Protein AF-A0A6P6R250-F1 (afdb_monomer_lite)

Organism: Carassius auratus (NCBI:txid7957)

Radius of gyration: 36.87 Å; chains: 1; bounding box: 88×115×99 Å

pLDDT: mean 74.89, std 23.71, range [21.34, 98.62]

InterPro domains:
  IPR004868 DNA-directed DNA polymerase, family B, mitochondria/virus [PF03175] (558-758)
  IPR012337 Ribonuclease H-like superfamily [SSF53098] (508-711)
  IPR036397 Ribonuclease H superfamily [G3DSA:3.30.420.10] (503-664)

Foldseek 3Di:
DDDDDDDDPPPPDQDPVLVVLVVLADVLLVVLLVPPPDDPDDDDDDDDDDDDDDDDDDDDDDDDDDDDDDDDDDDDDDDDDDDDDDDDDDDDDDDDDDDDDDDDDDDLPDADQDDPVRLVCCQVPWQDGPQWGWAHDVVAQKIKTKHKDALVVLDDPDDVSSVVVVQSVLVSVLVNLCSNEVPWWWKKKWKDWPQQPDIQIDIATVVNVSDCVVSVVSVVVSCVVPTDDDRGTMMMIMIMTRHCPPPDQQAACLLFFQVCQCVVLVVQWDFQDDPDFQLLVLLLVLCLSPVPDDNVVSVVSSQSLQVSLPHHRRDQDDLVSVVSSCSSRVAWEKEWEQDPLLATDIRTPDLDDGPHYWYWYAGPSGIITGNDLCSSRRAPDADNRPRDGDNDLQPDDDLQADSQLRDRCLNVAQFDFDQDPQARDTARHPVSNVRQQPPPHPPDDHRVSQFWHADPVLRDIDGDDPPDPPDDDQSADLADPQQRDGADSVNDDFAFDAFDAQDADDQQEKEKDFQWAQDPNDTATAKMWIAGSVGDIDIDGGSCRLVVVCVVQVDLVSQQHEYEYAQCQQPVVVVNVVVCSNSSHDWDFDDDVSGTLWTASPSRRYIYGHCCLAPVDDLQCLCVVLVNPADGLDFDQRQCPDPVCQADKAFDDDPVSRVLVPDDPVVNVVVVVVCVVRRVDIDGNNVVVVVNRNSSRVSVSRSLVSVQVVCCVVQVHRPSVDRHVVRVVVNSCSHPPDDPPDGGPDPDCSPDPQPDDDDPVLVVVQVVCCVPVVWDKDASPPVTFDDDPNDTARIWTDDPNATEGEHEPLVVLAPDPPPDDPPDDPPDDDPDDDDDPPDSDPVRNVVVVRVVVVGPDYDYPDDPDPDDPPDPPPPPPDDD

Sequence (880 aa):
MDGSDDLRQSSTELTPDEIEMLSLLPDSLEQYLFNQESPPILDLFELAVNPNMNLFDPLLSLDTDPVVQHGGVLNTLPAACTEADPDNTDHPDGNETPQASTSGNVDPTTQTRLSRTDVDRLIREGGDVNGYHVLPRPRFNSVTLRRTTNLREINSTDLASYHARLHGMLTGIVDFAREFDQNSPVINITLTAPSLQTPVSGILTRGNNYDADGFMDQIEKVLQSNDRLLSDQTVEFEASVAMNRQGGGRRKLTDLAVDEVIKRKKTSLFCPINISNNLCFSICLARFLNPQRPESELEKLASVIQNSVGFSIQDRIGLGDIASFERALDIKIVVFHRSNAMILETYKNSDEPHPKTVFLYLHDDHYYMITSLKAFLGSPYVCPFCYKSYSNLRYHRCKHVCNICFDAECYRFQARNLHCPDCLRYCKSAYCFEMHKKNPPPGQEYPACDMIKYCKLCNRRYDVKPGNQKTKHICAPDKCVHCRESLTDDGAHQCFIQPLELKEPCEKYIFYDFESRYENGRHEANFVCAMTFKGQKFTAYGTDCIAKLIKRFRQPRYKGYCFIAHYASRFDAFLILEYFCKAGIALEVIMQGCKLLLMYDDAFAQRYIDSYSFFPFALAKMPAALDLTTTEKGYFPHLFNRVENENYVGPYPDKKFYNYENMSDKAQEKFDAWYSTVKGELFNFKKELYDYGVNDVVLLREGCMKYRTSFLQCTQLDPFAFTTIASCAMGVFKTHYLSRNTLALTHNKAYIHQNKSYSSGSIQWLEYIKKTRNVDVHHAVNHGEVSIGKFFLDGYYEQDGVRHGLEYGGCVFHGHCCRFEPNHRPLDLIKEKKGGDIHFPRVEILKTRRLNRRLSTYDNGWKCNDSLDRAFIHLYLMIK

Structure (mmCIF, N/CA/C/O backbone):
data_AF-A0A6P6R250-F1
#
_entry.id   AF-A0A6P6R250-F1
#
loop_
_atom_site.group_PDB
_atom_site.id
_atom_site.type_symbol
_atom_site.label_atom_id
_atom_site.label_alt_id
_atom_site.label_comp_id
_atom_site.label_asym_id
_atom_site.label_entity_id
_atom_site.label_seq_id
_atom_site.pdbx_PDB_ins_code
_atom_site.Cartn_x
_atom_site.Cartn_y
_atom_site.Cartn_z
_atom_site.occupancy
_atom_site.B_iso_or_equiv
_atom_site.auth_seq_id
_atom_site.auth_comp_id
_atom_site.auth_asym_id
_atom_site.auth_atom_id
_atom_site.pdbx_PDB_model_num
ATOM 1 N N . MET A 1 1 ? -18.467 -35.003 -61.759 1.00 40.62 1 MET A N 1
ATOM 2 C CA . MET A 1 1 ? -17.468 -34.563 -62.744 1.00 40.62 1 MET A CA 1
ATOM 3 C C . MET A 1 1 ? -17.788 -33.125 -63.078 1.00 40.62 1 MET A C 1
ATOM 5 O O . MET A 1 1 ? -18.947 -32.833 -63.336 1.00 40.62 1 MET A O 1
ATOM 9 N N . ASP A 1 2 ? -16.742 -32.315 -62.968 1.00 38.12 2 ASP A N 1
ATOM 10 C CA . ASP A 1 2 ? -16.538 -30.922 -63.371 1.00 38.12 2 ASP A CA 1
ATOM 11 C C . ASP A 1 2 ? -17.269 -29.799 -62.624 1.00 38.12 2 ASP A C 1
ATOM 13 O O . ASP A 1 2 ? -18.486 -29.647 -62.676 1.00 38.12 2 ASP A O 1
ATOM 17 N N . GLY A 1 3 ? -16.450 -28.993 -61.937 1.00 27.38 3 GLY A N 1
ATOM 18 C CA . GLY A 1 3 ? -16.824 -27.766 -61.239 1.00 27.38 3 GLY A CA 1
ATOM 19 C C . GLY A 1 3 ? -15.795 -27.343 -60.183 1.00 27.38 3 GLY A C 1
ATOM 20 O O . GLY A 1 3 ? -16.170 -27.121 -59.037 1.00 27.38 3 GLY A O 1
ATOM 21 N N . SER A 1 4 ? -14.506 -27.303 -60.535 1.00 34.00 4 SER A N 1
ATOM 22 C CA . SER A 1 4 ? -13.432 -26.714 -59.724 1.00 34.00 4 SER A CA 1
ATOM 23 C C . SER A 1 4 ? -13.041 -25.358 -60.305 1.00 34.00 4 SER A C 1
ATOM 25 O O . SER A 1 4 ? -12.687 -25.307 -61.479 1.00 34.00 4 SER A O 1
ATOM 27 N N . ASP A 1 5 ? -13.150 -24.311 -59.487 1.00 35.28 5 ASP A N 1
ATOM 28 C CA . ASP A 1 5 ? -12.253 -23.145 -59.379 1.00 35.28 5 ASP A CA 1
ATOM 29 C C . ASP A 1 5 ? -13.049 -21.911 -58.946 1.00 35.28 5 ASP A C 1
ATOM 31 O O . ASP A 1 5 ? -13.633 -21.207 -59.759 1.00 35.28 5 ASP A O 1
ATOM 35 N N . ASP A 1 6 ? -13.073 -21.671 -57.632 1.00 30.27 6 ASP A N 1
ATOM 36 C CA . ASP A 1 6 ? -13.272 -20.337 -57.053 1.00 30.27 6 ASP A CA 1
ATOM 37 C C . ASP A 1 6 ? -12.773 -20.341 -55.594 1.00 30.27 6 ASP A C 1
ATOM 39 O O . ASP A 1 6 ? -13.514 -20.189 -54.621 1.00 30.27 6 ASP A O 1
ATOM 43 N N . LEU A 1 7 ? -11.466 -20.562 -55.423 1.00 29.06 7 LEU A N 1
ATOM 44 C CA . LEU A 1 7 ? -10.753 -20.172 -54.207 1.00 29.06 7 LEU A CA 1
ATOM 45 C C . LEU A 1 7 ? -10.203 -18.764 -54.433 1.00 29.06 7 LEU A C 1
ATOM 47 O O . LEU A 1 7 ? -9.152 -18.577 -55.041 1.00 29.06 7 LEU A O 1
ATOM 51 N N . ARG A 1 8 ? -10.935 -17.763 -53.934 1.00 30.69 8 ARG A N 1
ATOM 52 C CA . ARG A 1 8 ? -10.447 -16.385 -53.818 1.00 30.69 8 ARG A CA 1
ATOM 53 C C . ARG A 1 8 ? -9.195 -16.360 -52.940 1.00 30.69 8 ARG A C 1
ATOM 55 O O . ARG A 1 8 ? -9.288 -16.364 -51.714 1.00 30.69 8 ARG A O 1
ATOM 62 N N . GLN A 1 9 ? -8.034 -16.274 -53.580 1.00 32.28 9 GLN A N 1
ATOM 63 C CA . GLN A 1 9 ? -6.856 -15.635 -53.011 1.00 32.28 9 GLN A CA 1
ATOM 64 C C . GLN A 1 9 ? -7.202 -14.160 -52.778 1.00 32.28 9 GLN A C 1
ATOM 66 O O . GLN A 1 9 ? -7.305 -13.372 -53.711 1.00 32.28 9 GLN A O 1
ATOM 71 N N . SER A 1 10 ? -7.433 -13.790 -51.522 1.00 30.34 10 SER A N 1
ATOM 72 C CA . SER A 1 10 ? -7.429 -12.393 -51.093 1.00 30.34 10 SER A CA 1
ATOM 73 C C . SER A 1 10 ? -5.981 -11.993 -50.813 1.00 30.34 10 SER A C 1
ATOM 75 O O . SER A 1 10 ? -5.577 -11.869 -49.659 1.00 30.34 10 SER A O 1
ATOM 77 N N . SER A 1 11 ? -5.182 -11.823 -51.863 1.00 34.75 11 SER A N 1
ATOM 78 C CA . SER A 1 11 ? -3.984 -10.993 -51.778 1.00 34.75 11 SER A CA 1
ATOM 79 C C . SER A 1 11 ? -4.458 -9.544 -51.679 1.00 34.75 11 SER A C 1
ATOM 81 O O . SER A 1 11 ? -4.901 -8.963 -52.668 1.00 34.75 11 SER A O 1
ATOM 83 N N . THR A 1 12 ? -4.446 -8.971 -50.478 1.00 38.28 12 THR A N 1
ATOM 84 C CA . THR A 1 12 ? -4.592 -7.523 -50.300 1.00 38.28 12 THR A CA 1
ATOM 85 C C . THR A 1 12 ? -3.401 -6.848 -50.973 1.00 38.28 12 THR A C 1
ATOM 87 O O . THR A 1 12 ? -2.301 -6.848 -50.424 1.00 38.28 12 THR A O 1
ATOM 90 N N . GLU A 1 13 ? -3.603 -6.332 -52.186 1.00 43.03 13 GLU A N 1
ATOM 91 C CA . GLU A 1 13 ? -2.647 -5.435 -52.833 1.00 43.03 13 GLU A CA 1
ATOM 92 C C . GLU A 1 13 ? -2.488 -4.189 -51.953 1.00 43.03 13 GLU A C 1
ATOM 94 O O . GLU A 1 13 ? -3.458 -3.482 -51.677 1.00 43.03 13 GLU A O 1
ATOM 99 N N . LEU A 1 14 ? -1.266 -3.966 -51.467 1.00 46.81 14 LEU A N 1
ATOM 100 C CA . LEU A 1 14 ? -0.904 -2.799 -50.669 1.00 46.81 14 LEU A CA 1
ATOM 101 C C . LEU A 1 14 ? -1.040 -1.537 -51.528 1.00 46.81 14 LEU A C 1
ATOM 103 O O . LEU A 1 14 ? -0.556 -1.482 -52.660 1.00 46.81 14 LEU A O 1
ATOM 107 N N . THR A 1 15 ? -1.685 -0.508 -50.989 1.00 55.75 15 THR A N 1
ATOM 108 C CA . THR A 1 15 ? -1.790 0.800 -51.643 1.00 55.75 15 THR A CA 1
ATOM 109 C C . THR A 1 15 ? -0.406 1.467 -51.764 1.00 55.75 15 THR A C 1
ATOM 111 O O . THR A 1 15 ? 0.482 1.189 -50.958 1.00 55.75 15 THR A O 1
ATOM 114 N N . PRO A 1 16 ? -0.180 2.377 -52.733 1.00 50.50 16 PRO A N 1
ATOM 115 C CA . PRO A 1 16 ? 1.098 3.090 -52.871 1.00 50.50 16 PRO A CA 1
ATOM 116 C C . PRO A 1 16 ? 1.556 3.803 -51.586 1.00 50.50 16 PRO A C 1
ATOM 118 O O . PRO A 1 16 ? 2.743 3.781 -51.265 1.00 50.50 16 PRO A O 1
ATOM 121 N N . ASP A 1 17 ? 0.609 4.349 -50.817 1.00 51.47 17 ASP A N 1
ATOM 122 C CA . ASP A 1 17 ? 0.866 4.967 -49.512 1.00 51.47 17 ASP A CA 1
ATOM 123 C C . ASP A 1 17 ? 1.307 3.927 -48.460 1.00 51.47 17 ASP A C 1
ATOM 125 O O . ASP A 1 17 ? 2.177 4.202 -47.636 1.00 51.47 17 ASP A O 1
ATOM 129 N N . GLU A 1 18 ? 0.753 2.708 -48.487 1.00 54.12 18 GLU A N 1
ATOM 130 C CA . GLU A 1 18 ? 1.179 1.604 -47.612 1.00 54.12 18 GLU A CA 1
ATOM 131 C C . GLU A 1 18 ? 2.572 1.079 -47.984 1.00 54.12 18 GLU A C 1
ATOM 133 O O . GLU A 1 18 ? 3.345 0.732 -47.092 1.00 54.12 18 GLU A O 1
ATOM 138 N N . ILE A 1 19 ? 2.928 1.078 -49.272 1.00 57.94 19 ILE A N 1
ATOM 139 C CA . ILE A 1 19 ? 4.264 0.699 -49.763 1.00 57.94 19 ILE A CA 1
ATOM 140 C C . ILE A 1 19 ? 5.320 1.724 -49.326 1.00 57.94 19 ILE A C 1
ATOM 142 O O . ILE A 1 19 ? 6.378 1.342 -48.824 1.00 57.94 19 ILE A O 1
ATOM 146 N N . GLU A 1 20 ? 5.033 3.025 -49.438 1.00 62.41 20 GLU A N 1
ATOM 147 C CA . GLU A 1 20 ? 5.918 4.072 -48.909 1.00 62.41 20 GLU A CA 1
ATOM 148 C C . GLU A 1 20 ? 6.079 3.936 -47.385 1.00 62.41 20 GLU A C 1
ATOM 150 O O . GLU A 1 20 ? 7.171 4.110 -46.843 1.00 62.41 20 GLU A O 1
ATOM 155 N N . MET A 1 21 ? 5.015 3.538 -46.684 1.00 61.81 21 MET A N 1
ATOM 156 C CA . MET A 1 21 ? 5.049 3.328 -45.241 1.00 61.81 21 MET A CA 1
ATOM 157 C C . MET A 1 21 ? 5.767 2.052 -44.783 1.00 61.81 21 MET A C 1
ATOM 159 O O . MET A 1 21 ? 6.336 2.054 -43.689 1.00 61.81 21 MET A O 1
ATOM 163 N N . LEU A 1 22 ? 5.794 0.994 -45.595 1.00 59.06 22 LEU A N 1
ATOM 164 C CA . LEU A 1 22 ? 6.561 -0.227 -45.320 1.00 59.06 22 LEU A CA 1
ATOM 165 C C . LEU A 1 22 ? 8.071 0.034 -45.294 1.00 59.06 22 LEU A C 1
ATOM 167 O O . LEU A 1 22 ? 8.748 -0.504 -44.422 1.00 59.06 22 LEU A O 1
ATOM 171 N N . SER A 1 23 ? 8.565 0.968 -46.116 1.00 59.62 23 SER A N 1
ATOM 172 C CA . SER A 1 23 ? 9.978 1.394 -46.114 1.00 59.62 23 SER A CA 1
ATOM 173 C C . SER A 1 23 ? 10.451 2.034 -44.794 1.00 59.62 23 SER A C 1
ATOM 175 O O . SER A 1 23 ? 11.643 2.258 -44.578 1.00 59.62 23 SER A O 1
ATOM 177 N N . LEU A 1 24 ? 9.510 2.359 -43.898 1.00 61.28 24 LEU A N 1
ATOM 178 C CA . LEU A 1 24 ? 9.742 2.962 -42.581 1.00 61.28 24 LEU A CA 1
ATOM 179 C C . LEU A 1 24 ? 9.707 1.936 -41.440 1.00 61.28 24 LEU A C 1
ATOM 181 O O . LEU A 1 24 ? 9.917 2.286 -40.270 1.00 61.28 24 LEU A O 1
ATOM 185 N N . LEU A 1 25 ? 9.376 0.689 -41.764 1.00 65.31 25 LEU A N 1
ATOM 186 C CA . LEU A 1 25 ? 9.378 -0.445 -40.857 1.00 65.31 25 LEU A CA 1
ATOM 187 C C . LEU A 1 25 ? 10.670 -1.252 -41.080 1.00 65.31 25 LEU A C 1
ATOM 189 O O . LEU A 1 25 ? 11.325 -1.100 -42.105 1.00 65.31 25 LEU A O 1
ATOM 193 N N . PRO A 1 26 ? 11.123 -2.043 -40.093 1.00 65.94 26 PRO A N 1
ATOM 194 C CA . PRO A 1 26 ? 12.379 -2.775 -40.226 1.00 65.94 26 PRO A CA 1
ATOM 195 C C . PRO A 1 26 ? 12.331 -3.768 -41.399 1.00 65.94 26 PRO A C 1
ATOM 197 O O . PRO A 1 26 ? 11.305 -4.420 -41.572 1.00 65.94 26 PRO A O 1
ATOM 200 N N . ASP A 1 27 ? 13.451 -3.975 -42.105 1.00 68.56 27 ASP A N 1
ATOM 201 C CA . ASP A 1 27 ? 13.588 -4.951 -43.211 1.00 68.56 27 ASP A CA 1
ATOM 202 C C . ASP A 1 27 ? 13.088 -6.367 -42.852 1.00 68.56 27 ASP A C 1
ATOM 204 O O . ASP A 1 27 ? 12.691 -7.148 -43.717 1.00 68.56 27 ASP A O 1
ATOM 208 N N . SER A 1 28 ? 13.089 -6.717 -41.561 1.00 66.94 28 SER A N 1
ATOM 209 C CA . SER A 1 28 ? 12.537 -7.977 -41.055 1.00 66.94 28 SER A CA 1
ATOM 210 C C . SER A 1 28 ? 11.037 -8.130 -41.315 1.00 66.94 28 SER A C 1
ATOM 212 O O . SER A 1 28 ? 10.585 -9.255 -41.521 1.00 66.94 28 SER A O 1
ATOM 214 N N . LEU A 1 29 ? 10.275 -7.034 -41.358 1.00 64.94 29 LEU A N 1
ATOM 215 C CA . LEU A 1 29 ? 8.847 -7.058 -41.664 1.00 64.94 29 LEU A CA 1
ATOM 216 C C . LEU A 1 29 ? 8.595 -7.331 -43.144 1.00 64.94 29 LEU A C 1
ATOM 218 O O . LEU A 1 29 ? 7.722 -8.132 -43.471 1.00 64.94 29 LEU A O 1
ATOM 222 N N . GLU A 1 30 ? 9.389 -6.729 -44.030 1.00 61.19 30 GLU A N 1
ATOM 223 C CA . GLU A 1 30 ? 9.345 -7.050 -45.458 1.00 61.19 30 GLU A CA 1
ATOM 224 C C . GLU A 1 30 ? 9.688 -8.529 -45.673 1.00 61.19 30 GLU A C 1
ATOM 226 O O . GLU A 1 30 ? 8.916 -9.254 -46.295 1.00 61.19 30 GLU A O 1
ATOM 231 N N . GLN A 1 31 ? 10.775 -9.027 -45.070 1.00 60.84 31 GLN A N 1
ATOM 232 C CA . GLN A 1 31 ? 11.144 -10.449 -45.133 1.00 60.84 31 GLN A CA 1
ATOM 233 C C . GLN A 1 31 ? 10.060 -11.373 -44.563 1.00 60.84 31 GLN A C 1
ATOM 235 O O . GLN A 1 31 ? 9.833 -12.456 -45.099 1.00 60.84 31 GLN A O 1
ATOM 240 N N . TYR A 1 32 ? 9.385 -10.972 -43.484 1.00 69.06 32 TYR A N 1
ATOM 241 C CA . TYR A 1 32 ? 8.276 -11.731 -42.908 1.00 69.06 32 TYR A CA 1
ATOM 242 C C . TYR A 1 32 ? 7.086 -11.818 -43.870 1.00 69.06 32 TYR A C 1
ATOM 244 O O . TYR A 1 32 ? 6.527 -12.900 -44.031 1.00 69.06 32 TYR A O 1
ATOM 252 N N . LEU A 1 33 ? 6.733 -10.711 -44.532 1.00 62.53 33 LEU A N 1
ATOM 253 C CA . LEU A 1 33 ? 5.667 -10.663 -45.534 1.00 62.53 33 LEU A CA 1
ATOM 254 C C . LEU A 1 33 ? 6.019 -11.487 -46.785 1.00 62.53 33 LEU A C 1
ATOM 256 O O . LEU A 1 33 ? 5.171 -12.228 -47.274 1.00 62.53 33 LEU A O 1
ATOM 260 N N . PHE A 1 34 ? 7.273 -11.436 -47.251 1.00 55.06 34 PHE A N 1
ATOM 261 C CA . PHE A 1 34 ? 7.755 -12.237 -48.388 1.00 55.06 34 PHE A CA 1
ATOM 262 C C . PHE A 1 34 ? 7.832 -13.744 -48.087 1.00 55.06 34 PHE A C 1
ATOM 264 O O . PHE A 1 34 ? 7.637 -14.559 -48.983 1.00 55.06 34 PHE A O 1
ATOM 271 N N . ASN A 1 35 ? 8.081 -14.133 -46.834 1.00 54.47 35 ASN A N 1
ATOM 272 C CA . ASN A 1 35 ? 8.207 -15.539 -46.433 1.00 54.47 35 ASN A CA 1
ATOM 273 C C . ASN A 1 35 ? 6.864 -16.224 -46.101 1.00 54.47 35 ASN A C 1
ATOM 275 O O . ASN A 1 35 ? 6.874 -17.374 -45.660 1.00 54.47 35 ASN A O 1
ATOM 279 N N . GLN A 1 36 ? 5.711 -15.565 -46.293 1.00 47.72 36 GLN A N 1
ATOM 280 C CA . GLN A 1 36 ? 4.393 -16.188 -46.083 1.00 47.72 36 GLN A CA 1
ATOM 281 C C . GLN A 1 36 ? 3.943 -17.130 -47.218 1.00 47.72 36 GLN A C 1
ATOM 283 O O . GLN A 1 36 ? 2.822 -17.643 -47.179 1.00 47.72 36 GLN A O 1
ATOM 288 N N . GLU A 1 37 ? 4.795 -17.434 -48.203 1.00 35.59 37 GLU A N 1
ATOM 289 C CA . GLU A 1 37 ? 4.497 -18.484 -49.181 1.00 35.59 37 GLU A CA 1
ATOM 290 C C . GLU A 1 37 ? 4.538 -19.883 -48.534 1.00 35.59 37 GLU A C 1
ATOM 292 O O . GLU A 1 37 ? 5.589 -20.489 -48.361 1.00 35.59 37 GLU A O 1
ATOM 297 N N . SER A 1 38 ? 3.335 -20.373 -48.213 1.00 30.14 38 SER A N 1
ATOM 298 C CA . SER A 1 38 ? 2.900 -21.765 -47.991 1.00 30.14 38 SER A CA 1
ATOM 299 C C . SER A 1 38 ? 3.730 -22.646 -47.029 1.00 30.14 38 SER A C 1
ATOM 301 O O . SER A 1 38 ? 4.838 -23.068 -47.361 1.00 30.14 38 SER A O 1
ATOM 303 N N . PRO A 1 39 ? 3.175 -23.078 -45.876 1.00 28.58 39 PRO A N 1
ATOM 304 C CA . PRO A 1 39 ? 3.826 -24.093 -45.049 1.00 28.58 39 PRO A CA 1
ATOM 305 C C . PRO A 1 39 ? 3.816 -25.468 -45.749 1.00 28.58 39 PRO A C 1
ATOM 307 O O . PRO A 1 39 ? 2.849 -25.796 -46.443 1.00 28.58 39 PRO A O 1
ATOM 310 N N . PRO A 1 40 ? 4.835 -26.325 -45.542 1.00 27.70 40 PRO A N 1
ATOM 311 C CA . PRO A 1 40 ? 4.756 -27.716 -45.961 1.00 27.70 40 PRO A CA 1
ATOM 312 C C . PRO A 1 40 ? 3.697 -28.440 -45.123 1.00 27.70 40 PRO A C 1
ATOM 314 O O . PRO A 1 40 ? 3.687 -28.359 -43.893 1.00 27.70 40 PRO A O 1
ATOM 317 N N . ILE A 1 41 ? 2.808 -29.154 -45.812 1.00 26.38 41 ILE A N 1
ATOM 318 C CA . ILE A 1 41 ? 1.814 -30.055 -45.228 1.00 26.38 41 ILE A CA 1
ATOM 319 C C . ILE A 1 41 ? 2.557 -31.112 -44.401 1.00 26.38 41 ILE A C 1
ATOM 321 O O . ILE A 1 41 ? 3.296 -31.933 -44.942 1.00 26.38 41 ILE A O 1
ATOM 325 N N . LEU A 1 42 ? 2.369 -31.073 -43.083 1.00 27.48 42 LEU A N 1
ATOM 326 C CA . LEU A 1 42 ? 2.730 -32.142 -42.158 1.00 27.48 42 LEU A CA 1
ATOM 327 C C . LEU A 1 42 ? 1.429 -32.812 -41.712 1.00 27.48 42 LEU A C 1
ATOM 329 O O . LEU A 1 42 ? 0.569 -32.163 -41.118 1.00 27.48 42 LEU A O 1
ATOM 333 N N . ASP A 1 43 ? 1.302 -34.097 -42.045 1.00 25.72 43 ASP A N 1
ATOM 334 C CA . ASP A 1 43 ? 0.186 -34.971 -41.686 1.00 25.72 43 ASP A CA 1
ATOM 335 C C . ASP A 1 43 ? -0.109 -34.921 -40.180 1.00 25.72 43 ASP A C 1
ATOM 337 O O . ASP A 1 43 ? 0.706 -35.318 -39.342 1.00 25.72 43 ASP A O 1
ATOM 341 N N . LEU A 1 44 ? -1.317 -34.469 -39.845 1.00 27.39 44 LEU A N 1
ATOM 342 C CA . LEU A 1 44 ? -1.932 -34.646 -38.536 1.00 27.39 44 LEU A CA 1
ATOM 343 C C . LEU A 1 44 ? -2.631 -36.010 -38.511 1.00 27.39 44 LEU A C 1
ATOM 345 O O . LEU A 1 44 ? -3.743 -36.153 -39.015 1.00 27.39 44 LEU A O 1
ATOM 349 N N . PHE A 1 45 ? -2.001 -36.994 -37.871 1.00 26.81 45 PHE A N 1
ATOM 350 C CA . PHE A 1 45 ? -2.715 -38.134 -37.302 1.00 26.81 45 PHE A CA 1
ATOM 351 C C . PHE A 1 45 ? -3.034 -37.857 -35.827 1.00 26.81 45 PHE A C 1
ATOM 353 O O . PHE A 1 45 ? -2.141 -37.575 -35.033 1.00 26.81 45 PHE A O 1
ATOM 360 N N . GLU A 1 46 ? -4.336 -37.918 -35.539 1.00 28.91 46 GLU A N 1
ATOM 361 C CA . GLU A 1 46 ? -5.031 -38.226 -34.282 1.00 28.91 46 GLU A CA 1
ATOM 362 C C . GLU A 1 46 ? -4.396 -37.818 -32.944 1.00 28.91 46 GLU A C 1
ATOM 364 O O . GLU A 1 46 ? -3.400 -38.387 -32.519 1.00 28.91 46 GLU A O 1
ATOM 369 N N . LEU A 1 47 ? -5.118 -37.001 -32.167 1.00 26.88 47 LEU A N 1
ATOM 370 C CA . LEU A 1 47 ? -5.344 -37.290 -30.746 1.00 26.88 47 LEU A CA 1
ATOM 371 C C . LEU A 1 47 ? -6.679 -36.681 -30.296 1.00 26.88 47 LEU A C 1
ATOM 373 O O . LEU A 1 47 ? -6.960 -35.498 -30.475 1.00 26.88 47 LEU A O 1
ATOM 377 N N . ALA A 1 48 ? -7.516 -37.564 -29.761 1.00 25.28 48 ALA A N 1
ATOM 378 C CA . ALA A 1 48 ? -8.916 -37.368 -29.445 1.00 25.28 48 ALA A CA 1
ATOM 379 C C . ALA A 1 48 ? -9.176 -36.333 -28.340 1.00 25.28 48 ALA A C 1
ATOM 381 O O . ALA A 1 48 ? -8.491 -36.269 -27.319 1.00 25.28 48 ALA A O 1
ATOM 382 N N . VAL A 1 49 ? -10.272 -35.601 -28.526 1.00 25.98 49 VAL A N 1
ATOM 383 C CA . VAL A 1 49 ? -11.009 -34.909 -27.470 1.00 25.98 49 VAL A CA 1
ATOM 384 C C . VAL A 1 49 ? -11.647 -35.959 -26.559 1.00 25.98 49 VAL A C 1
ATOM 386 O O . VAL A 1 49 ? -12.332 -36.857 -27.044 1.00 25.98 49 VAL A O 1
ATOM 389 N N . ASN A 1 50 ? -11.503 -35.809 -25.241 1.00 25.75 50 ASN A N 1
ATOM 390 C CA . ASN A 1 50 ? -12.495 -36.336 -24.308 1.00 25.75 50 ASN A CA 1
ATOM 391 C C . ASN A 1 50 ? -12.821 -35.265 -23.245 1.00 25.75 50 ASN A C 1
ATOM 393 O O . ASN A 1 50 ? -11.908 -34.808 -22.553 1.00 25.75 50 ASN A O 1
ATOM 397 N N . PRO A 1 51 ? -14.087 -34.818 -23.144 1.00 28.27 51 PRO A N 1
ATOM 398 C CA . PRO A 1 51 ? -14.520 -33.746 -22.261 1.00 28.27 51 PRO A CA 1
ATOM 399 C C . PRO A 1 51 ? -15.020 -34.327 -20.937 1.00 28.27 51 PRO A C 1
ATOM 401 O O . PRO A 1 51 ? -15.872 -35.206 -20.944 1.00 28.27 51 PRO A O 1
ATOM 404 N N . ASN A 1 52 ? -14.526 -33.832 -19.802 1.00 24.86 52 ASN A N 1
ATOM 405 C CA . ASN A 1 52 ? -15.228 -33.885 -18.515 1.00 24.86 52 ASN A CA 1
ATOM 406 C C . ASN A 1 52 ? -14.455 -33.075 -17.470 1.00 24.86 52 ASN A C 1
ATOM 408 O O . ASN A 1 52 ? -13.309 -33.399 -17.173 1.00 24.86 52 ASN A O 1
ATOM 412 N N . MET A 1 53 ? -15.091 -32.043 -16.909 1.00 23.42 53 MET A N 1
ATOM 413 C CA . MET A 1 53 ? -15.381 -31.928 -15.468 1.00 23.42 53 MET A CA 1
ATOM 414 C C . MET A 1 53 ? -15.814 -30.493 -15.123 1.00 23.42 53 MET A C 1
ATOM 416 O O . MET A 1 53 ? -15.042 -29.542 -15.215 1.00 23.42 53 MET A O 1
ATOM 420 N N . ASN A 1 54 ? -17.073 -30.376 -14.702 1.00 23.80 54 ASN A N 1
ATOM 421 C CA . ASN A 1 54 ? -17.688 -29.198 -14.100 1.00 23.80 54 ASN A CA 1
ATOM 422 C C . ASN A 1 54 ? -17.529 -29.235 -12.563 1.00 23.80 54 ASN A C 1
ATOM 424 O O . ASN A 1 54 ? -17.709 -30.285 -11.959 1.00 23.80 54 ASN A O 1
ATOM 428 N N . LEU A 1 55 ? -17.234 -28.062 -11.989 1.00 23.06 55 LEU A N 1
ATOM 429 C CA . LEU A 1 55 ? -17.877 -27.384 -10.841 1.00 23.06 55 LEU A CA 1
ATOM 430 C C . LEU A 1 55 ? -18.193 -28.112 -9.495 1.00 23.06 55 LEU A C 1
ATOM 432 O O . LEU A 1 55 ? -19.013 -29.019 -9.445 1.00 23.06 55 LEU A O 1
ATOM 436 N N . PHE A 1 56 ? -17.683 -27.479 -8.416 1.00 21.81 56 PHE A N 1
ATOM 437 C CA . PHE A 1 56 ? -18.180 -27.313 -7.020 1.00 21.81 56 PHE A CA 1
ATOM 438 C C . PHE A 1 56 ? -18.086 -28.441 -5.941 1.00 21.81 56 PHE A C 1
ATOM 440 O O . PHE A 1 56 ? -18.731 -29.474 -6.049 1.00 21.81 56 PHE A O 1
ATOM 447 N N . ASP A 1 57 ? -17.285 -28.135 -4.889 1.00 23.81 57 ASP A N 1
ATOM 448 C CA . ASP A 1 57 ? -17.377 -28.266 -3.391 1.00 23.81 57 ASP A CA 1
ATOM 449 C C . ASP A 1 57 ? -18.573 -28.998 -2.699 1.00 23.81 57 ASP A C 1
ATOM 451 O O . ASP A 1 57 ? -19.599 -29.149 -3.357 1.00 23.81 57 ASP A O 1
ATOM 455 N N . PRO A 1 58 ? -18.594 -29.301 -1.354 1.00 35.97 58 PRO A N 1
ATOM 456 C CA . PRO A 1 58 ? -17.603 -29.106 -0.253 1.00 35.97 58 PRO A CA 1
ATOM 457 C C . PRO A 1 58 ? -17.519 -30.242 0.839 1.00 35.97 58 PRO A C 1
ATOM 459 O O . PRO A 1 58 ? -18.310 -31.180 0.842 1.00 35.97 58 PRO A O 1
ATOM 462 N N . LEU A 1 59 ? -16.619 -30.067 1.839 1.00 22.16 59 LEU A N 1
ATOM 463 C CA . LEU A 1 59 ? -16.768 -30.283 3.318 1.00 22.16 59 LEU A CA 1
ATOM 464 C C . LEU A 1 59 ? -15.674 -31.104 4.057 1.00 22.16 59 LEU A C 1
ATOM 466 O O . LEU A 1 59 ? -15.545 -32.302 3.847 1.00 22.16 59 LEU A O 1
ATOM 470 N N . LEU A 1 60 ? -15.035 -30.407 5.028 1.00 22.83 60 LEU A N 1
ATOM 471 C CA . LEU A 1 60 ? -14.716 -30.764 6.442 1.00 22.83 60 LEU A CA 1
ATOM 472 C C . LEU A 1 60 ? -13.902 -32.058 6.719 1.00 22.83 60 LEU A C 1
ATOM 474 O O . LEU A 1 60 ? -14.242 -33.123 6.242 1.00 22.83 60 LEU A O 1
ATOM 478 N N . SER A 1 61 ? -12.861 -32.106 7.562 1.00 22.80 61 SER A N 1
ATOM 479 C CA . SER A 1 61 ? -12.562 -31.346 8.783 1.00 22.80 61 SER A CA 1
ATOM 480 C C . SER A 1 61 ? -11.178 -31.709 9.369 1.00 22.80 61 SER A C 1
ATOM 482 O O . SER A 1 61 ? -10.785 -32.869 9.303 1.00 22.80 61 SER A O 1
ATOM 484 N N . LEU A 1 62 ? -10.612 -30.731 10.093 1.00 21.94 62 LEU A N 1
ATOM 485 C CA . LEU A 1 62 ? -9.847 -30.808 11.357 1.00 21.94 62 LEU A CA 1
ATOM 486 C C . LEU A 1 62 ? -8.328 -31.106 11.385 1.00 21.94 62 LEU A C 1
ATOM 488 O O . LEU A 1 62 ? -7.845 -32.134 10.926 1.00 21.94 62 LEU A O 1
ATOM 492 N N . ASP A 1 63 ? -7.679 -30.174 12.104 1.00 21.58 63 ASP A N 1
ATOM 493 C CA . ASP A 1 63 ? -6.479 -30.263 12.953 1.00 21.58 63 ASP A CA 1
ATOM 494 C C . ASP A 1 63 ? -5.094 -30.312 12.280 1.00 21.58 63 ASP A C 1
ATOM 496 O O . ASP A 1 63 ? -4.861 -31.067 11.349 1.00 21.58 63 ASP A O 1
ATOM 500 N N . THR A 1 64 ? -4.054 -29.567 12.678 1.00 22.11 64 THR A N 1
ATOM 501 C CA . THR A 1 64 ? -3.794 -28.515 13.690 1.00 22.11 64 THR A CA 1
ATOM 502 C C . THR A 1 64 ? -2.353 -28.024 13.435 1.00 22.11 64 THR A C 1
ATOM 504 O O . THR A 1 64 ? -1.491 -28.856 13.167 1.00 22.11 64 THR A O 1
ATOM 507 N N . ASP A 1 65 ? -2.093 -26.720 13.626 1.00 23.83 65 ASP A N 1
ATOM 508 C CA . ASP A 1 65 ? -0.809 -26.114 14.063 1.00 23.83 65 ASP A CA 1
ATOM 509 C C . ASP A 1 65 ? 0.484 -26.217 13.191 1.00 23.83 65 ASP A C 1
ATOM 511 O O . ASP A 1 65 ? 0.606 -27.042 12.293 1.00 23.83 65 ASP A O 1
ATOM 515 N N . PRO A 1 66 ? 1.536 -25.403 13.454 1.00 27.44 66 PRO A N 1
ATOM 516 C CA . PRO A 1 66 ? 1.509 -23.947 13.558 1.00 27.44 66 PRO A CA 1
ATOM 517 C C . PRO A 1 66 ? 2.649 -23.227 12.783 1.00 27.44 66 PRO A C 1
ATOM 519 O O . PRO A 1 66 ? 3.629 -23.780 12.289 1.00 27.44 66 PRO A O 1
ATOM 522 N N . VAL A 1 67 ? 2.457 -21.912 12.740 1.00 23.59 67 VAL A N 1
ATOM 523 C CA . VAL A 1 67 ? 3.228 -20.761 12.242 1.00 23.59 67 VAL A CA 1
ATOM 524 C C . VAL A 1 67 ? 4.666 -20.628 12.779 1.00 23.59 67 VAL A C 1
ATOM 526 O O . VAL A 1 67 ? 4.853 -20.795 13.975 1.00 23.59 67 VAL A O 1
ATOM 529 N N . VAL A 1 68 ? 5.613 -20.118 11.959 1.00 24.44 68 VAL A N 1
ATOM 530 C CA . VAL A 1 68 ? 6.610 -19.082 12.360 1.00 24.44 68 VAL A CA 1
ATOM 531 C C . VAL A 1 68 ? 6.988 -18.176 11.171 1.00 24.44 68 VAL A C 1
ATOM 533 O O . VAL A 1 68 ? 7.341 -18.642 10.089 1.00 24.44 68 VAL A O 1
ATOM 536 N N . GLN A 1 69 ? 6.925 -16.864 11.427 1.00 25.55 69 GLN A N 1
ATOM 537 C CA . GLN A 1 69 ? 7.257 -15.722 10.571 1.00 25.55 69 GLN A CA 1
ATOM 538 C C . GLN A 1 69 ? 8.614 -15.107 10.967 1.00 25.55 69 GLN A C 1
ATOM 540 O O . GLN A 1 69 ? 8.985 -15.124 12.140 1.00 25.55 69 GLN A O 1
ATOM 545 N N . HIS A 1 70 ? 9.301 -14.459 10.022 1.00 25.25 70 HIS A N 1
ATOM 546 C CA . HIS A 1 70 ? 10.354 -13.478 10.305 1.00 25.25 70 HIS A CA 1
ATOM 547 C C . HIS A 1 70 ? 10.034 -12.161 9.594 1.00 25.25 70 HIS A C 1
ATOM 549 O O . HIS A 1 70 ? 9.989 -12.115 8.369 1.00 25.25 70 HIS A O 1
ATOM 555 N N . GLY A 1 71 ? 9.865 -11.098 10.381 1.00 23.92 71 GLY A N 1
ATOM 556 C CA . GLY A 1 71 ? 9.918 -9.707 9.941 1.00 23.92 71 GLY A CA 1
ATOM 557 C C . GLY A 1 71 ? 11.131 -9.005 10.554 1.00 23.92 71 GLY A C 1
ATOM 558 O O . GLY A 1 71 ? 11.598 -9.366 11.638 1.00 23.92 71 GLY A O 1
ATOM 559 N N . GLY A 1 72 ? 11.641 -7.993 9.860 1.00 23.88 72 GLY A N 1
ATOM 560 C CA . GLY A 1 72 ? 12.671 -7.097 10.366 1.00 23.88 72 GLY A CA 1
ATOM 561 C C . GLY A 1 72 ? 12.806 -5.863 9.482 1.00 23.88 72 GLY A C 1
ATOM 562 O O . GLY A 1 72 ? 13.206 -5.976 8.329 1.00 23.88 72 GLY A O 1
ATOM 563 N N . VAL A 1 73 ? 12.536 -4.685 10.052 1.00 25.81 73 VAL A N 1
ATOM 564 C CA . VAL A 1 73 ? 12.946 -3.383 9.507 1.00 25.81 73 VAL A CA 1
ATOM 565 C C . VAL A 1 73 ? 13.745 -2.627 10.571 1.00 25.81 73 VAL A C 1
ATOM 567 O O . VAL A 1 73 ? 13.452 -2.682 11.766 1.00 25.81 73 VAL A O 1
ATOM 570 N N . LEU A 1 74 ? 14.783 -1.935 10.103 1.00 25.70 74 LEU A N 1
ATOM 571 C CA . LEU A 1 74 ? 15.683 -1.043 10.830 1.00 25.70 74 LEU A CA 1
ATOM 572 C C . LEU A 1 74 ? 15.495 0.392 10.320 1.00 25.70 74 LEU A C 1
ATOM 574 O O . LEU A 1 74 ? 15.314 0.607 9.125 1.00 25.70 74 LEU A O 1
ATOM 578 N N . ASN A 1 75 ? 15.646 1.356 11.223 1.00 24.56 75 ASN A N 1
ATOM 579 C CA . ASN A 1 75 ? 15.965 2.757 10.944 1.00 24.56 75 ASN A CA 1
ATOM 580 C C . ASN A 1 75 ? 17.105 3.166 11.888 1.00 24.56 75 ASN A C 1
ATOM 582 O O . ASN A 1 75 ? 17.076 2.709 13.027 1.00 24.56 75 ASN A O 1
ATOM 586 N N . THR A 1 76 ? 18.022 4.035 11.433 1.00 27.05 76 THR A N 1
ATOM 587 C CA . THR A 1 76 ? 18.405 5.320 12.081 1.00 27.05 76 THR A CA 1
ATOM 588 C C . THR A 1 76 ? 19.530 6.065 11.325 1.00 27.05 76 THR A C 1
ATOM 590 O O . THR A 1 76 ? 20.539 5.457 10.985 1.00 27.05 76 THR A O 1
ATOM 593 N N . LEU A 1 77 ? 19.275 7.367 11.090 1.00 24.38 77 LEU A N 1
ATOM 594 C CA . LEU A 1 77 ? 20.048 8.641 11.227 1.00 24.38 77 LEU A CA 1
ATOM 595 C C . LEU A 1 77 ? 21.598 8.682 11.293 1.00 24.38 77 LEU A C 1
ATOM 597 O O . LEU A 1 77 ? 22.223 7.734 11.760 1.00 24.38 77 LEU A O 1
ATOM 601 N N . PRO A 1 78 ? 22.213 9.837 10.922 1.00 27.66 78 PRO A N 1
ATOM 602 C CA . PRO A 1 78 ? 22.866 10.691 11.945 1.00 27.66 78 PRO A CA 1
ATOM 603 C C . PRO A 1 78 ? 22.841 12.234 11.705 1.00 27.66 78 PRO A C 1
ATOM 605 O O . PRO A 1 78 ? 22.255 12.717 10.740 1.00 27.66 78 PRO A O 1
ATOM 608 N N . ALA A 1 79 ? 23.455 12.963 12.656 1.00 23.88 79 ALA A N 1
ATOM 609 C CA . ALA A 1 79 ? 23.381 14.395 13.001 1.00 23.88 79 ALA A CA 1
ATOM 610 C C . ALA A 1 79 ? 24.471 15.332 12.385 1.00 23.88 79 ALA A C 1
ATOM 612 O O . ALA A 1 79 ? 25.159 14.951 11.446 1.00 23.88 79 ALA A O 1
ATOM 613 N N . ALA A 1 80 ? 24.564 16.559 12.932 1.00 24.92 80 ALA A N 1
ATOM 614 C CA . ALA A 1 80 ? 24.890 17.876 12.343 1.00 24.92 80 ALA A CA 1
ATOM 615 C C . ALA A 1 80 ? 26.357 18.413 12.409 1.00 24.92 80 ALA A C 1
ATOM 617 O O . ALA A 1 80 ? 27.234 17.742 12.949 1.00 24.92 80 ALA A O 1
ATOM 618 N N . CYS A 1 81 ? 26.507 19.684 11.949 1.00 21.34 81 CYS A N 1
ATOM 619 C CA . CYS A 1 81 ? 27.606 20.695 12.056 1.00 21.34 81 CYS A CA 1
ATOM 620 C C . CYS A 1 81 ? 28.645 20.700 10.897 1.00 21.34 81 CYS A C 1
ATOM 622 O O . CYS A 1 81 ? 29.008 19.620 10.454 1.00 21.34 81 CYS A O 1
ATOM 624 N N . THR A 1 82 ? 29.213 21.789 10.330 1.00 23.55 82 THR A N 1
ATOM 625 C CA . THR A 1 82 ? 29.183 23.279 10.448 1.00 23.55 82 THR A CA 1
ATOM 626 C C . THR A 1 82 ? 30.085 23.876 9.325 1.00 23.55 82 THR A C 1
ATOM 628 O O . THR A 1 82 ? 31.056 23.226 8.956 1.00 23.55 82 THR A O 1
ATOM 631 N N . GLU A 1 83 ? 29.780 25.110 8.886 1.00 23.19 83 GLU A N 1
ATOM 632 C CA . GLU A 1 83 ? 30.639 26.215 8.358 1.00 23.19 83 GLU A CA 1
ATOM 633 C C . GLU A 1 83 ? 31.408 26.231 6.996 1.00 23.19 83 GLU A C 1
ATOM 635 O O . GLU A 1 83 ? 32.212 25.360 6.688 1.00 23.19 83 GLU A O 1
ATOM 640 N N . ALA A 1 84 ? 31.194 27.383 6.315 1.00 23.23 84 ALA A N 1
ATOM 641 C CA . ALA A 1 84 ? 32.074 28.298 5.545 1.00 23.23 84 ALA A CA 1
ATOM 642 C C . ALA A 1 84 ? 32.561 28.013 4.089 1.00 23.23 84 ALA A C 1
ATOM 644 O O . ALA A 1 84 ? 33.368 27.126 3.839 1.00 23.23 84 ALA A O 1
ATOM 645 N N . ASP A 1 85 ? 32.059 28.889 3.195 1.00 23.02 85 ASP A N 1
ATOM 646 C CA . ASP A 1 85 ? 32.520 29.518 1.921 1.00 23.02 85 ASP A CA 1
ATOM 647 C C . ASP A 1 85 ? 34.026 29.519 1.522 1.00 23.02 85 ASP A C 1
ATOM 649 O O . ASP A 1 85 ? 34.862 29.232 2.381 1.00 23.02 85 ASP A O 1
ATOM 653 N N . PRO A 1 86 ? 34.440 30.015 0.314 1.00 39.22 86 PRO A N 1
ATOM 654 C CA . PRO A 1 86 ? 33.695 30.400 -0.915 1.00 39.22 86 PRO A CA 1
ATOM 655 C C . PRO A 1 86 ? 34.378 29.971 -2.260 1.00 39.22 86 PRO A C 1
ATOM 657 O O . PRO A 1 86 ? 35.460 29.388 -2.273 1.00 39.22 86 PRO A O 1
ATOM 660 N N . ASP A 1 87 ? 33.763 30.360 -3.392 1.00 23.42 87 ASP A N 1
ATOM 661 C CA . ASP A 1 87 ? 34.392 31.097 -4.525 1.00 23.42 87 ASP A CA 1
ATOM 662 C C . ASP A 1 87 ? 34.293 30.519 -5.966 1.00 23.42 87 ASP A C 1
ATOM 664 O O . ASP A 1 87 ? 34.479 29.327 -6.209 1.00 23.42 87 ASP A O 1
ATOM 668 N N . ASN A 1 88 ? 34.090 31.465 -6.901 1.00 24.67 88 ASN A N 1
ATOM 669 C CA . ASN A 1 88 ? 34.305 31.482 -8.365 1.00 24.67 88 ASN A CA 1
ATOM 670 C C . ASN A 1 88 ? 33.348 30.720 -9.314 1.00 24.67 88 ASN A C 1
ATOM 672 O O . ASN A 1 88 ? 33.315 29.495 -9.362 1.00 24.67 88 ASN A O 1
ATOM 676 N N . THR A 1 89 ? 32.400 31.426 -9.957 1.00 25.41 89 THR A N 1
ATOM 677 C CA . THR A 1 89 ? 32.472 32.194 -11.239 1.00 25.41 89 THR A CA 1
ATOM 678 C C . THR A 1 89 ? 32.293 31.317 -12.479 1.00 25.41 89 THR A C 1
ATOM 680 O O . THR A 1 89 ? 33.118 30.457 -12.756 1.00 25.41 89 THR A O 1
ATOM 683 N N . ASP A 1 90 ? 31.205 31.538 -13.226 1.00 25.03 90 ASP A N 1
ATOM 684 C CA . ASP A 1 90 ? 31.260 32.053 -14.608 1.00 25.03 90 ASP A CA 1
ATOM 685 C C . ASP A 1 90 ? 29.881 31.986 -15.297 1.00 25.03 90 ASP A C 1
ATOM 687 O O . ASP A 1 90 ? 29.238 30.941 -15.404 1.00 25.03 90 ASP A O 1
ATOM 691 N N . HIS A 1 91 ? 29.443 33.158 -15.761 1.00 24.95 91 HIS A N 1
ATOM 692 C CA . HIS A 1 91 ? 28.410 33.403 -16.778 1.00 24.95 91 HIS A CA 1
ATOM 693 C C . HIS A 1 91 ? 28.993 33.076 -18.178 1.00 24.95 91 HIS A C 1
ATOM 695 O O . HIS A 1 91 ? 30.219 33.120 -18.305 1.00 24.95 91 HIS A O 1
ATOM 701 N N . PRO A 1 92 ? 28.202 32.764 -19.239 1.00 29.80 92 PRO A N 1
ATOM 702 C CA . PRO A 1 92 ? 27.466 33.821 -19.955 1.00 29.80 92 PRO A CA 1
ATOM 703 C C . PRO A 1 92 ? 26.168 33.444 -20.712 1.00 29.80 92 PRO A C 1
ATOM 705 O O . PRO A 1 92 ? 25.968 32.329 -21.186 1.00 29.80 92 PRO A O 1
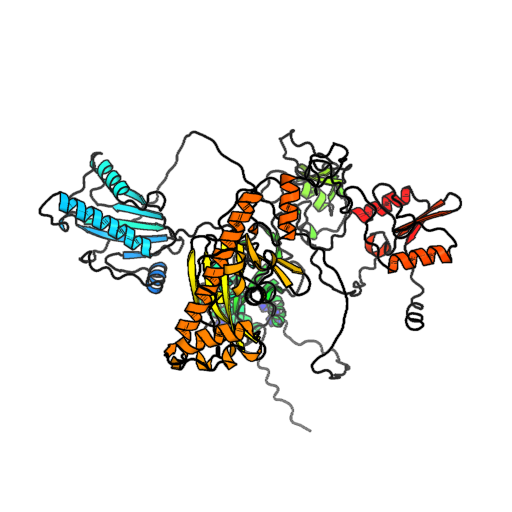ATOM 708 N N . ASP A 1 93 ? 25.322 34.475 -20.799 1.00 24.14 93 ASP A N 1
ATOM 709 C CA . ASP A 1 93 ? 24.584 35.027 -21.946 1.00 24.14 93 ASP A CA 1
ATOM 710 C C . ASP A 1 93 ? 23.700 34.181 -22.873 1.00 24.14 93 ASP A C 1
ATOM 712 O O . ASP A 1 93 ? 24.097 33.191 -23.484 1.00 24.14 93 ASP A O 1
ATOM 716 N N . GLY A 1 94 ? 22.499 34.728 -23.099 1.00 25.20 94 GLY A N 1
ATOM 717 C CA . GLY A 1 94 ? 21.604 34.362 -24.193 1.00 25.20 94 GLY A CA 1
ATOM 718 C C . GLY A 1 94 ? 20.249 35.069 -24.115 1.00 25.20 94 GLY A C 1
ATOM 719 O O . GLY A 1 94 ? 19.239 34.426 -23.847 1.00 25.20 94 GLY A O 1
ATOM 720 N N . ASN A 1 95 ? 20.247 36.391 -24.316 1.00 25.64 95 ASN A N 1
ATOM 721 C CA . ASN A 1 95 ? 19.065 37.239 -24.527 1.00 25.64 95 ASN A CA 1
ATOM 722 C C . ASN A 1 95 ? 18.312 36.837 -25.803 1.00 25.64 95 ASN A C 1
ATOM 724 O O . ASN A 1 95 ? 18.937 36.882 -26.853 1.00 25.64 95 ASN A O 1
ATOM 728 N N . GLU A 1 96 ? 16.990 36.633 -25.740 1.00 25.33 96 GLU A N 1
ATOM 729 C CA . GLU A 1 96 ? 16.046 37.056 -26.794 1.00 25.33 96 GLU A CA 1
ATOM 730 C C . GLU A 1 96 ? 14.659 37.347 -26.183 1.00 25.33 96 GLU A C 1
ATOM 732 O O . GLU A 1 96 ? 14.016 36.482 -25.586 1.00 25.33 96 GLU A O 1
ATOM 737 N N . THR A 1 97 ? 14.199 38.590 -26.334 1.00 25.36 97 THR A N 1
ATOM 738 C CA . THR A 1 97 ? 12.894 39.106 -25.889 1.00 25.36 97 THR A CA 1
ATOM 739 C C . THR A 1 97 ? 11.952 39.240 -27.091 1.00 25.36 97 THR A C 1
ATOM 741 O O . THR A 1 97 ? 12.342 39.876 -28.070 1.00 25.36 97 THR A O 1
ATOM 744 N N . PRO A 1 98 ? 10.696 38.759 -27.022 1.00 26.33 98 PRO A N 1
ATOM 745 C CA . PRO A 1 98 ? 9.624 39.248 -27.895 1.00 26.33 98 PRO A CA 1
ATOM 746 C C . PRO A 1 98 ? 8.636 40.157 -27.143 1.00 26.33 98 PRO A C 1
ATOM 748 O O . PRO A 1 98 ? 8.301 39.921 -25.983 1.00 26.33 98 PRO A O 1
ATOM 751 N N . GLN A 1 99 ? 8.198 41.203 -27.847 1.00 25.06 99 GLN A N 1
ATOM 752 C CA . GLN A 1 99 ? 7.419 42.367 -27.410 1.00 25.06 99 GLN A CA 1
ATOM 753 C C . GLN A 1 99 ? 6.017 42.062 -26.846 1.00 25.06 99 GLN A C 1
ATOM 755 O O . GLN A 1 99 ? 5.342 41.128 -27.274 1.00 25.06 99 GLN A O 1
ATOM 760 N N . ALA A 1 100 ? 5.572 42.929 -25.928 1.00 25.45 100 ALA A N 1
ATOM 761 C CA . ALA A 1 100 ? 4.280 42.892 -25.244 1.00 25.45 100 ALA A CA 1
ATOM 762 C C . ALA A 1 100 ? 3.133 43.530 -26.056 1.00 25.45 100 ALA A C 1
ATOM 764 O O . ALA A 1 100 ? 3.283 44.610 -26.629 1.00 25.45 100 ALA A O 1
ATOM 765 N N . SER A 1 101 ? 1.962 42.888 -26.024 1.00 25.95 101 SER A N 1
ATOM 766 C CA . SER A 1 101 ? 0.660 43.441 -26.418 1.00 25.95 101 SER A CA 1
ATOM 767 C C . SER A 1 101 ? -0.145 43.817 -25.170 1.00 25.95 101 SER A C 1
ATOM 769 O O . SER A 1 101 ? -0.299 43.005 -24.261 1.00 25.95 101 SER A O 1
ATOM 771 N N . THR A 1 102 ? -0.659 45.043 -25.126 1.00 29.53 102 THR A N 1
ATOM 772 C CA . THR A 1 102 ? -1.408 45.633 -24.008 1.00 29.53 102 THR A CA 1
ATOM 773 C C . THR A 1 102 ? -2.825 45.054 -23.871 1.00 29.53 102 THR A C 1
ATOM 775 O O . THR A 1 102 ? -3.636 45.164 -24.789 1.00 29.53 102 THR A O 1
ATOM 778 N N . SER A 1 103 ? -3.158 44.488 -22.703 1.00 35.44 103 SER A N 1
ATOM 779 C CA . SER A 1 103 ? -4.524 44.084 -22.316 1.00 35.44 103 SER A CA 1
ATOM 780 C C . SER A 1 103 ? -5.089 45.013 -21.232 1.00 35.44 103 SER A C 1
ATOM 782 O O . SER A 1 103 ? -4.387 45.345 -20.280 1.00 35.44 103 SER A O 1
ATOM 784 N N . GLY A 1 104 ? -6.345 45.441 -21.397 1.00 32.84 104 GLY A N 1
ATOM 785 C CA . GLY A 1 104 ? -6.994 46.517 -20.639 1.00 32.84 104 GLY A CA 1
ATOM 786 C C . GLY A 1 104 ? -7.427 46.227 -19.192 1.00 32.84 104 GLY A C 1
ATOM 787 O O . GLY A 1 104 ? -7.399 45.100 -18.705 1.00 32.84 104 GLY A O 1
ATOM 788 N N . ASN A 1 105 ? -7.847 47.318 -18.542 1.00 36.09 105 ASN A N 1
ATOM 789 C CA . ASN A 1 105 ? -8.224 47.476 -17.133 1.00 36.09 105 ASN A CA 1
ATOM 790 C C . ASN A 1 105 ? -9.208 46.426 -16.584 1.00 36.09 105 ASN A C 1
ATOM 792 O O . ASN A 1 105 ? -10.352 46.350 -17.032 1.00 36.09 105 ASN A O 1
ATOM 796 N N . VAL A 1 106 ? -8.797 45.715 -15.524 1.00 40.81 106 VAL A N 1
ATOM 797 C CA . VAL A 1 106 ? -9.666 44.880 -14.673 1.00 40.81 106 VAL A CA 1
ATOM 798 C C . VAL A 1 106 ? -9.456 45.251 -13.198 1.00 40.81 106 VAL A C 1
ATOM 800 O O . VAL A 1 106 ? -8.325 45.269 -12.708 1.00 40.81 106 VAL A O 1
ATOM 803 N N . ASP A 1 107 ? -10.559 45.543 -12.503 1.00 40.41 107 ASP A N 1
ATOM 804 C CA . ASP A 1 107 ? -10.636 45.888 -11.075 1.00 40.41 107 ASP A CA 1
ATOM 805 C C . ASP A 1 107 ? -10.148 44.713 -10.183 1.00 40.41 107 ASP A C 1
ATOM 807 O O . ASP A 1 107 ? -10.606 43.579 -10.373 1.00 40.41 107 ASP A O 1
ATOM 811 N N . PRO A 1 108 ? -9.236 44.927 -9.207 1.00 41.16 108 PRO A N 1
ATOM 812 C CA . PRO A 1 108 ? -8.664 43.863 -8.369 1.00 41.16 108 PRO A CA 1
ATOM 813 C C . PRO A 1 108 ? -9.664 43.084 -7.503 1.00 41.16 108 PRO A C 1
ATOM 815 O O . PRO A 1 108 ? -9.305 42.033 -6.974 1.00 41.16 108 PRO A O 1
ATOM 818 N N . THR A 1 109 ? -10.889 43.584 -7.321 1.00 40.16 109 THR A N 1
ATOM 819 C CA . THR A 1 109 ? -11.858 43.029 -6.359 1.00 40.16 109 THR A CA 1
ATOM 820 C C . THR A 1 109 ? -12.798 41.957 -6.928 1.00 40.16 109 THR A C 1
ATOM 822 O O . THR A 1 109 ? -13.493 41.285 -6.166 1.00 40.16 109 THR A O 1
ATOM 825 N N . THR A 1 110 ? -12.766 41.705 -8.239 1.00 45.22 110 THR A N 1
ATOM 826 C CA . THR A 1 110 ? -13.564 40.663 -8.915 1.00 45.22 110 THR A CA 1
ATOM 827 C C . THR A 1 110 ? -12.677 39.587 -9.543 1.00 45.22 110 THR A C 1
ATOM 829 O O . THR A 1 110 ? -12.624 39.440 -10.761 1.00 45.22 110 THR A O 1
ATOM 832 N N . GLN A 1 111 ? -11.962 38.812 -8.725 1.00 57.88 111 GLN A N 1
ATOM 833 C CA . GLN A 1 111 ? -11.258 37.612 -9.198 1.00 57.88 111 GLN A CA 1
ATOM 834 C C . GLN A 1 111 ? -12.145 36.380 -9.010 1.00 57.88 111 GLN A C 1
ATOM 836 O O . GLN A 1 111 ? -12.565 36.059 -7.897 1.00 57.88 111 GLN A O 1
ATOM 841 N N . THR A 1 112 ? -12.452 35.674 -10.099 1.00 60.22 112 THR A N 1
ATOM 842 C CA . THR A 1 112 ? -13.158 34.389 -10.021 1.00 60.22 112 THR A CA 1
ATOM 843 C C . THR A 1 112 ? -12.145 33.294 -9.696 1.00 60.22 112 THR A C 1
ATOM 845 O O . THR A 1 112 ? -11.141 33.154 -10.395 1.00 60.22 112 THR A O 1
ATOM 848 N N . ARG A 1 113 ? -12.400 32.523 -8.632 1.00 72.44 113 ARG A N 1
ATOM 849 C CA . ARG A 1 113 ? -11.543 31.406 -8.206 1.00 72.44 113 ARG A CA 1
ATOM 850 C C . ARG A 1 113 ? -11.497 30.333 -9.291 1.00 72.44 113 ARG A C 1
ATOM 852 O O . ARG A 1 113 ? -12.553 29.874 -9.731 1.00 72.44 113 ARG A O 1
ATOM 859 N N . LEU A 1 114 ? -10.303 29.895 -9.684 1.00 77.38 114 LEU A N 1
ATOM 860 C CA . LEU A 1 114 ? -10.167 28.914 -10.759 1.00 77.38 114 LEU A CA 1
ATOM 861 C C . LEU A 1 114 ? -10.603 27.513 -10.309 1.00 77.38 114 LEU A C 1
ATOM 863 O O . LEU A 1 114 ? -10.234 27.031 -9.231 1.00 77.38 114 LEU A O 1
ATOM 867 N N . SER A 1 115 ? -11.367 26.817 -11.158 1.00 77.38 115 SER A N 1
ATOM 868 C CA . SER A 1 115 ? -11.604 25.386 -10.967 1.00 77.38 115 SER A CA 1
ATOM 869 C C . SER A 1 115 ? -10.331 24.597 -11.289 1.00 77.38 115 SER A C 1
ATOM 871 O O . SER A 1 115 ? -9.463 25.048 -12.039 1.00 77.38 115 SER A O 1
ATOM 873 N N . ARG A 1 116 ? -10.209 23.369 -10.765 1.00 74.25 116 ARG A N 1
ATOM 874 C CA . ARG A 1 116 ? -9.038 22.530 -11.069 1.00 74.25 116 ARG A CA 1
ATOM 875 C C . ARG A 1 116 ? -8.908 22.239 -12.570 1.00 74.25 116 ARG A C 1
ATOM 877 O O . ARG A 1 116 ? -7.791 22.164 -13.074 1.00 74.25 116 ARG A O 1
ATOM 884 N N . THR A 1 117 ? -10.035 22.111 -13.265 1.00 72.56 117 THR A N 1
ATOM 885 C CA . THR A 1 117 ? -10.087 21.874 -14.711 1.00 72.56 117 THR A CA 1
ATOM 886 C C . THR A 1 117 ? -9.554 23.074 -15.494 1.00 72.56 117 THR A C 1
ATOM 888 O O . THR A 1 117 ? -8.796 22.884 -16.444 1.00 72.56 117 THR A O 1
ATOM 891 N N . ASP A 1 118 ? -9.875 24.296 -15.059 1.00 77.50 118 ASP A N 1
ATOM 892 C CA . ASP A 1 118 ? -9.388 25.529 -15.691 1.00 77.50 118 ASP A CA 1
ATOM 893 C C . ASP A 1 118 ? -7.887 25.718 -15.473 1.00 77.50 118 ASP A C 1
ATOM 895 O O . ASP A 1 118 ? -7.162 26.022 -16.418 1.00 77.50 118 ASP A O 1
ATOM 899 N N . VAL A 1 119 ? -7.400 25.447 -14.256 1.00 80.12 119 VAL A N 1
ATOM 900 C CA . VAL A 1 119 ? -5.960 25.452 -13.945 1.00 80.12 119 VAL A CA 1
ATOM 901 C C . VAL A 1 119 ? -5.210 24.462 -14.838 1.00 80.12 119 VAL A C 1
ATOM 903 O O . VAL A 1 119 ? -4.195 24.807 -15.439 1.00 80.12 119 VAL A O 1
ATOM 906 N N . ASP A 1 120 ? -5.713 23.231 -14.969 1.00 76.94 120 ASP A N 1
ATOM 907 C CA . ASP A 1 120 ? -5.062 22.203 -15.784 1.00 76.94 120 ASP A CA 1
ATOM 908 C C . ASP A 1 120 ? -5.105 22.530 -17.292 1.00 76.94 120 ASP A C 1
ATOM 910 O O . ASP A 1 120 ? -4.198 22.113 -18.016 1.00 76.94 120 ASP A O 1
ATOM 914 N N . ARG A 1 121 ? -6.117 23.273 -17.774 1.00 84.94 121 ARG A N 1
ATOM 915 C CA . ARG A 1 121 ? -6.162 23.812 -19.147 1.00 84.94 121 ARG A CA 1
ATOM 916 C C . ARG A 1 121 ? -5.106 24.900 -19.339 1.00 84.94 121 ARG A C 1
ATOM 918 O O . ARG A 1 121 ? -4.281 24.784 -20.238 1.00 84.94 121 ARG A O 1
ATOM 925 N N . LEU A 1 122 ? -5.076 25.898 -18.456 1.00 82.25 122 LEU A N 1
ATOM 926 C CA . LEU A 1 122 ? -4.142 27.029 -18.515 1.00 82.25 122 LEU A CA 1
ATOM 927 C C . LEU A 1 122 ? -2.670 26.586 -18.434 1.00 82.25 122 LEU A C 1
ATOM 929 O O . LEU A 1 122 ? -1.825 27.136 -19.131 1.00 82.25 122 LEU A O 1
ATOM 933 N N . ILE A 1 123 ? -2.357 25.545 -17.652 1.00 80.75 123 ILE A N 1
ATOM 934 C CA . ILE A 1 123 ? -1.001 24.963 -17.587 1.00 80.75 123 ILE A CA 1
ATOM 935 C C . ILE A 1 123 ? -0.577 24.316 -18.918 1.00 80.75 123 ILE A C 1
ATOM 937 O O . ILE A 1 123 ? 0.618 24.249 -19.208 1.00 80.75 123 ILE A O 1
ATOM 941 N N . ARG A 1 124 ? -1.522 23.800 -19.716 1.00 75.81 124 ARG A N 1
ATOM 942 C CA . ARG A 1 124 ? -1.227 23.124 -20.991 1.00 75.81 124 ARG A CA 1
ATOM 943 C C . ARG A 1 124 ? -1.214 24.078 -22.174 1.00 75.81 124 ARG A C 1
ATOM 945 O O . ARG A 1 124 ? -0.317 24.000 -23.004 1.00 75.81 124 ARG A O 1
ATOM 952 N N . GLU A 1 125 ? -2.235 24.915 -22.253 1.00 80.31 125 GLU A N 1
ATOM 953 C CA . GLU A 1 125 ? -2.587 25.672 -23.455 1.00 80.31 125 GLU A CA 1
ATOM 954 C C . GLU A 1 125 ? -2.289 27.170 -23.302 1.00 80.31 125 GLU A C 1
ATOM 956 O O . GLU A 1 125 ? -2.189 27.871 -24.303 1.00 80.31 125 GLU A O 1
ATOM 961 N N . GLY A 1 126 ? -2.081 27.657 -22.073 1.00 86.06 126 GLY A N 1
ATOM 962 C CA . GLY A 1 126 ? -1.950 29.086 -21.793 1.00 86.06 126 GLY A CA 1
ATOM 963 C C . GLY A 1 126 ? -3.264 29.850 -21.943 1.00 86.06 126 GLY A C 1
ATOM 964 O O . GLY A 1 126 ? -4.341 29.254 -22.026 1.00 86.06 126 GLY A O 1
ATOM 965 N N . GLY A 1 127 ? -3.170 31.179 -21.951 1.00 89.06 127 GLY A N 1
ATOM 966 C CA . GLY A 1 127 ? -4.289 32.088 -22.221 1.00 89.06 127 GLY A CA 1
ATOM 967 C C . GLY A 1 127 ? -4.462 33.191 -21.177 1.00 89.06 127 GLY A C 1
ATOM 968 O O . GLY A 1 127 ? -3.749 33.237 -20.175 1.00 89.06 127 GLY A O 1
ATOM 969 N N . ASP A 1 128 ? -5.425 34.079 -21.421 1.00 88.50 128 ASP A N 1
ATOM 970 C CA . ASP A 1 128 ? -5.709 35.233 -20.565 1.00 88.50 128 ASP A CA 1
ATOM 971 C C . ASP A 1 128 ? -6.798 34.927 -19.533 1.00 88.50 128 ASP A C 1
ATOM 973 O O . ASP A 1 128 ? -7.869 34.409 -19.864 1.00 88.50 128 ASP A O 1
ATOM 977 N N . VAL A 1 129 ? -6.543 35.255 -18.265 1.00 87.31 129 VAL A N 1
ATOM 978 C CA . VAL A 1 129 ? -7.506 35.057 -17.173 1.00 87.31 129 VAL A CA 1
ATOM 979 C C . VAL A 1 129 ? -7.252 36.019 -16.013 1.00 87.31 129 VAL A C 1
ATOM 981 O O . VAL A 1 129 ? -6.111 36.240 -15.623 1.00 87.31 129 VAL A O 1
ATOM 984 N N . ASN A 1 130 ? -8.310 36.601 -15.436 1.00 81.81 130 ASN A N 1
ATOM 985 C CA . ASN A 1 130 ? -8.229 37.520 -14.286 1.00 81.81 130 ASN A CA 1
ATOM 986 C C . ASN A 1 130 ? -7.204 38.674 -14.455 1.00 81.81 130 ASN A C 1
ATOM 988 O O . ASN A 1 130 ? -6.622 39.134 -13.474 1.00 81.81 130 ASN A O 1
ATOM 992 N N . GLY A 1 131 ? -6.965 39.135 -15.691 1.00 80.88 131 GLY A N 1
ATOM 993 C CA . GLY A 1 131 ? -5.964 40.169 -15.998 1.00 80.88 131 GLY A CA 1
ATOM 994 C C . GLY A 1 131 ? -4.509 39.674 -16.027 1.00 80.88 131 GLY A C 1
ATOM 995 O O . GLY A 1 131 ? -3.594 40.495 -16.010 1.00 80.88 131 GLY A O 1
ATOM 996 N N . TYR A 1 132 ? -4.294 38.356 -16.058 1.00 89.00 132 TYR A N 1
ATOM 997 C CA . TYR A 1 132 ? -2.995 37.710 -16.228 1.00 89.00 132 TYR A CA 1
ATOM 998 C C . TYR A 1 132 ? -2.920 36.993 -17.571 1.00 89.00 132 TYR A C 1
ATOM 1000 O O . TYR A 1 132 ? -3.833 36.249 -17.931 1.00 89.00 132 TYR A O 1
ATOM 1008 N N . HIS A 1 133 ? -1.786 37.138 -18.247 1.00 92.19 133 HIS A N 1
ATOM 1009 C CA . HIS A 1 133 ? -1.421 36.316 -19.389 1.00 92.19 133 HIS A CA 1
ATOM 1010 C C . HIS A 1 133 ? -0.629 35.095 -18.904 1.00 92.19 133 HIS A C 1
ATOM 1012 O O . HIS A 1 133 ? 0.463 35.229 -18.339 1.00 92.19 133 HIS A O 1
ATOM 1018 N N . VAL A 1 134 ? -1.192 33.898 -19.079 1.00 90.62 134 VAL A N 1
ATOM 1019 C CA . VAL A 1 134 ? -0.605 32.635 -18.616 1.00 90.62 134 VAL A CA 1
ATOM 1020 C C . VAL A 1 134 ? 0.192 31.986 -19.741 1.00 90.62 134 VAL A C 1
ATOM 1022 O O . VAL A 1 134 ? -0.363 31.582 -20.763 1.00 90.62 134 VAL A O 1
ATOM 1025 N N . LEU A 1 135 ? 1.495 31.828 -19.521 1.00 88.88 135 LEU A N 1
ATOM 1026 C CA . LEU A 1 135 ? 2.437 31.233 -20.462 1.00 88.88 135 LEU A CA 1
ATOM 1027 C C . LEU A 1 135 ? 2.868 29.834 -19.985 1.00 88.88 135 LEU A C 1
ATOM 1029 O O . LEU A 1 135 ? 3.569 29.714 -18.969 1.00 88.88 135 LEU A O 1
ATOM 1033 N N . PRO A 1 136 ? 2.485 28.758 -20.698 1.00 82.94 136 PRO A N 1
ATOM 1034 C CA . PRO A 1 136 ? 2.895 27.405 -20.354 1.00 82.94 136 PRO A CA 1
ATOM 1035 C C . PRO A 1 136 ? 4.381 27.201 -20.680 1.00 82.94 136 PRO A C 1
ATOM 1037 O O . PRO A 1 136 ? 4.902 27.725 -21.665 1.00 82.94 136 PRO A O 1
ATOM 1040 N N . ARG A 1 137 ? 5.082 26.396 -19.872 1.00 78.56 137 ARG A N 1
ATOM 1041 C CA . ARG A 1 137 ? 6.471 25.977 -20.132 1.00 78.56 137 ARG A CA 1
ATOM 1042 C C . ARG A 1 137 ? 6.491 24.462 -20.382 1.00 78.56 137 ARG A C 1
ATOM 1044 O O . ARG A 1 137 ? 6.761 23.708 -19.455 1.00 78.56 137 ARG A O 1
ATOM 1051 N N . PRO A 1 138 ? 6.261 23.965 -21.614 1.00 58.34 138 PRO A N 1
ATOM 1052 C CA . PRO A 1 138 ? 5.997 22.539 -21.872 1.00 58.34 138 PRO A CA 1
ATOM 1053 C C . PRO A 1 138 ? 7.108 21.576 -21.425 1.00 58.34 138 PRO A C 1
ATOM 1055 O O . PRO A 1 138 ? 6.857 20.399 -21.174 1.00 58.34 138 PRO A O 1
ATOM 1058 N N . ARG A 1 139 ? 8.350 22.070 -21.332 1.00 66.06 139 ARG A N 1
ATOM 1059 C CA . ARG A 1 139 ? 9.536 21.301 -20.917 1.00 66.06 139 ARG A CA 1
ATOM 1060 C C . ARG A 1 139 ? 9.872 21.422 -19.426 1.00 66.06 139 ARG A C 1
ATOM 1062 O O . ARG A 1 139 ? 10.771 20.726 -18.962 1.00 66.06 139 ARG A O 1
ATOM 1069 N N . PHE A 1 140 ? 9.174 22.273 -18.677 1.00 63.34 140 PHE A N 1
ATOM 1070 C CA . PHE A 1 140 ? 9.462 22.563 -17.273 1.00 63.34 140 PHE A CA 1
ATOM 1071 C C . PHE A 1 140 ? 8.206 22.382 -16.416 1.00 63.34 140 PHE A C 1
ATOM 1073 O O . PHE A 1 140 ? 7.083 22.544 -16.876 1.00 63.34 140 PHE A O 1
ATOM 1080 N N . ASN A 1 141 ? 8.374 22.036 -15.139 1.00 73.38 141 ASN A N 1
ATOM 1081 C CA . ASN A 1 141 ? 7.250 21.926 -14.202 1.00 73.38 141 ASN A CA 1
ATOM 1082 C C . ASN A 1 141 ? 6.876 23.305 -13.633 1.00 73.38 141 ASN A C 1
ATOM 1084 O O . ASN A 1 141 ? 6.797 23.488 -12.417 1.00 73.38 141 ASN A O 1
ATOM 1088 N N . SER A 1 142 ? 6.715 24.285 -14.517 1.00 84.06 142 SER A N 1
ATOM 1089 C CA . SER A 1 142 ? 6.439 25.669 -14.165 1.00 84.06 142 SER A CA 1
ATOM 1090 C C . SER A 1 142 ? 5.463 26.314 -15.139 1.00 84.06 142 SER A C 1
ATOM 1092 O O . SER A 1 142 ? 5.263 25.847 -16.259 1.00 84.06 142 SER A O 1
ATOM 1094 N N . VAL A 1 143 ? 4.847 27.395 -14.682 1.00 89.88 143 VAL A N 1
ATOM 1095 C CA . VAL A 1 143 ? 4.025 28.290 -15.494 1.00 89.88 143 VAL A CA 1
ATOM 1096 C C . VAL A 1 143 ? 4.466 29.719 -15.208 1.00 89.88 143 VAL A C 1
ATOM 1098 O O . VAL A 1 143 ? 4.860 30.032 -14.083 1.00 89.88 143 VAL A O 1
ATOM 1101 N N . THR A 1 144 ? 4.449 30.570 -16.225 1.00 92.06 144 THR A N 1
ATOM 1102 C CA . THR A 1 144 ? 4.785 31.986 -16.082 1.00 92.06 144 THR A CA 1
ATOM 1103 C C . THR A 1 144 ? 3.496 32.798 -16.175 1.00 92.06 144 THR A C 1
ATOM 1105 O O . THR A 1 144 ? 2.730 32.630 -17.119 1.00 92.06 144 THR A O 1
ATOM 1108 N N . LEU A 1 145 ? 3.241 33.651 -15.186 1.00 92.50 145 LEU A N 1
ATOM 1109 C CA . LEU A 1 145 ? 2.084 34.544 -15.140 1.00 92.50 145 LEU A CA 1
ATOM 1110 C C . LEU A 1 145 ? 2.579 35.969 -15.367 1.00 92.50 145 LEU A C 1
ATOM 1112 O O . LEU A 1 145 ? 3.403 36.446 -14.590 1.00 92.50 145 LEU A O 1
ATOM 1116 N N . ARG A 1 146 ? 2.094 36.644 -16.408 1.00 90.50 146 ARG A N 1
ATOM 1117 C CA . ARG A 1 146 ? 2.464 38.033 -16.701 1.00 90.50 146 ARG A CA 1
ATOM 1118 C C . ARG A 1 146 ? 1.298 38.967 -16.475 1.00 90.50 146 ARG A C 1
ATOM 1120 O O . ARG A 1 146 ? 0.173 38.663 -16.867 1.00 90.50 146 ARG A O 1
ATOM 1127 N N . ARG A 1 147 ? 1.580 40.115 -15.868 1.00 88.06 147 ARG A N 1
ATOM 1128 C CA . ARG A 1 147 ? 0.621 41.203 -15.709 1.00 88.06 147 ARG A CA 1
ATOM 1129 C C . ARG A 1 147 ? 1.317 42.542 -15.879 1.00 88.06 147 ARG A C 1
ATOM 1131 O O . ARG A 1 147 ? 2.270 42.848 -15.168 1.00 88.06 147 ARG A O 1
ATOM 1138 N N . THR A 1 148 ? 0.799 43.356 -16.786 1.00 85.06 148 THR A N 1
ATOM 1139 C CA . THR A 1 148 ? 1.225 44.743 -16.979 1.00 85.06 148 THR A CA 1
ATOM 1140 C C . THR A 1 148 ? 0.333 45.684 -16.179 1.00 85.06 148 THR A C 1
ATOM 1142 O O . THR A 1 148 ? -0.880 45.488 -16.131 1.00 85.06 148 THR A O 1
ATOM 1145 N N . THR A 1 149 ? 0.916 46.710 -15.568 1.00 77.31 149 THR A N 1
ATOM 1146 C CA . THR A 1 149 ? 0.185 47.753 -14.837 1.00 77.31 149 THR A CA 1
ATOM 1147 C C . THR A 1 149 ? 0.869 49.104 -15.016 1.00 77.31 149 THR A C 1
ATOM 1149 O O . THR A 1 149 ? 2.095 49.161 -15.136 1.00 77.31 149 THR A O 1
ATOM 1152 N N . ASN A 1 150 ? 0.113 50.201 -15.032 1.00 74.75 150 ASN A N 1
ATOM 1153 C CA . ASN A 1 150 ? 0.693 51.543 -15.014 1.00 74.75 150 ASN A CA 1
ATOM 1154 C C . ASN A 1 150 ? 0.622 52.115 -13.593 1.00 74.75 150 ASN A C 1
ATOM 1156 O O . ASN A 1 150 ? -0.435 52.126 -12.969 1.00 74.75 150 ASN A O 1
ATOM 1160 N N . LEU A 1 151 ? 1.734 52.635 -13.069 1.00 66.06 151 LEU A N 1
ATOM 1161 C CA . LEU A 1 151 ? 1.762 53.160 -11.698 1.00 66.06 151 LEU A CA 1
ATOM 1162 C C . LEU A 1 151 ? 0.875 54.406 -11.505 1.00 66.06 151 LEU A C 1
ATOM 1164 O O . LEU A 1 151 ? 0.469 54.676 -10.375 1.00 66.06 151 LEU A O 1
ATOM 1168 N N . ARG A 1 152 ? 0.493 55.120 -12.580 1.00 64.56 152 ARG A N 1
ATOM 1169 C CA . ARG A 1 152 ? -0.524 56.193 -12.527 1.00 64.56 152 ARG A CA 1
ATOM 1170 C C . ARG A 1 152 ? -1.934 55.691 -12.239 1.00 64.56 152 ARG A C 1
ATOM 1172 O O . ARG A 1 152 ? -2.768 56.475 -11.799 1.00 64.56 152 ARG A O 1
ATOM 1179 N N . GLU A 1 153 ? -2.225 54.417 -12.482 1.00 60.72 153 GLU A N 1
ATOM 1180 C CA . GLU A 1 153 ? -3.554 53.848 -12.226 1.00 60.72 153 GLU A CA 1
ATOM 1181 C C . GLU A 1 153 ? -3.816 53.673 -10.720 1.00 60.72 153 GLU A C 1
ATOM 1183 O O . GLU A 1 153 ? -4.966 53.581 -10.290 1.00 60.72 153 GLU A O 1
ATOM 1188 N N . ILE A 1 154 ? -2.768 53.742 -9.889 1.00 61.69 154 ILE A N 1
ATOM 1189 C CA . ILE A 1 154 ? -2.855 53.787 -8.425 1.00 61.69 154 ILE A CA 1
ATOM 1190 C C . ILE A 1 154 ? -3.150 55.235 -7.977 1.00 61.69 154 ILE A C 1
ATOM 1192 O O . ILE A 1 154 ? -2.378 55.864 -7.255 1.00 61.69 154 ILE A O 1
ATOM 1196 N N . ASN A 1 155 ? -4.280 55.798 -8.416 1.00 57.06 155 ASN A N 1
ATOM 1197 C CA . ASN A 1 155 ? -4.729 57.118 -7.963 1.00 57.06 155 ASN A CA 1
ATOM 1198 C C . ASN A 1 155 ? -5.090 57.055 -6.472 1.00 57.06 155 ASN A C 1
ATOM 1200 O O . ASN A 1 155 ? -6.079 56.437 -6.073 1.00 57.06 155 ASN A O 1
ATOM 1204 N N . SER A 1 156 ? -4.277 57.696 -5.633 1.00 58.06 156 SER A N 1
ATOM 1205 C CA . SER A 1 156 ? -4.466 57.733 -4.187 1.00 58.06 156 SER A CA 1
ATOM 1206 C C . SER A 1 156 ? -4.340 59.156 -3.660 1.00 58.06 156 SER A C 1
ATOM 1208 O O . SER A 1 156 ? -3.423 59.879 -4.033 1.00 58.06 156 SER A O 1
ATOM 1210 N N . THR A 1 157 ? -5.256 59.553 -2.777 1.00 57.12 157 THR A N 1
ATOM 1211 C CA . THR A 1 157 ? -5.268 60.878 -2.140 1.00 57.12 157 THR A CA 1
ATOM 1212 C C . THR A 1 157 ? -4.197 61.035 -1.059 1.00 57.12 157 THR A C 1
ATOM 1214 O O . THR A 1 157 ? -3.875 62.158 -0.685 1.00 57.12 157 THR A O 1
ATOM 1217 N N . ASP A 1 158 ? -3.630 59.928 -0.568 1.00 68.19 158 ASP A N 1
ATOM 1218 C CA . ASP A 1 158 ? -2.562 59.906 0.432 1.00 68.19 158 ASP A CA 1
ATOM 1219 C C . ASP A 1 158 ? -1.571 58.740 0.215 1.00 68.19 158 ASP A C 1
ATOM 1221 O O . ASP A 1 158 ? -1.876 57.745 -0.459 1.00 68.19 158 ASP A O 1
ATOM 1225 N N . LEU A 1 159 ? -0.371 58.890 0.788 1.00 56.28 159 LEU A N 1
ATOM 1226 C CA . LEU A 1 159 ? 0.776 57.988 0.625 1.00 56.28 159 LEU A CA 1
ATOM 1227 C C . LEU A 1 159 ? 0.547 56.604 1.260 1.00 56.28 159 LEU A C 1
ATOM 1229 O O . LEU A 1 159 ? 0.998 55.596 0.716 1.00 56.28 159 LEU A O 1
ATOM 1233 N N . ALA A 1 160 ? -0.182 56.534 2.379 1.00 59.91 160 ALA A N 1
ATOM 1234 C CA . ALA A 1 160 ? -0.470 55.269 3.056 1.00 59.91 160 ALA A CA 1
ATOM 1235 C C . ALA A 1 160 ? -1.433 54.417 2.218 1.00 59.91 160 ALA A C 1
ATOM 1237 O O . ALA A 1 160 ? -1.207 53.224 2.017 1.00 59.91 160 ALA A O 1
ATOM 1238 N N . SER A 1 161 ? -2.447 55.051 1.633 1.00 62.09 161 SER A N 1
ATOM 1239 C CA . SER A 1 161 ? -3.376 54.418 0.696 1.00 62.09 161 SER A CA 1
ATOM 1240 C C . SER A 1 161 ? -2.714 54.012 -0.634 1.00 62.09 161 SER A C 1
ATOM 1242 O O . SER A 1 161 ? -3.184 53.083 -1.295 1.00 62.09 161 SER A O 1
ATOM 1244 N N . TYR A 1 162 ? -1.618 54.666 -1.039 1.00 65.12 162 TYR A N 1
ATOM 1245 C CA . TYR A 1 162 ? -0.807 54.243 -2.189 1.00 65.12 162 TYR A CA 1
ATOM 1246 C C . TYR A 1 162 ? -0.016 52.969 -1.858 1.00 65.12 162 TYR A C 1
ATOM 1248 O O . TYR A 1 162 ? -0.098 51.981 -2.590 1.00 65.12 162 TYR A O 1
ATOM 1256 N N . HIS A 1 163 ? 0.669 52.955 -0.709 1.00 67.38 163 HIS A N 1
ATOM 1257 C CA . HIS A 1 163 ? 1.422 51.793 -0.232 1.00 67.38 163 HIS A CA 1
ATOM 1258 C C . HIS A 1 163 ? 0.520 50.566 -0.023 1.00 67.38 163 HIS A C 1
ATOM 1260 O O . HIS A 1 163 ? 0.837 49.472 -0.483 1.00 67.38 163 HIS A O 1
ATOM 1266 N N . ALA A 1 164 ? -0.652 50.753 0.593 1.00 68.69 164 ALA A N 1
ATOM 1267 C CA . ALA A 1 164 ? -1.622 49.682 0.813 1.00 68.69 164 ALA A CA 1
ATOM 1268 C C . ALA A 1 164 ? -2.130 49.061 -0.502 1.00 68.69 164 ALA A C 1
ATOM 1270 O O . ALA A 1 164 ? -2.298 47.845 -0.587 1.00 68.69 164 ALA A O 1
ATOM 1271 N N . ARG A 1 165 ? -2.340 49.875 -1.546 1.00 69.69 165 ARG A N 1
ATOM 1272 C CA . ARG A 1 165 ? -2.755 49.387 -2.872 1.00 69.69 165 ARG A CA 1
ATOM 1273 C C . ARG A 1 165 ? -1.649 48.621 -3.588 1.00 69.69 165 ARG A C 1
ATOM 1275 O O . ARG A 1 165 ? -1.927 47.574 -4.166 1.00 69.69 165 ARG A O 1
ATOM 1282 N N . LEU A 1 166 ? -0.413 49.113 -3.527 1.00 72.81 166 LEU A N 1
ATOM 1283 C CA . LEU A 1 166 ? 0.737 48.439 -4.127 1.00 72.81 166 LEU A CA 1
ATOM 1284 C C . LEU A 1 166 ? 0.996 47.082 -3.455 1.00 72.81 166 LEU A C 1
ATOM 1286 O O . LEU A 1 166 ? 1.126 46.068 -4.141 1.00 72.81 166 LEU A O 1
ATOM 1290 N N . HIS A 1 167 ? 0.972 47.047 -2.121 1.00 77.62 167 HIS A N 1
ATOM 1291 C CA . HIS A 1 167 ? 1.092 45.808 -1.360 1.00 77.62 167 HIS A CA 1
ATOM 1292 C C . HIS A 1 167 ? -0.066 44.847 -1.676 1.00 77.62 167 HIS A C 1
ATOM 1294 O O . HIS A 1 167 ? 0.165 43.679 -1.979 1.00 77.62 167 HIS A O 1
ATOM 1300 N N . GLY A 1 168 ? -1.311 45.336 -1.700 1.00 77.31 168 GLY A N 1
ATOM 1301 C CA . GLY A 1 168 ? -2.481 44.529 -2.064 1.00 77.31 168 GLY A CA 1
ATOM 1302 C C . GLY A 1 168 ? -2.398 43.932 -3.474 1.00 77.31 168 GLY A C 1
ATOM 1303 O O . GLY A 1 168 ? -2.796 42.787 -3.683 1.00 77.31 168 GLY A O 1
ATOM 1304 N N . MET A 1 169 ? -1.825 44.662 -4.435 1.00 79.12 169 MET A N 1
ATOM 1305 C CA . MET A 1 169 ? -1.575 44.153 -5.784 1.00 79.12 169 MET A CA 1
ATOM 1306 C C . MET A 1 169 ? -0.551 43.010 -5.779 1.00 79.12 169 MET A C 1
ATOM 1308 O O . MET A 1 169 ? -0.808 41.975 -6.393 1.00 79.12 169 MET A O 1
ATOM 1312 N N . LEU A 1 170 ? 0.571 43.160 -5.066 1.00 80.56 170 LEU A N 1
ATOM 1313 C CA . LEU A 1 170 ? 1.585 42.107 -4.933 1.00 80.56 170 LEU A CA 1
ATOM 1314 C C . LEU A 1 170 ? 1.034 40.865 -4.231 1.00 80.56 170 LEU A C 1
ATOM 1316 O O . LEU A 1 170 ? 1.225 39.751 -4.719 1.00 80.56 170 LEU A O 1
ATOM 1320 N N . THR A 1 171 ? 0.291 41.047 -3.136 1.00 83.44 171 THR A N 1
ATOM 1321 C CA . THR A 1 171 ? -0.402 39.948 -2.451 1.00 83.44 171 THR A CA 1
ATOM 1322 C C . THR A 1 171 ? -1.380 39.246 -3.398 1.00 83.44 171 THR A C 1
ATOM 1324 O O . THR A 1 171 ? -1.389 38.021 -3.467 1.00 83.44 171 THR A O 1
ATOM 1327 N N . GLY A 1 172 ? -2.127 39.999 -4.212 1.00 84.06 172 GLY A N 1
ATOM 1328 C CA . GLY A 1 172 ? -3.027 39.437 -5.220 1.00 84.06 172 GLY A CA 1
ATOM 1329 C C . GLY A 1 172 ? -2.316 38.619 -6.307 1.00 84.06 172 GLY A C 1
ATOM 1330 O O . GLY A 1 172 ? -2.851 37.603 -6.749 1.00 84.06 172 GLY A O 1
ATOM 1331 N N . ILE A 1 173 ? -1.106 39.014 -6.722 1.00 86.81 173 ILE A N 1
ATOM 1332 C CA . ILE A 1 173 ? -0.272 38.234 -7.657 1.00 86.81 173 ILE A CA 1
ATOM 1333 C C . ILE A 1 173 ? 0.173 36.922 -7.003 1.00 86.81 173 ILE A C 1
ATOM 1335 O O . ILE A 1 173 ? 0.075 35.859 -7.618 1.00 86.81 173 ILE A O 1
ATOM 1339 N N . VAL A 1 174 ? 0.626 36.981 -5.748 1.00 86.44 174 VAL A N 1
ATOM 1340 C CA . VAL A 1 174 ? 1.043 35.806 -4.969 1.00 86.44 174 VAL A CA 1
ATOM 1341 C C . VAL A 1 174 ? -0.116 34.835 -4.770 1.00 86.44 174 VAL A C 1
ATOM 1343 O O . VAL A 1 174 ? 0.041 33.635 -4.996 1.00 86.44 174 VAL A O 1
ATOM 1346 N N . ASP A 1 175 ? -1.282 35.326 -4.365 1.00 87.12 175 ASP A N 1
ATOM 1347 C CA . ASP A 1 175 ? -2.445 34.484 -4.100 1.00 87.12 175 ASP A CA 1
ATOM 1348 C C . ASP A 1 175 ? -2.967 33.824 -5.375 1.00 87.12 175 ASP A C 1
ATOM 1350 O O . ASP A 1 175 ? -3.209 32.614 -5.375 1.00 87.12 175 ASP A O 1
ATOM 1354 N N . PHE A 1 176 ? -3.023 34.565 -6.484 1.00 88.12 176 PHE A N 1
ATOM 1355 C CA . PHE A 1 176 ? -3.379 33.997 -7.781 1.00 88.12 176 PHE A CA 1
ATOM 1356 C C . PHE A 1 176 ? -2.363 32.939 -8.242 1.00 88.12 176 PHE A C 1
ATOM 1358 O O . PHE A 1 176 ? -2.740 31.838 -8.649 1.00 88.12 176 PHE A O 1
ATOM 1365 N N . ALA A 1 177 ? -1.062 33.206 -8.094 1.00 88.50 177 ALA A N 1
ATOM 1366 C CA . ALA A 1 177 ? -0.001 32.244 -8.393 1.00 88.50 177 ALA A CA 1
ATOM 1367 C C . ALA A 1 177 ? -0.123 30.941 -7.580 1.00 88.50 177 ALA A C 1
ATOM 1369 O O . ALA A 1 177 ? 0.186 29.853 -8.078 1.00 88.50 177 ALA A O 1
ATOM 1370 N N . ARG A 1 178 ? -0.621 31.018 -6.342 1.00 87.44 178 ARG A N 1
ATOM 1371 C CA . ARG A 1 178 ? -0.846 29.853 -5.471 1.00 87.44 178 ARG A CA 1
ATOM 1372 C C . ARG A 1 178 ? -2.061 29.016 -5.870 1.00 87.44 178 ARG A C 1
ATOM 1374 O O . ARG A 1 178 ? -2.147 27.863 -5.445 1.00 87.44 178 ARG A O 1
ATOM 1381 N N . GLU A 1 179 ? -2.966 29.520 -6.708 1.00 87.12 179 GLU A N 1
ATOM 1382 C CA . GLU A 1 179 ? -4.076 28.711 -7.232 1.00 87.12 179 GLU A CA 1
ATOM 1383 C C . GLU A 1 179 ? -3.593 27.597 -8.180 1.00 87.12 179 GLU A C 1
ATOM 1385 O O . GLU A 1 179 ? -4.214 26.532 -8.255 1.00 87.12 179 GLU A O 1
ATOM 1390 N N . PHE A 1 180 ? -2.442 27.789 -8.836 1.00 81.94 180 PHE A N 1
ATOM 1391 C CA . PHE A 1 180 ? -1.869 26.821 -9.778 1.00 81.94 180 PHE A CA 1
ATOM 1392 C C . PHE A 1 180 ? -1.285 25.570 -9.090 1.00 81.94 180 PHE A C 1
ATOM 1394 O O . PHE A 1 180 ? -1.327 24.470 -9.657 1.00 81.94 180 PHE A O 1
ATOM 1401 N N . ASP A 1 181 ? -0.812 25.685 -7.842 1.00 76.19 181 ASP A N 1
ATOM 1402 C CA . ASP A 1 181 ? -0.343 24.552 -7.035 1.00 76.19 181 ASP A CA 1
ATOM 1403 C C . ASP A 1 181 ? -0.593 24.762 -5.535 1.00 76.19 181 ASP A C 1
ATOM 1405 O O . ASP A 1 181 ? -0.059 25.667 -4.903 1.00 76.19 181 ASP A O 1
ATOM 1409 N N . GLN A 1 182 ? -1.355 23.852 -4.928 1.00 66.31 182 GLN A N 1
ATOM 1410 C CA . GLN A 1 182 ? -1.654 23.880 -3.492 1.00 66.31 182 GLN A CA 1
ATOM 1411 C C . GLN A 1 182 ? -0.538 23.246 -2.639 1.00 66.31 182 GLN A C 1
ATOM 1413 O O . GLN A 1 182 ? -0.557 23.349 -1.411 1.00 66.31 182 GLN A O 1
ATOM 1418 N N . ASN A 1 183 ? 0.455 22.594 -3.258 1.00 66.62 183 ASN A N 1
ATOM 1419 C CA . ASN A 1 183 ? 1.517 21.854 -2.568 1.00 66.62 183 ASN A CA 1
ATOM 1420 C C . ASN A 1 183 ? 2.761 22.698 -2.269 1.00 66.62 183 ASN A C 1
ATOM 1422 O O . ASN A 1 183 ? 3.872 22.172 -2.240 1.00 66.62 183 ASN A O 1
ATOM 1426 N N . SER A 1 184 ? 2.572 23.982 -1.952 1.00 70.38 184 SER A N 1
ATOM 1427 C CA . SER A 1 184 ? 3.655 24.913 -1.599 1.00 70.38 184 SER A CA 1
ATOM 1428 C C . SER A 1 184 ? 4.610 25.206 -2.774 1.00 70.38 184 SER A C 1
ATOM 1430 O O . SER A 1 184 ? 5.770 24.775 -2.737 1.00 70.38 184 SER A O 1
ATOM 1432 N N . PRO A 1 185 ? 4.141 25.931 -3.810 1.00 81.25 185 PRO A N 1
ATOM 1433 C CA . PRO A 1 185 ? 4.951 26.299 -4.967 1.00 81.25 185 PRO A CA 1
ATOM 1434 C C . PRO A 1 185 ? 6.127 27.183 -4.555 1.00 81.25 185 PRO A C 1
ATOM 1436 O O . PRO A 1 185 ? 6.098 27.820 -3.498 1.00 81.25 185 PRO A O 1
ATOM 1439 N N . VAL A 1 186 ? 7.153 27.229 -5.397 1.00 87.25 186 VAL A N 1
ATOM 1440 C CA . VAL A 1 186 ? 8.171 28.282 -5.344 1.00 87.25 186 VAL A CA 1
ATOM 1441 C C . VAL A 1 186 ? 7.767 29.329 -6.372 1.00 87.25 186 VAL A C 1
ATOM 1443 O O . VAL A 1 186 ? 7.575 28.994 -7.540 1.00 87.25 186 VAL A O 1
ATOM 1446 N N . ILE A 1 187 ? 7.591 30.571 -5.935 1.00 90.12 187 ILE A N 1
ATOM 1447 C CA . ILE A 1 187 ? 7.156 31.676 -6.788 1.00 90.12 187 ILE A CA 1
ATOM 1448 C C . ILE A 1 187 ? 8.329 32.639 -6.897 1.00 90.12 187 ILE A C 1
ATOM 1450 O O . ILE A 1 187 ? 8.764 33.187 -5.892 1.00 90.12 187 ILE A O 1
ATOM 1454 N N . ASN A 1 188 ? 8.853 32.832 -8.100 1.00 90.62 188 ASN A N 1
ATOM 1455 C CA . ASN A 1 188 ? 9.787 33.917 -8.373 1.00 90.62 188 ASN A CA 1
ATOM 1456 C C . ASN A 1 188 ? 8.998 35.080 -8.975 1.00 90.62 188 ASN A C 1
ATOM 1458 O O . ASN A 1 188 ? 8.444 34.919 -10.062 1.00 90.62 188 ASN A O 1
ATOM 1462 N N . ILE A 1 189 ? 8.911 36.202 -8.263 1.00 89.75 189 ILE A N 1
ATOM 1463 C CA . ILE A 1 189 ? 8.287 37.427 -8.770 1.00 89.75 189 ILE A CA 1
ATOM 1464 C C . ILE A 1 189 ? 9.385 38.326 -9.306 1.00 89.75 189 ILE A C 1
ATOM 1466 O O . ILE A 1 189 ? 10.342 38.620 -8.598 1.00 89.75 189 ILE A O 1
ATOM 1470 N N . THR A 1 190 ? 9.219 38.780 -10.538 1.00 89.38 190 THR A N 1
ATOM 1471 C CA . THR A 1 190 ? 10.149 39.661 -11.226 1.00 89.38 190 THR A CA 1
ATOM 1472 C C . THR A 1 190 ? 9.412 40.908 -11.700 1.00 89.38 190 THR A C 1
ATOM 1474 O O . THR A 1 190 ? 8.373 40.816 -12.349 1.00 89.38 190 THR A O 1
ATOM 1477 N N . LEU A 1 191 ? 9.955 42.076 -11.372 1.00 86.75 191 LEU A N 1
ATOM 1478 C CA . LEU A 1 191 ? 9.522 43.374 -11.861 1.00 86.75 191 LEU A CA 1
ATOM 1479 C C . LEU A 1 191 ? 10.423 43.813 -13.010 1.00 86.75 191 LEU A C 1
ATOM 1481 O O . LEU A 1 191 ? 11.642 43.900 -12.851 1.00 86.75 191 LEU A O 1
ATOM 1485 N N . THR A 1 192 ? 9.816 44.145 -14.143 1.00 85.38 192 THR A N 1
ATOM 1486 C CA . THR A 1 192 ? 10.505 44.703 -15.308 1.00 85.38 192 THR A CA 1
ATOM 1487 C C . THR A 1 192 ? 9.880 46.035 -15.698 1.00 85.38 192 THR A C 1
ATOM 1489 O O . THR A 1 192 ? 8.659 46.181 -15.749 1.00 85.38 192 THR A O 1
ATOM 1492 N N . ALA A 1 193 ? 10.727 47.028 -15.958 1.00 82.94 193 ALA A N 1
ATOM 1493 C CA . ALA A 1 193 ? 10.313 48.343 -16.427 1.00 82.94 193 ALA A CA 1
ATOM 1494 C C . ALA A 1 193 ? 11.335 48.858 -17.448 1.00 82.94 193 ALA A C 1
ATOM 1496 O O . ALA A 1 193 ? 12.526 48.619 -17.248 1.00 82.94 193 ALA A O 1
ATOM 1497 N N . PRO A 1 194 ? 10.922 49.612 -18.482 1.00 80.25 194 PRO A N 1
ATOM 1498 C CA . PRO A 1 194 ? 11.855 50.199 -19.445 1.00 80.25 194 PRO A CA 1
ATOM 1499 C C . PRO A 1 194 ? 12.917 51.111 -18.817 1.00 80.25 194 PRO A C 1
ATOM 1501 O O . PRO A 1 194 ? 14.008 51.239 -19.363 1.00 80.25 194 PRO A O 1
ATOM 1504 N N . SER A 1 195 ? 12.603 51.760 -17.691 1.00 77.25 195 SER A N 1
ATOM 1505 C CA . SER A 1 195 ? 13.539 52.650 -17.001 1.00 77.25 195 SER A CA 1
ATOM 1506 C C . SER A 1 195 ? 14.457 51.955 -15.991 1.00 77.25 195 SER A C 1
ATOM 1508 O O . SER A 1 195 ? 15.353 52.621 -15.484 1.00 77.25 195 SER A O 1
ATOM 1510 N N . LEU A 1 196 ? 14.233 50.671 -15.681 1.00 78.31 196 LEU A N 1
ATOM 1511 C CA . LEU A 1 196 ? 15.100 49.896 -14.789 1.00 78.31 196 LEU A CA 1
ATOM 1512 C C . LEU A 1 196 ? 16.242 49.280 -15.597 1.00 78.31 196 LEU A C 1
ATOM 1514 O O . LEU A 1 196 ? 16.003 48.629 -16.615 1.00 78.31 196 LEU A O 1
ATOM 1518 N N . GLN A 1 197 ? 17.481 49.433 -15.127 1.00 75.12 197 GLN A N 1
ATOM 1519 C CA . GLN A 1 197 ? 18.639 48.826 -15.794 1.00 75.12 197 GLN A CA 1
ATOM 1520 C C . GLN A 1 197 ? 18.666 47.305 -15.632 1.00 75.12 197 GLN A C 1
ATOM 1522 O O . GLN A 1 197 ? 19.139 46.593 -16.517 1.00 75.12 197 GLN A O 1
ATOM 1527 N N . THR A 1 198 ? 18.151 46.803 -14.505 1.00 76.44 198 THR A N 1
ATOM 1528 C CA . THR A 1 198 ? 18.053 45.366 -14.226 1.00 76.44 198 THR A CA 1
ATOM 1529 C C . THR A 1 198 ? 16.678 45.000 -13.659 1.00 76.44 198 THR A C 1
ATOM 1531 O O . THR A 1 198 ? 16.116 45.770 -12.878 1.00 76.44 198 THR A O 1
ATOM 1534 N N . PRO A 1 199 ? 16.111 43.833 -14.026 1.00 82.81 199 PRO A N 1
ATOM 1535 C CA . PRO A 1 199 ? 14.874 43.351 -13.424 1.00 82.81 199 PRO A CA 1
ATOM 1536 C C . PRO A 1 199 ? 15.039 43.099 -11.923 1.00 82.81 199 PRO A C 1
ATOM 1538 O O . PRO A 1 199 ? 15.987 42.436 -11.500 1.00 82.81 199 PRO A O 1
ATOM 1541 N N . VAL A 1 200 ? 14.078 43.546 -11.116 1.00 84.00 200 VAL A N 1
ATOM 1542 C CA . VAL A 1 200 ? 14.072 43.264 -9.672 1.00 84.00 200 VAL A CA 1
ATOM 1543 C C . VAL A 1 200 ? 13.382 41.929 -9.451 1.00 84.00 200 VAL A C 1
ATOM 1545 O O . VAL A 1 200 ? 12.243 41.772 -9.870 1.00 84.00 200 VAL A O 1
ATOM 1548 N N . SER A 1 201 ? 14.031 40.961 -8.804 1.00 85.38 201 SER A N 1
ATOM 1549 C CA . SER A 1 201 ? 13.442 39.634 -8.567 1.00 85.38 201 SER A CA 1
ATOM 1550 C C . SER A 1 201 ? 13.433 39.252 -7.090 1.00 85.38 201 SER A C 1
ATOM 1552 O O . SER A 1 201 ? 14.365 39.570 -6.354 1.00 85.38 201 SER A O 1
ATOM 1554 N N . GLY A 1 202 ? 12.395 38.535 -6.663 1.00 85.56 202 GLY A N 1
ATOM 1555 C CA . GLY A 1 202 ? 12.243 38.014 -5.308 1.00 85.56 202 GLY A CA 1
ATOM 1556 C C . GLY A 1 202 ? 11.656 36.608 -5.304 1.00 85.56 202 GLY A C 1
ATOM 1557 O O . GLY A 1 202 ? 10.656 36.330 -5.967 1.00 85.56 202 GLY A O 1
ATOM 1558 N N . ILE A 1 203 ? 12.267 35.715 -4.522 1.00 87.00 203 ILE A N 1
ATOM 1559 C CA . ILE A 1 203 ? 11.813 34.328 -4.383 1.00 87.00 203 ILE A CA 1
ATOM 1560 C C . ILE A 1 203 ? 10.929 34.194 -3.141 1.00 87.00 203 ILE A C 1
ATOM 1562 O O . ILE A 1 203 ? 11.367 34.374 -2.004 1.00 87.00 203 ILE A O 1
ATOM 1566 N N . LEU A 1 204 ? 9.685 33.791 -3.364 1.00 85.44 204 LEU A N 1
ATOM 1567 C CA . LEU A 1 204 ? 8.671 33.543 -2.352 1.00 85.44 204 LEU A CA 1
ATOM 1568 C C . LEU A 1 204 ? 8.427 32.039 -2.217 1.00 85.44 204 LEU A C 1
ATOM 1570 O O . LEU A 1 204 ? 8.167 31.316 -3.183 1.00 85.44 204 LEU A O 1
ATOM 1574 N N . THR A 1 205 ? 8.529 31.547 -0.990 1.00 83.62 205 THR A N 1
ATOM 1575 C CA . THR A 1 205 ? 8.408 30.131 -0.648 1.00 83.62 205 THR A CA 1
ATOM 1576 C C . THR A 1 205 ? 7.555 29.960 0.601 1.00 83.62 205 THR A C 1
ATOM 1578 O O . THR A 1 205 ? 7.294 30.890 1.354 1.00 83.62 205 THR A O 1
ATOM 1581 N N . ARG A 1 206 ? 7.186 28.720 0.920 1.00 78.81 206 ARG A N 1
ATOM 1582 C CA . ARG A 1 206 ? 6.575 28.434 2.224 1.00 78.81 206 ARG A CA 1
ATOM 1583 C C . ARG A 1 206 ? 7.477 28.814 3.406 1.00 78.81 206 ARG A C 1
ATOM 1585 O O . ARG A 1 206 ? 6.957 29.112 4.473 1.00 78.81 206 ARG A O 1
ATOM 1592 N N . GLY A 1 207 ? 8.801 28.768 3.237 1.00 72.94 207 GLY A N 1
ATOM 1593 C CA . GLY A 1 207 ? 9.759 29.067 4.304 1.00 72.94 207 GLY A CA 1
ATOM 1594 C C . GLY A 1 207 ? 9.746 30.533 4.739 1.00 72.94 207 GLY A C 1
ATOM 1595 O O . GLY A 1 207 ? 9.965 30.802 5.913 1.00 72.94 207 GLY A O 1
ATOM 1596 N N . ASN A 1 208 ? 9.424 31.452 3.824 1.00 80.25 208 ASN A N 1
ATOM 1597 C CA . ASN A 1 208 ? 9.246 32.878 4.113 1.00 80.25 208 ASN A CA 1
ATOM 1598 C C . ASN A 1 208 ? 7.766 33.290 4.121 1.00 80.25 208 ASN A C 1
ATOM 1600 O O . ASN A 1 208 ? 7.455 34.447 3.891 1.00 80.25 208 ASN A O 1
ATOM 1604 N N . ASN A 1 209 ? 6.847 32.343 4.355 1.00 78.00 209 ASN A N 1
ATOM 1605 C CA . ASN A 1 209 ? 5.398 32.574 4.383 1.00 78.00 209 ASN A CA 1
ATOM 1606 C C . ASN A 1 209 ? 4.804 33.241 3.128 1.00 78.00 209 ASN A C 1
ATOM 1608 O O . ASN A 1 209 ? 3.678 33.726 3.190 1.00 78.00 209 ASN A O 1
ATOM 1612 N N . TYR A 1 210 ? 5.499 33.195 1.985 1.00 83.06 210 TYR A N 1
ATOM 1613 C CA . TYR A 1 210 ? 5.132 33.950 0.782 1.00 83.06 210 TYR A CA 1
ATOM 1614 C C . TYR A 1 210 ? 5.008 35.459 1.027 1.00 83.06 210 TYR A C 1
ATOM 1616 O O . TYR A 1 210 ? 4.168 36.122 0.423 1.00 83.06 210 TYR A O 1
ATOM 1624 N N . ASP A 1 211 ? 5.834 35.977 1.930 1.00 81.25 211 ASP A N 1
ATOM 1625 C CA . ASP A 1 211 ? 5.805 37.365 2.357 1.00 81.25 211 ASP A CA 1
ATOM 1626 C C . ASP A 1 211 ? 6.275 38.317 1.245 1.00 81.25 211 ASP A C 1
ATOM 1628 O O . ASP A 1 211 ? 7.430 38.273 0.813 1.00 81.25 211 ASP A O 1
ATOM 1632 N N . ALA A 1 212 ? 5.359 39.161 0.767 1.00 78.69 212 ALA A N 1
ATOM 1633 C CA . ALA A 1 212 ? 5.619 40.127 -0.295 1.00 78.69 212 ALA A CA 1
ATOM 1634 C C . ALA A 1 212 ? 6.467 41.319 0.184 1.00 78.69 212 ALA A C 1
ATOM 1636 O O . ALA A 1 212 ? 7.095 41.971 -0.655 1.00 78.69 212 ALA A O 1
ATOM 1637 N N . ASP A 1 213 ? 6.553 41.564 1.497 1.00 79.06 213 ASP A N 1
ATOM 1638 C CA . ASP A 1 213 ? 7.363 42.649 2.064 1.00 79.06 213 ASP A CA 1
ATOM 1639 C C . ASP A 1 213 ? 8.851 42.450 1.743 1.00 79.06 213 ASP A C 1
ATOM 1641 O O . ASP A 1 213 ? 9.545 43.376 1.329 1.00 79.06 213 ASP A O 1
ATOM 1645 N N . GLY A 1 214 ? 9.328 41.202 1.760 1.00 76.88 214 GLY A N 1
ATOM 1646 C CA . GLY A 1 214 ? 10.704 40.889 1.370 1.00 76.88 214 GLY A CA 1
ATOM 1647 C C . GLY A 1 214 ? 11.031 41.204 -0.098 1.00 76.88 214 GLY A C 1
ATOM 1648 O O . GLY A 1 214 ? 12.198 41.406 -0.427 1.00 76.88 214 GLY A O 1
ATOM 1649 N N . PHE A 1 215 ? 10.032 41.252 -0.989 1.00 80.94 215 PHE A N 1
ATOM 1650 C CA . PHE A 1 215 ? 10.205 41.707 -2.375 1.00 80.94 215 PHE A CA 1
ATOM 1651 C C . PHE A 1 215 ? 10.146 43.237 -2.479 1.00 80.94 215 PHE A C 1
ATOM 1653 O O . PHE A 1 215 ? 10.921 43.824 -3.235 1.00 80.94 215 PHE A O 1
ATOM 1660 N N . MET A 1 216 ? 9.295 43.885 -1.679 1.00 76.50 216 MET A N 1
ATOM 1661 C CA . MET A 1 216 ? 9.251 45.346 -1.553 1.00 76.50 216 MET A CA 1
ATOM 1662 C C . MET A 1 216 ? 10.595 45.920 -1.094 1.00 76.50 216 MET A C 1
ATOM 1664 O O . MET A 1 216 ? 11.087 46.866 -1.708 1.00 76.50 216 MET A O 1
ATOM 1668 N N . ASP A 1 217 ? 11.251 45.278 -0.127 1.00 77.94 217 ASP A N 1
ATOM 1669 C CA . ASP A 1 217 ? 12.596 45.651 0.327 1.00 77.94 217 ASP A CA 1
ATOM 1670 C C . ASP A 1 217 ? 13.643 45.584 -0.802 1.00 77.94 217 ASP A C 1
ATOM 1672 O O . ASP A 1 217 ? 14.611 46.347 -0.819 1.00 77.94 217 ASP A O 1
ATOM 1676 N N . GLN A 1 218 ? 13.488 44.656 -1.756 1.00 76.06 218 GLN A N 1
ATOM 1677 C CA . GLN A 1 218 ? 14.388 44.557 -2.915 1.00 76.06 218 GLN A CA 1
ATOM 1678 C C . GLN A 1 218 ? 14.131 45.679 -3.918 1.00 76.06 218 GLN A C 1
ATOM 1680 O O . GLN A 1 218 ? 15.084 46.245 -4.451 1.00 76.06 218 GLN A O 1
ATOM 1685 N N . ILE A 1 219 ? 12.863 46.033 -4.143 1.00 75.44 219 ILE A N 1
ATOM 1686 C CA . ILE A 1 219 ? 12.500 47.190 -4.968 1.00 75.44 219 ILE A CA 1
ATOM 1687 C C . ILE A 1 219 ? 13.083 48.464 -4.345 1.00 75.44 219 ILE A C 1
ATOM 1689 O O . ILE A 1 219 ? 13.703 49.256 -5.052 1.00 75.44 219 ILE A O 1
ATOM 1693 N N . GLU A 1 220 ? 12.958 48.639 -3.027 1.00 72.62 220 GLU A N 1
ATOM 1694 C CA . GLU A 1 220 ? 13.508 49.795 -2.317 1.00 72.62 220 GLU A CA 1
ATOM 1695 C C . GLU A 1 220 ? 15.032 49.900 -2.482 1.00 72.62 220 GLU A C 1
ATOM 1697 O O . GLU A 1 220 ? 15.539 50.963 -2.845 1.00 72.62 220 GLU A O 1
ATOM 1702 N N . LYS A 1 221 ? 15.765 48.795 -2.298 1.00 74.31 221 LYS A N 1
ATOM 1703 C CA . LYS A 1 221 ? 17.228 48.762 -2.465 1.00 74.31 221 LYS A CA 1
ATOM 1704 C C . LYS A 1 221 ? 17.673 49.160 -3.870 1.00 74.31 221 LYS A C 1
ATOM 1706 O O . LYS A 1 221 ? 18.640 49.905 -4.004 1.00 74.31 221 LYS A O 1
ATOM 1711 N N . VAL A 1 222 ? 16.965 48.696 -4.902 1.00 72.62 222 VAL A N 1
ATOM 1712 C CA . VAL A 1 222 ? 17.286 49.013 -6.304 1.00 72.62 222 VAL A CA 1
ATOM 1713 C C . VAL A 1 222 ? 16.998 50.483 -6.624 1.00 72.62 222 VAL A C 1
ATOM 1715 O O . VAL A 1 222 ? 17.798 51.147 -7.284 1.00 72.62 222 VAL A O 1
ATOM 1718 N N . LEU A 1 223 ? 15.907 51.040 -6.091 1.00 67.38 223 LEU A N 1
ATOM 1719 C CA . LEU A 1 223 ? 15.603 52.469 -6.226 1.00 67.38 223 LEU A CA 1
ATOM 1720 C C . LEU A 1 223 ? 16.594 53.361 -5.456 1.00 67.38 223 LEU A C 1
ATOM 1722 O O . LEU A 1 223 ? 16.852 54.492 -5.864 1.00 67.38 223 LEU A O 1
ATOM 1726 N N . GLN A 1 224 ? 17.180 52.864 -4.363 1.00 67.12 224 GLN A N 1
ATOM 1727 C CA . GLN A 1 224 ? 18.226 53.567 -3.612 1.00 67.12 224 GLN A CA 1
ATOM 1728 C C . GLN A 1 224 ? 19.608 53.489 -4.288 1.00 67.12 224 GLN A C 1
ATOM 1730 O O . GLN A 1 224 ? 20.450 54.355 -4.051 1.00 67.12 224 GLN A O 1
ATOM 1735 N N . SER A 1 225 ? 19.852 52.508 -5.166 1.00 55.09 225 SER A N 1
ATOM 1736 C CA . SER A 1 225 ? 21.141 52.286 -5.838 1.00 55.09 225 SER A CA 1
ATOM 1737 C C . SER A 1 225 ? 21.330 53.066 -7.150 1.00 55.09 225 SER A C 1
ATOM 1739 O O . SER A 1 225 ? 22.059 52.616 -8.030 1.00 55.09 225 SER A O 1
ATOM 1741 N N . ASN A 1 226 ? 20.744 54.265 -7.267 1.00 57.78 226 ASN A N 1
ATOM 1742 C CA . ASN A 1 226 ? 20.856 55.173 -8.425 1.00 57.78 226 ASN A CA 1
ATOM 1743 C C . ASN A 1 226 ? 20.039 54.766 -9.679 1.00 57.78 226 ASN A C 1
ATOM 1745 O O . ASN A 1 226 ? 20.222 55.374 -10.737 1.00 57.78 226 ASN A O 1
ATOM 1749 N N . ASP A 1 227 ? 19.123 53.795 -9.564 1.00 63.47 227 ASP A N 1
ATOM 1750 C CA . ASP A 1 227 ? 18.162 53.435 -10.619 1.00 63.47 227 ASP A CA 1
ATOM 1751 C C . ASP A 1 227 ? 16.861 54.259 -10.484 1.00 63.47 227 ASP A C 1
ATOM 1753 O O . ASP A 1 227 ? 16.557 54.790 -9.413 1.00 63.47 227 ASP A O 1
ATOM 1757 N N . ARG A 1 228 ? 16.092 54.436 -11.566 1.00 64.19 228 ARG A N 1
ATOM 1758 C CA . ARG A 1 228 ? 14.888 55.297 -11.552 1.00 64.19 228 ARG A CA 1
ATOM 1759 C C . ARG A 1 228 ? 13.685 54.573 -12.125 1.00 64.19 228 ARG A C 1
ATOM 1761 O O . ARG A 1 228 ? 13.739 54.080 -13.241 1.00 64.19 228 ARG A O 1
ATOM 1768 N N . LEU A 1 229 ? 12.559 54.606 -11.414 1.00 65.62 229 LEU A N 1
ATOM 1769 C CA . LEU A 1 229 ? 11.265 54.148 -11.920 1.00 65.62 229 LEU A CA 1
ATOM 1770 C C . LEU A 1 229 ? 10.393 55.364 -12.253 1.00 65.62 229 LEU A C 1
ATOM 1772 O O . LEU A 1 229 ? 10.016 56.124 -11.363 1.00 65.62 229 LEU A O 1
ATOM 1776 N N . LEU A 1 230 ? 10.100 55.577 -13.537 1.00 66.00 230 LEU A N 1
ATOM 1777 C CA . LEU A 1 230 ? 9.181 56.630 -13.969 1.00 66.00 230 LEU A CA 1
ATOM 1778 C C . LEU A 1 230 ? 7.744 56.249 -13.598 1.00 66.00 230 LEU A C 1
ATOM 1780 O O . LEU A 1 230 ? 7.343 55.096 -13.745 1.00 66.00 230 LEU A O 1
ATOM 1784 N N . SER A 1 231 ? 6.964 57.208 -13.104 1.00 60.72 231 SER A N 1
ATOM 1785 C CA . SER A 1 231 ? 5.594 56.951 -12.646 1.00 60.72 231 SER A CA 1
ATOM 1786 C C . SER A 1 231 ? 4.597 56.772 -13.788 1.00 60.72 231 SER A C 1
ATOM 1788 O O . SER A 1 231 ? 3.531 56.213 -13.567 1.00 60.72 231 SER A O 1
ATOM 1790 N N . ASP A 1 232 ? 4.924 57.237 -14.995 1.00 67.62 232 ASP A N 1
ATOM 1791 C CA . ASP A 1 232 ? 4.063 57.214 -16.179 1.00 67.62 232 ASP A CA 1
ATOM 1792 C C . ASP A 1 232 ? 4.312 56.036 -17.122 1.00 67.62 232 ASP A C 1
ATOM 1794 O O . ASP A 1 232 ? 3.576 55.858 -18.096 1.00 67.62 232 ASP A O 1
ATOM 1798 N N . GLN A 1 233 ? 5.298 55.197 -16.813 1.00 74.12 233 GLN A N 1
ATOM 1799 C CA . GLN A 1 233 ? 5.601 54.018 -17.607 1.00 74.12 233 GLN A CA 1
ATOM 1800 C C . GLN A 1 233 ? 4.757 52.808 -17.191 1.00 74.12 233 GLN A C 1
ATOM 1802 O O . GLN A 1 233 ? 4.327 52.666 -16.044 1.00 74.12 233 GLN A O 1
ATOM 1807 N N . THR A 1 234 ? 4.571 51.899 -18.143 1.00 79.62 234 THR A N 1
ATOM 1808 C CA . THR A 1 234 ? 3.976 50.588 -17.872 1.00 79.62 234 THR A CA 1
ATOM 1809 C C . THR A 1 234 ? 5.040 49.674 -17.284 1.00 79.62 234 THR A C 1
ATOM 1811 O O . THR A 1 234 ? 6.159 49.609 -17.794 1.00 79.62 234 THR A O 1
ATOM 1814 N N . VAL A 1 235 ? 4.682 48.977 -16.214 1.00 82.56 235 VAL A N 1
ATOM 1815 C CA . VAL A 1 235 ? 5.545 48.050 -15.492 1.00 82.56 235 VAL A CA 1
ATOM 1816 C C . VAL A 1 235 ? 4.974 46.644 -15.625 1.00 82.56 235 VAL A C 1
ATOM 1818 O O . VAL A 1 235 ? 3.762 46.455 -15.520 1.00 82.56 235 VAL A O 1
ATOM 1821 N N . GLU A 1 236 ? 5.826 45.656 -15.875 1.00 87.31 236 GLU A N 1
ATOM 1822 C CA . GLU A 1 236 ? 5.424 44.256 -16.004 1.00 87.31 236 GLU A CA 1
ATOM 1823 C C . GLU A 1 236 ? 5.882 43.458 -14.781 1.00 87.31 236 GLU A C 1
ATOM 1825 O O . GLU A 1 236 ? 7.068 43.413 -14.443 1.00 87.31 236 GLU A O 1
ATOM 1830 N N . PHE A 1 237 ? 4.914 42.816 -14.130 1.00 87.81 237 PHE A N 1
ATOM 1831 C CA . PHE A 1 237 ? 5.138 41.812 -13.103 1.00 87.81 237 PHE A CA 1
ATOM 1832 C C . PHE A 1 237 ? 5.052 40.426 -13.737 1.00 87.81 237 PHE A C 1
ATOM 1834 O O . PHE A 1 237 ? 4.008 40.027 -14.263 1.00 87.81 237 PHE A O 1
ATOM 1841 N N . GLU A 1 238 ? 6.141 39.674 -13.642 1.00 90.38 238 GLU A N 1
ATOM 1842 C CA . GLU A 1 238 ? 6.209 38.274 -14.029 1.00 90.38 238 GLU A CA 1
ATOM 1843 C C . GLU A 1 238 ? 6.293 37.405 -12.767 1.00 90.38 238 GLU A C 1
ATOM 1845 O O . GLU A 1 238 ? 7.255 37.487 -12.012 1.00 90.38 238 GLU A O 1
ATOM 1850 N N . ALA A 1 239 ? 5.300 36.547 -12.532 1.00 91.31 239 ALA A N 1
ATOM 1851 C CA . ALA A 1 239 ? 5.357 35.516 -11.502 1.00 91.31 239 ALA A CA 1
ATOM 1852 C C . ALA A 1 239 ? 5.631 34.157 -12.154 1.00 91.31 239 ALA A C 1
ATOM 1854 O O . ALA A 1 239 ? 4.753 33.525 -12.747 1.00 91.31 239 ALA A O 1
ATOM 1855 N N . SER A 1 240 ? 6.868 33.688 -12.033 1.00 89.94 240 SER A N 1
ATOM 1856 C CA . SER A 1 240 ? 7.267 32.345 -12.440 1.00 89.94 240 SER A CA 1
ATOM 1857 C C . SER A 1 240 ? 6.968 31.355 -11.314 1.00 89.94 240 SER A C 1
ATOM 1859 O O . SER A 1 240 ? 7.645 31.323 -10.284 1.00 89.94 240 SER A O 1
ATOM 1861 N N . VAL A 1 241 ? 5.938 30.532 -11.511 1.00 90.38 241 VAL A N 1
ATOM 1862 C CA . VAL A 1 241 ? 5.457 29.549 -10.536 1.00 90.38 241 VAL A CA 1
ATOM 1863 C C . VAL A 1 241 ? 6.081 28.196 -10.844 1.00 90.38 241 VAL A C 1
ATOM 1865 O O . VAL A 1 241 ? 5.658 27.490 -11.760 1.00 90.38 241 VAL A O 1
ATOM 1868 N N . ALA A 1 242 ? 7.086 27.807 -10.066 1.00 86.25 242 ALA A N 1
ATOM 1869 C CA . ALA A 1 242 ? 7.605 26.450 -10.073 1.00 86.25 242 ALA A CA 1
ATOM 1870 C C . ALA A 1 242 ? 6.713 25.577 -9.186 1.00 86.25 242 ALA A C 1
ATOM 1872 O O . ALA A 1 242 ? 6.702 25.694 -7.955 1.00 86.25 242 ALA A O 1
ATOM 1873 N N . MET A 1 243 ? 5.952 24.687 -9.824 1.00 81.06 243 MET A N 1
ATOM 1874 C CA . MET A 1 243 ? 5.091 23.751 -9.115 1.00 81.06 243 MET A CA 1
ATOM 1875 C C . MET A 1 243 ? 5.982 22.793 -8.332 1.00 81.06 243 MET A C 1
ATOM 1877 O O . MET A 1 243 ? 6.864 22.127 -8.889 1.00 81.06 243 MET A O 1
ATOM 1881 N N . ASN A 1 244 ? 5.767 22.706 -7.026 1.00 62.25 244 ASN A N 1
ATOM 1882 C CA . ASN A 1 244 ? 6.606 21.897 -6.166 1.00 62.25 244 ASN A CA 1
ATOM 1883 C C . ASN A 1 244 ? 6.060 20.472 -6.179 1.00 62.25 244 ASN A C 1
ATOM 1885 O O . ASN A 1 244 ? 5.423 19.984 -5.243 1.00 62.25 244 ASN A O 1
ATOM 1889 N N . ARG A 1 245 ? 6.331 19.753 -7.272 1.00 52.16 245 ARG A N 1
ATOM 1890 C CA . ARG A 1 245 ? 6.347 18.295 -7.200 1.00 52.16 245 ARG A CA 1
ATOM 1891 C C . ARG A 1 245 ? 7.549 17.965 -6.342 1.00 52.16 245 ARG A C 1
ATOM 1893 O O . ARG A 1 245 ? 8.646 17.842 -6.877 1.00 52.16 245 ARG A O 1
ATOM 1900 N N . GLN A 1 246 ? 7.345 17.872 -5.025 1.00 42.28 246 GLN A N 1
ATOM 1901 C CA . GLN A 1 246 ? 8.346 17.338 -4.108 1.00 42.28 246 GLN A CA 1
ATOM 1902 C C . GLN A 1 246 ? 9.069 16.205 -4.830 1.00 42.28 246 GLN A C 1
ATOM 1904 O O . GLN A 1 246 ? 8.407 15.284 -5.328 1.00 42.28 246 GLN A O 1
ATOM 1909 N N . GLY A 1 247 ? 10.396 16.305 -4.930 1.00 40.19 247 GLY A N 1
ATOM 1910 C CA . GLY A 1 247 ? 11.261 15.219 -5.366 1.00 40.19 247 GLY A CA 1
ATOM 1911 C C . GLY A 1 247 ? 11.117 14.069 -4.378 1.00 40.19 247 GLY A C 1
ATOM 1912 O O . GLY A 1 247 ? 11.955 13.859 -3.509 1.00 40.19 247 GLY A O 1
ATOM 1913 N N . GLY A 1 248 ? 9.990 13.370 -4.446 1.00 46.38 248 GLY A N 1
ATOM 1914 C CA . GLY A 1 248 ? 9.731 12.184 -3.671 1.00 46.38 248 GLY A CA 1
ATOM 1915 C C . GLY A 1 248 ? 10.702 11.116 -4.134 1.00 46.38 248 GLY A C 1
ATOM 1916 O O . GLY A 1 248 ? 10.999 11.002 -5.327 1.00 46.38 248 GLY A O 1
ATOM 1917 N N . GLY A 1 249 ? 11.183 10.308 -3.191 1.00 55.03 249 GLY A N 1
ATOM 1918 C CA . GLY A 1 249 ? 11.893 9.083 -3.535 1.00 55.03 249 GLY A CA 1
ATOM 1919 C C . GLY A 1 249 ? 11.111 8.289 -4.587 1.00 55.03 249 GLY A C 1
ATOM 1920 O O . GLY A 1 249 ? 9.880 8.368 -4.656 1.00 55.03 249 GLY A O 1
ATOM 1921 N N . ARG A 1 250 ? 11.828 7.537 -5.431 1.00 66.62 250 ARG A N 1
ATOM 1922 C CA . ARG A 1 250 ? 11.213 6.673 -6.448 1.00 66.62 250 ARG A CA 1
ATOM 1923 C C . ARG A 1 250 ? 10.115 5.832 -5.787 1.00 66.62 250 ARG A C 1
ATOM 1925 O O . ARG A 1 250 ? 10.410 4.987 -4.950 1.00 66.62 250 ARG A O 1
ATOM 1932 N N . ARG A 1 251 ? 8.851 6.085 -6.135 1.00 81.50 251 ARG A N 1
ATOM 1933 C CA . ARG A 1 251 ? 7.720 5.318 -5.598 1.00 81.50 251 ARG A CA 1
ATOM 1934 C C . ARG A 1 251 ? 7.689 3.964 -6.285 1.00 81.50 251 ARG A C 1
ATOM 1936 O O . ARG A 1 251 ? 7.650 3.949 -7.515 1.00 81.50 251 ARG A O 1
ATOM 1943 N N . LYS A 1 252 ? 7.705 2.854 -5.550 1.00 90.12 252 LYS A N 1
ATOM 1944 C CA . LYS A 1 252 ? 7.633 1.532 -6.182 1.00 90.12 252 LYS A CA 1
ATOM 1945 C C . LYS A 1 252 ? 6.263 1.345 -6.824 1.00 90.12 252 LYS A C 1
ATOM 1947 O O . LYS A 1 252 ? 5.260 1.834 -6.309 1.00 90.12 252 LYS A O 1
ATOM 1952 N N . LEU A 1 253 ? 6.223 0.643 -7.952 1.00 91.75 253 LEU A N 1
ATOM 1953 C CA . LEU A 1 253 ? 4.962 0.304 -8.617 1.00 91.75 253 LEU A CA 1
ATOM 1954 C C . LEU A 1 253 ? 4.056 -0.548 -7.714 1.00 91.75 253 LEU A C 1
ATOM 1956 O O . LEU A 1 253 ? 2.851 -0.339 -7.680 1.00 91.75 253 LEU A O 1
ATOM 1960 N N . THR A 1 254 ? 4.652 -1.456 -6.940 1.00 89.94 254 THR A N 1
ATOM 1961 C CA . THR A 1 254 ? 3.959 -2.347 -5.996 1.00 89.94 254 THR A CA 1
ATOM 1962 C C . THR A 1 254 ? 3.273 -1.617 -4.845 1.00 89.94 254 THR A C 1
ATOM 1964 O O . THR A 1 254 ? 2.374 -2.174 -4.226 1.00 89.94 254 THR A O 1
ATOM 1967 N N . ASP A 1 255 ? 3.679 -0.377 -4.564 1.00 89.69 255 ASP A N 1
ATOM 1968 C CA . ASP A 1 255 ? 3.139 0.416 -3.457 1.00 89.69 255 ASP A CA 1
ATOM 1969 C C . ASP A 1 255 ? 1.905 1.230 -3.890 1.00 89.69 255 ASP A C 1
ATOM 1971 O O . ASP A 1 255 ? 1.266 1.876 -3.054 1.00 89.69 255 ASP A O 1
ATOM 1975 N N . LEU A 1 256 ? 1.601 1.250 -5.193 1.00 89.56 256 LEU A N 1
ATOM 1976 C CA . LEU A 1 256 ? 0.493 1.986 -5.795 1.00 89.56 256 LEU A CA 1
ATOM 1977 C C . LEU A 1 256 ? -0.736 1.095 -5.960 1.00 89.56 256 LEU A C 1
ATOM 1979 O O . LEU A 1 256 ? -0.624 -0.043 -6.425 1.00 89.56 256 LEU A O 1
ATOM 1983 N N . ALA A 1 257 ? -1.900 1.664 -5.645 1.00 89.69 257 ALA A N 1
ATOM 1984 C CA . ALA A 1 257 ? -3.173 1.072 -6.029 1.00 89.69 257 ALA A CA 1
ATOM 1985 C C . ALA A 1 257 ? -3.284 1.016 -7.561 1.00 89.69 257 ALA A C 1
ATOM 1987 O O . ALA A 1 257 ? -2.706 1.865 -8.249 1.00 89.69 257 ALA A O 1
ATOM 1988 N N . VAL A 1 258 ? -3.987 0.010 -8.089 1.00 90.38 258 VAL A N 1
ATOM 1989 C CA . VAL A 1 258 ? -4.120 -0.232 -9.539 1.00 90.38 258 VAL A CA 1
ATOM 1990 C C . VAL A 1 258 ? -4.591 1.022 -10.286 1.00 90.38 258 VAL A C 1
ATOM 1992 O O . VAL A 1 258 ? -3.934 1.450 -11.232 1.00 90.38 258 VAL A O 1
ATOM 1995 N N . ASP A 1 259 ? -5.643 1.666 -9.790 1.00 86.94 259 ASP A N 1
ATOM 1996 C CA . ASP A 1 259 ? -6.254 2.889 -10.329 1.00 86.94 259 ASP A CA 1
ATOM 1997 C C . ASP A 1 259 ? -5.348 4.136 -10.240 1.00 86.94 259 ASP A C 1
ATOM 1999 O O . ASP A 1 259 ? -5.532 5.128 -10.947 1.00 86.94 259 ASP A O 1
ATOM 2003 N N . GLU A 1 260 ? -4.320 4.107 -9.389 1.00 87.94 260 GLU A N 1
ATOM 2004 C CA . GLU A 1 260 ? -3.348 5.190 -9.281 1.00 87.94 260 GLU A CA 1
ATOM 2005 C C . GLU A 1 260 ? -2.162 5.044 -10.241 1.00 87.94 260 GLU A C 1
ATOM 2007 O O . GLU A 1 260 ? -1.444 6.029 -10.456 1.00 87.94 260 GLU A O 1
ATOM 2012 N N . VAL A 1 261 ? -1.910 3.855 -10.804 1.00 90.06 261 VAL A N 1
ATOM 2013 C CA . VAL A 1 261 ? -0.668 3.568 -11.541 1.00 90.06 261 VAL A CA 1
ATOM 2014 C C . VAL A 1 261 ? -0.468 4.550 -12.687 1.00 90.06 261 VAL A C 1
ATOM 2016 O O . VAL A 1 261 ? 0.539 5.264 -12.696 1.00 90.06 261 VAL A O 1
ATOM 2019 N N . ILE A 1 262 ? -1.432 4.651 -13.605 1.00 87.62 262 ILE A N 1
ATOM 2020 C CA . ILE A 1 262 ? -1.316 5.509 -14.793 1.00 87.62 262 ILE A CA 1
ATOM 2021 C C . ILE A 1 262 ? -1.120 6.967 -14.382 1.00 87.62 262 ILE A C 1
ATOM 2023 O O . ILE A 1 262 ? -0.167 7.621 -14.811 1.00 87.62 262 ILE A O 1
ATOM 2027 N N . LYS A 1 263 ? -1.938 7.463 -13.448 1.00 82.81 263 LYS A N 1
ATOM 2028 C CA . LYS A 1 263 ? -1.849 8.841 -12.947 1.00 82.81 263 LYS A CA 1
ATOM 2029 C C . LYS A 1 263 ? -0.486 9.158 -12.328 1.00 82.81 263 LYS A C 1
ATOM 2031 O O . LYS A 1 263 ? 0.055 10.243 -12.541 1.00 82.81 263 LYS A O 1
ATOM 2036 N N . ARG A 1 264 ? 0.071 8.245 -11.527 1.00 81.62 264 ARG A N 1
ATOM 2037 C CA . ARG A 1 264 ? 1.309 8.475 -10.760 1.00 81.62 264 ARG A CA 1
ATOM 2038 C C . ARG A 1 264 ? 2.576 8.140 -11.547 1.00 81.62 264 ARG A C 1
ATOM 2040 O O . ARG A 1 264 ? 3.644 8.621 -11.170 1.00 81.62 264 ARG A O 1
ATOM 2047 N N . LYS A 1 265 ? 2.474 7.325 -12.599 1.00 84.81 265 LYS A N 1
ATOM 2048 C CA . LYS A 1 265 ? 3.593 6.865 -13.438 1.00 84.81 265 LYS A CA 1
ATOM 2049 C C . LYS A 1 265 ? 3.573 7.427 -14.857 1.00 84.81 265 LYS A C 1
ATOM 2051 O O . LYS A 1 265 ? 4.457 7.079 -15.635 1.00 84.81 265 LYS A O 1
ATOM 2056 N N . LYS A 1 266 ? 2.652 8.348 -15.162 1.00 83.56 266 LYS A N 1
ATOM 2057 C CA . LYS A 1 266 ? 2.488 8.986 -16.478 1.00 83.56 266 LYS A CA 1
ATOM 2058 C C . LYS A 1 266 ? 3.799 9.467 -17.107 1.00 83.56 266 LYS A C 1
ATOM 2060 O O . LYS A 1 266 ? 3.997 9.283 -18.292 1.00 83.56 266 LYS A O 1
ATOM 2065 N N . THR A 1 267 ? 4.728 10.030 -16.333 1.00 81.81 267 THR A N 1
ATOM 2066 C CA . THR A 1 267 ? 6.014 10.532 -16.865 1.00 81.81 267 THR A CA 1
ATOM 2067 C C . THR A 1 267 ? 6.976 9.435 -17.332 1.00 81.81 267 THR A C 1
ATOM 2069 O O . THR A 1 267 ? 7.934 9.722 -18.039 1.00 81.81 267 THR A O 1
ATOM 2072 N N . SER A 1 268 ? 6.747 8.187 -16.924 1.00 89.00 268 SER A N 1
ATOM 2073 C CA . SER A 1 268 ? 7.503 7.007 -17.361 1.00 89.00 268 SER A CA 1
ATOM 2074 C C . SER A 1 268 ? 6.755 6.166 -18.398 1.00 89.00 268 SER A C 1
ATOM 2076 O O . SER A 1 268 ? 7.184 5.050 -18.693 1.00 89.00 268 SER A O 1
ATOM 2078 N N . LEU A 1 269 ? 5.637 6.685 -18.912 1.00 89.44 269 LEU A N 1
ATOM 2079 C CA . LEU A 1 269 ? 4.763 6.023 -19.867 1.00 89.44 269 LEU A CA 1
ATOM 2080 C C . LEU A 1 269 ? 4.540 6.925 -21.083 1.00 89.44 269 LEU A C 1
ATOM 2082 O O . LEU A 1 269 ? 4.343 8.130 -20.955 1.00 89.44 269 LEU A O 1
ATOM 2086 N N . PHE A 1 270 ? 4.505 6.321 -22.259 1.00 89.44 270 PHE A N 1
ATOM 2087 C CA . PHE A 1 270 ? 3.842 6.872 -23.428 1.00 89.44 270 PHE A CA 1
ATOM 2088 C C . PHE A 1 270 ? 2.432 6.272 -23.472 1.00 89.44 270 PHE A C 1
ATOM 2090 O O . PHE A 1 270 ? 2.264 5.055 -23.382 1.00 89.44 270 PHE A O 1
ATOM 2097 N N . CYS A 1 271 ? 1.428 7.146 -23.514 1.00 87.81 271 CYS A N 1
ATOM 2098 C CA . CYS A 1 271 ? 0.018 6.779 -23.435 1.00 87.81 271 CYS A CA 1
ATOM 2099 C C . CYS A 1 271 ? -0.591 6.946 -24.829 1.00 87.81 271 CYS A C 1
ATOM 2101 O O . CYS A 1 271 ? -0.856 8.090 -25.192 1.00 87.81 271 CYS A O 1
ATOM 2103 N N . PRO A 1 272 ? -0.780 5.864 -25.603 1.00 85.25 272 PRO A N 1
ATOM 2104 C CA . PRO A 1 272 ? -1.386 5.981 -26.921 1.00 85.25 272 PRO A CA 1
ATOM 2105 C C . PRO A 1 272 ? -2.841 6.439 -26.782 1.00 85.25 272 PRO A C 1
ATOM 2107 O O . PRO A 1 272 ? -3.550 5.988 -25.877 1.00 85.25 272 PRO A O 1
ATOM 2110 N N . ILE A 1 273 ? -3.266 7.341 -27.666 1.00 76.50 273 ILE A N 1
ATOM 2111 C CA . ILE A 1 273 ? -4.655 7.786 -27.781 1.00 76.50 273 ILE A CA 1
ATOM 2112 C C . ILE A 1 273 ? -5.318 6.959 -28.885 1.00 76.50 273 ILE A C 1
ATOM 2114 O O . ILE A 1 273 ? -4.987 7.118 -30.053 1.00 76.50 273 ILE A O 1
ATOM 2118 N N . ASN A 1 274 ? -6.260 6.088 -28.528 1.00 71.94 274 ASN A N 1
ATOM 2119 C CA . ASN A 1 274 ? -7.103 5.362 -29.480 1.00 71.94 274 ASN A CA 1
ATOM 2120 C C . ASN A 1 274 ? -8.547 5.331 -28.963 1.00 71.94 274 ASN A C 1
ATOM 2122 O O . ASN A 1 274 ? -8.893 4.590 -28.050 1.00 71.94 274 ASN A O 1
ATOM 2126 N N . ILE A 1 275 ? -9.394 6.192 -29.527 1.00 66.94 275 ILE A N 1
ATOM 2127 C CA . ILE A 1 275 ? -10.796 6.336 -29.095 1.00 66.94 275 ILE A CA 1
ATOM 2128 C C . ILE A 1 275 ? -11.723 5.430 -29.926 1.00 66.94 275 ILE A C 1
ATOM 2130 O O . ILE A 1 275 ? -12.779 5.026 -29.451 1.00 66.94 275 ILE A O 1
ATOM 2134 N N . SER A 1 276 ? -11.333 5.100 -31.160 1.00 78.81 276 SER A N 1
ATOM 2135 C CA . SER A 1 276 ? -12.192 4.466 -32.173 1.00 78.81 276 SER A CA 1
ATOM 2136 C C . SER A 1 276 ? -11.697 3.105 -32.683 1.00 78.81 276 SER A C 1
ATOM 2138 O O . SER A 1 276 ? -12.355 2.489 -33.523 1.00 78.81 276 SER A O 1
ATOM 2140 N N . ASN A 1 277 ? -10.539 2.632 -32.219 1.00 87.06 277 ASN A N 1
ATOM 2141 C CA . ASN A 1 277 ? -9.913 1.388 -32.672 1.00 87.06 277 ASN A CA 1
ATOM 2142 C C . ASN A 1 277 ? -9.111 0.722 -31.543 1.00 87.06 277 ASN A C 1
ATOM 2144 O O . ASN A 1 277 ? -8.908 1.314 -30.483 1.00 87.06 277 ASN A O 1
ATOM 2148 N N . ASN A 1 278 ? -8.620 -0.495 -31.779 1.00 92.06 278 ASN A N 1
ATOM 2149 C CA . ASN A 1 278 ? -7.864 -1.295 -30.810 1.00 92.06 278 ASN A CA 1
ATOM 2150 C C . ASN A 1 278 ? -6.345 -1.287 -31.084 1.00 92.06 278 ASN A C 1
ATOM 2152 O O . ASN A 1 278 ? -5.646 -2.254 -30.795 1.00 92.06 278 ASN A O 1
ATOM 2156 N N . LEU A 1 279 ? -5.811 -0.173 -31.605 1.00 93.44 279 LEU A N 1
ATOM 2157 C CA . LEU A 1 279 ? -4.404 -0.059 -32.011 1.00 93.44 279 LEU A CA 1
ATOM 2158 C C . LEU A 1 279 ? -3.429 0.315 -30.882 1.00 93.44 279 LEU A C 1
ATOM 2160 O O . LEU A 1 279 ? -2.242 0.475 -31.158 1.00 93.44 279 LEU A O 1
ATOM 2164 N N . CYS A 1 280 ? -3.853 0.465 -29.620 1.00 93.75 280 CYS A N 1
ATOM 2165 C CA . CYS A 1 280 ? -2.970 0.923 -28.531 1.00 93.75 280 CYS A CA 1
ATOM 2166 C C . CYS A 1 280 ? -1.659 0.122 -28.419 1.00 93.75 280 CYS A C 1
ATOM 2168 O O . CYS A 1 280 ? -0.590 0.708 -28.225 1.00 93.75 280 CYS A O 1
ATOM 2170 N N . PHE A 1 281 ? -1.719 -1.200 -28.609 1.00 96.44 281 PHE A N 1
ATOM 2171 C CA . PHE A 1 281 ? -0.547 -2.073 -28.652 1.00 96.44 281 PHE A CA 1
ATOM 2172 C C . PHE A 1 281 ? 0.385 -1.711 -29.816 1.00 96.44 281 PHE A C 1
ATOM 2174 O O . PHE A 1 281 ? 1.558 -1.398 -29.611 1.00 96.44 281 PHE A O 1
ATOM 2181 N N . SER A 1 282 ? -0.152 -1.677 -31.034 1.00 95.62 282 SER A N 1
ATOM 2182 C CA . SER A 1 282 ? 0.608 -1.420 -32.258 1.00 95.62 282 SER A CA 1
ATOM 2183 C C . SER A 1 282 ? 1.144 0.019 -32.329 1.00 95.62 282 SER A C 1
ATOM 2185 O O . SER A 1 282 ? 2.257 0.230 -32.806 1.00 95.62 282 SER A O 1
ATOM 2187 N N . ILE A 1 283 ? 0.444 1.008 -31.755 1.00 94.31 283 ILE A N 1
ATOM 2188 C CA . ILE A 1 283 ? 0.928 2.395 -31.609 1.00 94.31 283 ILE A CA 1
ATOM 2189 C C . ILE A 1 283 ? 2.143 2.445 -30.674 1.00 94.31 283 ILE A C 1
ATOM 2191 O O . ILE A 1 283 ? 3.107 3.166 -30.946 1.00 94.31 283 ILE A O 1
ATOM 2195 N N . CYS A 1 284 ? 2.143 1.662 -29.589 1.00 96.06 284 CYS A N 1
ATOM 2196 C CA . CYS A 1 284 ? 3.317 1.541 -28.723 1.00 96.06 284 CYS A CA 1
ATOM 2197 C C . CYS A 1 284 ? 4.529 0.986 -29.487 1.00 96.06 284 CYS A C 1
ATOM 2199 O O . CYS A 1 284 ? 5.638 1.501 -29.327 1.00 96.06 284 CYS A O 1
ATOM 2201 N N . LEU A 1 285 ? 4.327 -0.026 -30.337 1.00 96.00 285 LEU A N 1
ATOM 2202 C CA . LEU A 1 285 ? 5.392 -0.597 -31.167 1.00 96.00 285 LEU A CA 1
ATOM 2203 C C . LEU A 1 285 ? 5.882 0.394 -32.230 1.00 96.00 285 LEU A C 1
ATOM 2205 O O . LEU A 1 285 ? 7.088 0.593 -32.366 1.00 96.00 285 LEU A O 1
ATOM 2209 N N . ALA A 1 286 ? 4.966 1.080 -32.917 1.00 93.88 286 ALA A N 1
ATOM 2210 C CA . ALA A 1 286 ? 5.300 2.115 -33.890 1.00 93.88 286 ALA A CA 1
ATOM 2211 C C . ALA A 1 286 ? 6.138 3.232 -33.249 1.00 93.88 286 ALA A C 1
ATOM 2213 O O . ALA A 1 286 ? 7.172 3.611 -33.796 1.00 93.88 286 ALA A O 1
ATOM 2214 N N . ARG A 1 287 ? 5.759 3.711 -32.052 1.00 93.69 287 ARG A N 1
ATOM 2215 C CA . ARG A 1 287 ? 6.535 4.711 -31.296 1.00 93.69 287 ARG A CA 1
ATOM 2216 C C . ARG A 1 287 ? 7.923 4.197 -30.912 1.00 93.69 287 ARG A C 1
ATOM 2218 O O . ARG A 1 287 ? 8.875 4.973 -30.948 1.00 93.69 287 ARG A O 1
ATOM 2225 N N . PHE A 1 288 ? 8.046 2.930 -30.516 1.00 94.69 288 PHE A N 1
ATOM 2226 C CA . PHE A 1 288 ? 9.333 2.326 -30.165 1.00 94.69 288 PHE A CA 1
ATOM 2227 C C . PHE A 1 288 ? 10.282 2.258 -31.368 1.00 94.69 288 PHE A C 1
ATOM 2229 O O . PHE A 1 288 ? 11.456 2.600 -31.238 1.00 94.69 288 PHE A O 1
ATOM 2236 N N . LEU A 1 289 ? 9.767 1.852 -32.531 1.00 92.25 289 LEU A N 1
ATOM 2237 C CA . LEU A 1 289 ? 10.536 1.755 -33.774 1.00 92.25 289 LEU A CA 1
ATOM 2238 C C . LEU A 1 289 ? 10.857 3.138 -34.365 1.00 92.25 289 LEU A C 1
ATOM 2240 O O . LEU A 1 289 ? 11.939 3.336 -34.910 1.00 92.25 289 LEU A O 1
ATOM 2244 N N . ASN A 1 290 ? 9.949 4.106 -34.205 1.00 90.19 290 ASN A N 1
ATOM 2245 C CA . ASN A 1 290 ? 10.022 5.440 -34.800 1.00 90.19 290 ASN A CA 1
ATOM 2246 C C . ASN A 1 290 ? 9.875 6.558 -33.740 1.00 90.19 290 ASN A C 1
ATOM 2248 O O . ASN A 1 290 ? 8.883 7.295 -33.733 1.00 90.19 290 ASN A O 1
ATOM 2252 N N . PRO A 1 291 ? 10.856 6.741 -32.833 1.00 86.00 291 PRO A N 1
ATOM 2253 C CA . PRO A 1 291 ? 10.707 7.615 -31.666 1.00 86.00 291 PRO A CA 1
ATOM 2254 C C . PRO A 1 291 ? 10.501 9.098 -32.004 1.00 86.00 291 PRO A C 1
ATOM 2256 O O . PRO A 1 291 ? 9.843 9.797 -31.234 1.00 86.00 291 PRO A O 1
ATOM 2259 N N . GLN A 1 292 ? 11.021 9.569 -33.142 1.00 83.50 292 GLN A N 1
ATOM 2260 C CA . GLN A 1 292 ? 10.995 10.984 -33.539 1.00 83.50 292 GLN A CA 1
ATOM 2261 C C . GLN A 1 292 ? 9.718 11.412 -34.280 1.00 83.50 292 GLN A C 1
ATOM 2263 O O . GLN A 1 292 ? 9.536 12.601 -34.529 1.00 83.50 292 GLN A O 1
ATOM 2268 N N . ARG A 1 293 ? 8.830 10.476 -34.642 1.00 82.50 293 ARG A N 1
ATOM 2269 C CA . ARG A 1 293 ? 7.651 10.797 -35.461 1.00 82.50 293 ARG A CA 1
ATOM 2270 C C . ARG A 1 293 ? 6.525 11.482 -34.675 1.00 82.50 293 ARG A C 1
ATOM 2272 O O . ARG A 1 293 ? 6.361 11.222 -33.475 1.00 82.50 293 ARG A O 1
ATOM 2279 N N . PRO A 1 294 ? 5.720 12.340 -35.326 1.00 80.81 294 PRO A N 1
ATOM 2280 C CA . PRO A 1 294 ? 4.520 12.904 -34.716 1.00 80.81 294 PRO A CA 1
ATOM 2281 C C . PRO A 1 294 ? 3.465 11.815 -34.468 1.00 80.81 294 PRO A C 1
ATOM 2283 O O . PRO A 1 294 ? 3.420 10.797 -35.152 1.00 80.81 294 PRO A O 1
ATOM 2286 N N . GLU A 1 295 ? 2.609 12.016 -33.464 1.00 74.06 295 GLU A N 1
ATOM 2287 C CA . GLU A 1 295 ? 1.620 11.014 -33.034 1.00 74.06 295 GLU A CA 1
ATOM 2288 C C . GLU A 1 295 ? 0.576 10.688 -34.115 1.00 74.06 295 GLU A C 1
ATOM 2290 O O . GLU A 1 295 ? 0.193 9.531 -34.253 1.00 74.06 295 GLU A O 1
ATOM 2295 N N . SER A 1 296 ? 0.217 11.665 -34.955 1.00 75.31 296 SER A N 1
ATOM 2296 C CA . SER A 1 296 ? -0.708 11.498 -36.086 1.00 75.31 296 SER A CA 1
ATOM 2297 C C . SER A 1 296 ? -0.232 10.499 -37.148 1.00 75.31 296 SER A C 1
ATOM 2299 O O . SER A 1 296 ? -1.048 9.922 -37.859 1.00 75.31 296 SER A O 1
ATOM 2301 N N . GLU A 1 297 ? 1.079 10.279 -37.276 1.00 83.56 297 GLU A N 1
ATOM 2302 C CA . GLU A 1 297 ? 1.643 9.304 -38.220 1.00 83.56 297 GLU A CA 1
ATOM 2303 C C . GLU A 1 297 ? 1.779 7.904 -37.611 1.00 83.56 297 GLU A C 1
ATOM 2305 O O . GLU A 1 297 ? 1.812 6.906 -38.333 1.00 83.56 297 GLU A O 1
ATOM 2310 N N . LEU A 1 298 ? 1.836 7.806 -36.279 1.00 87.88 298 LEU A N 1
ATOM 2311 C CA . LEU A 1 298 ? 2.000 6.525 -35.598 1.00 87.88 298 LEU A CA 1
ATOM 2312 C C . LEU A 1 298 ? 0.782 5.623 -35.733 1.00 87.88 298 LEU A C 1
ATOM 2314 O O . LEU A 1 298 ? 0.945 4.411 -35.774 1.00 87.88 298 LEU A O 1
ATOM 2318 N N . GLU A 1 299 ? -0.420 6.187 -35.803 1.00 87.50 299 GLU A N 1
ATOM 2319 C CA . GLU A 1 299 ? -1.655 5.412 -35.945 1.00 87.50 299 GLU A CA 1
ATOM 2320 C C . GLU A 1 299 ? -1.740 4.712 -37.310 1.00 87.50 299 GLU A C 1
ATOM 2322 O O . GLU A 1 299 ? -2.126 3.542 -37.395 1.00 87.50 299 GLU A O 1
ATOM 2327 N N . LYS A 1 300 ? -1.280 5.383 -38.374 1.00 87.38 300 LYS A N 1
ATOM 2328 C CA . LYS A 1 300 ? -1.156 4.772 -39.704 1.00 87.38 300 LYS A CA 1
ATOM 2329 C C . LYS A 1 300 ? -0.146 3.623 -39.683 1.00 87.38 300 LYS A C 1
ATOM 2331 O O . LYS A 1 300 ? -0.463 2.523 -40.122 1.00 87.38 300 LYS A O 1
ATOM 2336 N N . LEU A 1 301 ? 1.035 3.843 -39.092 1.00 89.19 301 LEU A N 1
ATOM 2337 C CA . LEU A 1 301 ? 2.065 2.802 -38.954 1.00 89.19 301 LEU A CA 1
ATOM 2338 C C . LEU A 1 301 ? 1.558 1.625 -38.117 1.00 89.19 301 LEU A C 1
ATOM 2340 O O . LEU A 1 301 ? 1.791 0.472 -38.461 1.00 89.19 301 LEU A O 1
ATOM 2344 N N . ALA A 1 302 ? 0.839 1.910 -37.035 1.00 91.88 302 ALA A N 1
ATOM 2345 C CA . ALA A 1 302 ? 0.241 0.901 -36.174 1.00 91.88 302 ALA A CA 1
ATOM 2346 C C . ALA A 1 302 ? -0.777 0.035 -36.923 1.00 91.88 302 ALA A C 1
ATOM 2348 O O . ALA A 1 302 ? -0.801 -1.175 -36.713 1.00 91.88 302 ALA A O 1
ATOM 2349 N N . SER A 1 303 ? -1.576 0.639 -37.807 1.00 91.25 303 SER A N 1
ATOM 2350 C CA . SER A 1 303 ? -2.530 -0.083 -38.653 1.00 91.25 303 SER A CA 1
ATOM 2351 C C . SER A 1 303 ? -1.809 -1.056 -39.588 1.00 91.25 303 SER A C 1
ATOM 2353 O O . SER A 1 303 ? -2.174 -2.227 -39.645 1.00 91.25 303 SER A O 1
ATOM 2355 N N . VAL A 1 304 ? -0.732 -0.606 -40.244 1.00 90.69 304 VAL A N 1
ATOM 2356 C CA . VAL A 1 304 ? 0.104 -1.458 -41.111 1.00 90.69 304 VAL A CA 1
ATOM 2357 C C . VAL A 1 304 ? 0.737 -2.602 -40.314 1.00 90.69 304 VAL A C 1
ATOM 2359 O O . VAL A 1 304 ? 0.633 -3.758 -40.717 1.00 90.69 304 VAL A O 1
ATOM 2362 N N . ILE A 1 305 ? 1.330 -2.310 -39.148 1.00 92.31 305 ILE A N 1
ATOM 2363 C CA . ILE A 1 305 ? 1.926 -3.329 -38.269 1.00 92.31 305 ILE A CA 1
ATOM 2364 C C . ILE A 1 305 ? 0.880 -4.379 -37.869 1.00 92.31 305 ILE A C 1
ATOM 2366 O O . ILE A 1 305 ? 1.154 -5.571 -37.964 1.00 92.31 305 ILE A O 1
ATOM 2370 N N . GLN A 1 306 ? -0.315 -3.966 -37.443 1.00 94.75 306 GLN A N 1
ATOM 2371 C CA . GLN A 1 306 ? -1.351 -4.895 -36.985 1.00 94.75 306 GLN A CA 1
ATOM 2372 C C . GLN A 1 306 ? -1.893 -5.766 -38.128 1.00 94.75 306 GLN A C 1
ATOM 2374 O O . GLN A 1 306 ? -1.951 -6.990 -37.996 1.00 94.75 306 GLN A O 1
ATOM 2379 N N . ASN A 1 307 ? -2.182 -5.153 -39.278 1.00 93.00 307 ASN A N 1
ATOM 2380 C CA . ASN A 1 307 ? -2.663 -5.864 -40.461 1.00 93.00 307 ASN A CA 1
ATOM 2381 C C . ASN A 1 307 ? -1.615 -6.858 -40.995 1.00 93.00 307 ASN A C 1
ATOM 2383 O O . ASN A 1 307 ? -1.971 -7.968 -41.381 1.00 93.00 307 ASN A O 1
ATOM 2387 N N . SER A 1 308 ? -0.322 -6.509 -40.955 1.00 88.56 308 SER A N 1
ATOM 2388 C CA . SER A 1 308 ? 0.773 -7.365 -41.452 1.00 88.56 308 SER A CA 1
ATOM 2389 C C . SER A 1 308 ? 0.904 -8.713 -40.728 1.00 88.56 308 SER A C 1
ATOM 2391 O O . SER A 1 308 ? 1.437 -9.674 -41.282 1.00 88.56 308 SER A O 1
ATOM 2393 N N . VAL A 1 309 ? 0.402 -8.805 -39.494 1.00 92.31 309 VAL A N 1
ATOM 2394 C CA . VAL A 1 309 ? 0.372 -10.048 -38.709 1.00 92.31 309 VAL A CA 1
ATOM 2395 C C . VAL A 1 309 ? -1.010 -10.710 -38.688 1.00 92.31 309 VAL A C 1
ATOM 2397 O O . VAL A 1 309 ? -1.197 -11.683 -37.959 1.00 92.31 309 VAL A O 1
ATOM 2400 N N . GLY A 1 310 ? -1.955 -10.219 -39.499 1.00 91.31 310 GLY A N 1
ATOM 2401 C CA . GLY A 1 310 ? -3.275 -10.819 -39.706 1.00 91.31 310 GLY A CA 1
ATOM 2402 C C . GLY A 1 310 ? -4.389 -10.319 -38.781 1.00 91.31 310 GLY A C 1
ATOM 2403 O O . GLY A 1 310 ? -5.446 -10.942 -38.745 1.00 91.31 310 GLY A O 1
ATOM 2404 N N . PHE A 1 311 ? -4.183 -9.222 -38.045 1.00 94.44 311 PHE A N 1
ATOM 2405 C CA . PHE A 1 311 ? -5.208 -8.618 -37.185 1.00 94.44 311 PHE A CA 1
ATOM 2406 C C . PHE A 1 311 ? -5.748 -7.331 -37.804 1.00 94.44 311 PHE A C 1
ATOM 2408 O O . PHE A 1 311 ? -4.980 -6.482 -38.243 1.00 94.44 311 PHE A O 1
ATOM 2415 N N . SER A 1 312 ? -7.065 -7.143 -37.789 1.00 93.56 312 SER A N 1
ATOM 2416 C CA . SER A 1 312 ? -7.687 -5.880 -38.183 1.00 93.56 312 SER A CA 1
ATOM 2417 C C . SER A 1 312 ? -7.496 -4.810 -37.106 1.00 93.56 312 SER A C 1
ATOM 2419 O O . SER A 1 312 ? -7.241 -5.111 -35.939 1.00 93.56 312 SER A O 1
ATOM 2421 N N . ILE A 1 313 ? -7.722 -3.541 -37.452 1.00 91.69 313 ILE A N 1
ATOM 2422 C CA . ILE A 1 313 ? -7.671 -2.417 -36.497 1.00 91.69 313 ILE A CA 1
ATOM 2423 C C . ILE A 1 313 ? -8.708 -2.516 -35.358 1.00 91.69 313 ILE A C 1
ATOM 2425 O O . ILE A 1 313 ? -8.613 -1.784 -34.372 1.00 91.69 313 ILE A O 1
ATOM 2429 N N . GLN A 1 314 ? -9.720 -3.379 -35.503 1.00 93.56 314 GLN A N 1
ATOM 2430 C CA . GLN A 1 314 ? -10.766 -3.613 -34.504 1.00 93.56 314 GLN A CA 1
ATOM 2431 C C . GLN A 1 314 ? -10.469 -4.825 -33.617 1.00 93.56 314 GLN A C 1
ATOM 2433 O O . GLN A 1 314 ? -11.143 -5.009 -32.604 1.00 93.56 314 GLN A O 1
ATOM 2438 N N . ASP A 1 315 ? -9.446 -5.617 -33.927 1.00 93.62 315 ASP A N 1
ATOM 2439 C CA . ASP A 1 315 ? -9.074 -6.760 -33.103 1.00 93.62 315 ASP A CA 1
ATOM 2440 C C . ASP A 1 315 ? -8.257 -6.317 -31.891 1.00 93.62 315 ASP A C 1
ATOM 2442 O O . ASP A 1 315 ? -7.361 -5.472 -31.975 1.00 93.62 315 ASP A O 1
ATOM 2446 N N . ARG A 1 316 ? -8.584 -6.889 -30.730 1.00 92.12 316 ARG A N 1
ATOM 2447 C CA . ARG A 1 316 ? -7.818 -6.682 -29.499 1.00 92.12 316 ARG A CA 1
ATOM 2448 C C . ARG A 1 316 ? -6.632 -7.631 -29.486 1.00 92.12 316 ARG A C 1
ATOM 2450 O O . ARG A 1 316 ? -6.809 -8.832 -29.648 1.00 92.12 316 ARG A O 1
ATOM 2457 N N . ILE A 1 317 ? -5.451 -7.090 -29.210 1.00 95.19 317 ILE A N 1
ATOM 2458 C CA . ILE A 1 317 ? -4.232 -7.886 -29.090 1.00 95.19 317 ILE A CA 1
ATOM 2459 C C . ILE A 1 317 ? -4.113 -8.405 -27.659 1.00 95.19 317 ILE A C 1
ATOM 2461 O O . ILE A 1 317 ? -3.959 -7.627 -26.717 1.00 95.19 317 ILE A O 1
ATOM 2465 N N . GLY A 1 318 ? -4.208 -9.721 -27.491 1.00 94.06 318 GLY A N 1
ATOM 2466 C CA . GLY A 1 318 ? -3.983 -10.405 -26.227 1.00 94.06 318 GLY A CA 1
ATOM 2467 C C . GLY A 1 318 ? -2.515 -10.779 -26.021 1.00 94.06 318 GLY A C 1
ATOM 2468 O O . GLY A 1 318 ? -1.665 -10.651 -26.901 1.00 94.06 318 GLY A O 1
ATOM 2469 N N . LEU A 1 319 ? -2.195 -11.306 -24.834 1.00 94.75 319 LEU A N 1
ATOM 2470 C CA . LEU A 1 319 ? -0.829 -11.753 -24.535 1.00 94.75 319 LEU A CA 1
ATOM 2471 C C . LEU A 1 319 ? -0.367 -12.895 -25.460 1.00 94.75 319 LEU A C 1
ATOM 2473 O O . LEU A 1 319 ? 0.798 -12.918 -25.842 1.00 94.75 319 LEU A O 1
ATOM 2477 N N . GLY A 1 320 ? -1.272 -13.802 -25.851 1.00 94.00 320 GLY A N 1
ATOM 2478 C CA . GLY A 1 320 ? -0.963 -14.929 -26.741 1.00 94.00 320 GLY A CA 1
ATOM 2479 C C . GLY A 1 320 ? -0.568 -14.516 -28.164 1.00 94.00 320 GLY A C 1
ATOM 2480 O O . GLY A 1 320 ? 0.187 -15.233 -28.819 1.00 94.00 320 GLY A O 1
ATOM 2481 N N . ASP A 1 321 ? -0.999 -13.335 -28.606 1.00 95.19 321 ASP A N 1
ATOM 2482 C CA . ASP A 1 321 ? -0.759 -12.833 -29.961 1.00 95.19 321 ASP A CA 1
ATOM 2483 C C . ASP A 1 321 ? 0.635 -12.211 -30.108 1.00 95.19 321 ASP A C 1
ATOM 2485 O O . ASP A 1 321 ? 1.173 -12.115 -31.205 1.00 95.19 321 ASP A O 1
ATOM 2489 N N . ILE A 1 322 ? 1.283 -11.844 -28.998 1.00 96.25 322 ILE A N 1
ATOM 2490 C CA . ILE A 1 322 ? 2.567 -11.122 -28.978 1.00 96.25 322 ILE A CA 1
ATOM 2491 C C . ILE A 1 322 ? 3.660 -11.839 -29.790 1.00 96.25 322 ILE A C 1
ATOM 2493 O O . ILE A 1 322 ? 4.533 -11.190 -30.364 1.00 96.25 322 ILE A O 1
ATOM 2497 N N . ALA A 1 323 ? 3.618 -13.173 -29.868 1.00 94.88 323 ALA A N 1
ATOM 2498 C CA . ALA A 1 323 ? 4.607 -13.958 -30.604 1.00 94.88 323 ALA A CA 1
ATOM 2499 C C . ALA A 1 323 ? 4.615 -13.691 -32.119 1.00 94.88 323 ALA A C 1
ATOM 2501 O O . ALA A 1 323 ? 5.673 -13.822 -32.735 1.00 94.88 323 ALA A O 1
ATOM 2502 N N . SER A 1 324 ? 3.480 -13.334 -32.734 1.00 94.06 324 SER A N 1
ATOM 2503 C CA . SER A 1 324 ? 3.452 -12.988 -34.163 1.00 94.06 324 SER A CA 1
ATOM 2504 C C . SER A 1 324 ? 4.152 -11.654 -34.418 1.00 94.06 324 SER A C 1
ATOM 2506 O O . SER A 1 324 ? 4.989 -11.570 -35.312 1.00 94.06 324 SER A O 1
ATOM 2508 N N . PHE A 1 325 ? 3.906 -10.655 -33.567 1.00 95.75 325 PHE A N 1
ATOM 2509 C CA . PHE A 1 325 ? 4.544 -9.340 -33.644 1.00 95.75 325 PHE A CA 1
ATOM 2510 C C . PHE A 1 325 ? 6.054 -9.393 -33.394 1.00 95.75 325 PHE A C 1
ATOM 2512 O O . PHE A 1 325 ? 6.810 -8.729 -34.098 1.00 95.75 325 PHE A O 1
ATOM 2519 N N . GLU A 1 326 ? 6.514 -10.188 -32.420 1.00 95.31 326 GLU A N 1
ATOM 2520 C CA . GLU A 1 326 ? 7.953 -10.376 -32.180 1.00 95.31 326 GLU A CA 1
ATOM 2521 C C . GLU A 1 326 ? 8.667 -10.946 -33.414 1.00 95.31 326 GLU A C 1
ATOM 2523 O O . GLU A 1 326 ? 9.737 -10.456 -33.772 1.00 95.31 326 GLU A O 1
ATOM 2528 N N . ARG A 1 327 ? 8.061 -11.939 -34.087 1.00 92.19 327 ARG A N 1
ATOM 2529 C CA . ARG A 1 327 ? 8.605 -12.521 -35.326 1.00 92.19 327 ARG A CA 1
ATOM 2530 C C . ARG A 1 327 ? 8.598 -11.528 -36.482 1.00 92.19 327 ARG A C 1
ATOM 2532 O O . ARG A 1 327 ? 9.597 -11.424 -37.180 1.00 92.19 327 ARG A O 1
ATOM 2539 N N . ALA A 1 328 ? 7.491 -10.814 -36.669 1.00 90.44 328 ALA A N 1
ATOM 2540 C CA . ALA A 1 328 ? 7.320 -9.894 -37.785 1.00 90.44 328 ALA A CA 1
ATOM 2541 C C . ALA A 1 328 ? 8.258 -8.681 -37.701 1.00 90.44 328 ALA A C 1
ATOM 2543 O O . ALA A 1 328 ? 8.748 -8.208 -38.715 1.00 90.44 328 ALA A O 1
ATOM 2544 N N . LEU A 1 329 ? 8.538 -8.181 -36.495 1.00 92.25 329 LEU A N 1
ATOM 2545 C CA . LEU A 1 329 ? 9.323 -6.957 -36.307 1.00 92.25 329 LEU A CA 1
ATOM 2546 C C . LEU A 1 329 ? 10.781 -7.211 -35.898 1.00 92.25 329 LEU A C 1
ATOM 2548 O O . LEU A 1 329 ? 11.553 -6.255 -35.817 1.00 92.25 329 LEU A O 1
ATOM 2552 N N . ASP A 1 330 ? 11.167 -8.465 -35.640 1.00 93.75 330 ASP A N 1
ATOM 2553 C CA . ASP A 1 330 ? 12.466 -8.840 -35.059 1.00 93.75 330 ASP A CA 1
ATOM 2554 C C . ASP A 1 330 ? 12.784 -8.015 -33.796 1.00 93.75 330 ASP A C 1
ATOM 2556 O O . ASP A 1 330 ? 13.752 -7.250 -33.702 1.00 93.75 330 ASP A O 1
ATOM 2560 N N . ILE A 1 331 ? 11.881 -8.098 -32.816 1.00 95.12 331 ILE A N 1
ATOM 2561 C CA . ILE A 1 331 ? 12.003 -7.433 -31.514 1.00 95.12 331 ILE A CA 1
ATOM 2562 C C . ILE A 1 331 ? 11.583 -8.373 -30.388 1.00 95.12 331 ILE A C 1
ATOM 2564 O O . ILE A 1 331 ? 10.901 -9.370 -30.598 1.00 95.12 331 ILE A O 1
ATOM 2568 N N . LYS A 1 332 ? 11.931 -7.997 -29.156 1.00 95.44 332 LYS A N 1
ATOM 2569 C CA . LYS A 1 332 ? 11.400 -8.613 -27.941 1.00 95.44 332 LYS A CA 1
ATOM 2570 C C . LYS A 1 332 ? 10.410 -7.692 -27.253 1.00 95.44 332 LYS A C 1
ATOM 2572 O O . LYS A 1 332 ? 10.719 -6.526 -27.009 1.00 95.44 332 LYS A O 1
ATOM 2577 N N . ILE A 1 333 ? 9.264 -8.234 -26.868 1.00 97.56 333 ILE A N 1
ATOM 2578 C CA . ILE A 1 333 ? 8.179 -7.510 -26.214 1.00 97.56 333 ILE A CA 1
ATOM 2579 C C . ILE A 1 333 ? 8.015 -8.064 -24.797 1.00 97.56 333 ILE A C 1
ATOM 2581 O O . ILE A 1 333 ? 7.797 -9.255 -24.578 1.00 97.56 333 ILE A O 1
ATOM 2585 N N . VAL A 1 334 ? 8.139 -7.185 -23.804 1.00 97.75 334 VAL A N 1
ATOM 2586 C CA . VAL A 1 334 ? 7.976 -7.531 -22.386 1.00 97.75 334 VAL A CA 1
ATOM 2587 C C . VAL A 1 334 ? 6.805 -6.744 -21.827 1.00 97.75 334 VAL A C 1
ATOM 2589 O O . VAL A 1 334 ? 6.852 -5.515 -21.792 1.00 97.75 334 VAL A O 1
ATOM 2592 N N . VAL A 1 335 ? 5.773 -7.442 -21.355 1.00 98.00 335 VAL A N 1
ATOM 2593 C CA . VAL A 1 335 ? 4.547 -6.807 -20.854 1.00 98.00 335 VAL A CA 1
ATOM 2594 C C . VAL A 1 335 ? 4.442 -6.989 -19.347 1.00 98.00 335 VAL A C 1
ATOM 2596 O O . VAL A 1 335 ? 4.399 -8.107 -18.841 1.00 98.00 335 VAL A O 1
ATOM 2599 N N . PHE A 1 336 ? 4.381 -5.884 -18.615 1.00 97.12 336 PHE A N 1
ATOM 2600 C CA . PHE A 1 336 ? 3.989 -5.875 -17.211 1.00 97.12 336 PHE A CA 1
ATOM 2601 C C . PHE A 1 336 ? 2.470 -5.777 -17.127 1.00 97.12 336 PHE A C 1
ATOM 2603 O O . PHE A 1 336 ? 1.871 -4.934 -17.786 1.00 97.12 336 PHE A O 1
ATOM 2610 N N . HIS A 1 337 ? 1.839 -6.601 -16.303 1.00 95.06 337 HIS A N 1
ATOM 2611 C CA . HIS A 1 337 ? 0.397 -6.533 -16.071 1.00 95.06 337 HIS A CA 1
ATOM 2612 C C . HIS A 1 337 ? 0.089 -6.980 -14.647 1.00 95.06 337 HIS A C 1
ATOM 2614 O O . HIS A 1 337 ? 0.950 -7.536 -13.963 1.00 95.06 337 HIS A O 1
ATOM 2620 N N . ARG A 1 338 ? -1.124 -6.713 -14.168 1.00 91.62 338 ARG A N 1
ATOM 2621 C CA . ARG A 1 338 ? -1.622 -7.359 -12.952 1.00 91.62 338 ARG A CA 1
ATOM 2622 C C . ARG A 1 338 ? -2.493 -8.543 -13.361 1.00 91.62 338 ARG A C 1
ATOM 2624 O O . ARG A 1 338 ? -3.259 -8.425 -14.312 1.00 91.62 338 ARG A O 1
ATOM 2631 N N . SER A 1 339 ? -2.328 -9.693 -12.713 1.00 90.75 339 SER A N 1
ATOM 2632 C CA . SER A 1 339 ? -3.214 -10.841 -12.933 1.00 90.75 339 SER A CA 1
ATOM 2633 C C . SER A 1 339 ? -4.586 -10.609 -12.299 1.00 90.75 339 SER A C 1
ATOM 2635 O O . SER A 1 339 ? -4.799 -9.614 -11.608 1.00 90.75 339 SER A O 1
ATOM 2637 N N . ASN A 1 340 ? -5.513 -11.553 -12.476 1.00 86.88 340 ASN A N 1
ATOM 2638 C CA . ASN A 1 340 ? -6.841 -11.489 -11.851 1.00 86.88 340 ASN A CA 1
ATOM 2639 C C . ASN A 1 340 ? -6.767 -11.411 -10.315 1.00 86.88 340 ASN A C 1
ATOM 2641 O O . ASN A 1 340 ? -7.630 -10.817 -9.679 1.00 86.88 340 ASN A O 1
ATOM 2645 N N . ALA A 1 341 ? -5.698 -11.950 -9.715 1.00 86.19 341 ALA A N 1
ATOM 2646 C CA . ALA A 1 341 ? -5.404 -11.827 -8.285 1.00 86.19 341 ALA A CA 1
ATOM 2647 C C . ALA A 1 341 ? -4.726 -10.489 -7.908 1.00 86.19 341 ALA A C 1
ATOM 2649 O O . ALA A 1 341 ? -4.207 -10.341 -6.804 1.00 86.19 341 ALA A O 1
ATOM 2650 N N . MET A 1 342 ? -4.674 -9.529 -8.836 1.00 88.44 342 MET A N 1
ATOM 2651 C CA . MET A 1 342 ? -4.019 -8.223 -8.722 1.00 88.44 342 MET A CA 1
ATOM 2652 C C . MET A 1 342 ? -2.508 -8.277 -8.458 1.00 88.44 342 MET A C 1
ATOM 2654 O O . MET A 1 342 ? -1.898 -7.268 -8.094 1.00 88.44 342 MET A O 1
ATOM 2658 N N . ILE A 1 343 ? -1.867 -9.424 -8.688 1.00 88.12 343 ILE A N 1
ATOM 2659 C CA . ILE A 1 343 ? -0.421 -9.600 -8.525 1.00 88.12 343 ILE A CA 1
ATOM 2660 C C . ILE A 1 343 ? 0.287 -9.038 -9.756 1.00 88.12 343 ILE A C 1
ATOM 2662 O O . ILE A 1 343 ? -0.085 -9.354 -10.881 1.00 88.12 343 ILE A O 1
ATOM 2666 N N . LEU A 1 344 ? 1.313 -8.207 -9.548 1.00 90.88 344 LEU A N 1
ATOM 2667 C CA . LEU A 1 344 ? 2.152 -7.712 -10.638 1.00 90.88 344 LEU A CA 1
ATOM 2668 C C . LEU A 1 344 ? 2.966 -8.865 -11.241 1.00 90.88 344 LEU A C 1
ATOM 2670 O O . LEU A 1 344 ? 3.816 -9.455 -10.571 1.00 90.88 344 LEU A O 1
ATOM 2674 N N . GLU A 1 345 ? 2.736 -9.130 -12.517 1.00 92.38 345 GLU A N 1
ATOM 2675 C CA . GLU A 1 345 ? 3.362 -10.184 -13.304 1.00 92.38 345 GLU A CA 1
ATOM 2676 C C . GLU A 1 345 ? 4.093 -9.600 -14.519 1.00 92.38 345 GLU A C 1
ATOM 2678 O O . GLU A 1 345 ? 4.017 -8.407 -14.834 1.00 92.38 345 GLU A O 1
ATOM 2683 N N . THR A 1 346 ? 4.901 -10.437 -15.163 1.00 94.94 346 THR A N 1
ATOM 2684 C CA . THR A 1 346 ? 5.686 -10.063 -16.340 1.00 94.94 346 THR A CA 1
ATOM 2685 C C . THR A 1 346 ? 5.556 -11.159 -17.381 1.00 94.94 346 THR A C 1
ATOM 2687 O O . THR A 1 346 ? 6.050 -12.269 -17.175 1.00 94.94 346 THR A O 1
ATOM 2690 N N . TYR A 1 347 ? 4.924 -10.822 -18.497 1.00 96.12 347 TYR A N 1
ATOM 2691 C CA . TYR A 1 347 ? 4.798 -11.664 -19.673 1.00 96.12 347 TYR A CA 1
ATOM 2692 C C . TYR A 1 347 ? 5.991 -11.475 -20.618 1.00 96.12 347 TYR A C 1
ATOM 2694 O O . TYR A 1 347 ? 6.479 -10.356 -20.813 1.00 96.12 347 TYR A O 1
ATOM 2702 N N . LYS A 1 348 ? 6.449 -12.585 -21.203 1.00 94.50 348 LYS A N 1
ATOM 2703 C CA . LYS A 1 348 ? 7.472 -12.664 -22.256 1.00 94.50 348 LYS A CA 1
ATOM 2704 C C . LYS A 1 348 ? 7.409 -14.048 -22.914 1.00 94.50 348 LYS A C 1
ATOM 2706 O O . LYS A 1 348 ? 7.235 -15.035 -22.203 1.00 94.50 348 LYS A O 1
ATOM 2711 N N . ASN A 1 349 ? 7.635 -14.133 -24.225 1.00 92.69 349 ASN A N 1
ATOM 2712 C CA . ASN A 1 349 ? 7.661 -15.421 -24.939 1.00 92.69 349 ASN A CA 1
ATOM 2713 C C . ASN A 1 349 ? 8.970 -16.198 -24.738 1.00 92.69 349 ASN A C 1
ATOM 2715 O O . ASN A 1 349 ? 8.986 -17.424 -24.787 1.00 92.69 349 ASN A O 1
ATOM 2719 N N . SER A 1 350 ? 10.080 -15.487 -24.515 1.00 89.25 350 SER A N 1
ATOM 2720 C CA . SER A 1 350 ? 11.412 -16.082 -24.382 1.00 89.25 350 SER A CA 1
ATOM 2721 C C . SER A 1 350 ? 12.216 -15.463 -23.237 1.00 89.25 350 SER A C 1
ATOM 2723 O O . SER A 1 350 ? 12.156 -14.258 -22.961 1.00 89.25 350 SER A O 1
ATOM 2725 N N . ASP A 1 351 ? 13.023 -16.290 -22.573 1.00 87.75 351 ASP A N 1
ATOM 2726 C CA . ASP A 1 351 ? 14.034 -15.867 -21.597 1.00 87.75 351 ASP A CA 1
ATOM 2727 C C . ASP A 1 351 ? 15.335 -15.376 -22.250 1.00 87.75 351 ASP A C 1
ATOM 2729 O O . ASP A 1 351 ? 16.200 -14.818 -21.562 1.00 87.75 351 ASP A O 1
ATOM 2733 N N . GLU A 1 352 ? 15.486 -15.558 -23.562 1.00 89.25 352 GLU A N 1
ATOM 2734 C CA . GLU A 1 352 ? 16.703 -15.174 -24.268 1.00 89.25 352 GLU A CA 1
ATOM 2735 C C . GLU A 1 352 ? 16.780 -13.652 -24.484 1.00 89.25 352 GLU A C 1
ATOM 2737 O O . GLU A 1 352 ? 15.755 -13.004 -24.730 1.00 89.25 352 GLU A O 1
ATOM 2742 N N . PRO A 1 353 ? 17.962 -13.031 -24.315 1.00 88.88 353 PRO A N 1
ATOM 2743 C CA . PRO A 1 353 ? 18.140 -11.601 -24.527 1.00 88.88 353 PRO A CA 1
ATOM 2744 C C . PRO A 1 353 ? 17.906 -11.206 -25.982 1.00 88.88 353 PRO A C 1
ATOM 2746 O O . PRO A 1 353 ? 18.261 -11.949 -26.889 1.00 88.88 353 PRO A O 1
ATOM 2749 N N . HIS A 1 354 ? 17.407 -9.990 -26.193 1.00 91.19 354 HIS A N 1
ATOM 2750 C CA . HIS A 1 354 ? 17.279 -9.403 -27.521 1.00 91.19 354 HIS A CA 1
ATOM 2751 C C . HIS A 1 354 ? 17.772 -7.948 -27.499 1.00 91.19 354 HIS A C 1
ATOM 2753 O O . HIS A 1 354 ? 17.430 -7.222 -26.556 1.00 91.19 354 HIS A O 1
ATOM 2759 N N . PRO A 1 355 ? 18.565 -7.494 -28.489 1.00 87.12 355 PRO A N 1
ATOM 2760 C CA . PRO A 1 355 ? 19.105 -6.131 -28.510 1.00 87.12 355 PRO A CA 1
ATOM 2761 C C . PRO A 1 355 ? 18.010 -5.059 -28.601 1.00 87.12 355 PRO A C 1
ATOM 2763 O O . PRO A 1 355 ? 18.124 -4.012 -27.967 1.00 87.12 355 PRO A O 1
ATOM 2766 N N . LYS A 1 356 ? 16.919 -5.334 -29.327 1.00 92.25 356 LYS A N 1
ATOM 2767 C CA . LYS A 1 356 ? 15.731 -4.471 -29.407 1.00 92.25 356 LYS A CA 1
ATOM 2768 C C . LYS A 1 356 ? 14.644 -5.014 -28.479 1.00 92.25 356 LYS A C 1
ATOM 2770 O O . LYS A 1 356 ? 13.936 -5.944 -28.854 1.00 92.25 356 LYS A O 1
ATOM 2775 N N . THR A 1 357 ? 14.547 -4.489 -27.259 1.00 95.25 357 THR A N 1
ATOM 2776 C CA . THR A 1 357 ? 13.502 -4.881 -26.296 1.00 95.25 357 THR A CA 1
ATOM 2777 C C . THR A 1 357 ? 12.596 -3.692 -25.986 1.00 95.25 357 THR A C 1
ATOM 2779 O O . THR A 1 357 ? 13.075 -2.680 -25.473 1.00 95.25 357 THR A O 1
ATOM 2782 N N . VAL A 1 358 ? 11.297 -3.835 -26.246 1.00 96.38 358 VAL A N 1
ATOM 2783 C CA . VAL A 1 358 ? 10.261 -2.873 -25.854 1.00 96.38 358 VAL A CA 1
ATOM 2784 C C . VAL A 1 358 ? 9.564 -3.338 -24.575 1.00 96.38 358 VAL A C 1
ATOM 2786 O O . VAL A 1 358 ? 9.323 -4.528 -24.362 1.00 96.38 358 VAL A O 1
ATOM 2789 N N . PHE A 1 359 ? 9.251 -2.382 -23.703 1.00 97.94 359 PHE A N 1
ATOM 2790 C CA . PHE A 1 359 ? 8.563 -2.622 -22.439 1.00 97.94 359 PHE A CA 1
ATOM 2791 C C . PHE A 1 359 ? 7.176 -2.003 -22.495 1.00 97.94 359 PHE A C 1
ATOM 2793 O O . PHE A 1 359 ? 7.055 -0.805 -22.739 1.00 97.94 359 PHE A O 1
ATOM 2800 N N . LEU A 1 360 ? 6.145 -2.795 -22.227 1.00 98.12 360 LEU A N 1
ATOM 2801 C CA . LEU A 1 360 ? 4.759 -2.345 -22.186 1.00 98.12 360 LEU A CA 1
ATOM 2802 C C . LEU A 1 360 ? 4.161 -2.584 -20.797 1.00 98.12 360 LEU A C 1
ATOM 2804 O O . LEU A 1 360 ? 4.599 -3.465 -20.056 1.00 98.12 360 LEU A O 1
ATOM 2808 N N . TYR A 1 361 ? 3.147 -1.805 -20.451 1.00 97.69 361 TYR A N 1
ATOM 2809 C CA . TYR A 1 361 ? 2.280 -2.020 -19.303 1.00 97.69 361 TYR A CA 1
ATOM 2810 C C . TYR A 1 361 ? 0.845 -2.188 -19.796 1.00 97.69 361 TYR A C 1
ATOM 2812 O O . TYR A 1 361 ? 0.360 -1.324 -20.519 1.00 97.69 361 TYR A O 1
ATOM 2820 N N . LEU A 1 362 ? 0.191 -3.285 -19.422 1.00 96.06 362 LEU A N 1
ATOM 2821 C CA . LEU A 1 362 ? -1.216 -3.544 -19.715 1.00 96.06 362 LEU A CA 1
ATOM 2822 C C . LEU A 1 362 ? -2.059 -3.202 -18.482 1.00 96.06 362 LEU A C 1
ATOM 2824 O O . LEU A 1 362 ? -1.820 -3.732 -17.390 1.00 96.06 362 LEU A O 1
ATOM 2828 N N . HIS A 1 363 ? -3.025 -2.306 -18.662 1.00 92.69 363 HIS A N 1
ATOM 2829 C CA . HIS A 1 363 ? -3.928 -1.836 -17.616 1.00 92.69 363 HIS A CA 1
ATOM 2830 C C . HIS A 1 363 ? -5.290 -1.506 -18.218 1.00 92.69 363 HIS A C 1
ATOM 2832 O O . HIS A 1 363 ? -5.346 -0.758 -19.188 1.00 92.69 363 HIS A O 1
ATOM 2838 N N . ASP A 1 364 ? -6.353 -2.076 -17.646 1.00 88.62 364 ASP A N 1
ATOM 2839 C CA . ASP A 1 364 ? -7.741 -1.931 -18.105 1.00 88.62 364 ASP A CA 1
ATOM 2840 C C . ASP A 1 364 ? -7.891 -2.155 -19.622 1.00 88.62 364 ASP A C 1
ATOM 2842 O O . ASP A 1 364 ? -8.418 -1.316 -20.345 1.00 88.62 364 ASP A O 1
ATOM 2846 N N . ASP A 1 365 ? -7.355 -3.285 -20.105 1.00 89.19 365 ASP A N 1
ATOM 2847 C CA . ASP A 1 365 ? -7.305 -3.677 -21.525 1.00 89.19 365 ASP A CA 1
ATOM 2848 C C . ASP A 1 365 ? -6.581 -2.687 -22.461 1.00 89.19 365 ASP A C 1
ATOM 2850 O O . ASP A 1 365 ? -6.675 -2.792 -23.683 1.00 89.19 365 ASP A O 1
ATOM 2854 N N . HIS A 1 366 ? -5.802 -1.752 -21.909 1.00 92.00 366 HIS A N 1
ATOM 2855 C CA . HIS A 1 366 ? -5.050 -0.758 -22.670 1.00 92.00 366 HIS A CA 1
ATOM 2856 C C . HIS A 1 366 ? -3.540 -0.900 -22.475 1.00 92.00 366 HIS A C 1
ATOM 2858 O O . HIS A 1 366 ? -3.041 -1.038 -21.353 1.00 92.00 366 HIS A O 1
ATOM 2864 N N . TYR A 1 367 ? -2.792 -0.824 -23.576 1.00 96.12 367 TYR A N 1
ATOM 2865 C CA . TYR A 1 367 ? -1.333 -0.886 -23.557 1.00 96.12 367 TYR A CA 1
ATOM 2866 C C . TYR A 1 367 ? -0.704 0.502 -23.447 1.00 96.12 367 TYR A C 1
ATOM 2868 O O . TYR A 1 367 ? -1.055 1.438 -24.161 1.00 96.12 367 TYR A O 1
ATOM 2876 N N . TYR A 1 368 ? 0.295 0.610 -22.577 1.00 95.81 368 TYR A N 1
ATOM 2877 C CA . TYR A 1 368 ? 1.124 1.794 -22.389 1.00 95.81 368 TYR A CA 1
ATOM 2878 C C . TYR A 1 368 ? 2.585 1.423 -22.619 1.00 95.81 368 TYR A C 1
ATOM 2880 O O . TYR A 1 368 ? 3.084 0.475 -22.011 1.00 95.81 368 TYR A O 1
ATOM 2888 N N . MET A 1 369 ? 3.315 2.181 -23.434 1.00 96.69 369 MET A N 1
ATOM 2889 C CA . MET A 1 369 ? 4.745 1.929 -23.616 1.00 96.69 369 MET A CA 1
ATOM 2890 C C . MET A 1 369 ? 5.528 2.523 -22.447 1.00 96.69 369 MET A C 1
ATOM 2892 O O . MET A 1 369 ? 5.413 3.707 -22.139 1.00 96.69 369 MET A O 1
ATOM 2896 N N . ILE A 1 370 ? 6.367 1.724 -21.798 1.00 96.75 370 ILE A N 1
ATOM 2897 C CA . ILE A 1 370 ? 7.225 2.169 -20.703 1.00 96.75 370 ILE A CA 1
ATOM 2898 C C . ILE A 1 370 ? 8.481 2.823 -21.287 1.00 96.75 370 ILE A C 1
ATOM 2900 O O . ILE A 1 370 ? 9.358 2.151 -21.824 1.00 96.75 370 ILE A O 1
ATOM 2904 N N . THR A 1 371 ? 8.608 4.141 -21.124 1.00 92.75 371 THR A N 1
ATOM 2905 C CA . THR A 1 371 ? 9.754 4.922 -21.628 1.00 92.75 371 THR A CA 1
ATOM 2906 C C . THR A 1 371 ? 10.979 4.824 -20.719 1.00 92.75 371 THR A C 1
ATOM 2908 O O . THR A 1 371 ? 12.114 4.975 -21.162 1.00 92.75 371 THR A O 1
ATOM 2911 N N . SER A 1 372 ? 10.772 4.556 -19.427 1.00 91.69 372 SER A N 1
ATOM 2912 C CA . SER A 1 372 ? 11.852 4.369 -18.457 1.00 91.69 372 SER A CA 1
ATOM 2913 C C . SER A 1 372 ? 11.489 3.304 -17.435 1.00 91.69 372 SER A C 1
ATOM 2915 O O . SER A 1 372 ? 10.784 3.560 -16.457 1.00 91.69 372 SER A O 1
ATOM 2917 N N . LEU A 1 373 ? 12.031 2.100 -17.623 1.00 93.12 373 LEU A N 1
ATOM 2918 C CA . LEU A 1 373 ? 11.717 0.948 -16.779 1.00 93.12 373 LEU A CA 1
ATOM 2919 C C . LEU A 1 373 ? 12.088 1.166 -15.301 1.00 93.12 373 LEU A C 1
ATOM 2921 O O . LEU A 1 373 ? 11.339 0.787 -14.401 1.00 93.12 373 LEU A O 1
ATOM 2925 N N . LYS A 1 374 ? 13.215 1.841 -15.028 1.00 91.81 374 LYS A N 1
ATOM 2926 C CA . LYS A 1 374 ? 13.640 2.190 -13.658 1.00 91.81 374 LYS A CA 1
ATOM 2927 C C . LYS A 1 374 ? 12.654 3.145 -12.980 1.00 91.81 374 LYS A C 1
ATOM 2929 O O . LYS A 1 374 ? 12.318 2.950 -11.810 1.00 91.81 374 LYS A O 1
ATOM 2934 N N . ALA A 1 375 ? 12.194 4.171 -13.699 1.00 90.19 375 ALA A N 1
ATOM 2935 C CA . ALA A 1 375 ? 11.236 5.143 -13.176 1.00 90.19 375 ALA A CA 1
ATOM 2936 C C . ALA A 1 375 ? 9.848 4.514 -12.985 1.00 90.19 375 ALA A C 1
ATOM 2938 O O . ALA A 1 375 ? 9.225 4.712 -11.936 1.00 90.19 375 ALA A O 1
ATOM 2939 N N . PHE A 1 376 ? 9.417 3.689 -13.943 1.00 93.50 376 PHE A N 1
ATOM 2940 C CA . PHE A 1 376 ? 8.145 2.977 -13.902 1.00 93.50 376 PHE A CA 1
ATOM 2941 C C . PHE A 1 376 ? 8.076 2.005 -12.721 1.00 93.50 376 PHE A C 1
ATOM 2943 O O . PHE A 1 376 ? 7.211 2.156 -11.859 1.00 93.50 376 PHE A O 1
ATOM 2950 N N . LEU A 1 377 ? 9.056 1.107 -12.574 1.00 93.44 377 LEU A N 1
ATOM 2951 C CA . LEU A 1 377 ? 9.103 0.167 -11.445 1.00 93.44 377 LEU A CA 1
ATOM 2952 C C . LEU A 1 377 ? 9.431 0.848 -10.107 1.00 93.44 377 LEU A C 1
ATOM 2954 O O . LEU A 1 377 ? 9.084 0.329 -9.048 1.00 93.44 377 LEU A O 1
ATOM 2958 N N . GLY A 1 378 ? 10.056 2.028 -10.136 1.00 91.19 378 GLY A N 1
ATOM 2959 C CA . GLY A 1 378 ? 10.403 2.788 -8.936 1.00 91.19 378 GLY A CA 1
ATOM 2960 C C . GLY A 1 378 ? 11.607 2.226 -8.184 1.00 91.19 378 GLY A C 1
ATOM 2961 O O . GLY A 1 378 ? 11.633 2.238 -6.958 1.00 91.19 378 GLY A O 1
ATOM 2962 N N . SER A 1 379 ? 12.608 1.729 -8.911 1.00 90.00 379 SER A N 1
ATOM 2963 C CA . SER A 1 379 ? 13.792 1.079 -8.341 1.00 90.00 379 SER A CA 1
ATOM 2964 C C . SER A 1 379 ? 15.083 1.729 -8.847 1.00 90.00 379 SER A C 1
ATOM 2966 O O . SER A 1 379 ? 15.108 2.205 -9.985 1.00 90.00 379 SER A O 1
ATOM 2968 N N . PRO A 1 380 ? 16.170 1.781 -8.047 1.00 86.88 380 PRO A N 1
ATOM 2969 C CA . PRO A 1 380 ? 17.453 2.297 -8.527 1.00 86.88 380 PRO A CA 1
ATOM 2970 C C . PRO A 1 380 ? 18.037 1.463 -9.671 1.00 86.88 380 PRO A C 1
ATOM 2972 O O . PRO A 1 380 ? 18.656 2.023 -10.579 1.00 86.88 380 PRO A O 1
ATOM 2975 N N . TYR A 1 381 ? 17.798 0.150 -9.667 1.00 87.69 381 TYR A N 1
ATOM 2976 C CA . TYR A 1 381 ? 18.277 -0.746 -10.706 1.00 87.69 381 TYR A CA 1
ATOM 2977 C C . TYR A 1 381 ? 17.195 -1.730 -11.135 1.00 87.69 381 TYR A C 1
ATOM 2979 O O . TYR A 1 381 ? 16.406 -2.223 -10.329 1.00 87.69 381 TYR A O 1
ATOM 2987 N N . VAL A 1 382 ? 17.197 -2.036 -12.426 1.00 90.75 382 VAL A N 1
ATOM 2988 C CA . VAL A 1 382 ? 16.364 -3.070 -13.032 1.00 90.75 382 VAL A CA 1
ATOM 2989 C C . VAL A 1 382 ? 17.258 -3.865 -13.965 1.00 90.75 382 VAL A C 1
ATOM 2991 O O . VAL A 1 382 ? 18.066 -3.283 -14.690 1.00 90.75 382 VAL A O 1
ATOM 2994 N N . CYS A 1 383 ? 17.150 -5.188 -13.910 1.00 88.19 383 CYS A N 1
ATOM 2995 C CA . CYS A 1 383 ? 17.952 -6.059 -14.754 1.00 88.19 383 CYS A CA 1
ATOM 2996 C C . CYS A 1 383 ? 17.447 -5.980 -16.200 1.00 88.19 383 CYS A C 1
ATOM 2998 O O . CYS A 1 383 ? 16.263 -6.238 -16.412 1.00 88.19 383 CYS A O 1
ATOM 3000 N N . PRO A 1 384 ? 18.306 -5.703 -17.198 1.00 85.62 384 PRO A N 1
ATOM 3001 C CA . PRO A 1 384 ? 17.873 -5.612 -18.594 1.00 85.62 384 PRO A CA 1
ATOM 3002 C C . PRO A 1 384 ? 17.488 -6.969 -19.201 1.00 85.62 384 PRO A C 1
ATOM 3004 O O . PRO A 1 384 ? 16.961 -7.009 -20.303 1.00 85.62 384 PRO A O 1
ATOM 3007 N N . PHE A 1 385 ? 17.733 -8.078 -18.496 1.00 88.25 385 PHE A N 1
ATOM 3008 C CA . PHE A 1 385 ? 17.488 -9.426 -19.012 1.00 88.25 385 PHE A CA 1
ATOM 3009 C C . PHE A 1 385 ? 16.344 -10.157 -18.308 1.00 88.25 385 PHE A C 1
ATOM 3011 O O . PHE A 1 385 ? 15.518 -10.788 -18.955 1.00 88.25 385 PHE A O 1
ATOM 3018 N N . CYS A 1 386 ? 16.297 -10.111 -16.971 1.00 88.62 386 CYS A N 1
ATOM 3019 C CA . CYS A 1 386 ? 15.225 -10.758 -16.206 1.00 88.62 386 CYS A CA 1
ATOM 3020 C C . CYS A 1 386 ? 14.169 -9.777 -15.693 1.00 88.62 386 CYS A C 1
ATOM 3022 O O . CYS A 1 386 ? 13.222 -10.210 -15.043 1.00 88.62 386 CYS A O 1
ATOM 3024 N N . TYR A 1 387 ? 14.358 -8.476 -15.938 1.00 91.12 387 TYR A N 1
ATOM 3025 C CA . TYR A 1 387 ? 13.396 -7.400 -15.670 1.00 91.12 387 TYR A CA 1
ATOM 3026 C C . TYR A 1 387 ? 13.025 -7.200 -14.192 1.00 91.12 387 TYR A C 1
ATOM 3028 O O . TYR A 1 387 ? 12.215 -6.342 -13.855 1.00 91.12 387 TYR A O 1
ATOM 3036 N N . LYS A 1 388 ? 13.682 -7.929 -13.280 1.00 89.31 388 LYS A N 1
ATOM 3037 C CA . LYS A 1 388 ? 13.528 -7.761 -11.834 1.00 89.31 388 LYS A CA 1
ATOM 3038 C C . LYS A 1 388 ? 14.213 -6.482 -11.357 1.00 89.31 388 LYS A C 1
ATOM 3040 O O . LYS A 1 388 ? 15.368 -6.209 -11.701 1.00 89.31 388 LYS A O 1
ATOM 3045 N N . SER A 1 389 ? 13.516 -5.741 -10.505 1.00 89.62 389 SER A N 1
ATOM 3046 C CA . SER A 1 389 ? 14.052 -4.606 -9.757 1.00 89.62 389 SER A CA 1
ATOM 3047 C C . SER A 1 389 ? 14.953 -5.059 -8.607 1.00 89.62 389 SER A C 1
ATOM 3049 O O . SER A 1 389 ? 14.671 -6.071 -7.966 1.00 89.62 389 SER A O 1
ATOM 3051 N N . TYR A 1 390 ? 15.996 -4.296 -8.290 1.00 86.25 390 TYR A N 1
ATOM 3052 C CA . TYR A 1 390 ? 16.858 -4.562 -7.137 1.00 86.25 390 TYR A CA 1
ATOM 3053 C C . TYR A 1 390 ? 17.509 -3.280 -6.605 1.00 86.25 390 TYR A C 1
ATOM 3055 O O . TYR A 1 390 ? 17.739 -2.319 -7.334 1.00 86.25 390 TYR A O 1
ATOM 3063 N N . SER A 1 391 ? 17.825 -3.264 -5.309 1.00 83.81 391 SER A N 1
ATOM 3064 C CA . SER A 1 391 ? 18.447 -2.114 -4.637 1.00 83.81 391 SER A CA 1
ATOM 3065 C C . SER A 1 391 ? 19.973 -2.129 -4.694 1.00 83.81 391 SER A C 1
ATOM 3067 O O . SER A 1 391 ? 20.605 -1.084 -4.576 1.00 83.81 391 SER A O 1
ATOM 3069 N N . ASN A 1 392 ? 20.577 -3.304 -4.890 1.00 82.00 392 ASN A N 1
ATOM 3070 C CA . ASN A 1 392 ? 22.023 -3.480 -4.840 1.00 82.00 392 ASN A CA 1
ATOM 3071 C C . ASN A 1 392 ? 22.514 -4.389 -5.975 1.00 82.00 392 ASN A C 1
ATOM 3073 O O . ASN A 1 392 ? 22.159 -5.570 -6.041 1.00 82.00 392 ASN A O 1
ATOM 3077 N N . LEU A 1 393 ? 23.381 -3.844 -6.834 1.00 78.25 393 LEU A N 1
ATOM 3078 C CA . LEU A 1 393 ? 23.983 -4.533 -7.985 1.00 78.25 393 LEU A CA 1
ATOM 3079 C C . LEU A 1 393 ? 24.651 -5.865 -7.622 1.00 78.25 393 LEU A C 1
ATOM 3081 O O . LEU A 1 393 ? 24.682 -6.790 -8.428 1.00 78.25 393 LEU A O 1
ATOM 3085 N N . ARG A 1 394 ? 25.175 -5.997 -6.401 1.00 74.06 394 ARG A N 1
ATOM 3086 C CA . ARG A 1 394 ? 25.994 -7.144 -5.992 1.00 74.06 394 ARG A CA 1
ATOM 3087 C C . ARG A 1 394 ? 25.189 -8.366 -5.567 1.00 74.06 394 ARG A C 1
ATOM 3089 O O . ARG A 1 394 ? 25.773 -9.451 -5.447 1.00 74.06 394 ARG A O 1
ATOM 3096 N N . TYR A 1 395 ? 23.913 -8.180 -5.243 1.00 74.69 395 TYR A N 1
ATOM 3097 C CA . TYR A 1 395 ? 23.020 -9.254 -4.805 1.00 74.69 395 TYR A CA 1
ATOM 3098 C C . TYR A 1 395 ? 22.118 -9.749 -5.926 1.00 74.69 395 TYR A C 1
ATOM 3100 O O . TYR A 1 395 ? 21.588 -10.851 -5.817 1.00 74.69 395 TYR A O 1
ATOM 3108 N N . HIS A 1 396 ? 22.015 -8.998 -7.025 1.00 82.25 396 HIS A N 1
ATOM 3109 C CA . HIS A 1 396 ? 21.299 -9.470 -8.192 1.00 82.25 396 HIS A CA 1
ATOM 3110 C C . HIS A 1 396 ? 21.975 -10.712 -8.789 1.00 82.25 396 HIS A C 1
ATOM 3112 O O . HIS A 1 396 ? 23.197 -10.760 -8.968 1.00 82.25 396 HIS A O 1
ATOM 3118 N N . ARG A 1 397 ? 21.169 -11.733 -9.088 1.00 80.31 397 ARG A N 1
ATOM 3119 C CA . ARG A 1 397 ? 21.607 -12.969 -9.736 1.00 80.31 397 ARG A CA 1
ATOM 3120 C C . ARG A 1 397 ? 20.600 -13.335 -10.815 1.00 80.31 397 ARG A C 1
ATOM 3122 O O . ARG A 1 397 ? 19.421 -13.514 -10.528 1.00 80.31 397 ARG A O 1
ATOM 3129 N N . CYS A 1 398 ? 21.078 -13.472 -12.042 1.00 84.44 398 CYS A N 1
ATOM 3130 C CA . CYS A 1 398 ? 20.334 -14.090 -13.131 1.00 84.44 398 CYS A CA 1
ATOM 3131 C C . CYS A 1 398 ? 21.316 -14.757 -14.107 1.00 84.44 398 CYS A C 1
ATOM 3133 O O . CYS A 1 398 ? 22.532 -14.575 -13.982 1.00 84.44 398 CYS A O 1
ATOM 3135 N N . LYS A 1 399 ? 20.785 -15.530 -15.063 1.00 84.56 399 LYS A N 1
ATOM 3136 C CA . LYS A 1 399 ? 21.556 -16.234 -16.105 1.00 84.56 399 LYS A CA 1
ATOM 3137 C C . LYS A 1 399 ? 22.493 -15.285 -16.869 1.00 84.56 399 LYS A C 1
ATOM 3139 O O . LYS A 1 399 ? 23.657 -15.611 -17.078 1.00 84.56 399 LYS A O 1
ATOM 3144 N N . HIS A 1 400 ? 21.999 -14.087 -17.177 1.00 87.50 400 HIS A N 1
ATOM 3145 C CA . HIS A 1 400 ? 22.616 -13.156 -18.126 1.00 87.50 400 HIS A CA 1
ATOM 3146 C C . HIS A 1 400 ? 23.449 -12.035 -17.480 1.00 87.50 400 HIS A C 1
ATOM 3148 O O . HIS A 1 400 ? 24.218 -11.366 -18.156 1.00 87.50 400 HIS A O 1
ATOM 3154 N N . VAL A 1 401 ? 23.358 -11.842 -16.157 1.00 85.31 401 VAL A N 1
ATOM 3155 C CA . VAL A 1 401 ? 24.160 -10.839 -15.430 1.00 85.31 401 VAL A CA 1
ATOM 3156 C C . VAL A 1 401 ? 25.310 -11.502 -14.683 1.00 85.31 401 VAL A C 1
ATOM 3158 O O . VAL A 1 401 ? 25.150 -12.471 -13.929 1.00 85.31 401 VAL A O 1
ATOM 3161 N N . CYS A 1 402 ? 26.504 -10.935 -14.831 1.00 86.38 402 CYS A N 1
ATOM 3162 C CA . CYS A 1 402 ? 27.664 -11.341 -14.056 1.00 86.38 402 CYS A CA 1
ATOM 3163 C C . CYS A 1 402 ? 27.889 -10.419 -12.854 1.00 86.38 402 CYS A C 1
ATOM 3165 O O . CYS A 1 402 ? 28.371 -9.306 -12.993 1.00 86.38 402 CYS A O 1
ATOM 3167 N N . ASN A 1 403 ? 27.651 -10.913 -11.640 1.00 83.62 403 ASN A N 1
ATOM 3168 C CA . ASN A 1 403 ? 27.953 -10.186 -10.397 1.00 83.62 403 ASN A CA 1
ATOM 3169 C C . ASN A 1 403 ? 29.446 -10.225 -9.991 1.00 83.62 403 ASN A C 1
ATOM 3171 O O . ASN A 1 403 ? 29.787 -9.947 -8.836 1.00 83.62 403 ASN A O 1
ATOM 3175 N N . ILE A 1 404 ? 30.325 -10.636 -10.912 1.00 87.38 404 ILE A N 1
ATOM 3176 C CA . ILE A 1 404 ? 31.774 -10.733 -10.699 1.00 87.38 404 ILE A CA 1
ATOM 3177 C C . ILE A 1 404 ? 32.487 -9.621 -11.450 1.00 87.38 404 ILE A C 1
ATOM 3179 O O . ILE A 1 404 ? 33.153 -8.816 -10.800 1.00 87.38 404 ILE A O 1
ATOM 3183 N N . CYS A 1 405 ? 32.324 -9.587 -12.778 1.00 89.19 405 CYS A N 1
ATOM 3184 C CA . CYS A 1 405 ? 32.883 -8.556 -13.649 1.00 89.19 405 CYS A CA 1
ATOM 3185 C C . CYS A 1 405 ? 31.906 -7.419 -13.971 1.00 89.19 405 CYS A C 1
ATOM 3187 O O . CYS A 1 405 ? 32.364 -6.392 -14.441 1.00 89.19 405 CYS A O 1
ATOM 3189 N N . PHE A 1 406 ? 30.598 -7.586 -13.725 1.00 87.38 406 PHE A N 1
ATOM 3190 C CA . PHE A 1 406 ? 29.537 -6.611 -14.046 1.00 87.38 406 PHE A CA 1
ATOM 3191 C C . PHE A 1 406 ? 29.403 -6.251 -15.529 1.00 87.38 406 PHE A C 1
ATOM 3193 O O . PHE A 1 406 ? 28.638 -5.356 -15.873 1.00 87.38 406 PHE A O 1
ATOM 3200 N N . ASP A 1 407 ? 30.085 -6.998 -16.391 1.00 88.75 407 ASP A N 1
ATOM 3201 C CA . ASP A 1 407 ? 30.038 -6.822 -17.831 1.00 88.75 407 ASP A CA 1
ATOM 3202 C C . ASP A 1 407 ? 28.763 -7.439 -18.431 1.00 88.75 407 ASP A C 1
ATOM 3204 O O . ASP A 1 407 ? 28.366 -8.548 -18.042 1.00 88.75 407 ASP A O 1
ATOM 3208 N N . ALA A 1 408 ? 28.133 -6.713 -19.358 1.00 84.00 408 ALA A N 1
ATOM 3209 C CA . ALA A 1 408 ? 26.882 -7.099 -20.007 1.00 84.00 408 ALA A CA 1
ATOM 3210 C C . ALA A 1 408 ? 27.049 -8.297 -20.951 1.00 84.00 408 ALA A C 1
ATOM 3212 O O . ALA A 1 408 ? 26.114 -9.076 -21.098 1.00 84.00 408 ALA A O 1
ATOM 3213 N N . GLU A 1 409 ? 28.241 -8.501 -21.513 1.00 88.81 409 GLU A N 1
ATOM 3214 C CA . GLU A 1 409 ? 28.517 -9.532 -22.520 1.00 88.81 409 GLU A CA 1
ATOM 3215 C C . GLU A 1 409 ? 29.014 -10.841 -21.899 1.00 88.81 409 GLU A C 1
ATOM 3217 O O . GLU A 1 409 ? 29.133 -11.869 -22.564 1.00 88.81 409 GLU A O 1
ATOM 3222 N N . CYS A 1 410 ? 29.275 -10.841 -20.588 1.00 88.38 410 CYS A N 1
ATOM 3223 C CA . CYS A 1 410 ? 29.907 -11.956 -19.889 1.00 88.38 410 CYS A CA 1
ATOM 3224 C C . CYS A 1 410 ? 29.180 -13.300 -20.070 1.00 88.38 410 CYS A C 1
ATOM 3226 O O . CYS A 1 410 ? 29.831 -14.346 -20.073 1.00 88.38 410 CYS A O 1
ATOM 3228 N N . TYR A 1 411 ? 27.853 -13.282 -20.218 1.00 87.62 411 TYR A N 1
ATOM 3229 C CA . TYR A 1 411 ? 27.039 -14.491 -20.372 1.00 87.62 411 TYR A CA 1
ATOM 3230 C C . TYR A 1 411 ? 27.236 -15.206 -21.718 1.00 87.62 411 TYR A C 1
ATOM 3232 O O . TYR A 1 411 ? 26.925 -16.390 -21.804 1.00 87.62 411 TYR A O 1
ATOM 3240 N N . ARG A 1 412 ? 27.766 -14.520 -22.743 1.00 89.75 412 ARG A N 1
ATOM 3241 C CA . ARG A 1 412 ? 27.998 -15.086 -24.085 1.00 89.75 412 ARG A CA 1
ATOM 3242 C C . ARG A 1 412 ? 29.214 -16.009 -24.150 1.00 89.75 412 ARG A C 1
ATOM 3244 O O . ARG A 1 412 ? 29.370 -16.767 -25.100 1.00 89.75 412 ARG A O 1
ATOM 3251 N N . PHE A 1 413 ? 30.088 -15.948 -23.149 1.00 89.19 413 PHE A N 1
ATOM 3252 C CA . PHE A 1 413 ? 31.335 -16.704 -23.137 1.00 89.19 413 PHE A CA 1
ATOM 3253 C C . PHE A 1 413 ? 31.168 -18.046 -22.435 1.00 89.19 413 PHE A C 1
ATOM 3255 O O . PHE A 1 413 ? 30.566 -18.137 -21.363 1.00 89.19 413 PHE A O 1
ATOM 3262 N N . GLN A 1 414 ? 31.785 -19.081 -23.007 1.00 85.62 414 GLN A N 1
ATOM 3263 C CA . GLN A 1 414 ? 31.746 -20.434 -22.466 1.00 85.62 414 GLN A CA 1
ATOM 3264 C C . GLN A 1 414 ? 32.216 -20.476 -21.004 1.00 85.62 414 GLN A C 1
ATOM 3266 O O . GLN A 1 414 ? 33.237 -19.886 -20.624 1.00 85.62 414 GLN A O 1
ATOM 3271 N N . ALA A 1 415 ? 31.460 -21.199 -20.177 1.00 83.44 415 ALA A N 1
ATOM 3272 C CA . ALA A 1 415 ? 31.729 -21.306 -18.754 1.00 83.44 415 ALA A CA 1
ATOM 3273 C C . ALA A 1 415 ? 33.064 -22.027 -18.498 1.00 83.44 415 ALA A C 1
ATOM 3275 O O . ALA A 1 415 ? 33.233 -23.207 -18.795 1.00 83.44 415 ALA A O 1
ATOM 3276 N N . ARG A 1 416 ? 34.007 -21.313 -17.882 1.00 85.56 416 ARG A N 1
ATOM 3277 C CA . ARG A 1 416 ? 35.287 -21.831 -17.394 1.00 85.56 416 ARG A CA 1
ATOM 3278 C C . ARG A 1 416 ? 35.596 -21.175 -16.055 1.00 85.56 416 ARG A C 1
ATOM 3280 O O . ARG A 1 416 ? 35.987 -20.013 -15.996 1.00 85.56 416 ARG A O 1
ATOM 3287 N N . ASN A 1 417 ? 35.416 -21.928 -14.971 1.00 85.19 417 ASN A N 1
ATOM 3288 C CA . ASN A 1 417 ? 35.644 -21.428 -13.617 1.00 85.19 417 ASN A CA 1
ATOM 3289 C C . ASN A 1 417 ? 37.140 -21.173 -13.375 1.00 85.19 417 ASN A C 1
ATOM 3291 O O . ASN A 1 417 ? 37.909 -22.116 -13.201 1.00 85.19 417 ASN A O 1
ATOM 3295 N N . LEU A 1 418 ? 37.542 -19.902 -13.324 1.00 86.56 418 LEU A N 1
ATOM 3296 C CA . LEU A 1 418 ? 38.923 -19.485 -13.067 1.00 86.56 418 LEU A CA 1
ATOM 3297 C C . LEU A 1 418 ? 39.026 -18.816 -11.702 1.00 86.56 418 LEU A C 1
ATOM 3299 O O . LEU A 1 418 ? 38.241 -17.930 -11.378 1.00 86.56 418 LEU A O 1
ATOM 3303 N N . HIS A 1 419 ? 39.993 -19.225 -10.889 1.00 91.12 419 HIS A N 1
ATOM 3304 C CA . HIS A 1 419 ? 40.220 -18.622 -9.580 1.00 91.12 419 HIS A CA 1
ATOM 3305 C C . HIS A 1 419 ? 41.151 -17.410 -9.706 1.00 91.12 419 HIS A C 1
ATOM 3307 O O . HIS A 1 419 ? 42.280 -17.544 -10.173 1.00 91.12 419 HIS A O 1
ATOM 3313 N N . CYS A 1 420 ? 40.696 -16.233 -9.272 1.00 88.94 420 CYS A N 1
ATOM 3314 C CA . CYS A 1 420 ? 41.517 -15.027 -9.262 1.00 88.94 420 CYS A CA 1
ATOM 3315 C C . CYS A 1 420 ? 42.436 -14.993 -8.031 1.00 88.94 420 CYS A C 1
ATOM 3317 O O . CYS A 1 420 ? 41.925 -15.036 -6.909 1.00 88.94 420 CYS A O 1
ATOM 3319 N N . PRO A 1 421 ? 43.770 -14.896 -8.195 1.00 90.12 421 PRO A N 1
ATOM 3320 C CA . PRO A 1 421 ? 44.691 -14.839 -7.060 1.00 90.12 421 PRO A CA 1
ATOM 3321 C C . PRO A 1 421 ? 44.562 -13.533 -6.256 1.00 90.12 421 PRO A C 1
ATOM 3323 O O . PRO A 1 421 ? 44.737 -13.563 -5.042 1.00 90.12 421 PRO A O 1
ATOM 3326 N N . ASP A 1 422 ? 44.167 -12.427 -6.896 1.00 90.06 422 ASP A N 1
ATOM 3327 C CA . ASP A 1 422 ? 44.190 -11.083 -6.291 1.00 90.06 422 ASP A CA 1
ATOM 3328 C C . ASP A 1 422 ? 42.948 -10.772 -5.446 1.00 90.06 422 ASP A C 1
ATOM 3330 O O . ASP A 1 422 ? 43.001 -10.012 -4.476 1.00 90.06 422 ASP A O 1
ATOM 3334 N N . CYS A 1 423 ? 41.791 -11.319 -5.832 1.00 87.56 423 CYS A N 1
ATOM 3335 C CA . CYS A 1 423 ? 40.532 -11.118 -5.111 1.00 87.56 423 CYS A CA 1
ATOM 3336 C C . CYS A 1 423 ? 39.946 -12.390 -4.499 1.00 87.56 423 CYS A C 1
ATOM 3338 O O . CYS A 1 423 ? 38.968 -12.310 -3.752 1.00 87.56 423 CYS A O 1
ATOM 3340 N N . LEU A 1 424 ? 40.533 -13.554 -4.799 1.00 86.06 424 LEU A N 1
ATOM 3341 C CA . LEU A 1 424 ? 40.121 -14.875 -4.309 1.00 86.06 424 LEU A CA 1
ATOM 3342 C C . LEU A 1 424 ? 38.681 -15.265 -4.696 1.00 86.06 424 LEU A C 1
ATOM 3344 O O . LEU A 1 424 ? 38.100 -16.197 -4.136 1.00 86.06 424 LEU A O 1
ATOM 3348 N N . ARG A 1 425 ? 38.088 -14.557 -5.667 1.00 86.12 425 ARG A N 1
ATOM 3349 C CA . ARG A 1 425 ? 36.800 -14.900 -6.283 1.00 86.12 425 ARG A CA 1
ATOM 3350 C C . ARG A 1 425 ? 37.025 -15.789 -7.504 1.00 86.12 425 ARG A C 1
ATOM 3352 O O . ARG A 1 425 ? 38.077 -15.762 -8.136 1.00 86.12 425 ARG A O 1
ATOM 3359 N N . TYR A 1 426 ? 36.007 -16.569 -7.852 1.00 88.44 426 TYR A N 1
ATOM 3360 C CA . TYR A 1 426 ? 36.027 -17.427 -9.035 1.00 88.44 426 TYR A CA 1
ATOM 3361 C C . TYR A 1 426 ? 35.250 -16.793 -10.181 1.00 88.44 426 TYR A C 1
ATOM 3363 O O . TYR A 1 426 ? 34.027 -16.699 -10.092 1.00 88.44 426 TYR A O 1
ATOM 3371 N N . CYS A 1 427 ? 35.944 -16.423 -11.245 1.00 88.19 427 CYS A N 1
ATOM 3372 C CA . CYS A 1 427 ? 35.394 -15.890 -12.482 1.00 88.19 427 CYS A CA 1
ATOM 3373 C C . CYS A 1 427 ? 34.684 -16.984 -13.287 1.00 88.19 427 CYS A C 1
ATOM 3375 O O . CYS A 1 427 ? 35.091 -18.144 -13.251 1.00 88.19 427 CYS A O 1
ATOM 3377 N N . LYS A 1 428 ? 33.627 -16.606 -14.016 1.00 86.06 428 LYS A N 1
ATOM 3378 C CA . LYS A 1 428 ? 32.774 -17.547 -14.762 1.00 86.06 428 LYS A CA 1
ATOM 3379 C C . LYS A 1 428 ? 33.404 -18.054 -16.066 1.00 86.06 428 LYS A C 1
ATOM 3381 O O . LYS A 1 428 ? 32.991 -19.097 -16.554 1.00 86.06 428 LYS A O 1
ATOM 3386 N N . SER A 1 429 ? 34.359 -17.321 -16.632 1.00 91.81 429 SER A N 1
ATOM 3387 C CA . SER A 1 429 ? 35.024 -17.596 -17.913 1.00 91.81 429 SER A CA 1
ATOM 3388 C C . SER A 1 429 ? 36.383 -16.884 -17.972 1.00 91.81 429 SER A C 1
ATOM 3390 O O . SER A 1 429 ? 36.683 -16.057 -17.102 1.00 91.81 429 SER A O 1
ATOM 3392 N N . ALA A 1 430 ? 37.188 -17.166 -19.004 1.00 92.62 430 ALA A N 1
ATOM 3393 C CA . ALA A 1 430 ? 38.413 -16.409 -19.302 1.00 92.62 430 ALA A CA 1
ATOM 3394 C C . ALA A 1 430 ? 38.117 -14.915 -19.502 1.00 92.62 430 ALA A C 1
ATOM 3396 O O . ALA A 1 430 ? 38.726 -14.069 -18.856 1.00 92.62 430 ALA A O 1
ATOM 3397 N N . TYR A 1 431 ? 37.069 -14.605 -20.264 1.00 94.50 431 TYR A N 1
ATOM 3398 C CA . TYR A 1 431 ? 36.584 -13.240 -20.437 1.00 94.50 431 TYR A CA 1
ATOM 3399 C C . TYR A 1 431 ? 36.216 -12.567 -19.104 1.00 94.50 431 TYR A C 1
ATOM 3401 O O . TYR A 1 431 ? 36.663 -11.463 -18.805 1.00 94.50 431 TYR A O 1
ATOM 3409 N N . CYS A 1 432 ? 35.461 -13.255 -18.236 1.00 92.81 432 CYS A N 1
ATOM 3410 C CA . CYS A 1 432 ? 35.125 -12.736 -16.907 1.00 92.81 432 CYS A CA 1
ATOM 3411 C C . CYS A 1 432 ? 36.380 -12.463 -16.059 1.00 92.81 432 CYS A C 1
ATOM 3413 O O . CYS A 1 432 ? 36.386 -11.532 -15.249 1.00 92.81 432 CYS A O 1
ATOM 3415 N N . PHE A 1 433 ? 37.419 -13.294 -16.200 1.00 93.31 433 PHE A N 1
ATOM 3416 C CA . PHE A 1 433 ? 38.689 -13.119 -15.501 1.00 93.31 433 PHE A CA 1
ATOM 3417 C C . PHE A 1 433 ? 39.419 -11.855 -15.960 1.00 93.31 433 PHE A C 1
ATOM 3419 O O . PHE A 1 433 ? 39.938 -11.123 -15.124 1.00 93.31 433 PHE A O 1
ATOM 3426 N N . GLU A 1 434 ? 39.394 -11.534 -17.244 1.00 93.81 434 GLU A N 1
ATOM 3427 C CA . GLU A 1 434 ? 39.992 -10.294 -17.733 1.00 93.81 434 GLU A CA 1
ATOM 3428 C C . GLU A 1 434 ? 39.153 -9.070 -17.363 1.00 93.81 434 GLU A C 1
ATOM 3430 O O . GLU A 1 434 ? 39.665 -8.119 -16.774 1.00 93.81 434 GLU A O 1
ATOM 3435 N N . MET A 1 435 ? 37.846 -9.111 -17.632 1.00 93.75 435 MET A N 1
ATOM 3436 C CA . MET A 1 435 ? 36.985 -7.944 -17.446 1.00 93.75 435 MET A CA 1
ATOM 3437 C C . MET A 1 435 ? 36.827 -7.551 -15.980 1.00 93.75 435 MET A C 1
ATOM 3439 O O . MET A 1 435 ? 36.821 -6.365 -15.684 1.00 93.75 435 MET A O 1
ATOM 3443 N N . HIS A 1 436 ? 36.777 -8.490 -15.021 1.00 92.00 436 HIS A N 1
ATOM 3444 C CA . HIS A 1 436 ? 36.665 -8.086 -13.608 1.00 92.00 436 HIS A CA 1
ATOM 3445 C C . HIS A 1 436 ? 37.908 -7.348 -13.078 1.00 92.00 436 HIS A C 1
ATOM 3447 O O . HIS A 1 436 ? 37.808 -6.703 -12.033 1.00 92.00 436 HIS A O 1
ATOM 3453 N N . LYS A 1 437 ? 39.058 -7.457 -13.764 1.00 93.62 437 LYS A N 1
ATOM 3454 C CA . LYS A 1 437 ? 40.300 -6.731 -13.454 1.00 93.62 437 LYS A CA 1
ATOM 3455 C C . LYS A 1 437 ? 40.402 -5.375 -14.154 1.00 93.62 437 LYS A C 1
ATOM 3457 O O . LYS A 1 437 ? 41.215 -4.565 -13.735 1.00 93.62 437 LYS A O 1
ATOM 3462 N N . LYS A 1 438 ? 39.607 -5.140 -15.201 1.00 91.62 438 LYS A N 1
ATOM 3463 C CA . LYS A 1 438 ? 39.654 -3.919 -16.021 1.00 91.62 438 LYS A CA 1
ATOM 3464 C C . LYS A 1 438 ? 38.445 -3.015 -15.787 1.00 91.62 438 LYS A C 1
ATOM 3466 O O . LYS A 1 438 ? 38.605 -1.813 -15.621 1.00 91.62 438 LYS A O 1
ATOM 3471 N N . ASN A 1 439 ? 37.248 -3.596 -15.736 1.00 85.69 439 ASN A N 1
ATOM 3472 C CA . ASN A 1 439 ? 36.001 -2.844 -15.746 1.00 85.69 439 ASN A CA 1
ATOM 3473 C C . ASN A 1 439 ? 35.548 -2.526 -14.315 1.00 85.69 439 ASN A C 1
ATOM 3475 O O . ASN A 1 439 ? 35.404 -3.442 -13.484 1.00 85.69 439 ASN A O 1
ATOM 3479 N N . PRO A 1 440 ? 35.299 -1.245 -14.002 1.00 85.94 440 PRO A N 1
ATOM 3480 C CA . PRO A 1 440 ? 34.645 -0.884 -12.764 1.00 85.94 440 PRO A CA 1
ATOM 3481 C C . PRO A 1 440 ? 33.164 -1.290 -12.802 1.00 85.94 440 PRO A C 1
ATOM 3483 O O . PRO A 1 440 ? 32.522 -1.247 -13.856 1.00 85.94 440 PRO A O 1
ATOM 3486 N N . PRO A 1 441 ? 32.576 -1.679 -11.657 1.00 83.12 441 PRO A N 1
ATOM 3487 C CA . PRO A 1 441 ? 31.129 -1.793 -11.550 1.00 83.12 441 PRO A CA 1
ATOM 3488 C C . PRO A 1 441 ? 30.440 -0.458 -11.900 1.00 83.12 441 PRO A C 1
ATOM 3490 O O . PRO A 1 441 ? 31.020 0.602 -11.665 1.00 83.12 441 PRO A O 1
ATOM 3493 N N . PRO A 1 442 ? 29.182 -0.468 -12.379 1.00 80.06 442 PRO A N 1
ATOM 3494 C CA . PRO A 1 442 ? 28.458 0.760 -12.702 1.00 80.06 442 PRO A CA 1
ATOM 3495 C C . PRO A 1 442 ? 28.451 1.772 -11.544 1.00 80.06 442 PRO A C 1
ATOM 3497 O O . PRO A 1 442 ? 28.004 1.451 -10.439 1.00 80.06 442 PRO A O 1
ATOM 3500 N N . GLY A 1 443 ? 28.920 2.995 -11.814 1.00 80.94 443 GLY A N 1
ATOM 3501 C CA . GLY A 1 443 ? 29.013 4.076 -10.825 1.00 80.94 443 GLY A CA 1
ATOM 3502 C C . GLY A 1 443 ? 30.160 3.922 -9.820 1.00 80.94 443 GLY A C 1
ATOM 3503 O O . GLY A 1 443 ? 30.033 4.391 -8.693 1.00 80.94 443 GLY A O 1
ATOM 3504 N N . GLN A 1 444 ? 31.229 3.211 -10.181 1.00 84.00 444 GLN A N 1
ATOM 3505 C CA . GLN A 1 444 ? 32.455 3.080 -9.391 1.00 84.00 444 GLN A CA 1
ATOM 3506 C C . GLN A 1 444 ? 33.672 3.470 -10.234 1.00 84.00 444 GLN A C 1
ATOM 3508 O O . GLN A 1 444 ? 33.621 3.414 -11.459 1.00 84.00 444 GLN A O 1
ATOM 3513 N N . GLU A 1 445 ? 34.763 3.839 -9.567 1.00 86.56 445 GLU A N 1
ATOM 3514 C CA . GLU A 1 445 ? 36.012 4.266 -10.218 1.00 86.56 445 GLU A CA 1
ATOM 3515 C C . GLU A 1 445 ? 36.981 3.102 -10.455 1.00 86.56 445 GLU A C 1
ATOM 3517 O O . GLU A 1 445 ? 37.719 3.089 -11.435 1.00 86.56 445 GLU A O 1
ATOM 3522 N N . TYR A 1 446 ? 36.964 2.099 -9.573 1.00 88.06 446 TYR A N 1
ATOM 3523 C CA . TYR A 1 446 ? 37.960 1.030 -9.562 1.00 88.06 446 TYR A CA 1
ATOM 3524 C C . TYR A 1 446 ? 37.400 -0.302 -10.066 1.00 88.06 446 TYR A C 1
ATOM 3526 O O . TYR A 1 446 ? 36.216 -0.598 -9.853 1.00 88.06 446 TYR A O 1
ATOM 3534 N N . PRO A 1 447 ? 38.243 -1.159 -10.671 1.0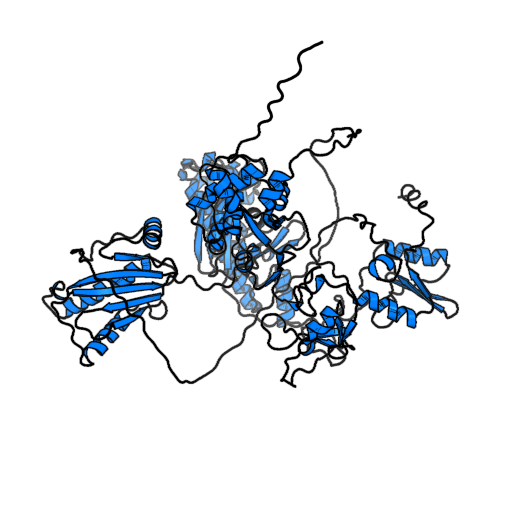0 90.81 447 PRO A N 1
ATOM 3535 C CA . PRO A 1 447 ? 37.837 -2.482 -11.112 1.00 90.81 447 PRO A CA 1
ATOM 3536 C C . PRO A 1 447 ? 37.231 -3.328 -9.993 1.00 90.81 447 PRO A C 1
ATOM 3538 O O . PRO A 1 447 ? 37.630 -3.276 -8.824 1.00 90.81 447 PRO A O 1
ATOM 3541 N N . ALA A 1 448 ? 36.298 -4.207 -10.365 1.00 88.19 448 ALA A N 1
ATOM 3542 C CA . ALA A 1 448 ? 35.635 -5.080 -9.401 1.00 88.19 448 ALA A CA 1
ATOM 3543 C C . ALA A 1 448 ? 36.630 -5.951 -8.605 1.00 88.19 448 ALA A C 1
ATOM 3545 O O . ALA A 1 448 ? 36.366 -6.283 -7.448 1.00 88.19 448 ALA A O 1
ATOM 3546 N N . CYS A 1 449 ? 37.750 -6.359 -9.213 1.00 91.81 449 CYS A N 1
ATOM 3547 C CA . CYS A 1 449 ? 38.821 -7.130 -8.575 1.00 91.81 449 CYS A CA 1
ATOM 3548 C C . CYS A 1 449 ? 39.422 -6.416 -7.357 1.00 91.81 449 CYS A C 1
ATOM 3550 O O . CYS A 1 449 ? 39.693 -7.060 -6.340 1.00 91.81 449 CYS A O 1
ATOM 3552 N N . ASP A 1 450 ? 39.592 -5.099 -7.435 1.00 89.94 450 ASP A N 1
ATOM 3553 C CA . ASP A 1 450 ? 40.261 -4.311 -6.397 1.00 89.94 450 ASP A CA 1
ATOM 3554 C C . ASP A 1 450 ? 39.316 -3.979 -5.257 1.00 89.94 450 ASP A C 1
ATOM 3556 O O . ASP A 1 450 ? 39.704 -3.991 -4.090 1.00 89.94 450 ASP A O 1
ATOM 3560 N N . MET A 1 451 ? 38.046 -3.793 -5.594 1.00 86.06 451 MET A N 1
ATOM 3561 C CA . MET A 1 451 ? 37.030 -3.443 -4.622 1.00 86.06 451 MET A CA 1
ATOM 3562 C C . MET A 1 451 ? 36.414 -4.637 -3.906 1.00 86.06 451 MET A C 1
ATOM 3564 O O . MET A 1 451 ? 35.983 -4.492 -2.773 1.00 86.06 451 MET A O 1
ATOM 3568 N N . ILE A 1 452 ? 36.286 -5.798 -4.550 1.00 86.38 452 ILE A N 1
ATOM 3569 C CA . ILE A 1 452 ? 35.466 -6.898 -4.028 1.00 86.38 452 ILE A CA 1
ATOM 3570 C C . ILE A 1 452 ? 36.333 -8.140 -3.857 1.00 86.38 452 ILE A C 1
ATOM 3572 O O . ILE A 1 452 ? 36.734 -8.782 -4.833 1.00 86.38 452 ILE A O 1
ATOM 3576 N N . LYS A 1 453 ? 36.565 -8.516 -2.602 1.00 86.06 453 LYS A N 1
ATOM 3577 C CA . LYS A 1 453 ? 37.477 -9.586 -2.189 1.00 86.06 453 LYS A CA 1
ATOM 3578 C C . LYS A 1 453 ? 36.719 -10.722 -1.487 1.00 86.06 453 LYS A C 1
ATOM 3580 O O . LYS A 1 453 ? 35.535 -10.600 -1.159 1.00 86.06 453 LYS A O 1
ATOM 3585 N N . TYR A 1 454 ? 37.385 -11.855 -1.277 1.00 84.19 454 TYR A N 1
ATOM 3586 C CA . TYR A 1 454 ? 36.821 -13.039 -0.620 1.00 84.19 454 TYR A CA 1
ATOM 3587 C C . TYR A 1 454 ? 37.737 -13.547 0.506 1.00 84.19 454 TYR A C 1
ATOM 3589 O O . TYR A 1 454 ? 38.899 -13.859 0.258 1.00 84.19 454 TYR A O 1
ATOM 3597 N N . CYS A 1 455 ? 37.232 -13.657 1.745 1.00 79.50 455 CYS A N 1
ATOM 3598 C CA . CYS A 1 455 ? 38.007 -14.194 2.879 1.00 79.50 455 CYS A CA 1
ATOM 3599 C C . CYS A 1 455 ? 37.973 -15.728 2.868 1.00 79.50 455 CYS A C 1
ATOM 3601 O O . CYS A 1 455 ? 36.906 -16.333 2.953 1.00 79.50 455 CYS A O 1
ATOM 3603 N N . LYS A 1 456 ? 39.148 -16.374 2.835 1.00 76.81 456 LYS A N 1
ATOM 3604 C CA . LYS A 1 456 ? 39.281 -17.844 2.929 1.00 76.81 456 LYS A CA 1
ATOM 3605 C C . LYS A 1 456 ? 38.897 -18.408 4.305 1.00 76.81 456 LYS A C 1
ATOM 3607 O O . LYS A 1 456 ? 38.514 -19.573 4.380 1.00 76.81 456 LYS A O 1
ATOM 3612 N N . LEU A 1 457 ? 38.985 -17.601 5.367 1.00 69.75 457 LEU A N 1
ATOM 3613 C CA . LEU A 1 457 ? 38.652 -18.016 6.736 1.00 69.75 457 LEU A CA 1
ATOM 3614 C C . LEU A 1 457 ? 37.125 -18.091 6.924 1.00 69.75 457 LEU A C 1
ATOM 3616 O O . LEU A 1 457 ? 36.580 -19.180 7.094 1.00 69.75 457 LEU A O 1
ATOM 3620 N N . CYS A 1 458 ? 36.403 -16.971 6.782 1.00 67.31 458 CYS A N 1
ATOM 3621 C CA . CYS A 1 458 ? 34.940 -16.952 6.933 1.00 67.31 458 CYS A CA 1
ATOM 3622 C C . CYS A 1 458 ? 34.152 -17.333 5.676 1.00 67.31 458 CYS A C 1
ATOM 3624 O O . CYS A 1 458 ? 32.945 -17.535 5.766 1.00 67.31 458 CYS A O 1
ATOM 3626 N N . ASN A 1 459 ? 34.790 -17.465 4.508 1.00 67.19 459 ASN A N 1
ATOM 3627 C CA . ASN A 1 459 ? 34.121 -17.755 3.233 1.00 67.19 459 ASN A CA 1
ATOM 3628 C C . ASN A 1 459 ? 33.107 -16.672 2.801 1.00 67.19 459 ASN A C 1
ATOM 3630 O O . ASN A 1 459 ? 32.164 -16.968 2.059 1.00 67.19 459 ASN A O 1
ATOM 3634 N N . ARG A 1 460 ? 33.289 -15.421 3.255 1.00 71.19 460 ARG A N 1
ATOM 3635 C CA . ARG A 1 460 ? 32.434 -14.275 2.906 1.00 71.19 460 ARG A CA 1
ATOM 3636 C C . ARG A 1 460 ? 33.120 -13.347 1.909 1.00 71.19 460 ARG A C 1
ATOM 3638 O O . ARG A 1 460 ? 34.339 -13.175 1.912 1.00 71.19 460 ARG A O 1
ATOM 3645 N N . ARG A 1 461 ? 32.294 -12.732 1.064 1.00 77.88 461 ARG A N 1
ATOM 3646 C CA . ARG A 1 461 ? 32.677 -11.615 0.196 1.00 77.88 461 ARG A CA 1
ATOM 3647 C C . ARG A 1 461 ? 32.684 -10.327 1.018 1.00 77.88 461 ARG A C 1
ATOM 3649 O O . ARG A 1 461 ? 31.749 -10.118 1.786 1.00 77.88 461 ARG A O 1
ATOM 3656 N N . TYR A 1 462 ? 33.685 -9.479 0.826 1.00 80.06 462 TYR A N 1
ATOM 3657 C CA . TYR A 1 462 ? 33.790 -8.174 1.478 1.00 80.06 462 TYR A CA 1
ATOM 3658 C C . TYR A 1 462 ? 34.298 -7.115 0.502 1.00 80.06 462 TYR A C 1
ATOM 3660 O O . TYR A 1 462 ? 34.898 -7.451 -0.522 1.00 80.06 462 TYR A O 1
ATOM 3668 N N . ASP A 1 463 ? 34.043 -5.851 0.829 1.00 81.38 463 ASP A N 1
ATOM 3669 C CA . ASP A 1 463 ? 34.456 -4.721 0.008 1.00 81.38 463 ASP A CA 1
ATOM 3670 C C . ASP A 1 463 ? 35.666 -4.006 0.610 1.00 81.38 463 ASP A C 1
ATOM 3672 O O . ASP A 1 463 ? 35.809 -3.911 1.828 1.00 81.38 463 ASP A O 1
ATOM 3676 N N . VAL A 1 464 ? 36.512 -3.481 -0.265 1.00 82.75 464 VAL A N 1
ATOM 3677 C CA . VAL A 1 464 ? 37.677 -2.658 0.042 1.00 82.75 464 VAL A CA 1
ATOM 3678 C C . VAL A 1 464 ? 37.523 -1.358 -0.736 1.00 82.75 464 VAL A C 1
ATOM 3680 O O . VAL A 1 464 ? 37.085 -1.369 -1.886 1.00 82.75 464 VAL A O 1
ATOM 3683 N N . LYS A 1 465 ? 37.867 -0.230 -0.112 1.00 78.25 465 LYS A N 1
ATOM 3684 C CA . LYS A 1 465 ? 38.010 1.048 -0.816 1.00 78.25 465 LYS A CA 1
ATOM 3685 C C . LYS A 1 465 ? 39.484 1.227 -1.192 1.00 78.25 465 LYS A C 1
ATOM 3687 O O . LYS A 1 465 ? 40.302 1.363 -0.275 1.00 78.25 465 LYS A O 1
ATOM 3692 N N . PRO A 1 466 ? 39.844 1.204 -2.487 1.00 69.19 466 PRO A N 1
ATOM 3693 C CA . PRO A 1 466 ? 41.213 1.477 -2.917 1.00 69.19 466 PRO A CA 1
ATOM 3694 C C . PRO A 1 466 ? 41.682 2.835 -2.369 1.00 69.19 466 PRO A C 1
ATOM 3696 O O . PRO A 1 466 ? 40.915 3.793 -2.358 1.00 69.19 466 PRO A O 1
ATOM 3699 N N . GLY A 1 467 ? 42.895 2.888 -1.808 1.00 65.38 467 GLY A N 1
ATOM 3700 C CA . GLY A 1 467 ? 43.455 4.091 -1.171 1.00 65.38 467 GLY A CA 1
ATOM 3701 C C . GLY A 1 467 ? 43.167 4.270 0.329 1.00 65.38 467 GLY A C 1
ATOM 3702 O O . GLY A 1 467 ? 43.773 5.134 0.954 1.00 65.38 467 GLY A O 1
ATOM 3703 N N . ASN A 1 468 ? 42.312 3.446 0.955 1.00 62.31 468 ASN A N 1
ATOM 3704 C CA . ASN A 1 468 ? 41.993 3.571 2.385 1.00 62.31 468 ASN A CA 1
ATOM 3705 C C . ASN A 1 468 ? 42.364 2.304 3.183 1.00 62.31 468 ASN A C 1
ATOM 3707 O O . ASN A 1 468 ? 41.594 1.343 3.276 1.00 62.31 468 ASN A O 1
ATOM 3711 N N . GLN A 1 469 ? 43.552 2.315 3.803 1.00 54.06 469 GLN A N 1
ATOM 3712 C CA . GLN A 1 469 ? 44.112 1.193 4.580 1.00 54.06 469 GLN A CA 1
ATOM 3713 C C . GLN A 1 469 ? 43.327 0.843 5.864 1.00 54.06 469 GLN A C 1
ATOM 3715 O O . GLN A 1 469 ? 43.602 -0.182 6.488 1.00 54.06 469 GLN A O 1
ATOM 3720 N N . LYS A 1 470 ? 42.325 1.644 6.264 1.00 54.88 470 LYS A N 1
ATOM 3721 C CA . LYS A 1 470 ? 41.529 1.410 7.485 1.00 54.88 470 LYS A CA 1
ATOM 3722 C C . LYS A 1 470 ? 40.483 0.290 7.367 1.00 54.88 470 LYS A C 1
ATOM 3724 O O . LYS A 1 470 ? 39.906 -0.098 8.376 1.00 54.88 470 LYS A O 1
ATOM 3729 N N . THR A 1 471 ? 40.237 -0.270 6.179 1.00 54.41 471 THR A N 1
ATOM 3730 C CA . THR A 1 471 ? 39.209 -1.315 5.977 1.00 54.41 471 THR A CA 1
ATOM 3731 C C . THR A 1 471 ? 39.798 -2.731 5.983 1.00 54.41 471 THR A C 1
ATOM 3733 O O . THR A 1 471 ? 39.785 -3.441 4.979 1.00 54.41 471 THR A O 1
ATOM 3736 N N . LYS A 1 472 ? 40.339 -3.174 7.128 1.00 67.62 472 LYS A N 1
ATOM 3737 C CA . LYS A 1 472 ? 40.697 -4.593 7.308 1.00 67.62 472 LYS A CA 1
ATOM 3738 C C . LYS A 1 472 ? 39.418 -5.429 7.387 1.00 67.62 472 LYS A C 1
ATOM 3740 O O . LYS A 1 472 ? 38.499 -5.103 8.131 1.00 67.62 472 LYS A O 1
ATOM 3745 N N . HIS A 1 473 ? 39.354 -6.510 6.614 1.00 76.12 473 HIS A N 1
ATOM 3746 C CA . HIS A 1 473 ? 38.239 -7.443 6.698 1.00 76.12 473 HIS A CA 1
ATOM 3747 C C . HIS A 1 473 ? 38.272 -8.215 8.018 1.00 76.12 473 HIS A C 1
ATOM 3749 O O . HIS A 1 473 ? 39.261 -8.879 8.318 1.00 76.12 473 HIS A O 1
ATOM 3755 N N . ILE A 1 474 ? 37.161 -8.182 8.750 1.00 73.12 474 ILE A N 1
ATOM 3756 C CA . ILE A 1 474 ? 36.958 -8.959 9.972 1.00 73.12 474 ILE A CA 1
ATOM 3757 C C . ILE A 1 474 ? 36.097 -10.177 9.601 1.00 73.12 474 ILE A C 1
ATOM 3759 O O . ILE A 1 474 ? 34.979 -10.050 9.089 1.00 73.12 474 ILE A O 1
ATOM 3763 N N . CYS A 1 475 ? 36.658 -11.382 9.760 1.00 70.88 475 CYS A N 1
ATOM 3764 C CA . CYS A 1 475 ? 36.014 -12.619 9.307 1.00 70.88 475 CYS A CA 1
ATOM 3765 C C . CYS A 1 475 ? 34.859 -13.040 10.256 1.00 70.88 475 CYS A C 1
ATOM 3767 O O . CYS A 1 475 ? 33.922 -13.675 9.770 1.00 70.88 475 CYS A O 1
ATOM 3769 N N . ALA A 1 476 ? 34.820 -12.594 11.518 1.00 66.25 476 ALA A N 1
ATOM 3770 C CA . ALA A 1 476 ? 33.624 -12.637 12.370 1.00 66.25 476 ALA A CA 1
ATOM 3771 C C . ALA A 1 476 ? 32.683 -11.448 12.061 1.00 66.25 476 ALA A C 1
ATOM 3773 O O . ALA A 1 476 ? 33.153 -10.389 11.643 1.00 66.25 476 ALA A O 1
ATOM 3774 N N . PRO A 1 477 ? 31.344 -11.589 12.134 1.00 64.44 477 PRO A N 1
ATOM 3775 C CA . PRO A 1 477 ? 30.479 -10.418 12.280 1.00 64.44 477 PRO A CA 1
ATOM 3776 C C . PRO A 1 477 ? 30.977 -9.593 13.471 1.00 64.44 477 PRO A C 1
ATOM 3778 O O . PRO A 1 477 ? 31.363 -10.169 14.477 1.00 64.44 477 PRO A O 1
ATOM 3781 N N . ASP A 1 478 ? 30.966 -8.271 13.372 1.00 67.25 478 ASP A N 1
ATOM 3782 C CA . ASP A 1 478 ? 31.268 -7.415 14.521 1.00 67.25 478 ASP A CA 1
ATOM 3783 C C . ASP A 1 478 ? 30.221 -7.589 15.622 1.00 67.25 478 ASP A C 1
ATOM 3785 O O . ASP A 1 478 ? 30.547 -7.425 16.788 1.00 67.25 478 ASP A O 1
ATOM 3789 N N . LYS A 1 479 ? 28.983 -7.946 15.251 1.00 78.12 479 LYS A N 1
ATOM 3790 C CA . LYS A 1 479 ? 27.848 -8.104 16.159 1.00 78.12 479 LYS A CA 1
ATOM 3791 C C . LYS A 1 479 ? 27.047 -9.377 15.912 1.00 78.12 479 LYS A C 1
ATOM 3793 O O . LYS A 1 479 ? 26.877 -9.827 14.778 1.00 78.12 479 LYS A O 1
ATOM 3798 N N . CYS A 1 480 ? 26.463 -9.917 16.974 1.00 75.50 480 CYS A N 1
ATOM 3799 C CA . CYS A 1 480 ? 25.507 -11.012 16.890 1.00 75.50 480 CYS A CA 1
ATOM 3800 C C . CYS A 1 480 ? 24.221 -10.593 16.159 1.00 75.50 480 CYS A C 1
ATOM 3802 O O . CYS A 1 480 ? 23.639 -9.551 16.443 1.00 75.50 480 CYS A O 1
ATOM 3804 N N . VAL A 1 481 ? 23.694 -11.435 15.269 1.00 71.44 481 VAL A N 1
ATOM 3805 C CA . VAL A 1 481 ? 22.427 -11.149 14.564 1.00 71.44 481 VAL A CA 1
ATOM 3806 C C . VAL A 1 481 ? 21.193 -11.182 15.476 1.00 71.44 481 VAL A C 1
ATOM 3808 O O . VAL A 1 481 ? 20.171 -10.592 15.135 1.00 71.44 481 VAL A O 1
ATOM 3811 N N . HIS A 1 482 ? 21.284 -11.852 16.628 1.00 75.88 482 HIS A N 1
ATOM 3812 C CA . HIS A 1 482 ? 20.175 -12.009 17.570 1.00 75.88 482 HIS A CA 1
ATOM 3813 C C . HIS A 1 482 ? 20.218 -10.968 18.690 1.00 75.88 482 HIS A C 1
ATOM 3815 O O . HIS A 1 482 ? 19.267 -10.206 18.846 1.00 75.88 482 HIS A O 1
ATOM 3821 N N . CYS A 1 483 ? 21.319 -10.908 19.447 1.00 77.25 483 CYS A N 1
ATOM 3822 C CA . CYS A 1 483 ? 21.459 -9.968 20.560 1.00 77.25 483 CYS A CA 1
ATOM 3823 C C . CYS A 1 483 ? 22.135 -8.646 20.170 1.00 77.25 483 CYS A C 1
ATOM 3825 O O . CYS A 1 483 ? 22.080 -7.696 20.934 1.00 77.25 483 CYS A O 1
ATOM 3827 N N . ARG A 1 484 ? 22.755 -8.538 18.987 1.00 78.81 484 ARG A N 1
ATOM 3828 C CA . ARG A 1 484 ? 23.491 -7.338 18.532 1.00 78.81 484 ARG A CA 1
ATOM 3829 C C . ARG A 1 484 ? 24.693 -6.931 19.393 1.00 78.81 484 ARG A C 1
ATOM 3831 O O . ARG A 1 484 ? 25.296 -5.899 19.101 1.00 78.81 484 ARG A O 1
ATOM 3838 N N . GLU A 1 485 ? 25.074 -7.731 20.387 1.00 79.31 485 GLU A N 1
ATOM 3839 C CA . GLU A 1 485 ? 26.327 -7.548 21.124 1.00 79.31 485 GLU A CA 1
ATOM 3840 C C . GLU A 1 485 ? 27.532 -7.834 20.241 1.00 79.31 485 GLU A C 1
ATOM 3842 O O . GLU A 1 485 ? 27.440 -8.620 19.292 1.00 79.31 485 GLU A O 1
ATOM 3847 N N . SER A 1 486 ? 28.652 -7.193 20.569 1.00 77.75 486 SER A N 1
ATOM 3848 C CA . SER A 1 486 ? 29.894 -7.380 19.837 1.00 77.75 486 SER A CA 1
ATOM 3849 C C . SER A 1 486 ? 30.415 -8.809 19.988 1.00 77.75 486 SER A C 1
ATOM 3851 O O . SER A 1 486 ? 30.454 -9.337 21.098 1.00 77.75 486 SER A O 1
ATOM 3853 N N . LEU A 1 487 ? 30.818 -9.429 18.881 1.00 72.00 487 LEU A N 1
ATOM 3854 C CA . LEU A 1 487 ? 31.458 -10.746 18.895 1.00 72.00 487 LEU A CA 1
ATOM 3855 C C . LEU A 1 487 ? 32.968 -10.596 19.103 1.00 72.00 487 LEU A C 1
ATOM 3857 O O . LEU A 1 487 ? 33.557 -9.597 18.686 1.00 72.00 487 LEU A O 1
ATOM 3861 N N . THR A 1 488 ? 33.603 -11.595 19.714 1.00 69.56 488 THR A N 1
ATOM 3862 C CA . THR A 1 488 ? 35.069 -11.706 19.741 1.00 69.56 488 THR A CA 1
ATOM 3863 C C . THR A 1 488 ? 35.621 -12.052 18.351 1.00 69.56 488 THR A C 1
ATOM 3865 O O . THR A 1 488 ? 34.874 -12.428 17.443 1.00 69.56 488 THR A O 1
ATOM 3868 N N . ASP A 1 489 ? 36.941 -11.939 18.158 1.00 62.41 489 ASP A N 1
ATOM 3869 C CA . ASP A 1 489 ? 37.600 -12.167 16.856 1.00 62.41 489 ASP A CA 1
ATOM 3870 C C . ASP A 1 489 ? 37.383 -13.583 16.283 1.00 62.41 489 ASP A C 1
ATOM 3872 O O . ASP A 1 489 ? 37.377 -13.779 15.063 1.00 62.41 489 ASP A O 1
ATOM 3876 N N . ASP A 1 490 ? 37.167 -14.575 17.149 1.00 60.94 490 ASP A N 1
ATOM 3877 C CA . ASP A 1 490 ? 36.823 -15.960 16.807 1.00 60.94 490 ASP A CA 1
ATOM 3878 C C . ASP A 1 490 ? 35.310 -16.183 16.590 1.00 60.94 490 ASP A C 1
ATOM 3880 O O . ASP A 1 490 ? 34.887 -17.278 16.215 1.00 60.94 490 ASP A O 1
ATOM 3884 N N . GLY A 1 491 ? 34.492 -15.139 16.750 1.00 62.19 491 GLY A N 1
ATOM 3885 C CA . GLY A 1 491 ? 33.041 -15.163 16.571 1.00 62.19 491 GLY A CA 1
ATOM 3886 C C . GLY A 1 491 ? 32.267 -15.740 17.756 1.00 62.19 491 GLY A C 1
ATOM 3887 O O . GLY A 1 491 ? 31.054 -15.938 17.638 1.00 62.19 491 GLY A O 1
ATOM 3888 N N . ALA A 1 492 ? 32.936 -16.015 18.877 1.00 64.56 492 ALA A N 1
ATOM 3889 C CA . ALA A 1 492 ? 32.289 -16.483 20.089 1.00 64.56 492 ALA A CA 1
ATOM 3890 C C . ALA A 1 492 ? 31.582 -15.328 20.819 1.00 64.56 492 ALA A C 1
ATOM 3892 O O . ALA A 1 492 ? 32.021 -14.182 20.835 1.00 64.56 492 ALA A O 1
ATOM 3893 N N . HIS A 1 493 ? 30.439 -15.629 21.420 1.00 75.75 493 HIS A N 1
ATOM 3894 C CA . HIS A 1 493 ? 29.843 -14.821 22.480 1.00 75.75 493 HIS A CA 1
ATOM 3895 C C . HIS A 1 493 ? 28.775 -15.668 23.168 1.00 75.75 493 HIS A C 1
ATOM 3897 O O . HIS A 1 493 ? 28.281 -16.649 22.603 1.00 75.75 493 HIS A O 1
ATOM 3903 N N . GLN A 1 494 ? 28.383 -15.268 24.368 1.00 77.25 494 GLN A N 1
ATOM 3904 C CA . GLN A 1 494 ? 27.196 -15.808 25.004 1.00 77.25 494 GLN A CA 1
ATOM 3905 C C . GLN A 1 494 ? 26.003 -14.941 24.584 1.00 77.25 494 GLN A C 1
ATOM 3907 O O . GLN A 1 494 ? 25.863 -13.797 24.998 1.00 77.25 494 GLN A O 1
ATOM 3912 N N . CYS A 1 495 ? 25.163 -15.462 23.691 1.00 78.62 495 CYS A N 1
ATOM 3913 C CA . CYS A 1 495 ? 23.975 -14.767 23.216 1.00 78.62 495 CYS A CA 1
ATOM 3914 C C . CYS A 1 495 ? 22.846 -14.739 24.256 1.00 78.62 495 CYS A C 1
ATOM 3916 O O . CYS A 1 495 ? 22.194 -15.751 24.520 1.00 78.62 495 CYS A O 1
ATOM 3918 N N . PHE A 1 496 ? 22.539 -13.577 24.810 1.00 83.62 496 PHE A N 1
ATOM 3919 C CA . PHE A 1 496 ? 21.408 -13.423 25.725 1.00 83.62 496 PHE A CA 1
ATOM 3920 C C . PHE A 1 496 ? 20.306 -12.568 25.114 1.00 83.62 496 PHE A C 1
ATOM 3922 O O . PHE A 1 496 ? 20.563 -11.710 24.262 1.00 83.62 496 PHE A O 1
ATOM 3929 N N . ILE A 1 497 ? 19.065 -12.793 25.554 1.00 84.62 497 ILE A N 1
ATOM 3930 C CA . ILE A 1 497 ? 17.974 -11.856 25.288 1.00 84.62 497 ILE A CA 1
ATOM 3931 C C . ILE A 1 497 ? 18.405 -10.507 25.857 1.00 84.62 497 ILE A C 1
ATOM 3933 O O . ILE A 1 497 ? 18.780 -10.411 27.024 1.00 84.62 497 ILE A O 1
ATOM 3937 N N . GLN A 1 498 ? 18.367 -9.479 25.018 1.00 86.19 498 GLN A N 1
ATOM 3938 C CA . GLN A 1 498 ? 18.781 -8.150 25.432 1.00 86.19 498 GLN A CA 1
ATOM 3939 C C . GLN A 1 498 ? 17.636 -7.389 26.090 1.00 86.19 498 GLN A C 1
ATOM 3941 O O . GLN A 1 498 ? 16.486 -7.517 25.638 1.00 86.19 498 GLN A O 1
ATOM 3946 N N . PRO A 1 499 ? 17.949 -6.560 27.099 1.00 89.75 499 PRO A N 1
ATOM 3947 C CA . PRO A 1 499 ? 17.011 -5.572 27.593 1.00 89.75 499 PRO A CA 1
ATOM 3948 C C . PRO A 1 499 ? 16.579 -4.627 26.467 1.00 89.75 499 PRO A C 1
ATOM 3950 O O . PRO A 1 499 ? 17.351 -4.337 25.549 1.00 89.75 499 PRO A O 1
ATOM 3953 N N . LEU A 1 500 ? 15.337 -4.157 26.522 1.00 89.12 500 LEU A N 1
ATOM 3954 C CA . LEU A 1 500 ? 14.812 -3.196 25.553 1.00 89.12 500 LEU A CA 1
ATOM 3955 C C . LEU A 1 500 ? 14.973 -1.773 26.077 1.00 89.12 500 LEU A C 1
ATOM 3957 O O . LEU A 1 500 ? 14.537 -1.471 27.184 1.00 89.12 500 LEU A O 1
ATOM 3961 N N . GLU A 1 501 ? 15.525 -0.891 25.246 1.00 88.19 501 GLU A N 1
ATOM 3962 C CA . GLU A 1 501 ? 15.566 0.541 25.539 1.00 88.19 501 GLU A CA 1
ATOM 3963 C C . GLU A 1 501 ? 14.151 1.121 25.620 1.00 88.19 501 GLU A C 1
ATOM 3965 O O . GLU A 1 501 ? 13.280 0.807 24.796 1.00 88.19 501 GLU A O 1
ATOM 3970 N N . LEU A 1 502 ? 13.942 1.983 26.615 1.00 88.56 502 LEU A N 1
ATOM 3971 C CA . LEU A 1 502 ? 12.708 2.736 26.765 1.00 88.56 502 LEU A CA 1
ATOM 3972 C C . LEU A 1 502 ? 12.558 3.684 25.570 1.00 88.56 502 LEU A C 1
ATOM 3974 O O . LEU A 1 502 ? 13.480 4.423 25.228 1.00 88.56 502 LEU A O 1
ATOM 3978 N N . LYS A 1 503 ? 11.398 3.639 24.915 1.00 86.94 503 LYS A N 1
ATOM 3979 C CA . LYS A 1 503 ? 11.075 4.518 23.790 1.00 86.94 503 LYS A CA 1
ATOM 3980 C C . LYS A 1 503 ? 10.069 5.563 24.223 1.00 86.94 503 LYS A C 1
ATOM 3982 O O . LYS A 1 503 ? 9.109 5.234 24.914 1.00 86.94 503 LYS A O 1
ATOM 3987 N N . GLU A 1 504 ? 10.250 6.773 23.707 1.00 88.00 504 GLU A N 1
ATOM 3988 C CA . GLU A 1 504 ? 9.292 7.851 23.906 1.00 88.00 504 GLU A CA 1
ATOM 3989 C C . GLU A 1 504 ? 7.902 7.472 23.362 1.00 88.00 504 GLU A C 1
ATOM 3991 O O . GLU A 1 504 ? 7.793 6.963 22.234 1.00 88.00 504 GLU A O 1
ATOM 3996 N N . PRO A 1 505 ? 6.828 7.724 24.128 1.00 89.50 505 PRO A N 1
ATOM 3997 C CA . PRO A 1 505 ? 5.464 7.513 23.663 1.00 89.50 505 PRO A CA 1
ATOM 3998 C C . PRO A 1 505 ? 5.144 8.408 22.454 1.00 89.50 505 PRO A C 1
ATOM 4000 O O . PRO A 1 505 ? 5.544 9.568 22.403 1.00 89.50 505 PRO A O 1
ATOM 4003 N N . CYS A 1 506 ? 4.373 7.908 21.482 1.00 88.38 506 CYS A N 1
ATOM 4004 C CA . CYS A 1 506 ? 3.982 8.691 20.301 1.00 88.38 506 CYS A CA 1
ATOM 4005 C C . CYS A 1 506 ? 2.468 8.932 20.249 1.00 88.38 506 CYS A C 1
ATOM 4007 O O . CYS A 1 506 ? 1.697 8.179 20.829 1.00 88.38 506 CYS A O 1
ATOM 4009 N N . GLU A 1 507 ? 2.033 9.963 19.525 1.00 94.56 507 GLU A N 1
ATOM 4010 C CA . GLU A 1 507 ? 0.612 10.327 19.366 1.00 94.56 507 GLU A CA 1
ATOM 4011 C C . GLU A 1 507 ? 0.042 9.939 17.990 1.00 94.56 507 GLU A C 1
ATOM 4013 O O . GLU A 1 507 ? -0.996 10.440 17.551 1.00 94.56 507 GLU A O 1
ATOM 4018 N N . LYS A 1 508 ? 0.745 9.086 17.240 1.00 96.69 508 LYS A N 1
ATOM 4019 C CA . LYS A 1 508 ? 0.392 8.748 15.856 1.00 96.69 508 LYS A CA 1
ATOM 4020 C C . LYS A 1 508 ? -0.678 7.656 15.795 1.00 96.69 508 LYS A C 1
ATOM 4022 O O . LYS A 1 508 ? -0.450 6.595 15.221 1.00 96.69 508 LYS A O 1
ATOM 4027 N N . TYR A 1 509 ? -1.846 7.928 16.371 1.00 98.19 509 TYR A N 1
ATOM 4028 C CA . TYR A 1 509 ? -2.972 6.994 16.419 1.00 98.19 509 TYR A CA 1
ATOM 4029 C C . TYR A 1 509 ? -4.173 7.492 15.614 1.00 98.19 509 TYR A C 1
ATOM 4031 O O . TYR A 1 509 ? -4.478 8.691 15.609 1.00 98.19 509 TYR A O 1
ATOM 4039 N N . ILE A 1 510 ? -4.844 6.562 14.935 1.00 98.56 510 ILE A N 1
ATOM 4040 C CA . ILE A 1 510 ? -6.148 6.753 14.296 1.00 98.56 510 ILE A CA 1
ATOM 4041 C C . ILE A 1 510 ? -7.084 5.678 14.840 1.00 98.56 510 ILE A C 1
ATOM 4043 O O . ILE A 1 510 ? -6.845 4.494 14.649 1.00 98.56 510 ILE A O 1
ATOM 4047 N N . PHE A 1 511 ? -8.140 6.093 15.517 1.00 98.56 511 PHE A N 1
ATOM 4048 C CA . PHE A 1 511 ? -9.216 5.220 15.970 1.00 98.56 511 PHE A CA 1
ATOM 4049 C C . PHE A 1 511 ? -10.279 5.185 14.889 1.00 98.56 511 PHE A C 1
ATOM 4051 O O . PHE A 1 511 ? -10.561 6.235 14.315 1.00 98.56 511 PHE A O 1
ATOM 4058 N N . TYR A 1 512 ? -10.838 4.027 14.573 1.00 98.62 512 TYR A N 1
ATOM 4059 C CA . TYR A 1 512 ? -11.867 3.929 13.545 1.00 98.62 512 TYR A CA 1
ATOM 4060 C C . TYR A 1 512 ? -12.843 2.801 13.842 1.00 98.62 512 TYR A C 1
ATOM 4062 O O . TYR A 1 512 ? -12.534 1.907 14.628 1.00 98.62 512 TYR A O 1
ATOM 4070 N N . ASP A 1 513 ? -13.997 2.881 13.193 1.00 97.94 513 ASP A N 1
ATOM 4071 C CA . ASP A 1 513 ? -15.029 1.855 13.210 1.00 97.94 513 ASP A CA 1
ATOM 4072 C C . ASP A 1 513 ? -15.822 1.908 11.898 1.00 97.94 513 ASP A C 1
ATOM 4074 O O . ASP A 1 513 ? -15.945 2.983 11.282 1.00 97.94 513 ASP A O 1
ATOM 4078 N N . PHE A 1 514 ? -16.313 0.752 11.455 1.00 97.56 514 PHE A N 1
ATOM 4079 C CA . PHE A 1 514 ? -17.182 0.637 10.291 1.00 97.56 514 PHE A CA 1
ATOM 4080 C C . PHE A 1 514 ? -18.580 0.211 10.705 1.00 97.56 514 PHE A C 1
ATOM 4082 O O . PHE A 1 514 ? -18.761 -0.783 11.398 1.00 97.56 514 PHE A O 1
ATOM 4089 N N . GLU A 1 515 ? -19.572 0.861 10.110 1.00 96.31 515 GLU A N 1
ATOM 4090 C CA . GLU A 1 515 ? -20.900 0.276 10.030 1.00 96.31 515 GLU A CA 1
ATOM 4091 C C . GLU A 1 515 ? -21.051 -0.446 8.699 1.00 96.31 515 GLU A C 1
ATOM 4093 O O . GLU A 1 515 ? -20.621 0.034 7.640 1.00 96.31 515 GLU A O 1
ATOM 4098 N N . SER A 1 516 ? -21.669 -1.621 8.765 1.00 94.81 516 SER A N 1
ATOM 4099 C CA . SER A 1 516 ? -21.894 -2.472 7.606 1.00 94.81 516 SER A CA 1
ATOM 4100 C C . SER A 1 516 ? -23.326 -2.965 7.550 1.00 94.81 516 SER A C 1
ATOM 4102 O O . SER A 1 516 ? -23.995 -3.133 8.574 1.00 94.81 516 SER A O 1
ATOM 4104 N N . ARG A 1 517 ? -23.771 -3.248 6.332 1.00 92.94 517 ARG A N 1
ATOM 4105 C CA . ARG A 1 517 ? -24.974 -4.032 6.068 1.00 92.94 517 ARG A CA 1
ATOM 4106 C C . ARG A 1 517 ? -24.590 -5.444 5.651 1.00 92.94 517 ARG A C 1
ATOM 4108 O O . ARG A 1 517 ? -23.508 -5.657 5.103 1.00 92.94 517 ARG A O 1
ATOM 4115 N N . TYR A 1 518 ? -25.474 -6.401 5.913 1.00 89.88 518 TYR A N 1
ATOM 4116 C CA . TYR A 1 518 ? -25.300 -7.790 5.496 1.00 89.88 518 TYR A CA 1
ATOM 4117 C C . TYR A 1 518 ? -26.264 -8.121 4.357 1.00 89.88 518 TYR A C 1
ATOM 4119 O O . TYR A 1 518 ? -27.473 -8.236 4.567 1.00 89.88 518 TYR A O 1
ATOM 4127 N N . GLU A 1 519 ? -25.725 -8.273 3.150 1.00 86.06 519 GLU A N 1
ATOM 4128 C CA . GLU A 1 519 ? -26.480 -8.520 1.920 1.00 86.06 519 GLU A CA 1
ATOM 4129 C C . GLU A 1 519 ? -25.755 -9.572 1.070 1.00 86.06 519 GLU A C 1
ATOM 4131 O O . GLU A 1 519 ? -24.526 -9.623 1.028 1.00 86.06 519 GLU A O 1
ATOM 4136 N N . ASN A 1 520 ? -26.513 -10.448 0.400 1.00 86.38 520 ASN A N 1
ATOM 4137 C CA . ASN A 1 520 ? -25.976 -11.497 -0.483 1.00 86.38 520 ASN A CA 1
ATOM 4138 C C . ASN A 1 520 ? -24.892 -12.380 0.166 1.00 86.38 520 ASN A C 1
ATOM 4140 O O . ASN A 1 520 ? -23.910 -12.756 -0.470 1.00 86.38 520 ASN A O 1
ATOM 4144 N N . GLY A 1 521 ? -25.052 -12.691 1.455 1.00 88.31 521 GLY A N 1
ATOM 4145 C CA . GLY A 1 521 ? -24.108 -13.527 2.195 1.00 88.31 521 GLY A CA 1
ATOM 4146 C C . GLY A 1 521 ? -22.821 -12.818 2.637 1.00 88.31 521 GLY A C 1
ATOM 4147 O O . GLY A 1 521 ? -21.933 -13.478 3.177 1.00 88.31 521 GLY A O 1
ATOM 4148 N N . ARG A 1 522 ? -22.695 -11.497 2.435 1.00 90.38 522 ARG A N 1
ATOM 4149 C CA . ARG A 1 522 ? -21.473 -10.730 2.720 1.00 90.38 522 ARG A CA 1
ATOM 4150 C C . ARG A 1 522 ? -21.767 -9.444 3.494 1.00 90.38 522 ARG A C 1
ATOM 4152 O O . ARG A 1 522 ? -22.804 -8.814 3.319 1.00 90.38 522 ARG A O 1
ATOM 4159 N N . HIS A 1 523 ? -20.812 -9.032 4.326 1.00 92.19 523 HIS A N 1
ATOM 4160 C CA . HIS A 1 523 ? -20.809 -7.695 4.916 1.00 92.19 523 HIS A CA 1
ATOM 4161 C C . HIS A 1 523 ? -20.264 -6.663 3.928 1.00 92.19 523 HIS A C 1
ATOM 4163 O O . HIS A 1 523 ? -19.195 -6.849 3.345 1.00 92.19 523 HIS A O 1
ATOM 4169 N N . GLU A 1 524 ? -20.973 -5.552 3.777 1.00 93.38 524 GLU A N 1
ATOM 4170 C CA . GLU A 1 524 ? -20.537 -4.402 2.997 1.00 93.38 524 GLU A CA 1
ATOM 4171 C C . GLU A 1 524 ? -20.566 -3.150 3.875 1.00 93.38 524 GLU A C 1
ATOM 4173 O O . GLU A 1 524 ? -21.618 -2.759 4.382 1.00 93.38 524 GLU A O 1
ATOM 4178 N N . ALA A 1 525 ? -19.399 -2.534 4.080 1.00 96.00 525 ALA A N 1
ATOM 4179 C CA . ALA A 1 525 ? -19.300 -1.290 4.834 1.00 96.00 525 ALA A CA 1
ATOM 4180 C C . ALA A 1 525 ? -20.024 -0.166 4.086 1.00 96.00 525 ALA A C 1
ATOM 4182 O O . ALA A 1 525 ? -19.776 0.055 2.900 1.00 96.00 525 ALA A O 1
ATOM 4183 N N . ASN A 1 526 ? -20.895 0.558 4.782 1.00 96.00 526 ASN A N 1
ATOM 4184 C CA . ASN A 1 526 ? -21.649 1.677 4.217 1.00 96.00 526 ASN A CA 1
ATOM 4185 C C . ASN A 1 526 ? -21.423 2.996 4.962 1.00 96.00 526 ASN A C 1
ATOM 4187 O O . ASN A 1 526 ? -21.809 4.059 4.467 1.00 96.00 526 ASN A O 1
ATOM 4191 N N . PHE A 1 527 ? -20.740 2.949 6.105 1.00 97.81 527 PHE A N 1
ATOM 4192 C CA . PHE A 1 527 ? -20.261 4.128 6.808 1.00 97.81 527 PHE A CA 1
ATOM 4193 C C . PHE A 1 527 ? -18.944 3.836 7.529 1.00 97.81 527 PHE A C 1
ATOM 4195 O O . PHE A 1 527 ? -18.705 2.729 8.004 1.00 97.81 527 PHE A O 1
ATOM 4202 N N . VAL A 1 528 ? -18.077 4.843 7.595 1.00 98.44 528 VAL A N 1
ATOM 4203 C CA . VAL A 1 528 ? -16.855 4.818 8.401 1.00 98.44 528 VAL A CA 1
ATOM 4204 C C . VAL A 1 528 ? -16.748 6.101 9.201 1.00 98.44 528 VAL A C 1
ATOM 4206 O O . VAL A 1 528 ? -16.948 7.200 8.669 1.00 98.44 528 VAL A O 1
ATOM 4209 N N . CYS A 1 529 ? -16.339 5.963 10.456 1.00 98.50 529 CYS A N 1
ATOM 4210 C CA . CYS A 1 529 ? -15.833 7.062 11.258 1.00 98.50 529 CYS A CA 1
ATOM 4211 C C . CYS A 1 529 ? -14.372 6.787 11.617 1.00 98.50 529 CYS A C 1
ATOM 4213 O O . CYS A 1 529 ? -13.987 5.661 11.915 1.00 98.50 529 CYS A O 1
ATOM 4215 N N . ALA A 1 530 ? -13.542 7.825 11.577 1.00 98.62 530 ALA A N 1
ATOM 4216 C CA . ALA A 1 530 ? -12.175 7.772 12.057 1.00 98.62 530 ALA A CA 1
ATOM 4217 C C . ALA A 1 530 ? -11.820 9.048 12.821 1.00 98.62 530 ALA A C 1
ATOM 4219 O O . ALA A 1 530 ? -12.164 10.157 12.412 1.00 98.62 530 ALA A O 1
ATOM 4220 N N . MET A 1 531 ? -11.079 8.910 13.914 1.00 98.44 531 MET A N 1
ATOM 4221 C CA . MET A 1 531 ? -10.592 10.014 14.727 1.00 98.44 531 MET A CA 1
ATOM 4222 C C . MET A 1 531 ? -9.101 9.882 14.976 1.00 98.44 531 MET A C 1
ATOM 4224 O O . MET A 1 531 ? -8.604 8.854 15.424 1.00 98.44 531 MET A O 1
ATOM 4228 N N . THR A 1 532 ? -8.366 10.958 14.728 1.00 97.81 532 THR A N 1
ATOM 4229 C CA . THR A 1 532 ? -6.961 11.027 15.142 1.00 97.81 532 THR A CA 1
ATOM 4230 C C . THR A 1 532 ? -6.846 11.096 16.667 1.00 97.81 532 THR A C 1
ATOM 4232 O O . THR A 1 532 ? -7.784 11.491 17.362 1.00 97.81 532 THR A O 1
ATOM 4235 N N . PHE A 1 533 ? -5.654 10.822 17.194 1.00 95.88 533 PHE A N 1
ATOM 4236 C CA . PHE A 1 533 ? -5.318 11.043 18.604 1.00 95.88 533 PHE A CA 1
ATOM 4237 C C . PHE A 1 533 ? -5.771 12.412 19.134 1.00 95.88 533 PHE A C 1
ATOM 4239 O O . PHE A 1 533 ? -6.360 12.502 20.208 1.00 95.88 533 PHE A O 1
ATOM 4246 N N . LYS A 1 534 ? -5.596 13.472 18.335 1.00 94.75 534 LYS A N 1
ATOM 4247 C CA . LYS A 1 534 ? -5.972 14.853 18.685 1.00 94.75 534 LYS A CA 1
ATOM 4248 C C . LYS A 1 534 ? -7.467 15.163 18.519 1.00 94.75 534 LYS A C 1
ATOM 4250 O O . LYS A 1 534 ? -7.856 16.316 18.632 1.00 94.75 534 LYS A O 1
ATOM 4255 N N . GLY A 1 535 ? -8.298 14.167 18.210 1.00 94.50 535 GLY A N 1
ATOM 4256 C CA . GLY A 1 535 ? -9.748 14.325 18.059 1.00 94.50 535 GLY A CA 1
ATOM 4257 C C . GLY A 1 535 ? -10.198 14.854 16.694 1.00 94.50 535 GLY A C 1
ATOM 4258 O O . GLY A 1 535 ? -11.380 15.109 16.498 1.00 94.50 535 GLY A O 1
ATOM 4259 N N . GLN A 1 536 ? -9.292 15.004 15.716 1.00 96.25 536 GLN A N 1
ATOM 4260 C CA . GLN A 1 536 ? -9.699 15.369 14.352 1.00 96.25 536 GLN A CA 1
ATOM 4261 C C . GLN A 1 536 ? -10.483 14.214 13.728 1.00 96.25 536 GLN A C 1
ATOM 4263 O O . GLN A 1 536 ? -9.919 13.130 13.551 1.00 96.25 536 GLN A O 1
ATOM 4268 N N . LYS A 1 537 ? -11.751 14.471 13.401 1.00 97.38 537 LYS A N 1
ATOM 4269 C CA . LYS A 1 537 ? -12.699 13.499 12.854 1.00 97.38 537 LYS A CA 1
ATOM 4270 C C . LYS A 1 537 ? -12.671 13.468 11.324 1.00 97.38 537 LYS A C 1
ATOM 4272 O O . LYS A 1 537 ? -12.530 14.497 10.665 1.00 97.38 537 LYS A O 1
ATOM 4277 N N . PHE A 1 538 ? -12.850 12.277 10.775 1.00 98.31 538 PHE A N 1
ATOM 4278 C CA . PHE A 1 538 ? -13.116 11.992 9.375 1.00 98.31 538 PHE A CA 1
ATOM 4279 C C . PHE A 1 538 ? -14.289 11.017 9.303 1.00 98.31 538 PHE A C 1
ATOM 4281 O O . PHE A 1 538 ? -14.310 10.035 10.038 1.00 98.31 538 PHE A O 1
ATOM 4288 N N . THR A 1 539 ? -15.241 11.269 8.413 1.00 98.38 539 THR A N 1
ATOM 4289 C CA . THR A 1 539 ? -16.357 10.358 8.156 1.00 98.38 539 THR A CA 1
ATOM 4290 C C . THR A 1 539 ? -16.581 10.215 6.660 1.00 98.38 539 THR A C 1
ATOM 4292 O O . THR A 1 539 ? -16.300 11.136 5.886 1.00 98.38 539 THR A O 1
ATOM 4295 N N . ALA A 1 540 ? -17.086 9.059 6.244 1.00 97.94 540 ALA A N 1
ATOM 4296 C CA . ALA A 1 540 ? -17.507 8.831 4.870 1.00 97.94 540 ALA A CA 1
ATOM 4297 C C . ALA A 1 540 ? -18.673 7.841 4.814 1.00 97.94 540 ALA A C 1
ATOM 4299 O O . ALA A 1 540 ? -18.667 6.834 5.516 1.00 97.94 540 ALA A O 1
ATOM 4300 N N . TYR A 1 541 ? -19.635 8.129 3.940 1.00 96.00 541 TYR A N 1
ATOM 4301 C CA . TYR A 1 541 ? -20.741 7.236 3.592 1.00 96.00 541 TYR A CA 1
ATOM 4302 C C . TYR A 1 541 ? -20.489 6.555 2.247 1.00 96.00 541 TYR A C 1
ATOM 4304 O O . TYR A 1 541 ? -19.685 7.047 1.438 1.00 96.00 541 TYR A O 1
ATOM 4312 N N . GLY A 1 542 ? -21.261 5.499 2.003 1.00 93.75 542 GLY A N 1
ATOM 4313 C CA . GLY A 1 542 ? -21.303 4.747 0.756 1.00 93.75 542 GLY A CA 1
ATOM 4314 C C . GLY A 1 542 ? -20.439 3.492 0.807 1.00 93.75 542 GLY A C 1
ATOM 4315 O O . GLY A 1 542 ? -19.621 3.316 1.707 1.00 93.75 542 GLY A O 1
ATOM 4316 N N . THR A 1 543 ? -20.605 2.629 -0.191 1.00 92.06 543 THR A N 1
ATOM 4317 C CA . THR A 1 543 ? -19.834 1.379 -0.340 1.00 92.06 543 THR A CA 1
ATOM 4318 C C . THR A 1 543 ? -18.344 1.620 -0.596 1.00 92.06 543 THR A C 1
ATOM 4320 O O . THR A 1 543 ? -17.507 0.746 -0.385 1.00 92.06 543 THR A O 1
ATOM 4323 N N . ASP A 1 544 ? -17.982 2.840 -0.996 1.00 94.75 544 ASP A N 1
ATOM 4324 C CA . ASP A 1 544 ? -16.613 3.309 -1.179 1.00 94.75 544 ASP A CA 1
ATOM 4325 C C . ASP A 1 544 ? -16.023 3.969 0.087 1.00 94.75 544 ASP A C 1
ATOM 4327 O O . ASP A 1 544 ? -14.947 4.573 0.025 1.00 94.75 544 ASP A O 1
ATOM 4331 N N . CYS A 1 545 ? -16.681 3.871 1.252 1.00 97.00 545 CYS A N 1
ATOM 4332 C CA . CYS A 1 545 ? -16.211 4.487 2.499 1.00 97.00 545 CYS A CA 1
ATOM 4333 C C . CYS A 1 545 ? -14.805 4.004 2.908 1.00 97.00 545 CYS A C 1
ATOM 4335 O O . CYS A 1 545 ? -13.971 4.820 3.311 1.00 97.00 545 CYS A O 1
ATOM 4337 N N . ILE A 1 546 ? -14.492 2.717 2.703 1.00 96.75 546 ILE A N 1
ATOM 4338 C CA . ILE A 1 546 ? -13.156 2.142 2.934 1.00 96.75 546 ILE A CA 1
ATOM 4339 C C . ILE A 1 546 ? -12.131 2.796 1.997 1.00 96.75 546 ILE A C 1
ATOM 4341 O O . ILE A 1 546 ? -11.078 3.250 2.445 1.00 96.75 546 ILE A O 1
ATOM 4345 N N . ALA A 1 547 ? -12.456 2.925 0.707 1.00 95.06 547 ALA A N 1
ATOM 4346 C CA . ALA A 1 547 ? -11.584 3.569 -0.274 1.00 95.06 547 ALA A CA 1
ATOM 4347 C C . ALA A 1 547 ? -11.306 5.034 0.096 1.00 95.06 547 ALA A C 1
ATOM 4349 O O . ALA A 1 547 ? -10.159 5.489 0.063 1.00 95.06 547 ALA A O 1
ATOM 4350 N N . LYS A 1 548 ? -12.342 5.769 0.524 1.00 97.00 548 LYS A N 1
ATOM 4351 C CA . LYS A 1 548 ? -12.228 7.148 1.021 1.00 97.00 548 LYS A CA 1
ATOM 4352 C C . LYS A 1 548 ? -11.342 7.233 2.271 1.00 97.00 548 LYS A C 1
ATOM 4354 O O . LYS A 1 548 ? -10.496 8.129 2.331 1.00 97.00 548 LYS A O 1
ATOM 4359 N N . LEU A 1 549 ? -11.472 6.303 3.226 1.00 97.69 549 LEU A N 1
ATOM 4360 C CA . LEU A 1 549 ? -10.614 6.216 4.417 1.00 97.69 549 LEU A CA 1
ATOM 4361 C C . LEU A 1 549 ? -9.145 6.008 4.030 1.00 97.69 549 LEU A C 1
ATOM 4363 O O . LEU A 1 549 ? -8.279 6.795 4.428 1.00 97.69 549 LEU A O 1
ATOM 4367 N N . ILE A 1 550 ? -8.856 4.984 3.221 1.00 95.94 550 ILE A N 1
ATOM 4368 C CA . ILE A 1 550 ? -7.483 4.671 2.816 1.00 95.94 550 ILE A CA 1
ATOM 4369 C C . ILE A 1 550 ? -6.895 5.827 2.001 1.00 95.94 550 ILE A C 1
ATOM 4371 O O . ILE A 1 550 ? -5.792 6.279 2.296 1.00 95.94 550 ILE A O 1
ATOM 4375 N N . LYS A 1 551 ? -7.638 6.417 1.060 1.00 91.56 551 LYS A N 1
ATOM 4376 C CA . LYS A 1 551 ? -7.188 7.599 0.302 1.00 91.56 551 LYS A CA 1
ATOM 4377 C C . LYS A 1 551 ? -6.896 8.805 1.201 1.00 91.56 551 LYS A C 1
ATOM 4379 O O . LYS A 1 551 ? -5.971 9.570 0.914 1.00 91.56 551 LYS A O 1
ATOM 4384 N N . ARG A 1 552 ? -7.656 8.991 2.287 1.00 94.94 552 ARG A N 1
ATOM 4385 C CA . ARG A 1 552 ? -7.484 10.099 3.240 1.00 94.94 552 ARG A CA 1
ATOM 4386 C C . ARG A 1 552 ? -6.219 9.965 4.084 1.00 94.94 552 ARG A C 1
ATOM 4388 O O . ARG A 1 552 ? -5.575 10.988 4.343 1.00 94.94 552 ARG A O 1
ATOM 4395 N N . PHE A 1 553 ? -5.898 8.750 4.531 1.00 95.81 553 PHE A N 1
ATOM 4396 C CA . PHE A 1 553 ? -4.845 8.512 5.521 1.00 95.81 553 PHE A CA 1
ATOM 4397 C C . PHE A 1 553 ? -3.609 7.781 4.988 1.00 95.81 553 PHE A C 1
ATOM 4399 O O . PHE A 1 553 ? -2.550 7.885 5.595 1.00 95.81 553 PHE A O 1
ATOM 4406 N N . ARG A 1 554 ? -3.651 7.111 3.837 1.00 92.25 554 ARG A N 1
ATOM 4407 C CA . ARG A 1 554 ? -2.475 6.479 3.215 1.00 92.25 554 ARG A CA 1
ATOM 4408 C C . ARG A 1 554 ? -1.656 7.499 2.415 1.00 92.25 554 ARG A C 1
ATOM 4410 O O . ARG A 1 554 ? -1.580 7.474 1.189 1.00 92.25 554 ARG A O 1
ATOM 4417 N N . GLN A 1 555 ? -1.096 8.477 3.126 1.00 87.00 555 GLN A N 1
ATOM 4418 C CA . GLN A 1 555 ? -0.349 9.607 2.567 1.00 87.00 555 GLN A CA 1
ATOM 4419 C C . GLN A 1 555 ? 0.897 9.917 3.414 1.00 87.00 555 GLN A C 1
ATOM 4421 O O . GLN A 1 555 ? 0.908 9.599 4.605 1.00 87.00 555 GLN A O 1
ATOM 4426 N N . PRO A 1 556 ? 1.931 10.600 2.870 1.00 85.38 556 PRO A N 1
ATOM 4427 C CA . PRO A 1 556 ? 3.186 10.843 3.593 1.00 85.38 556 PRO A CA 1
ATOM 4428 C C . PRO A 1 556 ? 3.014 11.530 4.956 1.00 85.38 556 PRO A C 1
ATOM 4430 O O . PRO A 1 556 ? 3.744 11.222 5.895 1.00 85.38 556 PRO A O 1
ATOM 4433 N N . ARG A 1 557 ? 2.007 12.407 5.095 1.00 89.75 557 ARG A N 1
ATOM 4434 C CA . ARG A 1 557 ? 1.661 13.085 6.357 1.00 89.75 557 ARG A CA 1
ATOM 4435 C C . ARG A 1 557 ? 1.321 12.115 7.496 1.00 89.75 557 ARG A C 1
ATOM 4437 O O . ARG A 1 557 ? 1.559 12.436 8.655 1.00 89.75 557 ARG A O 1
ATOM 4444 N N . TYR A 1 558 ? 0.785 10.944 7.171 1.00 93.81 558 TYR A N 1
ATOM 4445 C CA . TYR A 1 558 ? 0.370 9.918 8.126 1.00 93.81 558 TYR A CA 1
ATOM 4446 C C . TYR A 1 558 ? 1.346 8.733 8.162 1.00 93.81 558 TYR A C 1
ATOM 4448 O O . TYR A 1 558 ? 0.982 7.625 8.561 1.00 93.81 558 TYR A O 1
ATOM 4456 N N . LYS A 1 559 ? 2.602 8.943 7.747 1.00 94.06 559 LYS A N 1
ATOM 4457 C CA . LYS A 1 559 ? 3.640 7.914 7.830 1.00 94.06 559 LYS A CA 1
ATOM 4458 C C . LYS A 1 559 ? 3.920 7.541 9.293 1.00 94.06 559 LYS A C 1
ATOM 4460 O O . LYS A 1 559 ? 4.178 8.415 10.135 1.00 94.06 559 LYS A O 1
ATOM 4465 N N . GLY A 1 560 ? 3.916 6.243 9.588 1.00 95.88 560 GLY A N 1
ATOM 4466 C CA . GLY A 1 560 ? 4.139 5.720 10.937 1.00 95.88 560 GLY A CA 1
ATOM 4467 C C . GLY A 1 560 ? 2.909 5.744 11.847 1.00 95.88 560 GLY A C 1
ATOM 4468 O O . GLY A 1 560 ? 3.082 5.652 13.058 1.00 95.88 560 GLY A O 1
ATOM 4469 N N . TYR A 1 561 ? 1.701 5.953 11.310 1.00 97.75 561 TYR A N 1
ATOM 4470 C CA . TYR A 1 561 ? 0.472 5.930 12.108 1.00 97.75 561 TYR A CA 1
ATOM 4471 C C . TYR A 1 561 ? -0.013 4.504 12.384 1.00 97.75 561 TYR A C 1
ATOM 4473 O O . TYR A 1 561 ? 0.112 3.613 11.544 1.00 97.75 561 TYR A O 1
ATOM 4481 N N . CYS A 1 562 ? -0.588 4.307 13.568 1.00 98.25 562 CYS A N 1
ATOM 4482 C CA . CYS A 1 562 ? -1.210 3.067 14.003 1.00 98.25 562 CYS A CA 1
ATOM 4483 C C . CYS A 1 562 ? -2.734 3.248 14.065 1.00 98.25 562 CYS A C 1
ATOM 4485 O O . CYS A 1 562 ? -3.244 4.115 14.776 1.00 98.25 562 CYS A O 1
ATOM 4487 N N . PHE A 1 563 ? -3.444 2.450 13.279 1.00 98.56 563 PHE A N 1
ATOM 4488 C CA . PHE A 1 563 ? -4.892 2.381 13.204 1.00 98.56 563 PHE A CA 1
ATOM 4489 C C . PHE A 1 563 ? -5.406 1.362 14.213 1.00 98.56 563 PHE A C 1
ATOM 4491 O O . PHE A 1 563 ? -4.900 0.242 14.282 1.00 98.56 563 PHE A O 1
ATOM 4498 N N . ILE A 1 564 ? -6.413 1.752 14.983 1.00 98.38 564 ILE A N 1
ATOM 4499 C CA . ILE A 1 564 ? -6.963 0.974 16.085 1.00 98.38 564 ILE A CA 1
ATOM 4500 C C . ILE A 1 564 ? -8.479 0.909 15.905 1.00 98.38 564 ILE A C 1
ATOM 4502 O O . ILE A 1 564 ? -9.145 1.940 15.928 1.00 98.38 564 ILE A O 1
ATOM 4506 N N . ALA A 1 565 ? -9.006 -0.300 15.755 1.00 97.88 565 ALA A N 1
ATOM 4507 C CA . ALA A 1 565 ? -10.438 -0.593 15.819 1.00 97.88 565 ALA A CA 1
ATOM 4508 C C . ALA A 1 565 ? -10.692 -1.634 16.918 1.00 97.88 565 ALA A C 1
ATOM 4510 O O . ALA A 1 565 ? -9.747 -2.226 17.452 1.00 97.88 565 ALA A O 1
ATOM 4511 N N . HIS A 1 566 ? -11.947 -1.824 17.315 1.00 96.31 566 HIS A N 1
ATOM 4512 C CA . HIS A 1 566 ? -12.317 -2.732 18.400 1.00 96.31 566 HIS A CA 1
ATOM 4513 C C . HIS A 1 566 ? -12.978 -3.994 17.849 1.00 96.31 566 HIS A C 1
ATOM 4515 O O . HIS A 1 566 ? -13.955 -3.895 17.130 1.00 96.31 566 HIS A O 1
ATOM 4521 N N . TYR A 1 567 ? -12.449 -5.176 18.186 1.00 94.06 567 TYR A N 1
ATOM 4522 C CA . TYR A 1 567 ? -12.774 -6.463 17.536 1.00 94.06 567 TYR A CA 1
ATOM 4523 C C . TYR A 1 567 ? -12.351 -6.569 16.066 1.00 94.06 567 TYR A C 1
ATOM 4525 O O . TYR A 1 567 ? -12.727 -7.519 15.369 1.00 94.06 567 TYR A O 1
ATOM 4533 N N . ALA A 1 568 ? -11.473 -5.670 15.621 1.00 94.38 568 ALA A N 1
ATOM 4534 C CA . ALA A 1 568 ? -11.031 -5.583 14.236 1.00 94.38 568 ALA A CA 1
ATOM 4535 C C . ALA A 1 568 ? -10.489 -6.912 13.694 1.00 94.38 568 ALA A C 1
ATOM 4537 O O . ALA A 1 568 ? -10.734 -7.256 12.540 1.00 94.38 568 ALA A O 1
ATOM 4538 N N . SER A 1 569 ? -9.792 -7.694 14.530 1.00 92.50 569 SER A N 1
ATOM 4539 C CA . SER A 1 569 ? -9.115 -8.931 14.115 1.00 92.50 569 SER A CA 1
ATOM 4540 C C . SER A 1 569 ? -10.051 -10.020 13.594 1.00 92.50 569 SER A C 1
ATOM 4542 O O . SER A 1 569 ? -9.581 -10.984 12.989 1.00 92.50 569 SER A O 1
ATOM 4544 N N . ARG A 1 570 ? -11.359 -9.890 13.836 1.00 91.31 570 ARG A N 1
ATOM 4545 C CA . ARG A 1 570 ? -12.395 -10.833 13.394 1.00 91.31 570 ARG A CA 1
ATOM 4546 C C . ARG A 1 570 ? -13.347 -10.233 12.361 1.00 91.31 570 ARG A C 1
ATOM 4548 O O . ARG A 1 570 ? -14.169 -10.973 11.834 1.00 91.31 570 ARG A O 1
ATOM 4555 N N . PHE A 1 571 ? -13.259 -8.926 12.112 1.00 92.94 571 PHE A N 1
ATOM 4556 C CA . PHE A 1 571 ? -14.237 -8.197 11.314 1.00 92.94 571 PHE A CA 1
ATOM 4557 C C . PHE A 1 571 ? -13.593 -7.080 10.476 1.00 92.94 571 PHE A C 1
ATOM 4559 O O . PHE A 1 571 ? -13.202 -7.334 9.337 1.00 92.94 571 PHE A O 1
ATOM 4566 N N . ASP A 1 572 ? -13.403 -5.879 11.032 1.00 95.38 572 ASP A N 1
ATOM 4567 C CA . ASP A 1 572 ? -12.978 -4.669 10.304 1.00 95.38 572 ASP A CA 1
ATOM 4568 C C . ASP A 1 572 ? -11.666 -4.838 9.537 1.00 95.38 572 ASP A C 1
ATOM 4570 O O . ASP A 1 572 ? -11.498 -4.325 8.426 1.00 95.38 572 ASP A O 1
ATOM 4574 N N . ALA A 1 573 ? -10.726 -5.592 10.111 1.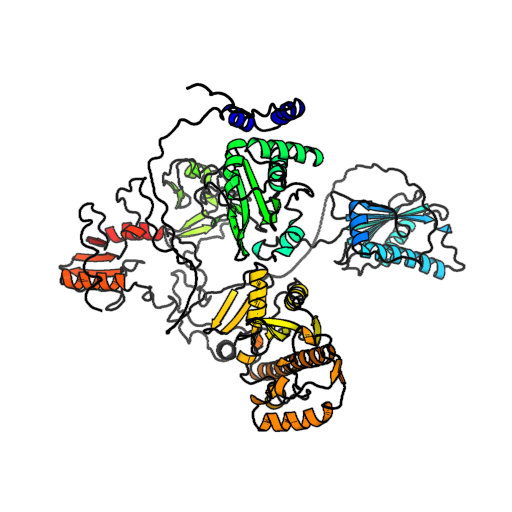00 94.88 573 ALA A N 1
ATOM 4575 C CA . ALA A 1 573 ? -9.432 -5.827 9.492 1.00 94.88 573 ALA A CA 1
ATOM 4576 C C . ALA A 1 573 ? -9.570 -6.596 8.167 1.00 94.88 573 ALA A C 1
ATOM 4578 O O . ALA A 1 573 ? -8.808 -6.334 7.239 1.00 94.88 573 ALA A O 1
ATOM 4579 N N . PHE A 1 574 ? -10.560 -7.488 8.039 1.00 94.56 574 PHE A N 1
ATOM 4580 C CA . PHE A 1 574 ? -10.821 -8.210 6.792 1.00 94.56 574 PHE A CA 1
ATOM 4581 C C . PHE A 1 574 ? -11.429 -7.313 5.713 1.00 94.56 574 PHE A C 1
ATOM 4583 O O . PHE A 1 574 ? -11.066 -7.461 4.549 1.00 94.56 574 PHE A O 1
ATOM 4590 N N . LEU A 1 575 ? -12.270 -6.340 6.084 1.00 95.19 575 LEU A N 1
ATOM 4591 C CA . LEU A 1 575 ? -12.816 -5.353 5.143 1.00 95.19 575 LEU A CA 1
ATOM 4592 C C . LEU A 1 575 ? -11.700 -4.479 4.545 1.00 95.19 575 LEU A C 1
ATOM 4594 O O . LEU A 1 575 ? -11.652 -4.240 3.336 1.00 95.19 575 LEU A O 1
ATOM 4598 N N . ILE A 1 576 ? -10.754 -4.048 5.384 1.00 96.56 576 ILE A N 1
ATOM 4599 C CA . ILE A 1 576 ? -9.565 -3.310 4.939 1.00 96.56 576 ILE A CA 1
ATOM 4600 C C . ILE A 1 576 ? -8.644 -4.201 4.094 1.00 96.56 576 ILE A C 1
ATOM 4602 O O . ILE A 1 576 ? -8.171 -3.759 3.044 1.00 96.56 576 ILE A O 1
ATOM 4606 N N . LEU A 1 577 ? -8.390 -5.445 4.516 1.00 95.38 577 LEU A N 1
ATOM 4607 C CA . LEU A 1 577 ? -7.548 -6.381 3.768 1.00 95.38 577 LEU A CA 1
ATOM 4608 C C . LEU A 1 577 ? -8.124 -6.660 2.373 1.00 95.38 577 LEU A C 1
ATOM 4610 O O . LEU A 1 577 ? -7.384 -6.598 1.393 1.00 95.38 577 LEU A O 1
ATOM 4614 N N . GLU A 1 578 ? -9.437 -6.894 2.270 1.00 93.50 578 GLU A N 1
ATOM 4615 C CA . GLU A 1 578 ? -10.135 -7.092 0.996 1.00 93.50 578 GLU A CA 1
ATOM 4616 C C . GLU A 1 578 ? -9.929 -5.890 0.062 1.00 93.50 578 GLU A C 1
ATOM 4618 O O . GLU A 1 578 ? -9.599 -6.071 -1.114 1.00 93.50 578 GLU A O 1
ATOM 4623 N N . TYR A 1 579 ? -10.056 -4.663 0.582 1.00 94.75 579 TYR A N 1
ATOM 4624 C CA . TYR A 1 579 ? -9.779 -3.450 -0.189 1.00 94.75 579 TYR A CA 1
ATOM 4625 C C . TYR A 1 579 ? -8.337 -3.418 -0.709 1.00 94.75 579 TYR A C 1
ATOM 4627 O O . TYR A 1 579 ? -8.122 -3.181 -1.898 1.00 94.75 579 TYR A O 1
ATOM 4635 N N . PHE A 1 580 ? -7.342 -3.677 0.145 1.00 95.38 580 PHE A N 1
ATOM 4636 C CA . PHE A 1 580 ? -5.937 -3.660 -0.273 1.00 95.38 580 PHE A CA 1
ATOM 4637 C C . PHE A 1 580 ? -5.627 -4.742 -1.316 1.00 95.38 580 PHE A C 1
ATOM 4639 O O . PHE A 1 580 ? -4.927 -4.454 -2.290 1.00 95.38 580 PHE A O 1
ATOM 4646 N N . CYS A 1 581 ? -6.207 -5.939 -1.181 1.00 92.75 581 CYS A N 1
ATOM 4647 C CA . CYS A 1 581 ? -6.108 -6.999 -2.183 1.00 92.75 581 CYS A CA 1
ATOM 4648 C C . CYS A 1 581 ? -6.694 -6.563 -3.534 1.00 92.75 581 CYS A C 1
ATOM 4650 O O . CYS A 1 581 ? -6.011 -6.675 -4.551 1.00 92.75 581 CYS A O 1
ATOM 4652 N N . LYS A 1 582 ? -7.908 -5.993 -3.553 1.00 91.94 582 LYS A N 1
ATOM 4653 C CA . LYS A 1 582 ? -8.537 -5.463 -4.780 1.00 91.94 582 LYS A CA 1
ATOM 4654 C C . LYS A 1 582 ? -7.753 -4.299 -5.387 1.00 91.94 582 LYS A C 1
ATOM 4656 O O . LYS A 1 582 ? -7.662 -4.183 -6.602 1.00 91.94 582 LYS A O 1
ATOM 4661 N N . ALA A 1 583 ? -7.130 -3.473 -4.550 1.00 92.00 583 ALA A N 1
ATOM 4662 C CA . ALA A 1 583 ? -6.245 -2.398 -4.982 1.00 92.00 583 ALA A CA 1
ATOM 4663 C C . ALA A 1 583 ? -4.865 -2.899 -5.457 1.00 92.00 583 ALA A C 1
ATOM 4665 O O . ALA A 1 583 ? -4.059 -2.100 -5.934 1.00 92.00 583 ALA A O 1
ATOM 4666 N N . GLY A 1 584 ? -4.559 -4.196 -5.336 1.00 91.19 584 GLY A N 1
ATOM 4667 C CA . GLY A 1 584 ? -3.266 -4.764 -5.714 1.00 91.19 584 GLY A CA 1
ATOM 4668 C C . GLY A 1 584 ? -2.104 -4.307 -4.825 1.00 91.19 584 GLY A C 1
ATOM 4669 O O . GLY A 1 584 ? -0.957 -4.239 -5.277 1.00 91.19 584 GLY A O 1
ATOM 4670 N N . ILE A 1 585 ? -2.379 -3.962 -3.571 1.00 91.88 585 ILE A N 1
ATOM 4671 C CA . ILE A 1 585 ? -1.373 -3.553 -2.591 1.00 91.88 585 ILE A CA 1
ATOM 4672 C C . ILE A 1 585 ? -1.151 -4.716 -1.626 1.00 91.88 585 ILE A C 1
ATOM 4674 O O . ILE A 1 585 ? -2.078 -5.186 -0.971 1.00 91.88 585 ILE A O 1
ATOM 4678 N N . ALA A 1 586 ? 0.096 -5.168 -1.524 1.00 88.88 586 ALA A N 1
ATOM 4679 C CA . ALA A 1 586 ? 0.470 -6.229 -0.600 1.00 88.88 586 ALA A CA 1
ATOM 4680 C C . ALA A 1 586 ? 0.756 -5.659 0.796 1.00 88.88 586 ALA A C 1
ATOM 4682 O O . ALA A 1 586 ? 1.533 -4.712 0.933 1.00 88.88 586 ALA A O 1
ATOM 4683 N N . LEU A 1 587 ? 0.161 -6.271 1.819 1.00 92.19 587 LEU A N 1
ATOM 4684 C CA . LEU A 1 587 ? 0.418 -5.973 3.226 1.00 92.19 587 LEU A CA 1
ATOM 4685 C C . LEU A 1 587 ? 1.142 -7.139 3.898 1.00 92.19 587 LEU A C 1
ATOM 4687 O O . LEU A 1 587 ? 0.913 -8.302 3.564 1.00 92.19 587 LEU A O 1
ATOM 4691 N N . GLU A 1 588 ? 1.973 -6.832 4.889 1.00 94.56 588 GLU A N 1
ATOM 4692 C CA . GLU A 1 588 ? 2.452 -7.843 5.829 1.00 94.56 588 GLU A CA 1
ATOM 4693 C C . GLU A 1 588 ? 1.365 -8.104 6.875 1.00 94.56 588 GLU A C 1
ATOM 4695 O O . GLU A 1 588 ? 0.767 -7.166 7.405 1.00 94.56 588 GLU A O 1
ATOM 4700 N N . VAL A 1 589 ? 1.100 -9.374 7.184 1.00 93.62 589 VAL A N 1
ATOM 4701 C CA . VAL A 1 589 ? 0.033 -9.765 8.114 1.00 93.62 589 VAL A CA 1
ATOM 4702 C C . VAL A 1 589 ? 0.550 -10.685 9.212 1.00 93.62 589 VAL A C 1
ATOM 4704 O O . VAL A 1 589 ? 1.388 -11.550 8.962 1.00 93.62 589 VAL A O 1
ATOM 4707 N N . ILE A 1 590 ? 0.030 -10.533 10.430 1.00 91.38 590 ILE A N 1
ATOM 4708 C CA . ILE A 1 590 ? 0.226 -11.478 11.538 1.00 91.38 590 ILE A CA 1
ATOM 4709 C C . ILE A 1 590 ? -1.138 -12.018 11.939 1.00 91.38 590 ILE A C 1
ATOM 4711 O O . ILE A 1 590 ? -2.049 -11.246 12.240 1.00 91.38 590 ILE A O 1
ATOM 4715 N N . MET A 1 591 ? -1.262 -13.343 11.966 1.00 88.25 591 MET A N 1
ATOM 4716 C CA . MET A 1 591 ? -2.507 -14.028 12.293 1.00 88.25 591 MET A CA 1
ATOM 4717 C C . MET A 1 591 ? -2.347 -14.948 13.503 1.00 88.25 591 MET A C 1
ATOM 4719 O O . MET A 1 591 ? -1.271 -15.494 13.745 1.00 88.25 591 MET A O 1
ATOM 4723 N N . GLN A 1 592 ? -3.439 -15.143 14.237 1.00 84.19 592 GLN A N 1
ATOM 4724 C CA . GLN A 1 592 ? -3.581 -16.180 15.257 1.00 84.19 592 GLN A CA 1
ATOM 4725 C C . GLN A 1 592 ? -4.833 -17.000 14.940 1.00 84.19 592 GLN A C 1
ATOM 4727 O O . GLN A 1 592 ? -5.959 -16.559 15.187 1.00 84.19 592 GLN A O 1
ATOM 4732 N N . GLY A 1 593 ? -4.635 -18.180 14.347 1.00 87.25 593 GLY A N 1
ATOM 4733 C CA . GLY A 1 593 ? -5.721 -18.916 13.700 1.00 87.25 593 GLY A CA 1
ATOM 4734 C C . GLY A 1 593 ? -6.384 -18.045 12.628 1.00 87.25 593 GLY A C 1
ATOM 4735 O O . GLY A 1 593 ? -5.696 -17.439 11.811 1.00 87.25 593 GLY A O 1
ATOM 4736 N N . CYS A 1 594 ? -7.709 -17.909 12.689 1.00 87.06 594 CYS A N 1
ATOM 4737 C CA . CYS A 1 594 ? -8.485 -17.064 11.772 1.00 87.06 594 CYS A CA 1
ATOM 4738 C C . CYS A 1 594 ? -8.541 -15.575 12.176 1.00 87.06 594 CYS A C 1
ATOM 4740 O O . CYS A 1 594 ? -9.333 -14.829 11.614 1.00 87.06 594 CYS A O 1
ATOM 4742 N N . LYS A 1 595 ? -7.759 -15.127 13.170 1.00 89.88 595 LYS A N 1
ATOM 4743 C CA . LYS A 1 595 ? -7.770 -13.730 13.641 1.00 89.88 595 LYS A CA 1
ATOM 4744 C C . LYS A 1 595 ? -6.614 -12.944 13.043 1.00 89.88 595 LYS A C 1
ATOM 4746 O O . LYS A 1 595 ? -5.464 -13.352 13.196 1.00 89.88 595 LYS A O 1
ATOM 4751 N N . LEU A 1 596 ? -6.901 -11.798 12.438 1.00 93.06 596 LEU A N 1
ATOM 4752 C CA . LEU A 1 596 ? -5.915 -10.897 11.844 1.00 93.06 596 LEU A CA 1
ATOM 4753 C C . LEU A 1 596 ? -5.422 -9.879 12.888 1.00 93.06 596 LEU A C 1
ATOM 4755 O O . LEU A 1 596 ? -6.032 -8.835 13.090 1.00 93.06 596 LEU A O 1
ATOM 4759 N N . LEU A 1 597 ? -4.341 -10.206 13.603 1.00 91.69 597 LEU A N 1
ATOM 4760 C CA . LEU A 1 597 ? -3.845 -9.413 14.740 1.00 91.69 597 LEU A CA 1
ATOM 4761 C C . LEU A 1 597 ? -3.129 -8.123 14.323 1.00 91.69 597 LEU A C 1
ATOM 4763 O O . LEU A 1 597 ? -3.188 -7.123 15.038 1.00 91.69 597 LEU A O 1
ATOM 4767 N N . LEU A 1 598 ? -2.407 -8.166 13.203 1.00 95.69 598 LEU A N 1
ATOM 4768 C CA . LEU A 1 598 ? -1.689 -7.023 12.650 1.00 95.69 598 LEU A CA 1
ATOM 4769 C C . LEU A 1 598 ? -1.780 -7.053 11.131 1.00 95.69 598 LEU A C 1
ATOM 4771 O O . LEU A 1 598 ? -1.489 -8.081 10.522 1.00 95.69 598 LEU A O 1
ATOM 4775 N N . MET A 1 599 ? -2.065 -5.897 10.542 1.00 97.44 599 MET A N 1
ATOM 4776 C CA . MET A 1 599 ? -1.664 -5.595 9.170 1.00 97.44 599 MET A CA 1
ATOM 4777 C C . MET A 1 599 ? -0.629 -4.473 9.173 1.00 97.44 599 MET A C 1
ATOM 4779 O O . MET A 1 599 ? -0.732 -3.530 9.965 1.00 97.44 599 MET A O 1
ATOM 4783 N N . TYR A 1 600 ? 0.357 -4.565 8.288 1.00 97.56 600 TYR A N 1
ATOM 4784 C CA . TYR A 1 600 ? 1.420 -3.583 8.148 1.00 97.56 600 TYR A CA 1
ATOM 4785 C C . TYR A 1 600 ? 1.634 -3.195 6.682 1.00 97.56 600 TYR A C 1
ATOM 4787 O O . TYR A 1 600 ? 1.887 -4.036 5.820 1.00 97.56 600 TYR A O 1
ATOM 4795 N N . ASP A 1 601 ? 1.526 -1.894 6.416 1.00 95.81 601 ASP A N 1
ATOM 4796 C CA . ASP A 1 601 ? 1.794 -1.274 5.118 1.00 95.81 601 ASP A CA 1
ATOM 4797 C C . ASP A 1 601 ? 3.201 -0.671 5.127 1.00 95.81 601 ASP A C 1
ATOM 4799 O O . ASP A 1 601 ? 3.415 0.419 5.670 1.00 95.81 601 ASP A O 1
ATOM 4803 N N . ASP A 1 602 ? 4.159 -1.374 4.519 1.00 91.25 602 ASP A N 1
ATOM 4804 C CA . ASP A 1 602 ? 5.572 -0.972 4.478 1.00 91.25 602 ASP A CA 1
ATOM 4805 C C . ASP A 1 602 ? 5.771 0.404 3.821 1.00 91.25 602 ASP A C 1
ATOM 4807 O O . ASP A 1 602 ? 6.562 1.224 4.297 1.00 91.25 602 ASP A O 1
ATOM 4811 N N . ALA A 1 603 ? 4.985 0.723 2.785 1.00 89.38 603 ALA A N 1
ATOM 4812 C CA . ALA A 1 603 ? 5.139 1.961 2.021 1.00 89.38 603 ALA A CA 1
ATOM 4813 C C . ALA A 1 603 ? 4.953 3.220 2.889 1.00 89.38 603 ALA A C 1
ATOM 4815 O O . ALA A 1 603 ? 5.653 4.225 2.710 1.00 89.38 603 ALA A O 1
ATOM 4816 N N . PHE A 1 604 ? 4.037 3.160 3.861 1.00 92.62 604 PHE A N 1
ATOM 4817 C CA . PHE A 1 604 ? 3.746 4.253 4.792 1.00 92.62 604 PHE A CA 1
ATOM 4818 C C . PHE A 1 604 ? 4.103 3.924 6.246 1.00 92.62 604 PHE A C 1
ATOM 4820 O O . PHE A 1 604 ? 3.851 4.742 7.133 1.00 92.62 604 PHE A O 1
ATOM 4827 N N . ALA A 1 605 ? 4.735 2.778 6.504 1.00 95.44 605 ALA A N 1
ATOM 4828 C CA . ALA A 1 605 ? 4.997 2.260 7.845 1.00 95.44 605 ALA A CA 1
ATOM 4829 C C . ALA A 1 605 ? 3.747 2.300 8.750 1.00 95.44 605 ALA A C 1
ATOM 4831 O O . ALA A 1 605 ? 3.831 2.682 9.918 1.00 95.44 605 ALA A O 1
ATOM 4832 N N . GLN A 1 606 ? 2.573 1.997 8.190 1.00 97.31 606 GLN A N 1
ATOM 4833 C CA . GLN A 1 606 ? 1.298 2.063 8.908 1.00 97.31 606 GLN A CA 1
ATOM 4834 C C . GLN A 1 606 ? 0.943 0.702 9.491 1.00 97.31 606 GLN A C 1
ATOM 4836 O O . GLN A 1 606 ? 1.134 -0.324 8.844 1.00 97.31 606 GLN A O 1
ATOM 4841 N N . ARG A 1 607 ? 0.423 0.701 10.718 1.00 97.88 607 ARG A N 1
ATOM 4842 C CA . ARG A 1 607 ? -0.007 -0.505 11.442 1.00 97.88 607 ARG A CA 1
ATOM 4843 C C . ARG A 1 607 ? -1.519 -0.480 11.603 1.00 97.88 607 ARG A C 1
ATOM 4845 O O . ARG A 1 607 ? -2.058 0.589 11.846 1.00 97.88 607 ARG A O 1
ATOM 4852 N N . TYR A 1 608 ? -2.173 -1.629 11.539 1.00 98.00 608 TYR A N 1
ATOM 4853 C CA . TYR A 1 608 ? -3.592 -1.794 11.861 1.00 98.00 608 TYR A CA 1
ATOM 4854 C C . TYR A 1 608 ? -3.699 -2.884 12.924 1.00 98.00 608 TYR A C 1
ATOM 4856 O O . TYR A 1 608 ? -3.270 -4.011 12.673 1.00 98.00 608 TYR A O 1
ATOM 4864 N N . ILE A 1 609 ? -4.195 -2.536 14.111 1.00 97.25 609 ILE A N 1
ATOM 4865 C CA . ILE A 1 609 ? -4.264 -3.424 15.277 1.00 97.25 609 ILE A CA 1
ATOM 4866 C C . ILE A 1 609 ? -5.666 -3.430 15.890 1.00 97.25 609 ILE A C 1
ATOM 4868 O O . ILE A 1 609 ? -6.469 -2.521 15.674 1.00 97.25 609 ILE A O 1
ATOM 4872 N N . ASP A 1 610 ? -5.934 -4.456 16.691 1.00 96.75 610 ASP A N 1
ATOM 4873 C CA . ASP A 1 610 ? -7.202 -4.645 17.392 1.00 96.75 610 ASP A CA 1
ATOM 4874 C C . ASP A 1 610 ? -7.069 -4.288 18.879 1.00 96.75 610 ASP A C 1
ATOM 4876 O O . ASP A 1 610 ? -6.301 -4.919 19.613 1.00 96.75 610 ASP A O 1
ATOM 4880 N N . SER A 1 611 ? -7.852 -3.314 19.346 1.00 96.56 611 SER A N 1
ATOM 4881 C CA . SER A 1 611 ? -7.873 -2.909 20.756 1.00 96.56 611 SER A CA 1
ATOM 4882 C C . SER A 1 611 ? -8.377 -4.014 21.695 1.00 96.56 611 SER A C 1
ATOM 4884 O O . SER A 1 611 ? -7.962 -4.072 22.854 1.00 96.56 611 SER A O 1
ATOM 4886 N N . TYR A 1 612 ? -9.178 -4.961 21.196 1.00 95.00 612 TYR A N 1
ATOM 4887 C CA . TYR A 1 612 ? -9.638 -6.123 21.964 1.00 95.00 612 TYR A CA 1
ATOM 4888 C C . TYR A 1 612 ? -8.479 -7.034 22.410 1.00 95.00 612 TYR A C 1
ATOM 4890 O O . TYR A 1 612 ? -8.582 -7.735 23.416 1.00 95.00 612 TYR A O 1
ATOM 4898 N N . SER A 1 613 ? -7.333 -6.981 21.716 1.00 94.00 613 SER A N 1
ATOM 4899 C CA . SER A 1 613 ? -6.105 -7.693 22.114 1.00 94.00 613 SER A CA 1
ATOM 4900 C C . SER A 1 613 ? -5.428 -7.107 23.362 1.00 94.00 613 SER A C 1
ATOM 4902 O O . SER A 1 613 ? -4.434 -7.666 23.839 1.00 94.00 613 SER A O 1
ATOM 4904 N N . PHE A 1 614 ? -5.934 -5.981 23.873 1.00 94.25 614 PHE A N 1
ATOM 4905 C CA . PHE A 1 614 ? -5.449 -5.308 25.077 1.00 94.25 614 PHE A CA 1
ATOM 4906 C C . PHE A 1 614 ? -6.454 -5.401 26.221 1.00 94.25 614 PHE A C 1
ATOM 4908 O O . PHE A 1 614 ? -6.072 -5.701 27.348 1.00 94.25 614 PHE A O 1
ATOM 4915 N N . PHE A 1 615 ? -7.737 -5.202 25.928 1.00 88.56 615 PHE A N 1
ATOM 4916 C CA . PHE A 1 615 ? -8.814 -5.286 26.911 1.00 88.56 615 PHE A CA 1
ATOM 4917 C C . PHE A 1 615 ? -9.989 -6.102 26.338 1.00 88.56 615 PHE A C 1
ATOM 4919 O O . PHE A 1 615 ? -10.773 -5.589 25.538 1.00 88.56 615 PHE A O 1
ATOM 4926 N N . PRO A 1 616 ? -10.127 -7.386 26.722 1.00 90.50 616 PRO A N 1
ATOM 4927 C CA . PRO A 1 616 ? -10.990 -8.344 26.035 1.00 90.50 616 PRO A CA 1
ATOM 4928 C C . PRO A 1 616 ? -12.457 -8.284 26.503 1.00 90.50 616 PRO A C 1
ATOM 4930 O O . PRO A 1 616 ? -13.054 -9.291 26.885 1.00 90.50 616 PRO A O 1
ATOM 4933 N N . PHE A 1 617 ? -13.075 -7.106 26.451 1.00 92.00 617 PHE A N 1
ATOM 4934 C CA . PHE A 1 617 ? -14.502 -6.912 26.725 1.00 92.00 617 PHE A CA 1
ATOM 4935 C C . PHE A 1 617 ? -15.180 -6.099 25.618 1.00 92.00 617 PHE A C 1
ATOM 4937 O O . PHE A 1 617 ? -14.515 -5.479 24.804 1.00 92.00 617 PHE A O 1
ATOM 4944 N N . ALA A 1 618 ? -16.516 -6.133 25.564 1.00 91.81 618 ALA A N 1
ATOM 4945 C CA . ALA A 1 618 ? -17.309 -5.388 24.583 1.00 91.81 618 ALA A CA 1
ATOM 4946 C C . ALA A 1 618 ? -17.178 -3.866 24.743 1.00 91.81 618 ALA A C 1
ATOM 4948 O O . ALA A 1 618 ? -17.134 -3.384 25.875 1.00 91.81 618 ALA A O 1
ATOM 4949 N N . LEU A 1 619 ? -17.245 -3.114 23.637 1.00 92.06 619 LEU A N 1
ATOM 4950 C CA . LEU A 1 619 ? -17.165 -1.646 23.649 1.00 92.06 619 LEU A CA 1
ATOM 4951 C C . LEU A 1 619 ? -18.194 -1.012 24.599 1.00 92.06 619 LEU A C 1
ATOM 4953 O O . LEU A 1 619 ? -17.861 -0.105 25.349 1.00 92.06 619 LEU A O 1
ATOM 4957 N N . ALA A 1 620 ? -19.411 -1.562 24.670 1.00 90.69 620 ALA A N 1
ATOM 4958 C CA . ALA A 1 620 ? -20.455 -1.106 25.595 1.00 90.69 620 ALA A CA 1
ATOM 4959 C C . ALA A 1 620 ? -20.064 -1.196 27.085 1.00 90.69 620 ALA A C 1
ATOM 4961 O O . ALA A 1 620 ? -20.623 -0.484 27.913 1.00 90.69 620 ALA A O 1
ATOM 4962 N N . LYS A 1 621 ? -19.113 -2.069 27.448 1.00 90.75 621 LYS A N 1
ATOM 4963 C CA . LYS A 1 621 ? -18.595 -2.200 28.821 1.00 90.75 621 LYS A CA 1
ATOM 4964 C C . LYS A 1 621 ? -17.446 -1.233 29.111 1.00 90.75 621 LYS A C 1
ATOM 4966 O O . LYS A 1 621 ? -17.039 -1.122 30.263 1.00 90.75 621 LYS A O 1
ATOM 4971 N N . MET A 1 622 ? -16.927 -0.546 28.095 1.00 90.56 622 MET A N 1
ATOM 4972 C CA . MET A 1 622 ? -15.758 0.321 28.204 1.00 90.56 622 MET A CA 1
ATOM 4973 C C . MET A 1 622 ? -15.939 1.496 29.177 1.00 90.56 622 MET A C 1
ATOM 4975 O O . MET A 1 622 ? -15.018 1.690 29.971 1.00 90.56 622 MET A O 1
ATOM 4979 N N . PRO A 1 623 ? -17.088 2.213 29.220 1.00 91.12 623 PRO A N 1
ATOM 4980 C CA . PRO A 1 623 ? -17.276 3.295 30.186 1.00 91.12 623 PRO A CA 1
ATOM 4981 C C . PRO A 1 623 ? -17.144 2.821 31.633 1.00 91.12 623 PRO A C 1
ATOM 4983 O O . PRO A 1 623 ? -16.382 3.392 32.404 1.00 91.12 623 PRO A O 1
ATOM 4986 N N . ALA A 1 624 ? -17.815 1.718 31.975 1.00 89.56 624 ALA A N 1
ATOM 4987 C CA . ALA A 1 624 ? -17.780 1.153 33.320 1.00 89.56 624 ALA A CA 1
ATOM 4988 C C . ALA A 1 624 ? -16.417 0.529 33.666 1.00 89.56 624 ALA A C 1
ATOM 4990 O O . ALA A 1 624 ? -15.954 0.647 34.794 1.00 89.56 624 ALA A O 1
ATOM 4991 N N . ALA A 1 625 ? -15.766 -0.139 32.708 1.00 89.88 625 ALA A N 1
ATOM 4992 C CA . ALA A 1 625 ? -14.490 -0.817 32.941 1.00 89.88 625 ALA A CA 1
ATOM 4993 C C . ALA A 1 625 ? -13.304 0.149 33.105 1.00 89.88 625 ALA A C 1
ATOM 4995 O O . ALA A 1 625 ? -12.318 -0.213 33.745 1.00 89.88 625 ALA A O 1
ATOM 4996 N N . LEU A 1 626 ? -13.377 1.344 32.509 1.00 89.69 626 LEU A N 1
ATOM 4997 C CA . LEU A 1 626 ? -12.295 2.335 32.508 1.00 89.69 626 LEU A CA 1
ATOM 4998 C C . LEU A 1 626 ? -12.658 3.642 33.226 1.00 89.69 626 LEU A C 1
ATOM 5000 O O . LEU A 1 626 ? -11.862 4.581 33.187 1.00 89.69 626 LEU A O 1
ATOM 5004 N N . ASP A 1 627 ? -13.816 3.690 33.887 1.00 88.31 627 ASP A N 1
ATOM 5005 C CA . ASP A 1 627 ? -14.318 4.866 34.608 1.00 88.31 627 ASP A CA 1
ATOM 5006 C C . ASP A 1 627 ? -14.318 6.121 33.712 1.00 88.31 627 ASP A C 1
ATOM 5008 O O . ASP A 1 627 ? -13.663 7.133 33.985 1.00 88.31 627 ASP A O 1
ATOM 5012 N N . LEU A 1 628 ? -14.965 5.994 32.546 1.00 87.62 628 LEU A N 1
ATOM 5013 C CA . LEU A 1 628 ? -15.106 7.081 31.576 1.00 87.62 628 LEU A CA 1
ATOM 5014 C C . LEU A 1 628 ? -16.370 7.892 31.865 1.00 87.62 628 LEU A C 1
ATOM 5016 O O . LEU A 1 628 ? -17.419 7.338 32.181 1.00 87.62 628 LEU A O 1
ATOM 5020 N N . THR A 1 629 ? -16.283 9.206 31.665 1.00 79.62 629 THR A N 1
ATOM 5021 C CA . THR A 1 629 ? -17.415 10.140 31.786 1.00 79.62 629 THR A CA 1
ATOM 5022 C C . THR A 1 629 ? -18.256 10.241 30.506 1.00 79.62 629 THR A C 1
ATOM 5024 O O . THR A 1 629 ? -19.192 11.035 30.446 1.00 79.62 629 THR A O 1
ATOM 5027 N N . THR A 1 630 ? -17.894 9.494 29.461 1.00 72.62 630 THR A N 1
ATOM 5028 C CA . THR A 1 630 ? -18.539 9.479 28.140 1.00 72.62 630 THR A CA 1
ATOM 5029 C C . THR A 1 630 ? -19.938 8.868 28.193 1.00 72.62 630 THR A C 1
ATOM 5031 O O . THR A 1 630 ? -20.233 8.016 29.031 1.00 72.62 630 THR A O 1
ATOM 5034 N N . THR A 1 631 ? -20.791 9.262 27.248 1.00 71.62 631 THR A N 1
ATOM 5035 C CA . THR A 1 631 ? -22.131 8.699 27.040 1.00 71.62 631 THR A CA 1
ATOM 5036 C C . THR A 1 631 ? -22.077 7.186 26.763 1.00 71.62 631 THR A C 1
ATOM 5038 O O . THR A 1 631 ? -21.125 6.694 26.155 1.00 71.62 631 THR A O 1
ATOM 5041 N N . GLU A 1 632 ? -23.091 6.426 27.209 1.00 79.12 632 GLU A N 1
ATOM 5042 C CA . GLU A 1 632 ? -23.200 4.992 26.883 1.00 79.12 632 GLU A CA 1
ATOM 5043 C C . GLU A 1 632 ? -23.249 4.770 25.351 1.00 79.12 632 GLU A C 1
ATOM 5045 O O . GLU A 1 632 ? -23.634 5.657 24.588 1.00 79.12 632 GLU A O 1
ATOM 5050 N N . LYS A 1 633 ? -22.876 3.562 24.897 1.00 82.88 633 LYS A N 1
ATOM 5051 C CA . LYS A 1 633 ? -22.729 3.187 23.474 1.00 82.88 633 LYS A CA 1
ATOM 5052 C C . LYS A 1 633 ? -23.971 3.480 22.599 1.00 82.88 633 LYS A C 1
ATOM 5054 O O . LYS A 1 633 ? -23.832 3.732 21.407 1.00 82.88 633 LYS A O 1
ATOM 5059 N N . GLY A 1 634 ? -25.172 3.509 23.179 1.00 88.12 634 GLY A N 1
ATOM 5060 C CA . GLY A 1 634 ? -26.428 3.673 22.437 1.00 88.12 634 GLY A CA 1
ATOM 5061 C C . GLY A 1 634 ? -26.835 2.405 21.674 1.00 88.12 634 GLY A C 1
ATOM 5062 O O . GLY A 1 634 ? -26.198 1.357 21.808 1.00 88.12 634 GLY A O 1
ATOM 5063 N N . TYR A 1 635 ? -27.909 2.489 20.883 1.00 92.69 635 TYR A N 1
ATOM 5064 C CA . TYR A 1 635 ? -28.475 1.359 20.136 1.00 92.69 635 TYR A CA 1
ATOM 5065 C C . TYR A 1 635 ? -28.726 1.730 18.674 1.00 92.69 635 TYR A C 1
ATOM 5067 O O . TYR A 1 635 ? -29.308 2.776 18.392 1.00 92.69 635 TYR A O 1
ATOM 5075 N N . PHE A 1 636 ? -28.359 0.834 17.755 1.00 95.12 636 PHE A N 1
ATOM 5076 C CA . PHE A 1 636 ? -28.573 1.004 16.319 1.00 95.12 636 PHE A CA 1
ATOM 5077 C C . PHE A 1 636 ? -29.267 -0.228 15.709 1.00 95.12 636 PHE A C 1
ATOM 5079 O O . PHE A 1 636 ? -28.939 -1.362 16.075 1.00 95.12 636 PHE A O 1
ATOM 5086 N N . PRO A 1 637 ? -30.249 -0.051 14.804 1.00 95.56 637 PRO A N 1
ATOM 5087 C CA . PRO A 1 637 ? -30.993 -1.162 14.222 1.00 95.56 637 PRO A CA 1
ATOM 5088 C C . PRO A 1 637 ? -30.202 -1.820 13.079 1.00 95.56 637 PRO A C 1
ATOM 5090 O O . PRO A 1 637 ? -30.512 -1.629 11.904 1.00 95.56 637 PRO A O 1
ATOM 5093 N N . HIS A 1 638 ? -29.179 -2.617 13.405 1.00 93.44 638 HIS A N 1
ATOM 5094 C CA . HIS A 1 638 ? -28.282 -3.226 12.408 1.00 93.44 638 HIS A CA 1
ATOM 5095 C C . HIS A 1 638 ? -29.011 -4.060 11.337 1.00 93.44 638 HIS A C 1
ATOM 5097 O O . HIS A 1 638 ? -28.593 -4.062 10.184 1.00 93.44 638 HIS A O 1
ATOM 5103 N N . LEU A 1 639 ? -30.126 -4.728 11.665 1.00 93.62 639 LEU A N 1
ATOM 5104 C CA . LEU A 1 639 ? -30.899 -5.504 10.677 1.00 93.62 639 LEU A CA 1
ATOM 5105 C C . LEU A 1 639 ? -31.778 -4.624 9.768 1.00 93.62 639 LEU A C 1
ATOM 5107 O O . LEU A 1 639 ? -32.295 -5.109 8.757 1.00 93.62 639 LEU A O 1
ATOM 5111 N N . PHE A 1 640 ? -31.966 -3.351 10.139 1.00 95.50 640 PHE A N 1
ATOM 5112 C CA . PHE A 1 640 ? -32.628 -2.325 9.330 1.00 95.50 640 PHE A CA 1
ATOM 5113 C C . PHE A 1 640 ? -31.643 -1.603 8.398 1.00 95.50 640 PHE A C 1
ATOM 5115 O O . PHE A 1 640 ? -32.087 -0.954 7.454 1.00 95.50 640 PHE A O 1
ATOM 5122 N N . ASN A 1 641 ? -30.327 -1.735 8.627 1.00 95.44 641 ASN A N 1
ATOM 5123 C CA . ASN A 1 641 ? -29.283 -1.229 7.736 1.00 95.44 641 ASN A CA 1
ATOM 5124 C C . ASN A 1 641 ? -29.258 -2.040 6.436 1.00 95.44 641 ASN A C 1
ATOM 5126 O O . ASN A 1 641 ? -28.609 -3.080 6.349 1.00 95.44 641 ASN A O 1
ATOM 5130 N N . ARG A 1 642 ? -30.015 -1.567 5.447 1.00 93.62 642 ARG A N 1
ATOM 5131 C CA . ARG A 1 642 ? -30.167 -2.154 4.112 1.00 93.62 642 ARG A CA 1
ATOM 5132 C C . ARG A 1 642 ? -30.272 -1.050 3.073 1.00 93.62 642 ARG A C 1
ATOM 5134 O O . ARG A 1 642 ? -30.638 0.077 3.421 1.00 93.62 642 ARG A O 1
ATOM 5141 N N . VAL A 1 643 ? -29.988 -1.368 1.813 1.00 92.31 643 VAL A N 1
ATOM 5142 C CA . VAL A 1 643 ? -30.066 -0.391 0.712 1.00 92.31 643 VAL A CA 1
ATOM 5143 C C . VAL A 1 643 ? -31.454 0.253 0.620 1.00 92.31 643 VAL A C 1
ATOM 5145 O O . VAL A 1 643 ? -31.553 1.464 0.425 1.00 92.31 643 VAL A O 1
ATOM 5148 N N . GLU A 1 644 ? -32.531 -0.506 0.842 1.00 94.19 644 GLU A N 1
ATOM 5149 C CA . GLU A 1 644 ? -33.903 0.012 0.723 1.00 94.19 644 GLU A CA 1
ATOM 5150 C C . GLU A 1 644 ? -34.228 1.084 1.776 1.00 94.19 644 GLU A C 1
ATOM 5152 O O . GLU A 1 644 ? -35.059 1.962 1.540 1.00 94.19 644 GLU A O 1
ATOM 5157 N N . ASN A 1 645 ? -33.544 1.045 2.923 1.00 94.69 645 ASN A N 1
ATOM 5158 C CA . ASN A 1 645 ? -33.784 1.935 4.057 1.00 94.69 645 ASN A CA 1
ATOM 5159 C C . ASN A 1 645 ? -32.780 3.097 4.143 1.00 94.69 645 ASN A C 1
ATOM 5161 O O . ASN A 1 645 ? -32.865 3.910 5.061 1.00 94.69 645 ASN A O 1
ATOM 5165 N N . GLU A 1 646 ? -31.840 3.224 3.201 1.00 91.19 646 GLU A N 1
ATOM 5166 C CA . GLU A 1 646 ? -30.743 4.201 3.283 1.00 91.19 646 GLU A CA 1
ATOM 5167 C C . GLU A 1 646 ? -31.232 5.661 3.352 1.00 91.19 646 GLU A C 1
ATOM 5169 O O . GLU A 1 646 ? -30.590 6.516 3.965 1.00 91.19 646 GLU A O 1
ATOM 5174 N N . ASN A 1 647 ? -32.388 5.952 2.751 1.00 95.69 647 ASN A N 1
ATOM 5175 C CA . ASN A 1 647 ? -33.033 7.269 2.780 1.00 95.69 647 ASN A CA 1
ATOM 5176 C C . ASN A 1 647 ? -34.282 7.306 3.679 1.00 95.69 647 ASN A C 1
ATOM 5178 O O . ASN A 1 647 ? -35.080 8.235 3.570 1.00 95.69 647 ASN A O 1
ATOM 5182 N N . TYR A 1 648 ? -34.473 6.305 4.543 1.00 97.38 648 TYR A N 1
ATOM 5183 C CA . TYR A 1 648 ? -35.659 6.202 5.385 1.00 97.38 648 TYR A CA 1
ATOM 5184 C C . TYR A 1 648 ? -35.728 7.341 6.411 1.00 97.38 648 TYR A C 1
ATOM 5186 O O . TYR A 1 648 ? -34.792 7.584 7.182 1.00 97.38 648 TYR A O 1
ATOM 5194 N N . VAL A 1 649 ? -36.884 8.003 6.427 1.00 97.25 649 VAL A N 1
ATOM 5195 C CA . VAL A 1 649 ? -37.293 8.980 7.434 1.00 97.25 649 VAL A CA 1
ATOM 5196 C C . VAL A 1 649 ? -38.727 8.639 7.828 1.00 97.25 649 VAL A C 1
ATOM 5198 O O . VAL A 1 649 ? -39.639 8.754 7.011 1.00 97.25 649 VAL A O 1
ATOM 5201 N N . GLY A 1 650 ? -38.926 8.181 9.059 1.00 96.19 650 GLY A N 1
ATOM 5202 C CA . GLY A 1 650 ? -40.217 7.675 9.528 1.00 96.19 650 GLY A CA 1
ATOM 5203 C C . GLY A 1 650 ? -40.165 7.252 10.996 1.00 96.19 650 GLY A C 1
ATOM 5204 O O . GLY A 1 650 ? -39.229 7.632 11.691 1.00 96.19 650 GLY A O 1
ATOM 5205 N N . PRO A 1 651 ? -41.141 6.484 11.500 1.00 95.69 651 PRO A N 1
ATOM 5206 C CA . PRO A 1 651 ? -41.110 5.966 12.870 1.00 95.69 651 PRO A CA 1
ATOM 5207 C C . PRO A 1 651 ? -39.861 5.119 13.161 1.00 95.69 651 PRO A C 1
ATOM 5209 O O . PRO A 1 651 ? -39.321 4.480 12.251 1.00 95.69 651 PRO A O 1
ATOM 5212 N N . TYR A 1 652 ? -39.427 5.082 14.425 1.00 96.31 652 TYR A N 1
ATOM 5213 C CA . TYR A 1 652 ? -38.340 4.202 14.877 1.00 96.31 652 TYR A CA 1
ATOM 5214 C C . TYR A 1 652 ? -38.601 2.728 14.505 1.00 96.31 652 TYR A C 1
ATOM 5216 O O . TYR A 1 652 ? -39.723 2.251 14.693 1.00 96.31 652 TYR A O 1
ATOM 5224 N N . PRO A 1 653 ? -37.589 1.982 14.008 1.00 96.06 653 PRO A N 1
ATOM 5225 C CA . PRO A 1 653 ? -37.758 0.577 13.642 1.00 96.06 653 PRO A CA 1
ATOM 5226 C C . PRO A 1 653 ? -38.205 -0.295 14.817 1.00 96.06 653 PRO A C 1
ATOM 5228 O O . PRO A 1 653 ? -37.859 -0.032 15.968 1.00 96.06 653 PRO A O 1
ATOM 5231 N N . ASP A 1 654 ? -38.928 -1.376 14.525 1.00 95.19 654 ASP A N 1
ATOM 5232 C CA . ASP A 1 654 ? -39.304 -2.385 15.521 1.00 95.19 654 ASP A CA 1
ATOM 5233 C C . ASP A 1 654 ? -38.085 -2.955 16.264 1.00 95.19 654 ASP A C 1
ATOM 5235 O O . ASP A 1 654 ? -37.009 -3.141 15.686 1.00 95.19 654 ASP A O 1
ATOM 5239 N N . LYS A 1 655 ? -38.291 -3.376 17.520 1.00 95.56 655 LYS A N 1
ATOM 5240 C CA . LYS A 1 655 ? -37.250 -3.982 18.374 1.00 95.56 655 LYS A CA 1
ATOM 5241 C C . LYS A 1 655 ? -36.487 -5.130 17.703 1.00 95.56 655 LYS A C 1
ATOM 5243 O O . LYS A 1 655 ? -35.280 -5.262 17.897 1.00 95.56 655 LYS A O 1
ATOM 5248 N N . LYS A 1 656 ? -37.164 -5.933 16.870 1.00 94.62 656 LYS A N 1
ATOM 5249 C CA . LYS A 1 656 ? -36.549 -7.044 16.120 1.00 94.62 656 LYS A CA 1
ATOM 5250 C C . LYS A 1 656 ? -35.338 -6.594 15.299 1.00 94.62 656 LYS A C 1
ATOM 5252 O O . LYS A 1 656 ? -34.376 -7.342 15.187 1.00 94.62 656 LYS A O 1
ATOM 5257 N N . PHE A 1 657 ? -35.335 -5.359 14.786 1.00 95.12 657 PHE A N 1
ATOM 5258 C CA . PHE A 1 657 ? -34.245 -4.854 13.955 1.00 95.12 657 PHE A CA 1
ATOM 5259 C C . PHE A 1 657 ? -32.963 -4.508 14.729 1.00 95.12 657 PHE A C 1
ATOM 5261 O O . PHE A 1 657 ? -31.901 -4.360 14.123 1.00 95.12 657 PHE A O 1
ATOM 5268 N N . TYR A 1 658 ? -33.048 -4.420 16.056 1.00 94.69 658 TYR A N 1
ATOM 5269 C CA . TYR A 1 658 ? -31.927 -4.159 16.961 1.00 94.69 658 TYR A CA 1
ATOM 5270 C C . TYR A 1 658 ? -31.264 -5.441 17.469 1.00 94.69 658 TYR A C 1
ATOM 5272 O O . TYR A 1 658 ? -30.433 -5.381 18.370 1.00 94.69 658 TYR A O 1
ATOM 5280 N N . ASN A 1 659 ? -31.631 -6.604 16.917 1.00 91.81 659 ASN A N 1
ATOM 5281 C CA . ASN A 1 659 ? -31.173 -7.906 17.400 1.00 91.81 659 ASN A CA 1
ATOM 5282 C C . ASN A 1 659 ? -31.586 -8.186 18.864 1.00 91.81 659 ASN A C 1
ATOM 5284 O O . ASN A 1 659 ? -30.864 -8.844 19.611 1.00 91.81 659 ASN A O 1
ATOM 5288 N N . TYR A 1 660 ? -32.748 -7.660 19.273 1.00 93.38 660 TYR A N 1
ATOM 5289 C CA . TYR A 1 660 ? -33.264 -7.708 20.647 1.00 93.38 660 TYR A CA 1
ATOM 5290 C C . TYR A 1 660 ? -33.360 -9.135 21.215 1.00 93.38 660 TYR A C 1
ATOM 5292 O O . TYR A 1 660 ? -33.007 -9.365 22.369 1.00 93.38 660 TYR A O 1
ATOM 5300 N N . GLU A 1 661 ? -33.752 -10.112 20.394 1.00 91.94 661 GLU A N 1
ATOM 5301 C CA . GLU A 1 661 ? -33.889 -11.520 20.803 1.00 91.94 661 GLU A CA 1
ATOM 5302 C C . GLU A 1 661 ? -32.561 -12.167 21.229 1.00 91.94 661 GLU A C 1
ATOM 5304 O O . GLU A 1 661 ? -32.560 -13.096 22.028 1.00 91.94 661 GLU A O 1
ATOM 5309 N N . ASN A 1 662 ? -31.428 -11.654 20.739 1.00 91.12 662 ASN A N 1
ATOM 5310 C CA . ASN A 1 662 ? -30.091 -12.141 21.087 1.00 91.12 662 ASN A CA 1
ATOM 5311 C C . ASN A 1 662 ? -29.440 -11.342 22.234 1.00 91.12 662 ASN A C 1
ATOM 5313 O O . ASN A 1 662 ? -28.293 -11.608 22.605 1.00 91.12 662 ASN A O 1
ATOM 5317 N N . MET A 1 663 ? -30.132 -10.339 22.784 1.00 91.69 663 MET A N 1
ATOM 5318 C CA . MET A 1 663 ? -29.683 -9.613 23.972 1.00 91.69 663 MET A CA 1
ATOM 5319 C C . MET A 1 663 ? -29.940 -10.441 25.237 1.00 91.69 663 MET A C 1
ATOM 5321 O O . MET A 1 663 ? -30.897 -11.202 25.304 1.00 91.69 663 MET A O 1
ATOM 5325 N N . SER A 1 664 ? -29.109 -10.268 26.268 1.00 90.88 664 SER A N 1
ATOM 5326 C CA . SER A 1 664 ? -29.404 -10.831 27.592 1.00 90.88 664 SER A CA 1
ATOM 5327 C C . SER A 1 664 ? -30.557 -10.087 28.270 1.00 90.88 664 SER A C 1
ATOM 5329 O O . SER A 1 664 ? -30.757 -8.906 27.995 1.00 90.88 664 SER A O 1
ATOM 5331 N N . ASP A 1 665 ? -31.229 -10.720 29.232 1.00 93.38 665 ASP A N 1
ATOM 5332 C CA . ASP A 1 665 ? -32.365 -10.137 29.972 1.00 93.38 665 ASP A CA 1
ATOM 5333 C C . ASP A 1 665 ? -32.058 -8.725 30.507 1.00 93.38 665 ASP A C 1
ATOM 5335 O O . ASP A 1 665 ? -32.788 -7.767 30.269 1.00 93.38 665 ASP A O 1
ATOM 5339 N N . LYS A 1 666 ? -30.883 -8.546 31.127 1.00 89.94 666 LYS A N 1
ATOM 5340 C CA . LYS A 1 666 ? -30.430 -7.240 31.639 1.00 89.94 666 LYS A CA 1
ATOM 5341 C C . LYS A 1 666 ? -30.217 -6.193 30.535 1.00 89.94 666 LYS A C 1
ATOM 5343 O O . LYS A 1 666 ? -30.376 -4.996 30.771 1.00 89.94 666 LYS A O 1
ATOM 5348 N N . ALA A 1 667 ? -29.777 -6.616 29.351 1.00 88.19 667 ALA A N 1
ATOM 5349 C CA . ALA A 1 667 ? -29.623 -5.722 28.208 1.00 88.19 667 ALA A CA 1
ATOM 5350 C C . ALA A 1 667 ? -30.984 -5.378 27.584 1.00 88.19 667 ALA A C 1
ATOM 5352 O O . ALA A 1 667 ? -31.178 -4.231 27.192 1.00 88.19 667 ALA A O 1
ATOM 5353 N N . GLN A 1 668 ? -31.934 -6.318 27.570 1.00 93.81 668 GLN A N 1
ATOM 5354 C CA . GLN A 1 668 ? -33.310 -6.080 27.128 1.00 93.81 668 GLN A CA 1
ATOM 5355 C C . GLN A 1 668 ? -34.030 -5.065 28.023 1.00 93.81 668 GLN A C 1
ATOM 5357 O O . GLN A 1 668 ? -34.635 -4.137 27.499 1.00 93.81 668 GLN A O 1
ATOM 5362 N N . GLU A 1 669 ? -33.889 -5.152 29.350 1.00 93.94 669 GLU A N 1
ATOM 5363 C CA . GLU A 1 669 ? -34.453 -4.159 30.282 1.00 93.94 669 GLU A CA 1
ATOM 5364 C C . GLU A 1 669 ? -33.935 -2.740 29.997 1.00 93.94 669 GLU A C 1
ATOM 5366 O O . GLU A 1 669 ? -34.709 -1.785 29.891 1.00 93.94 669 GLU A O 1
ATOM 5371 N N . LYS A 1 670 ? -32.611 -2.598 29.824 1.00 91.75 670 LYS A N 1
ATOM 5372 C CA . LYS A 1 670 ? -31.990 -1.318 29.454 1.00 91.75 670 LYS A CA 1
ATOM 5373 C C . LYS A 1 670 ? -32.465 -0.829 28.085 1.00 91.75 670 LYS A C 1
ATOM 5375 O O . LYS A 1 670 ? -32.692 0.370 27.912 1.00 91.75 670 LYS A O 1
ATOM 5380 N N . PHE A 1 671 ? -32.581 -1.734 27.116 1.00 94.81 671 PHE A N 1
ATOM 5381 C CA . PHE A 1 671 ? -33.075 -1.418 25.784 1.00 94.81 671 PHE A CA 1
ATOM 5382 C C . PHE A 1 671 ? -34.521 -0.933 25.842 1.00 94.81 671 PHE A C 1
ATOM 5384 O O . PHE A 1 671 ? -34.832 0.077 25.230 1.00 94.81 671 PHE A O 1
ATOM 5391 N N . ASP A 1 672 ? -35.396 -1.595 26.595 1.00 95.62 672 ASP A N 1
ATOM 5392 C CA . ASP A 1 672 ? -36.814 -1.249 26.684 1.00 95.62 672 ASP A CA 1
ATOM 5393 C C . ASP A 1 672 ? -37.042 0.103 27.350 1.00 95.62 672 ASP A C 1
ATOM 5395 O O . ASP A 1 672 ? -37.872 0.886 26.879 1.00 95.62 672 ASP A O 1
ATOM 5399 N N . ALA A 1 673 ? -36.261 0.405 28.390 1.00 95.00 673 ALA A N 1
ATOM 5400 C CA . ALA A 1 673 ? -36.249 1.721 29.010 1.00 95.00 673 ALA A CA 1
ATOM 5401 C C . ALA A 1 673 ? -35.906 2.807 27.978 1.00 95.00 673 ALA A C 1
ATOM 5403 O O . ALA A 1 673 ? -36.662 3.765 27.838 1.00 95.00 673 ALA A O 1
ATOM 5404 N N . TRP A 1 674 ? -34.838 2.623 27.193 1.00 94.31 674 TRP A N 1
ATOM 5405 C CA . TRP A 1 674 ? -34.466 3.546 26.113 1.00 94.31 674 TRP A CA 1
ATOM 5406 C C . TRP A 1 674 ? -35.504 3.589 24.980 1.00 94.31 674 TRP A C 1
ATOM 5408 O O . TRP A 1 674 ? -35.947 4.655 24.575 1.00 94.31 674 TRP A O 1
ATOM 5418 N N . TYR A 1 675 ? -35.957 2.442 24.484 1.00 95.31 675 TYR A N 1
ATOM 5419 C CA . TYR A 1 675 ? -36.867 2.358 23.346 1.00 95.31 675 TYR A CA 1
ATOM 5420 C C . TYR A 1 675 ? -38.217 3.016 23.654 1.00 95.31 675 TYR A C 1
ATOM 5422 O O . TYR A 1 675 ? -38.837 3.619 22.780 1.00 95.31 675 TYR A O 1
ATOM 5430 N N . SER A 1 676 ? -38.662 2.962 24.914 1.00 95.12 676 SER A N 1
ATOM 5431 C CA . SER A 1 676 ? -39.874 3.653 25.357 1.00 95.12 676 SER A CA 1
ATOM 5432 C C . SER A 1 676 ? -39.805 5.176 25.207 1.00 95.12 676 SER A C 1
ATOM 5434 O O . SER A 1 676 ? -40.857 5.785 25.011 1.00 95.12 676 SER A O 1
ATOM 5436 N N . THR A 1 677 ? -38.604 5.770 25.243 1.00 94.00 677 THR A N 1
ATOM 5437 C CA . THR A 1 677 ? -38.412 7.220 25.101 1.00 94.00 677 THR A CA 1
ATOM 5438 C C . THR A 1 677 ? -38.332 7.673 23.646 1.00 94.00 677 THR A C 1
ATOM 5440 O O . THR A 1 677 ? -38.649 8.824 23.372 1.00 94.00 677 THR A O 1
ATOM 5443 N N . VAL A 1 678 ? -37.955 6.787 22.714 1.00 92.88 678 VAL A N 1
ATOM 5444 C CA . VAL A 1 678 ? -37.736 7.142 21.298 1.00 92.88 678 VAL A CA 1
ATOM 5445 C C . VAL A 1 678 ? -38.777 6.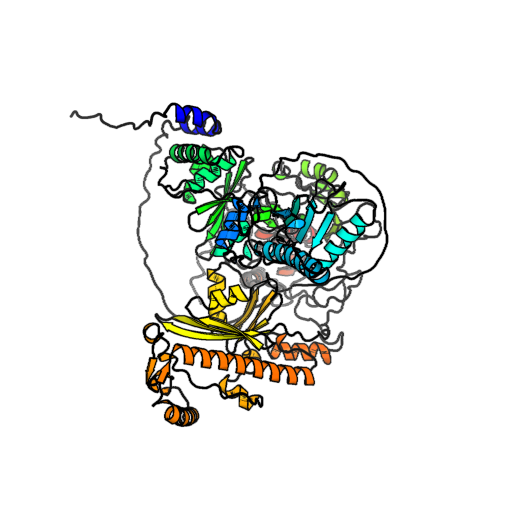578 20.327 1.00 92.88 678 VAL A C 1
ATOM 5447 O O . VAL A 1 678 ? -38.938 7.118 19.242 1.00 92.88 678 VAL A O 1
ATOM 5450 N N . LYS A 1 679 ? -39.535 5.527 20.678 1.00 89.50 679 LYS A N 1
ATOM 5451 C CA . LYS A 1 679 ? -40.442 4.825 19.736 1.00 89.50 679 LYS A CA 1
ATOM 5452 C C . LYS A 1 679 ? -41.515 5.698 19.062 1.00 89.50 679 LYS A C 1
ATOM 5454 O O . LYS A 1 679 ? -42.065 5.291 18.044 1.00 89.50 679 LYS A O 1
ATOM 5459 N N . GLY A 1 680 ? -41.866 6.838 19.661 1.00 87.00 680 GLY A N 1
ATOM 5460 C CA . GLY A 1 680 ? -42.837 7.795 19.117 1.00 87.00 680 GLY A CA 1
ATOM 5461 C C . GLY A 1 680 ? -42.211 8.925 18.297 1.00 87.00 680 GLY A C 1
ATOM 5462 O O . GLY A 1 680 ? -42.941 9.706 17.695 1.00 87.00 680 GLY A O 1
ATOM 5463 N N . GLU A 1 681 ? -40.882 9.013 18.281 1.00 93.31 681 GLU A N 1
ATOM 5464 C CA . GLU A 1 681 ? -40.124 10.060 17.604 1.00 93.31 681 GLU A CA 1
ATOM 5465 C C . GLU A 1 681 ? -39.841 9.704 16.137 1.00 93.31 681 GLU A C 1
ATOM 5467 O O . GLU A 1 681 ? -40.033 8.572 15.676 1.00 93.31 681 GLU A O 1
ATOM 5472 N N . LEU A 1 682 ? -39.359 10.697 15.387 1.00 95.06 682 LEU A N 1
ATOM 5473 C CA . LEU A 1 682 ? -38.950 10.524 13.998 1.00 95.06 682 LEU A CA 1
ATOM 5474 C C . LEU A 1 682 ? -37.522 9.963 13.917 1.00 95.06 682 LEU A C 1
ATOM 5476 O O . LEU A 1 682 ? -36.556 10.616 14.306 1.00 95.06 682 LEU A O 1
ATOM 5480 N N . PHE A 1 683 ? -37.381 8.781 13.332 1.00 96.81 683 PHE A N 1
ATOM 5481 C CA . PHE A 1 683 ? -36.107 8.153 13.013 1.00 96.81 683 PHE A CA 1
ATOM 5482 C C . PHE A 1 683 ? -35.627 8.571 11.620 1.00 96.81 683 PHE A C 1
ATOM 5484 O O . PHE A 1 683 ? -36.292 8.330 10.611 1.00 96.81 683 PHE A O 1
ATOM 5491 N N . ASN A 1 684 ? -34.438 9.173 11.561 1.00 97.06 684 ASN A N 1
ATOM 5492 C CA . ASN A 1 684 ? -33.735 9.481 10.317 1.00 97.06 684 ASN A CA 1
ATOM 5493 C C . ASN A 1 684 ? -32.522 8.558 10.191 1.00 97.06 684 ASN A C 1
ATOM 5495 O O . ASN A 1 684 ? -31.532 8.740 10.900 1.00 97.06 684 ASN A O 1
ATOM 5499 N N . PHE A 1 685 ? -32.581 7.606 9.259 1.00 96.69 685 PHE A N 1
ATOM 5500 C CA . PHE A 1 685 ? -31.578 6.547 9.153 1.00 96.69 685 PHE A CA 1
ATOM 5501 C C . PHE A 1 685 ? -30.145 7.085 9.028 1.00 96.69 685 PHE A C 1
ATOM 5503 O O . PHE A 1 685 ? -29.255 6.647 9.754 1.00 96.69 685 PHE A O 1
ATOM 5510 N N . LYS A 1 686 ? -29.911 8.075 8.156 1.00 95.62 686 LYS A N 1
ATOM 5511 C CA . LYS A 1 686 ? -28.564 8.631 7.931 1.00 95.62 686 LYS A CA 1
ATOM 5512 C C . LYS A 1 686 ? -28.025 9.353 9.157 1.00 95.62 686 LYS A C 1
ATOM 5514 O O . LYS A 1 686 ? -26.844 9.219 9.468 1.00 95.62 686 LYS A O 1
ATOM 5519 N N . LYS A 1 687 ? -28.884 10.120 9.834 1.00 96.00 687 LYS A N 1
ATOM 5520 C CA . LYS A 1 687 ? -28.514 10.834 11.058 1.00 96.00 687 LYS A CA 1
ATOM 5521 C C . LYS A 1 687 ? -28.150 9.841 12.163 1.00 96.00 687 LYS A C 1
ATOM 5523 O O . LYS A 1 687 ? -27.084 9.966 12.751 1.00 96.00 687 LYS A O 1
ATOM 5528 N N . GLU A 1 688 ? -28.993 8.841 12.398 1.00 96.06 688 GLU A N 1
ATOM 5529 C CA . GLU A 1 688 ? -28.790 7.868 13.475 1.00 96.06 688 GLU A CA 1
ATOM 5530 C C . GLU A 1 688 ? -27.584 6.953 13.205 1.00 96.06 688 GLU A C 1
ATOM 5532 O O . GLU A 1 688 ? -26.813 6.685 14.122 1.00 96.06 688 GLU A O 1
ATOM 5537 N N . LEU A 1 689 ? -27.350 6.550 11.947 1.00 96.75 689 LEU A N 1
ATOM 5538 C CA . LEU A 1 689 ? -26.143 5.817 11.535 1.00 96.75 689 LEU A CA 1
ATOM 5539 C C . LEU A 1 689 ? -24.868 6.614 11.841 1.00 96.75 689 LEU A C 1
ATOM 5541 O O . LEU A 1 689 ? -23.889 6.075 12.356 1.00 96.75 689 LEU A O 1
ATOM 5545 N N . TYR A 1 690 ? -24.883 7.910 11.531 1.00 97.12 690 TYR A N 1
ATOM 5546 C CA . TYR A 1 690 ? -23.759 8.797 11.796 1.00 97.12 690 TYR A CA 1
ATOM 5547 C C . TYR A 1 690 ? -23.537 9.032 13.280 1.00 97.12 690 TYR A C 1
ATOM 5549 O O . TYR A 1 690 ? -22.403 8.916 13.740 1.00 97.12 690 TYR A O 1
ATOM 5557 N N . ASP A 1 691 ? -24.590 9.363 14.024 1.00 95.69 691 ASP A N 1
ATOM 5558 C CA . ASP A 1 691 ? -24.485 9.640 15.453 1.00 95.69 691 ASP A CA 1
ATOM 5559 C C . ASP A 1 691 ? -23.983 8.397 16.202 1.00 95.69 691 ASP A C 1
ATOM 5561 O O . ASP A 1 691 ? -23.070 8.511 17.022 1.00 95.69 691 ASP A O 1
ATOM 5565 N N . TYR A 1 692 ? -24.484 7.208 15.845 1.00 95.81 692 TYR A N 1
ATOM 5566 C CA . TYR A 1 692 ? -24.033 5.936 16.408 1.00 95.81 692 TYR A CA 1
ATOM 5567 C C . TYR A 1 692 ? -22.563 5.637 16.087 1.00 95.81 692 TYR A C 1
ATOM 5569 O O . TYR A 1 692 ? -21.748 5.509 17.001 1.00 95.81 692 TYR A O 1
ATOM 5577 N N . GLY A 1 693 ? -22.181 5.608 14.805 1.00 95.69 693 GLY A N 1
ATOM 5578 C CA . GLY A 1 693 ? -20.806 5.268 14.427 1.00 95.69 693 GLY A CA 1
ATOM 5579 C C . GLY A 1 693 ? -19.778 6.323 14.869 1.00 95.69 693 GLY A C 1
ATOM 5580 O O . GLY A 1 693 ? -18.611 6.016 15.117 1.00 95.69 693 GLY A O 1
ATOM 5581 N N . VAL A 1 694 ? -20.182 7.591 15.022 1.00 96.31 694 VAL A N 1
ATOM 5582 C CA . VAL A 1 694 ? -19.332 8.612 15.653 1.00 96.31 694 VAL A CA 1
ATOM 5583 C C . VAL A 1 694 ? -19.161 8.333 17.143 1.00 96.31 694 VAL A C 1
ATOM 5585 O O . VAL A 1 694 ? -18.029 8.415 17.622 1.00 96.31 694 VAL A O 1
ATOM 5588 N N . ASN A 1 695 ? -20.239 7.999 17.858 1.00 95.38 695 ASN A N 1
ATOM 5589 C CA . ASN A 1 695 ? -20.191 7.676 19.283 1.00 95.38 695 ASN A CA 1
ATOM 5590 C C . ASN A 1 695 ? -19.262 6.485 19.568 1.00 95.38 695 ASN A C 1
ATOM 5592 O O . ASN A 1 695 ? -18.422 6.574 20.462 1.00 95.38 695 ASN A O 1
ATOM 5596 N N . ASP A 1 696 ? -19.327 5.428 18.754 1.00 95.44 696 ASP A N 1
ATOM 5597 C CA . ASP A 1 696 ? -18.462 4.249 18.885 1.00 95.44 696 ASP A CA 1
ATOM 5598 C C . ASP A 1 696 ? -16.973 4.605 18.801 1.00 95.44 696 ASP A C 1
ATOM 5600 O O . ASP A 1 696 ? -16.173 4.192 19.648 1.00 95.44 696 ASP A O 1
ATOM 5604 N N . VAL A 1 697 ? -16.588 5.455 17.845 1.00 96.81 697 VAL A N 1
ATOM 5605 C CA . VAL A 1 697 ? -15.191 5.890 17.698 1.00 96.81 697 VAL A CA 1
ATOM 5606 C C . VAL A 1 697 ? -14.765 6.867 18.796 1.00 96.81 697 VAL A C 1
ATOM 5608 O O . VAL A 1 697 ? -13.609 6.817 19.226 1.00 96.81 697 VAL A O 1
ATOM 5611 N N . VAL A 1 698 ? -15.663 7.738 19.278 1.00 95.88 698 VAL A N 1
ATOM 5612 C CA . VAL A 1 698 ? -15.390 8.595 20.450 1.00 95.88 698 VAL A CA 1
ATOM 5613 C C . VAL A 1 698 ? -15.104 7.723 21.667 1.00 95.88 698 VAL A C 1
ATOM 5615 O O . VAL A 1 698 ? -14.060 7.889 22.299 1.00 95.88 698 VAL A O 1
ATOM 5618 N N . LEU A 1 699 ? -15.980 6.758 21.945 1.00 95.38 699 LEU A N 1
ATOM 5619 C CA . LEU A 1 699 ? -15.859 5.854 23.079 1.00 95.38 699 LEU A CA 1
ATOM 5620 C C . LEU A 1 699 ? -14.582 5.010 22.993 1.00 95.38 699 LEU A C 1
ATOM 5622 O O . LEU A 1 699 ? -13.823 4.937 23.961 1.00 95.38 699 LEU A O 1
ATOM 5626 N N . LEU A 1 700 ? -14.294 4.438 21.820 1.00 96.38 700 LEU A N 1
ATOM 5627 C CA . LEU A 1 700 ? -13.057 3.701 21.570 1.00 96.38 700 LEU A CA 1
ATOM 5628 C C . LEU A 1 700 ? -11.825 4.575 21.821 1.00 96.38 700 LEU A C 1
ATOM 5630 O O . LEU A 1 700 ? -10.899 4.159 22.520 1.00 96.38 700 LEU A O 1
ATOM 5634 N N . ARG A 1 701 ? -11.803 5.793 21.268 1.00 96.44 701 ARG A N 1
ATOM 5635 C CA . ARG A 1 701 ? -10.692 6.728 21.459 1.00 96.44 701 ARG A CA 1
ATOM 5636 C C . ARG A 1 701 ? -10.506 7.041 22.939 1.00 96.44 701 ARG A C 1
ATOM 5638 O O . ARG A 1 701 ? -9.388 6.934 23.433 1.00 96.44 701 ARG A O 1
ATOM 5645 N N . GLU A 1 702 ? -11.559 7.428 23.648 1.00 95.25 702 GLU A N 1
ATOM 5646 C CA . GLU A 1 702 ? -11.468 7.807 25.061 1.00 95.25 702 GLU A CA 1
ATOM 5647 C C . GLU A 1 702 ? -11.028 6.639 25.947 1.00 95.25 702 GLU A C 1
ATOM 5649 O O . GLU A 1 702 ? -10.120 6.806 26.766 1.00 95.25 702 GLU A O 1
ATOM 5654 N N . GLY A 1 703 ? -11.551 5.433 25.711 1.00 95.19 703 GLY A N 1
ATOM 5655 C CA . GLY A 1 703 ? -11.105 4.236 26.417 1.00 95.19 703 GLY A CA 1
ATOM 5656 C C . GLY A 1 703 ? -9.649 3.876 26.130 1.00 95.19 703 GLY A C 1
ATOM 5657 O O . GLY A 1 703 ? -8.872 3.658 27.061 1.00 95.19 703 GLY A O 1
ATOM 5658 N N . CYS A 1 704 ? -9.222 3.904 24.865 1.00 96.31 704 CYS A N 1
ATOM 5659 C CA . CYS A 1 704 ? -7.814 3.715 24.512 1.00 96.31 704 CYS A CA 1
ATOM 5660 C C . CYS A 1 704 ? -6.909 4.756 25.186 1.00 96.31 704 CYS A C 1
ATOM 5662 O O . CYS A 1 704 ? -5.831 4.412 25.670 1.00 96.31 704 CYS A O 1
ATOM 5664 N N . MET A 1 705 ? -7.334 6.019 25.244 1.00 95.06 705 MET A N 1
ATOM 5665 C CA . MET A 1 705 ? -6.576 7.109 25.864 1.00 95.06 705 MET A CA 1
ATOM 5666 C C . MET A 1 705 ? -6.462 6.958 27.381 1.00 95.06 705 MET A C 1
ATOM 5668 O O . MET A 1 705 ? -5.374 7.151 27.935 1.00 95.06 705 MET A O 1
ATOM 5672 N N . LYS A 1 706 ? -7.551 6.571 28.052 1.00 95.00 706 LYS A N 1
ATOM 5673 C CA . LYS A 1 706 ? -7.556 6.282 29.489 1.00 95.00 706 LYS A CA 1
ATOM 5674 C C . LYS A 1 706 ? -6.650 5.094 29.804 1.00 95.00 706 LYS A C 1
ATOM 5676 O O . LYS A 1 706 ? -5.746 5.229 30.626 1.00 95.00 706 LYS A O 1
ATOM 5681 N N . TYR A 1 707 ? -6.815 3.984 29.080 1.00 94.50 707 TYR A N 1
ATOM 5682 C CA . TYR A 1 707 ? -5.975 2.793 29.223 1.00 94.50 707 TYR A CA 1
ATOM 5683 C C . TYR A 1 707 ? -4.492 3.120 29.015 1.00 94.50 707 TYR A C 1
ATOM 5685 O O . TYR A 1 707 ? -3.654 2.771 29.844 1.00 94.50 707 TYR A O 1
ATOM 5693 N N . ARG A 1 708 ? -4.163 3.849 27.941 1.00 95.06 708 ARG A N 1
ATOM 5694 C CA . ARG A 1 708 ? -2.793 4.278 27.638 1.00 95.06 708 ARG A CA 1
ATOM 5695 C C . ARG A 1 708 ? -2.199 5.135 28.747 1.00 95.06 708 ARG A C 1
ATOM 5697 O O . ARG A 1 708 ? -1.057 4.903 29.124 1.00 95.06 708 ARG A O 1
ATOM 5704 N N . THR A 1 709 ? -2.952 6.106 29.260 1.00 95.06 709 THR A N 1
ATOM 5705 C CA . THR A 1 709 ? -2.498 6.979 30.353 1.00 95.06 709 THR A CA 1
ATOM 5706 C C . THR A 1 709 ? -2.160 6.163 31.598 1.00 95.06 709 THR A C 1
ATOM 5708 O O . THR A 1 709 ? -1.050 6.280 32.112 1.00 95.06 709 THR A O 1
ATOM 5711 N N . SER A 1 710 ? -3.064 5.283 32.036 1.00 93.81 710 SER A N 1
ATOM 5712 C CA . SER A 1 710 ? -2.823 4.417 33.196 1.00 93.81 710 SER A CA 1
ATOM 5713 C C . SER A 1 710 ? -1.643 3.467 32.971 1.00 93.81 710 SER A C 1
ATOM 5715 O O . SER A 1 710 ? -0.790 3.315 33.841 1.00 93.81 710 SER A O 1
ATOM 5717 N N . PHE A 1 711 ? -1.532 2.870 31.781 1.00 94.00 711 PHE A N 1
ATOM 5718 C CA . PHE A 1 711 ? -0.436 1.957 31.458 1.00 94.00 711 PHE A CA 1
ATOM 5719 C C . PHE A 1 711 ? 0.928 2.668 31.440 1.00 94.00 711 PHE A C 1
ATOM 5721 O O . PHE A 1 711 ? 1.908 2.140 31.970 1.00 94.00 711 PHE A O 1
ATOM 5728 N N . LEU A 1 712 ? 0.992 3.884 30.884 1.00 94.88 712 LEU A N 1
ATOM 5729 C CA . LEU A 1 712 ? 2.193 4.723 30.894 1.00 94.88 712 LEU A CA 1
ATOM 5730 C C . LEU A 1 712 ? 2.597 5.126 32.314 1.00 94.88 712 LEU A C 1
ATOM 5732 O O . LEU A 1 712 ? 3.781 5.092 32.628 1.00 94.88 712 LEU A O 1
ATOM 5736 N N . GLN A 1 713 ? 1.640 5.455 33.184 1.00 95.19 713 GLN A N 1
ATOM 5737 C CA . GLN A 1 713 ? 1.922 5.783 34.587 1.00 95.19 713 GLN A CA 1
ATOM 5738 C C . GLN A 1 713 ? 2.560 4.608 35.338 1.00 95.19 713 GLN A C 1
ATOM 5740 O O . GLN A 1 713 ? 3.478 4.812 36.127 1.00 95.19 713 GLN A O 1
ATOM 5745 N N . CYS A 1 714 ? 2.105 3.379 35.079 1.00 93.31 714 CYS A N 1
ATOM 5746 C CA . CYS A 1 714 ? 2.620 2.194 35.765 1.00 93.31 714 CYS A CA 1
ATOM 5747 C C . CYS A 1 714 ? 3.919 1.648 35.160 1.00 93.31 714 CYS A C 1
ATOM 5749 O O . CYS A 1 714 ? 4.714 1.044 35.874 1.00 93.31 714 CYS A O 1
ATOM 5751 N N . THR A 1 715 ? 4.120 1.799 33.848 1.00 93.81 715 THR A N 1
ATOM 5752 C CA . THR A 1 715 ? 5.182 1.074 33.129 1.00 93.81 715 THR A CA 1
ATOM 5753 C C . THR A 1 715 ? 6.126 1.962 32.334 1.00 93.81 715 THR A C 1
ATOM 5755 O O . THR A 1 715 ? 7.165 1.479 31.907 1.00 93.81 715 THR A O 1
ATOM 5758 N N . GLN A 1 716 ? 5.797 3.230 32.090 1.00 93.38 716 GLN A N 1
ATOM 5759 C CA . GLN A 1 716 ? 6.527 4.139 31.191 1.00 93.38 716 GLN A CA 1
ATOM 5760 C C . GLN A 1 716 ? 6.543 3.707 29.708 1.00 93.38 716 GLN A C 1
ATOM 5762 O O . GLN A 1 716 ? 7.081 4.426 28.871 1.00 93.38 716 GLN A O 1
ATOM 5767 N N . LEU A 1 717 ? 5.933 2.569 29.342 1.00 93.88 717 LEU A N 1
ATOM 5768 C CA . LEU A 1 717 ? 5.831 2.106 27.956 1.00 93.88 717 LEU A CA 1
ATOM 5769 C C . LEU A 1 717 ? 4.478 2.470 27.344 1.00 93.88 717 LEU A C 1
ATOM 5771 O O . LEU A 1 717 ? 3.439 2.362 27.989 1.00 93.88 717 LEU A O 1
ATOM 5775 N N . ASP A 1 718 ? 4.473 2.839 26.064 1.00 95.25 718 ASP A N 1
ATOM 5776 C CA . ASP A 1 718 ? 3.228 3.005 25.313 1.00 95.25 718 ASP A CA 1
ATOM 5777 C C . ASP A 1 718 ? 2.671 1.622 24.916 1.00 95.25 718 ASP A C 1
ATOM 5779 O O . ASP A 1 718 ? 3.327 0.906 24.149 1.00 95.25 718 ASP A O 1
ATOM 5783 N N . PRO A 1 719 ? 1.479 1.211 25.392 1.00 95.12 719 PRO A N 1
ATOM 5784 C CA . PRO A 1 719 ? 0.947 -0.115 25.099 1.00 95.12 719 PRO A CA 1
ATOM 5785 C C . PRO A 1 719 ? 0.709 -0.331 23.599 1.00 95.12 719 PRO A C 1
ATOM 5787 O O . PRO A 1 719 ? 0.993 -1.411 23.082 1.00 95.12 719 PRO A O 1
ATOM 5790 N N . PHE A 1 720 ? 0.270 0.692 22.860 1.00 95.62 720 PHE A N 1
ATOM 5791 C CA . PHE A 1 720 ? -0.068 0.556 21.436 1.00 95.62 720 PHE A CA 1
ATOM 5792 C C . PHE A 1 720 ? 1.162 0.589 20.511 1.00 95.62 720 PHE A C 1
ATOM 5794 O O . PHE A 1 720 ? 1.053 0.376 19.296 1.00 95.62 720 PHE A O 1
ATOM 5801 N N . ALA A 1 721 ? 2.366 0.760 21.071 1.00 93.44 721 ALA A N 1
ATOM 5802 C CA . ALA A 1 721 ? 3.612 0.444 20.372 1.00 93.44 721 ALA A CA 1
ATOM 5803 C C . ALA A 1 721 ? 3.767 -1.069 20.113 1.00 93.44 721 ALA A C 1
ATOM 5805 O O . ALA A 1 721 ? 4.529 -1.471 19.234 1.00 93.44 721 ALA A O 1
ATOM 5806 N N . PHE A 1 722 ? 3.009 -1.899 20.831 1.00 93.88 722 PHE A N 1
ATOM 5807 C CA . PHE A 1 722 ? 2.951 -3.349 20.685 1.00 93.88 722 PHE A CA 1
ATOM 5808 C C . PHE A 1 722 ? 1.653 -3.783 19.985 1.00 93.88 722 PHE A C 1
ATOM 5810 O O . PHE A 1 722 ? 0.833 -2.943 19.616 1.00 93.88 722 PHE A O 1
ATOM 5817 N N . THR A 1 723 ? 1.488 -5.081 19.721 1.00 93.44 723 THR A N 1
ATOM 5818 C CA . THR A 1 723 ? 0.319 -5.618 18.989 1.00 93.44 723 THR A CA 1
ATOM 5819 C C . THR A 1 723 ? -0.723 -6.223 19.930 1.00 93.44 723 THR A C 1
ATOM 5821 O O . THR A 1 723 ? -1.913 -6.164 19.649 1.00 93.44 723 THR A O 1
ATOM 5824 N N . THR A 1 724 ? -0.287 -6.799 21.052 1.00 93.69 724 THR A N 1
ATOM 5825 C CA . THR A 1 724 ? -1.145 -7.467 22.045 1.00 93.69 724 THR A CA 1
ATOM 5826 C C . THR A 1 724 ? -0.666 -7.190 23.467 1.00 93.69 724 THR A C 1
ATOM 5828 O O . THR A 1 724 ? 0.517 -6.899 23.678 1.00 93.69 724 THR A O 1
ATOM 5831 N N . ILE A 1 725 ? -1.529 -7.388 24.467 1.00 93.81 725 ILE A N 1
ATOM 5832 C CA . ILE A 1 725 ? -1.136 -7.247 25.877 1.00 93.81 725 ILE A CA 1
ATOM 5833 C C . ILE A 1 725 ? 0.003 -8.185 26.292 1.00 93.81 725 ILE A C 1
ATOM 5835 O O . ILE A 1 725 ? 0.876 -7.783 27.056 1.00 93.81 725 ILE A O 1
ATOM 5839 N N . ALA A 1 726 ? 0.068 -9.400 25.740 1.00 92.06 726 ALA A N 1
ATOM 5840 C CA . ALA A 1 726 ? 1.174 -10.324 25.996 1.00 92.06 726 ALA A CA 1
ATOM 5841 C C . ALA A 1 726 ? 2.509 -9.756 25.482 1.00 92.06 726 ALA A C 1
ATOM 5843 O O . ALA A 1 726 ? 3.534 -9.834 26.162 1.00 92.06 726 ALA A O 1
ATOM 5844 N N . SER A 1 727 ? 2.494 -9.121 24.304 1.00 92.06 727 SER A N 1
ATOM 5845 C CA . SER A 1 727 ? 3.677 -8.429 23.788 1.00 92.06 727 SER A CA 1
ATOM 5846 C C . SER A 1 727 ? 4.036 -7.179 24.601 1.00 92.06 727 SER A C 1
ATOM 5848 O O . SER A 1 727 ? 5.225 -6.932 24.795 1.00 92.06 727 SER A O 1
ATOM 5850 N N . CYS A 1 728 ? 3.055 -6.458 25.164 1.00 92.88 728 CYS A N 1
ATOM 5851 C CA . CYS A 1 728 ? 3.312 -5.382 26.128 1.00 92.88 728 CYS A CA 1
ATOM 5852 C C . CYS A 1 728 ? 3.980 -5.909 27.397 1.00 92.88 728 CYS A C 1
ATOM 5854 O O . CYS A 1 728 ? 4.998 -5.365 27.807 1.00 92.88 728 CYS A O 1
ATOM 5856 N N . ALA A 1 729 ? 3.445 -6.976 27.999 1.00 94.25 729 ALA A N 1
ATOM 5857 C CA . ALA A 1 729 ? 3.993 -7.576 29.214 1.00 94.25 729 ALA A CA 1
ATOM 5858 C C . ALA A 1 729 ? 5.445 -8.028 29.004 1.00 94.25 729 ALA A C 1
ATOM 5860 O O . ALA A 1 729 ? 6.315 -7.757 29.830 1.00 94.25 729 ALA A O 1
ATOM 5861 N N . MET A 1 730 ? 5.734 -8.633 27.849 1.00 93.56 730 MET A N 1
ATOM 5862 C CA . MET A 1 730 ? 7.100 -8.975 27.459 1.00 93.56 730 MET A CA 1
ATOM 5863 C C . MET A 1 730 ? 7.979 -7.730 27.253 1.00 93.56 730 MET A C 1
ATOM 5865 O O . MET A 1 730 ? 9.160 -7.757 27.590 1.00 93.56 730 MET A O 1
ATOM 5869 N N . GLY A 1 731 ? 7.424 -6.642 26.715 1.00 93.31 731 GLY A N 1
ATOM 5870 C CA . GLY A 1 731 ? 8.099 -5.347 26.613 1.00 93.31 731 GLY A CA 1
ATOM 5871 C C . GLY A 1 731 ? 8.485 -4.786 27.981 1.00 93.31 731 GLY A C 1
ATOM 5872 O O . GLY A 1 731 ? 9.652 -4.491 28.207 1.00 93.31 731 GLY A O 1
ATOM 5873 N N . VAL A 1 732 ? 7.533 -4.741 28.916 1.00 94.88 732 VAL A N 1
ATOM 5874 C CA . VAL A 1 732 ? 7.738 -4.316 30.311 1.00 94.88 732 VAL A CA 1
ATOM 5875 C C . VAL A 1 732 ? 8.815 -5.159 30.987 1.00 94.88 732 VAL A C 1
ATOM 5877 O O . VAL A 1 732 ? 9.761 -4.607 31.546 1.00 94.88 732 VAL A O 1
ATOM 5880 N N . PHE A 1 733 ? 8.720 -6.488 30.881 1.00 94.81 733 PHE A N 1
ATOM 5881 C CA . PHE A 1 733 ? 9.728 -7.402 31.415 1.00 94.81 733 PHE A CA 1
ATOM 5882 C C . PHE A 1 733 ? 11.120 -7.101 30.850 1.00 94.81 733 PHE A C 1
ATOM 5884 O O . PHE A 1 733 ? 12.067 -6.903 31.607 1.00 94.81 733 PHE A O 1
ATOM 5891 N N . LYS A 1 734 ? 11.243 -7.008 29.521 1.00 92.50 734 LYS A N 1
ATOM 5892 C CA . LYS A 1 734 ? 12.525 -6.754 28.854 1.00 92.50 734 LYS A CA 1
ATOM 5893 C C . LYS A 1 734 ? 13.100 -5.370 29.145 1.00 92.50 734 LYS A C 1
ATOM 5895 O O . LYS A 1 734 ? 14.313 -5.227 29.097 1.00 92.50 734 LYS A O 1
ATOM 5900 N N . THR A 1 735 ? 12.276 -4.359 29.396 1.00 93.44 735 THR A N 1
ATOM 5901 C CA . THR A 1 735 ? 12.759 -2.998 29.666 1.00 93.44 735 THR A CA 1
ATOM 5902 C C . THR A 1 735 ? 13.156 -2.804 31.127 1.00 93.44 735 THR A C 1
ATOM 5904 O O . THR A 1 735 ? 14.201 -2.217 31.383 1.00 93.44 735 THR A O 1
ATOM 5907 N N . HIS A 1 736 ? 12.370 -3.319 32.077 1.00 93.19 736 HIS A N 1
ATOM 5908 C CA . HIS A 1 736 ? 12.540 -2.985 33.500 1.00 93.19 736 HIS A CA 1
ATOM 5909 C C . HIS A 1 736 ? 13.130 -4.101 34.360 1.00 93.19 736 HIS A C 1
ATOM 5911 O O . HIS A 1 736 ? 13.731 -3.815 35.390 1.00 93.19 736 HIS A O 1
ATOM 5917 N N . TYR A 1 737 ? 12.953 -5.364 33.970 1.00 93.56 737 TYR A N 1
ATOM 5918 C CA . TYR A 1 737 ? 13.236 -6.510 34.847 1.00 93.56 737 TYR A CA 1
ATOM 5919 C C . TYR A 1 737 ? 14.302 -7.456 34.296 1.00 93.56 737 TYR A C 1
ATOM 5921 O O . TYR A 1 737 ? 14.934 -8.190 35.054 1.00 93.56 737 TYR A O 1
ATOM 5929 N N . LEU A 1 738 ? 14.510 -7.465 32.979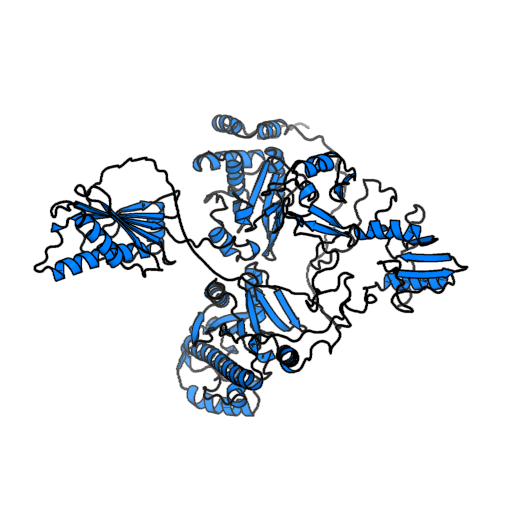 1.00 92.12 738 LEU A N 1
ATOM 5930 C CA . LEU A 1 738 ? 15.524 -8.297 32.358 1.00 92.12 738 LEU A CA 1
ATOM 5931 C C . LEU A 1 738 ? 16.911 -7.707 32.611 1.00 92.12 738 LEU A C 1
ATOM 5933 O O . LEU A 1 738 ? 17.351 -6.789 31.923 1.00 92.12 738 LEU A O 1
ATOM 5937 N N . SER A 1 739 ? 17.630 -8.285 33.566 1.00 90.25 739 SER A N 1
ATOM 5938 C CA . SER A 1 739 ? 19.059 -8.032 33.732 1.00 90.25 739 SER A CA 1
ATOM 5939 C C . SER A 1 739 ? 19.831 -8.550 32.519 1.00 90.25 739 SER A C 1
ATOM 5941 O O . SER A 1 739 ? 19.543 -9.637 32.001 1.00 90.25 739 SER A O 1
ATOM 5943 N N . ARG A 1 740 ? 20.849 -7.798 32.081 1.00 86.81 740 ARG A N 1
ATOM 5944 C CA . ARG A 1 740 ? 21.749 -8.253 31.010 1.00 86.81 740 ARG A CA 1
ATOM 5945 C C . ARG A 1 740 ? 22.323 -9.628 31.340 1.00 86.81 740 ARG A C 1
ATOM 5947 O O . ARG A 1 740 ? 22.631 -9.922 32.490 1.00 86.81 740 ARG A O 1
ATOM 5954 N N . ASN A 1 741 ? 22.495 -10.437 30.304 1.00 85.12 741 ASN A N 1
ATOM 5955 C CA . ASN A 1 741 ? 23.201 -11.713 30.363 1.00 85.12 741 ASN A CA 1
ATOM 5956 C C . ASN A 1 741 ? 22.601 -12.780 31.296 1.00 85.12 741 ASN A C 1
ATOM 5958 O O . ASN A 1 741 ? 23.317 -13.642 31.792 1.00 85.12 741 ASN A O 1
ATOM 5962 N N . THR A 1 742 ? 21.283 -12.742 31.530 1.00 86.88 742 THR A N 1
ATOM 5963 C CA . THR A 1 742 ? 20.598 -13.700 32.424 1.00 86.88 742 THR A CA 1
ATOM 5964 C C . THR A 1 742 ? 19.769 -14.757 31.696 1.00 86.88 742 THR A C 1
ATOM 5966 O O . THR A 1 742 ? 19.725 -15.904 32.131 1.00 86.88 742 THR A O 1
ATOM 5969 N N . LEU A 1 743 ? 19.135 -14.412 30.569 1.00 84.50 743 LEU A N 1
ATOM 5970 C CA . LEU A 1 743 ? 18.306 -15.339 29.789 1.00 84.50 743 LEU A CA 1
ATOM 5971 C C . LEU A 1 743 ? 18.972 -15.687 28.460 1.00 84.50 743 LEU A C 1
ATOM 5973 O O . LEU A 1 743 ? 18.968 -14.894 27.515 1.00 84.50 743 LEU A O 1
ATOM 5977 N N . ALA A 1 744 ? 19.563 -16.879 28.392 1.00 81.56 744 ALA A N 1
ATOM 5978 C CA . ALA A 1 744 ? 20.239 -17.371 27.197 1.00 81.56 744 ALA A CA 1
ATOM 5979 C C . ALA A 1 744 ? 19.241 -17.638 26.055 1.00 81.56 744 ALA A C 1
ATOM 5981 O O . ALA A 1 744 ? 18.173 -18.221 26.249 1.00 81.56 744 ALA A O 1
ATOM 5982 N N . LEU A 1 745 ? 19.603 -17.248 24.833 1.00 71.94 745 LEU A N 1
ATOM 5983 C CA . LEU A 1 745 ? 18.838 -17.550 23.620 1.00 71.94 745 LEU A CA 1
ATOM 5984 C C . LEU A 1 745 ? 19.085 -18.992 23.142 1.00 71.94 745 LEU A C 1
ATOM 5986 O O . LEU A 1 745 ? 19.878 -19.229 22.238 1.00 71.94 745 LEU A O 1
ATOM 5990 N N . THR A 1 746 ? 18.397 -19.976 23.718 1.00 61.06 746 THR A N 1
ATOM 5991 C CA . THR A 1 746 ? 18.670 -21.410 23.469 1.00 61.06 746 THR A CA 1
ATOM 5992 C C . THR A 1 746 ? 18.200 -21.947 22.108 1.00 61.06 746 THR A C 1
ATOM 5994 O O . THR A 1 746 ? 18.820 -22.859 21.568 1.00 61.06 746 THR A O 1
ATOM 5997 N N . HIS A 1 747 ? 17.145 -21.383 21.510 1.00 52.94 747 HIS A N 1
ATOM 5998 C CA . HIS A 1 747 ? 16.402 -22.024 20.410 1.00 52.94 747 HIS A CA 1
ATOM 5999 C C . HIS A 1 747 ? 16.731 -21.522 18.989 1.00 52.94 747 HIS A C 1
ATOM 6001 O O . HIS A 1 747 ? 16.268 -22.111 18.018 1.00 52.94 747 HIS A O 1
ATOM 6007 N N . ASN A 1 748 ? 17.561 -20.484 18.832 1.00 50.03 748 ASN A N 1
ATOM 6008 C CA . ASN A 1 748 ? 17.792 -19.829 17.533 1.00 50.03 748 ASN A CA 1
ATOM 6009 C C . ASN A 1 748 ? 19.239 -19.942 17.042 1.00 50.03 748 ASN A C 1
ATOM 6011 O O . ASN A 1 748 ? 19.862 -18.935 16.731 1.00 50.03 748 ASN A O 1
ATOM 6015 N N . LYS A 1 749 ? 19.808 -21.156 16.990 1.00 48.88 749 LYS A N 1
ATOM 6016 C CA . LYS A 1 749 ? 21.190 -21.421 16.514 1.00 48.88 749 LYS A CA 1
ATOM 6017 C C . LYS A 1 749 ? 22.313 -20.700 17.285 1.00 48.88 749 LYS A C 1
ATOM 6019 O O . LYS A 1 749 ? 23.473 -20.845 16.912 1.00 48.88 749 LYS A O 1
ATOM 6024 N N . ALA A 1 750 ? 21.986 -19.939 18.331 1.00 47.47 750 ALA A N 1
ATOM 6025 C CA . ALA A 1 750 ? 22.934 -19.124 19.083 1.00 47.47 750 ALA A CA 1
ATOM 6026 C C . ALA A 1 750 ? 23.797 -19.938 20.066 1.00 47.47 750 ALA A C 1
ATOM 6028 O O . ALA A 1 750 ? 24.916 -19.533 20.351 1.00 47.47 750 ALA A O 1
ATOM 6029 N N . TYR A 1 751 ? 23.308 -21.100 20.520 1.00 48.22 751 TYR A N 1
ATOM 6030 C CA . TYR A 1 751 ? 24.084 -22.067 21.318 1.00 48.22 751 TYR A CA 1
ATOM 6031 C C . TYR A 1 751 ? 23.953 -23.507 20.823 1.00 48.22 751 TYR A C 1
ATOM 6033 O O . TYR A 1 751 ? 24.892 -24.288 20.928 1.00 48.22 751 TYR A O 1
ATOM 6041 N N . ILE A 1 752 ? 22.793 -23.870 20.271 1.00 47.94 752 ILE A N 1
ATOM 6042 C CA . ILE A 1 752 ? 22.510 -25.229 19.813 1.00 47.94 752 ILE A CA 1
ATOM 6043 C C . ILE A 1 752 ? 22.583 -25.246 18.284 1.00 47.94 752 ILE A C 1
ATOM 6045 O O . ILE A 1 752 ? 21.667 -24.797 17.595 1.00 47.94 752 ILE A O 1
ATOM 6049 N N . HIS A 1 753 ? 23.681 -25.775 17.739 1.00 47.69 753 HIS A N 1
ATOM 6050 C CA . HIS A 1 753 ? 23.824 -26.055 16.303 1.00 47.69 753 HIS A CA 1
ATOM 6051 C C . HIS A 1 753 ? 23.086 -27.336 15.852 1.00 47.69 753 HIS A C 1
ATOM 6053 O O . HIS A 1 753 ? 23.173 -27.698 14.684 1.00 47.69 753 HIS A O 1
ATOM 6059 N N . GLN A 1 754 ? 22.360 -28.003 16.759 1.00 47.91 754 GLN A N 1
ATOM 6060 C CA . GLN A 1 754 ? 21.711 -29.304 16.538 1.00 47.91 754 GLN A CA 1
ATOM 6061 C C . GLN A 1 754 ? 20.270 -29.216 16.002 1.00 47.91 754 GLN A C 1
ATOM 6063 O O . GLN A 1 754 ? 19.764 -30.204 15.487 1.00 47.91 754 GLN A O 1
ATOM 6068 N N . ASN A 1 755 ? 19.614 -28.048 16.038 1.00 48.22 755 ASN A N 1
ATOM 6069 C CA . ASN A 1 755 ? 18.261 -27.889 15.483 1.00 48.22 755 ASN A CA 1
ATOM 6070 C C . ASN A 1 755 ? 18.316 -27.577 13.981 1.00 48.22 755 ASN A C 1
ATOM 6072 O O . ASN A 1 755 ? 17.961 -26.484 13.528 1.00 48.22 755 ASN A O 1
ATOM 6076 N N . LYS A 1 756 ? 18.810 -28.536 13.201 1.00 54.38 756 LYS A N 1
ATOM 6077 C CA . LYS A 1 756 ? 18.543 -28.590 11.767 1.00 54.38 756 LYS A CA 1
ATOM 6078 C C . LYS A 1 756 ? 17.193 -29.265 11.550 1.00 54.38 756 LYS A C 1
ATOM 6080 O O . LYS A 1 756 ? 16.847 -30.228 12.223 1.00 54.38 756 LYS A O 1
ATOM 6085 N N . SER A 1 757 ? 16.429 -28.744 10.598 1.00 54.75 757 SER A N 1
ATOM 6086 C CA . SER A 1 757 ? 15.234 -29.413 10.096 1.00 54.75 757 SER A CA 1
ATOM 6087 C C . SER A 1 757 ? 15.657 -30.690 9.368 1.00 54.75 757 SER A C 1
ATOM 6089 O O . SER A 1 757 ? 16.413 -30.603 8.400 1.00 54.75 757 SER A O 1
ATOM 6091 N N . TYR A 1 758 ? 15.159 -31.842 9.800 1.00 67.62 758 TYR A N 1
ATOM 6092 C CA . TYR A 1 758 ? 15.246 -33.104 9.070 1.00 67.62 758 TYR A CA 1
ATOM 6093 C C . TYR A 1 758 ? 13.867 -33.459 8.499 1.00 67.62 758 TYR A C 1
ATOM 6095 O O . TYR A 1 758 ? 12.840 -32.996 8.994 1.00 67.62 758 TYR A O 1
ATOM 6103 N N . SER A 1 759 ? 13.829 -34.271 7.444 1.00 68.38 759 SER A N 1
ATOM 6104 C CA . SER A 1 759 ? 12.569 -34.793 6.898 1.00 68.38 759 SER A CA 1
ATOM 6105 C C . SER A 1 759 ? 12.220 -36.135 7.547 1.00 68.38 759 SER A C 1
ATOM 6107 O O . SER A 1 759 ? 13.110 -36.891 7.938 1.00 68.38 759 SER A O 1
ATOM 6109 N N . SER A 1 760 ? 10.936 -36.484 7.633 1.00 68.44 760 SER A N 1
ATOM 6110 C CA . SER A 1 760 ? 10.529 -37.834 8.056 1.00 68.44 760 SER A CA 1
ATOM 6111 C C . SER A 1 760 ? 11.138 -38.913 7.147 1.00 68.44 760 SER A C 1
ATOM 6113 O O . SER A 1 760 ? 11.641 -39.918 7.645 1.00 68.44 760 SER A O 1
ATOM 6115 N N . GLY A 1 761 ? 11.201 -38.655 5.834 1.00 72.06 761 GLY A N 1
ATOM 6116 C CA . GLY A 1 761 ? 11.834 -39.540 4.851 1.00 72.06 761 GLY A CA 1
ATOM 6117 C C . GLY A 1 761 ? 13.335 -39.758 5.080 1.00 72.06 761 GLY A C 1
ATOM 6118 O O . GLY A 1 761 ? 13.805 -40.889 4.983 1.00 72.06 761 GLY A O 1
ATOM 6119 N N . SER A 1 762 ? 14.089 -38.719 5.464 1.00 76.62 762 SER A N 1
ATOM 6120 C CA . SER A 1 762 ? 15.518 -38.870 5.780 1.00 76.62 762 SER A CA 1
ATOM 6121 C C . SER A 1 762 ? 15.740 -39.750 7.005 1.00 76.62 762 SER A C 1
ATOM 6123 O O . SER A 1 762 ? 16.628 -40.594 6.987 1.00 76.62 762 SER A O 1
ATOM 6125 N N . ILE A 1 763 ? 14.911 -39.612 8.044 1.00 83.56 763 ILE A N 1
ATOM 6126 C CA . ILE A 1 763 ? 15.023 -40.447 9.249 1.00 83.56 763 ILE A CA 1
ATOM 6127 C C . ILE A 1 763 ? 14.653 -41.900 8.946 1.00 83.56 763 ILE A C 1
ATOM 6129 O O . ILE A 1 763 ? 15.389 -42.804 9.324 1.00 83.56 763 ILE A O 1
ATOM 6133 N N . GLN A 1 764 ? 13.573 -42.132 8.199 1.00 81.25 764 GLN A N 1
ATOM 6134 C CA . GLN A 1 764 ? 13.176 -43.482 7.784 1.00 81.25 764 GLN A CA 1
ATOM 6135 C C . GLN A 1 764 ? 14.261 -44.176 6.952 1.00 81.25 764 GLN A C 1
ATOM 6137 O O . GLN A 1 764 ? 14.529 -45.359 7.157 1.00 81.25 764 GLN A O 1
ATOM 6142 N N . TRP A 1 765 ? 14.922 -43.450 6.046 1.00 81.94 765 TRP A N 1
ATOM 6143 C CA . TRP A 1 765 ? 16.038 -43.992 5.272 1.00 81.94 765 TRP A CA 1
ATOM 6144 C C . TRP A 1 765 ? 17.245 -44.341 6.151 1.00 81.94 765 TRP A C 1
ATOM 6146 O O . TRP A 1 765 ? 17.838 -45.404 5.979 1.00 81.94 765 TRP A O 1
ATOM 6156 N N . LEU A 1 766 ? 17.598 -43.493 7.117 1.00 84.25 766 LEU A N 1
ATOM 6157 C CA . LEU A 1 766 ? 18.711 -43.756 8.033 1.00 84.25 766 LEU A CA 1
ATOM 6158 C C . LEU A 1 766 ? 18.427 -44.945 8.960 1.00 84.25 766 LEU A C 1
ATOM 6160 O O . LEU A 1 766 ? 19.309 -45.778 9.154 1.00 84.25 766 LEU A O 1
ATOM 6164 N N . GLU A 1 767 ? 17.192 -45.088 9.444 1.00 86.19 767 GLU A N 1
ATOM 6165 C CA . GLU A 1 767 ? 16.737 -46.267 10.197 1.00 86.19 767 GLU A CA 1
ATOM 6166 C C . GLU A 1 767 ? 16.726 -47.535 9.329 1.00 86.19 767 GLU A C 1
ATOM 6168 O O . GLU A 1 767 ? 17.098 -48.623 9.775 1.00 86.19 767 GLU A O 1
ATOM 6173 N N . TYR A 1 768 ? 16.381 -47.408 8.045 1.00 81.56 768 TYR A N 1
ATOM 6174 C CA . TYR A 1 768 ? 16.529 -48.498 7.086 1.00 81.56 768 TYR A CA 1
ATOM 6175 C C . TYR A 1 768 ? 18.000 -48.904 6.916 1.00 81.56 768 TYR A C 1
ATOM 6177 O O . TYR A 1 768 ? 18.299 -50.097 6.930 1.00 81.56 768 TYR A O 1
ATOM 6185 N N . ILE A 1 769 ? 18.932 -47.952 6.799 1.00 81.00 769 ILE A N 1
ATOM 6186 C CA . ILE A 1 769 ? 20.375 -48.237 6.722 1.00 81.00 769 ILE A CA 1
ATOM 6187 C C . ILE A 1 769 ? 20.870 -48.895 8.014 1.00 81.00 769 ILE A C 1
ATOM 6189 O O . ILE A 1 769 ? 21.566 -49.908 7.939 1.00 81.00 769 ILE A O 1
ATOM 6193 N N . LYS A 1 770 ? 20.450 -48.380 9.176 1.00 87.94 770 LYS A N 1
ATOM 6194 C CA . LYS A 1 770 ? 20.718 -48.965 10.497 1.00 87.94 770 LYS A CA 1
ATOM 6195 C C . LYS A 1 770 ? 20.326 -50.444 10.524 1.00 87.94 770 LYS A C 1
ATOM 6197 O O . LYS A 1 770 ? 21.145 -51.306 10.838 1.00 87.94 770 LYS A O 1
ATOM 6202 N N . LYS A 1 771 ? 19.095 -50.749 10.098 1.00 84.00 771 LYS A N 1
ATOM 6203 C CA . LYS A 1 771 ? 18.541 -52.110 10.087 1.00 84.00 771 LYS A CA 1
ATOM 6204 C C . LYS A 1 771 ? 19.178 -53.021 9.034 1.00 84.00 771 LYS A C 1
ATOM 6206 O O . LYS A 1 771 ? 19.454 -54.178 9.324 1.00 84.00 771 LYS A O 1
ATOM 6211 N N . THR A 1 772 ? 19.390 -52.534 7.814 1.00 81.25 772 THR A N 1
ATOM 6212 C CA . THR A 1 7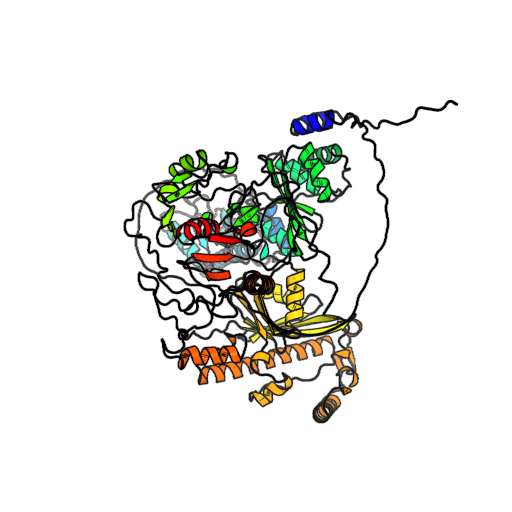72 ? 19.877 -53.363 6.694 1.00 81.25 772 THR A CA 1
ATOM 6213 C C . THR A 1 772 ? 21.370 -53.623 6.731 1.00 81.25 772 THR A C 1
ATOM 6215 O O . THR A 1 772 ? 21.802 -54.697 6.321 1.00 81.25 772 THR A O 1
ATOM 6218 N N . ARG A 1 773 ? 22.162 -52.669 7.225 1.00 82.88 773 ARG A N 1
ATOM 6219 C CA . ARG A 1 773 ? 23.610 -52.841 7.384 1.00 82.88 773 ARG A CA 1
ATOM 6220 C C . ARG A 1 773 ? 23.994 -53.364 8.763 1.00 82.88 773 ARG A C 1
ATOM 6222 O O . ARG A 1 773 ? 25.154 -53.698 8.959 1.00 82.88 773 ARG A O 1
ATOM 6229 N N . ASN A 1 774 ? 23.032 -53.458 9.683 1.00 85.94 774 ASN A N 1
ATOM 6230 C CA . ASN A 1 774 ? 23.252 -53.840 11.074 1.00 85.94 774 ASN A CA 1
ATOM 6231 C C . ASN A 1 774 ? 24.346 -52.983 11.741 1.00 85.94 774 ASN A C 1
ATOM 6233 O O . ASN A 1 774 ? 25.266 -53.496 12.374 1.00 85.94 774 ASN A O 1
ATOM 6237 N N . VAL A 1 775 ? 24.252 -51.667 11.549 1.00 84.81 775 VAL A N 1
ATOM 6238 C CA . VAL A 1 775 ? 25.183 -50.660 12.084 1.00 84.81 775 VAL A CA 1
ATOM 6239 C C . VAL A 1 775 ? 24.411 -49.660 12.919 1.00 84.81 775 VAL A C 1
ATOM 6241 O O . VAL A 1 775 ? 23.246 -49.411 12.629 1.00 84.81 775 VAL A O 1
ATOM 6244 N N . ASP A 1 776 ? 25.039 -49.054 13.923 1.00 87.00 776 ASP A N 1
ATOM 6245 C CA . ASP A 1 776 ? 24.377 -48.026 14.723 1.00 87.00 776 ASP A CA 1
ATOM 6246 C C . ASP A 1 776 ? 24.585 -46.633 14.116 1.00 87.00 776 ASP A C 1
ATOM 6248 O O . ASP A 1 776 ? 25.665 -46.048 14.194 1.00 87.00 776 ASP A O 1
ATOM 6252 N N . VAL A 1 777 ? 23.548 -46.122 13.451 1.00 87.06 777 VAL A N 1
ATOM 6253 C CA . VAL A 1 777 ? 23.589 -44.830 12.757 1.00 87.06 777 VAL A CA 1
ATOM 6254 C C . VAL A 1 777 ? 23.168 -43.702 13.695 1.00 87.06 777 VAL A C 1
ATOM 6256 O O . VAL A 1 777 ? 22.022 -43.643 14.133 1.00 87.06 777 VAL A O 1
ATOM 6259 N N . HIS A 1 778 ? 24.071 -42.756 13.933 1.00 86.31 778 HIS A N 1
ATOM 6260 C CA . HIS A 1 778 ? 23.814 -41.496 14.625 1.00 86.31 778 HIS A CA 1
ATOM 6261 C C . HIS A 1 778 ? 23.151 -40.499 13.666 1.00 86.31 778 HIS A C 1
ATOM 6263 O O . HIS A 1 778 ? 23.706 -40.208 12.608 1.00 86.31 778 HIS A O 1
ATOM 6269 N N . HIS A 1 779 ? 21.989 -39.964 14.034 1.00 82.62 779 HIS A N 1
ATOM 6270 C CA . HIS A 1 779 ? 21.226 -38.972 13.274 1.00 82.62 779 HIS A CA 1
ATOM 6271 C C . HIS A 1 779 ? 20.392 -38.068 14.202 1.00 82.62 779 HIS A C 1
ATOM 6273 O O . HIS A 1 779 ? 20.403 -38.203 15.426 1.00 82.62 779 HIS A O 1
ATOM 6279 N N . ALA A 1 780 ? 19.632 -37.133 13.627 1.00 77.00 780 ALA A N 1
ATOM 6280 C CA . ALA A 1 780 ? 18.971 -36.047 14.361 1.00 77.00 780 ALA A CA 1
ATOM 6281 C C . ALA A 1 780 ? 17.966 -36.455 15.466 1.00 77.00 780 ALA A C 1
ATOM 6283 O O . ALA A 1 780 ? 17.666 -35.635 16.328 1.00 77.00 780 ALA A O 1
ATOM 6284 N N . VAL A 1 781 ? 17.436 -37.685 15.450 1.00 76.56 781 VAL A N 1
ATOM 6285 C CA . VAL A 1 781 ? 16.370 -38.153 16.371 1.00 76.56 781 VAL A CA 1
ATOM 6286 C C . VAL A 1 781 ? 16.909 -39.104 17.451 1.00 76.56 781 VAL A C 1
ATOM 6288 O O . VAL A 1 781 ? 16.166 -39.513 18.336 1.00 76.56 781 VAL A O 1
ATOM 6291 N N . ASN A 1 782 ? 18.202 -39.447 17.413 1.00 79.69 782 ASN A N 1
ATOM 6292 C CA . ASN A 1 782 ? 18.837 -40.296 18.422 1.00 79.69 782 ASN A CA 1
ATOM 6293 C C . ASN A 1 782 ? 20.028 -39.588 19.105 1.00 79.69 782 ASN A C 1
ATOM 6295 O O . ASN A 1 782 ? 19.835 -38.633 19.849 1.00 79.69 782 ASN A O 1
ATOM 6299 N N . HIS A 1 783 ? 21.260 -40.022 18.852 1.00 76.38 783 HIS A N 1
ATOM 6300 C CA . HIS A 1 783 ? 22.514 -39.490 19.384 1.00 76.38 783 HIS A CA 1
ATOM 6301 C C . HIS A 1 783 ? 22.925 -38.131 18.784 1.00 76.38 783 HIS A C 1
ATOM 6303 O O . HIS A 1 783 ? 23.965 -37.584 19.153 1.00 76.38 783 HIS A O 1
ATOM 6309 N N . GLY A 1 784 ? 22.109 -37.580 17.882 1.00 72.06 784 GLY A N 1
ATOM 6310 C CA . GLY A 1 784 ? 22.333 -36.305 17.212 1.00 72.06 784 GLY A CA 1
ATOM 6311 C C . GLY A 1 784 ? 23.173 -36.436 15.942 1.00 72.06 784 GLY A C 1
ATOM 6312 O O . GLY A 1 784 ? 23.901 -37.405 15.730 1.00 72.06 784 GLY A O 1
ATOM 6313 N N . GLU A 1 785 ? 23.074 -35.430 15.073 1.00 77.69 785 GLU A N 1
ATOM 6314 C CA . GLU A 1 785 ? 23.898 -35.349 13.865 1.00 77.69 785 GLU A CA 1
ATOM 6315 C C . GLU A 1 785 ? 25.372 -35.104 14.214 1.00 77.69 785 GLU A C 1
ATOM 6317 O O . GLU A 1 785 ? 25.712 -34.235 15.026 1.00 77.69 785 GLU A O 1
ATOM 6322 N N . VAL A 1 786 ? 26.272 -35.824 13.543 1.00 75.12 786 VAL A N 1
ATOM 6323 C CA . VAL A 1 786 ? 27.717 -35.662 13.730 1.00 75.12 786 VAL A CA 1
ATOM 6324 C C . VAL A 1 786 ? 28.242 -34.550 12.829 1.00 75.12 786 VAL A C 1
ATOM 6326 O O . VAL A 1 786 ? 27.986 -34.513 11.621 1.00 75.12 786 VAL A O 1
ATOM 6329 N N . SER A 1 787 ? 29.019 -33.638 13.419 1.00 67.94 787 SER A N 1
ATOM 6330 C CA . SER A 1 787 ? 29.707 -32.586 12.671 1.00 67.94 787 SER A CA 1
ATOM 6331 C C . SER A 1 787 ? 31.103 -33.018 12.224 1.00 67.94 787 SER A C 1
ATOM 6333 O O . SER A 1 787 ? 31.893 -33.559 12.995 1.00 67.94 787 SER A O 1
ATOM 6335 N N . ILE A 1 788 ? 31.438 -32.724 10.970 1.00 60.62 788 ILE A N 1
ATOM 6336 C CA . ILE A 1 788 ? 32.786 -32.848 10.420 1.00 60.62 788 ILE A CA 1
ATOM 6337 C C . ILE A 1 788 ? 33.211 -31.472 9.903 1.00 60.62 788 ILE A C 1
ATOM 6339 O O . ILE A 1 788 ? 32.820 -31.006 8.829 1.00 60.62 788 ILE A O 1
ATOM 6343 N N . GLY A 1 789 ? 34.031 -30.780 10.697 1.00 60.38 789 GLY A N 1
ATOM 6344 C CA . GLY A 1 789 ? 34.329 -29.365 10.474 1.00 60.38 789 GLY A CA 1
ATOM 6345 C C . GLY A 1 789 ? 33.103 -28.496 10.773 1.00 60.38 789 GLY A C 1
ATOM 6346 O O . GLY A 1 789 ? 32.540 -28.585 11.851 1.00 60.38 789 GLY A O 1
ATOM 6347 N N . LYS A 1 790 ? 32.680 -27.655 9.823 1.00 48.09 790 LYS A N 1
ATOM 6348 C CA . LYS A 1 790 ? 31.501 -26.771 9.971 1.00 48.09 790 LYS A CA 1
ATOM 6349 C C . LYS A 1 790 ? 30.190 -27.382 9.456 1.00 48.09 790 LYS A C 1
ATOM 6351 O O . LYS A 1 790 ? 29.215 -26.665 9.247 1.00 48.09 790 LYS A O 1
ATOM 6356 N N . PHE A 1 791 ? 30.206 -28.669 9.126 1.00 56.12 791 PHE A N 1
ATOM 6357 C CA . PHE A 1 791 ? 29.143 -29.344 8.393 1.00 56.12 791 PHE A CA 1
ATOM 6358 C C . PHE A 1 791 ? 28.620 -30.522 9.198 1.00 56.12 791 PHE A C 1
ATOM 6360 O O . PHE A 1 791 ? 29.419 -31.326 9.657 1.00 56.12 791 PHE A O 1
ATOM 6367 N N . PHE A 1 792 ? 27.302 -30.630 9.322 1.00 69.00 792 PHE A N 1
ATOM 6368 C CA . PHE A 1 792 ? 26.634 -31.790 9.913 1.00 69.00 792 PHE A CA 1
ATOM 6369 C C . PHE A 1 792 ? 26.196 -32.760 8.814 1.00 69.00 792 PHE A C 1
ATOM 6371 O O . PHE A 1 792 ? 25.752 -32.303 7.748 1.00 69.00 792 PHE A O 1
ATOM 6378 N N . LEU A 1 793 ? 26.378 -34.051 9.082 1.00 73.56 793 LEU A N 1
ATOM 6379 C CA . LEU A 1 793 ? 25.892 -35.172 8.280 1.00 73.56 793 LEU A CA 1
ATOM 6380 C C . LEU A 1 793 ? 24.477 -35.550 8.725 1.00 73.56 793 LEU A C 1
ATOM 6382 O O . LEU A 1 793 ? 24.196 -35.474 9.919 1.00 73.56 793 LEU A O 1
ATOM 6386 N N . ASP A 1 794 ? 23.634 -36.005 7.796 1.00 77.56 794 ASP A N 1
ATOM 6387 C CA . ASP A 1 794 ? 22.285 -36.475 8.144 1.00 77.56 794 ASP A CA 1
ATOM 6388 C C . ASP A 1 794 ? 22.366 -37.775 8.959 1.00 77.56 794 ASP A C 1
ATOM 6390 O O . ASP A 1 794 ? 21.614 -37.960 9.913 1.00 77.56 794 ASP A O 1
ATOM 6394 N N . GLY A 1 795 ? 23.322 -38.648 8.615 1.00 83.44 795 GLY A N 1
ATOM 6395 C CA . GLY A 1 795 ? 23.667 -39.836 9.389 1.00 83.44 795 GLY A CA 1
ATOM 6396 C C . GLY A 1 795 ? 25.171 -40.099 9.460 1.00 83.44 795 GLY A C 1
ATOM 6397 O O . GLY A 1 795 ? 25.929 -39.746 8.555 1.00 83.44 795 GLY A O 1
ATOM 6398 N N . TYR A 1 796 ? 25.618 -40.744 10.532 1.00 86.94 796 TYR A N 1
ATOM 6399 C CA . TYR A 1 796 ? 27.012 -41.137 10.733 1.00 86.94 796 TYR A CA 1
ATOM 6400 C C . TYR A 1 796 ? 27.097 -42.469 11.467 1.00 86.94 796 TYR A C 1
ATOM 6402 O O . TYR A 1 796 ? 26.362 -42.686 12.422 1.00 86.94 796 TYR A O 1
ATOM 6410 N N . TYR A 1 797 ? 28.020 -43.335 11.068 1.00 85.69 797 TYR A N 1
ATOM 6411 C CA . TYR A 1 797 ? 28.390 -44.496 11.873 1.00 85.69 797 TYR A CA 1
ATOM 6412 C C . TYR A 1 797 ? 29.869 -44.823 11.691 1.00 85.69 797 TYR A C 1
ATOM 6414 O O . TYR A 1 797 ? 30.507 -44.417 10.715 1.00 85.69 797 TYR A O 1
ATOM 6422 N N . GLU A 1 798 ? 30.419 -45.563 12.645 1.00 84.56 798 GLU A N 1
ATOM 6423 C CA . GLU A 1 798 ? 31.778 -46.082 12.581 1.00 84.56 798 GLU A CA 1
ATOM 6424 C C . GLU A 1 798 ? 31.729 -47.600 12.713 1.00 84.56 798 GLU A C 1
ATOM 6426 O O . GLU A 1 798 ? 31.065 -48.130 13.601 1.00 84.56 798 GLU A O 1
ATOM 6431 N N . GLN A 1 799 ? 32.405 -48.294 11.805 1.00 82.00 799 GLN A N 1
ATOM 6432 C CA . GLN A 1 799 ? 32.493 -49.748 11.805 1.00 82.00 799 GLN A CA 1
ATOM 6433 C C . GLN A 1 799 ? 33.933 -50.137 11.482 1.00 82.00 799 GLN A C 1
ATOM 6435 O O . GLN A 1 799 ? 34.510 -49.619 10.529 1.00 82.00 799 GLN A O 1
ATOM 6440 N N . ASP A 1 800 ? 34.534 -50.997 12.305 1.00 80.00 800 ASP A N 1
ATOM 6441 C CA . ASP A 1 800 ? 35.904 -51.501 12.120 1.00 80.00 800 ASP A CA 1
ATOM 6442 C C . ASP A 1 800 ? 36.966 -50.389 11.927 1.00 80.00 800 ASP A C 1
ATOM 6444 O O . ASP A 1 800 ? 37.917 -50.526 11.159 1.00 80.00 800 ASP A O 1
ATOM 6448 N N . GLY A 1 801 ? 36.791 -49.249 12.612 1.00 73.06 801 GLY A N 1
ATOM 6449 C CA . GLY A 1 801 ? 37.677 -48.074 12.526 1.00 73.06 801 GLY A CA 1
ATOM 6450 C C . GLY A 1 801 ? 37.497 -47.221 11.262 1.00 73.06 801 GLY A C 1
ATOM 6451 O O . GLY A 1 801 ? 38.249 -46.270 11.029 1.00 73.06 801 GLY A O 1
ATOM 6452 N N . VAL A 1 802 ? 36.501 -47.539 10.433 1.00 72.88 802 VAL A N 1
ATOM 6453 C CA . VAL A 1 802 ? 36.155 -46.809 9.213 1.00 72.88 802 VAL A CA 1
ATOM 6454 C C . VAL A 1 802 ? 34.987 -45.872 9.505 1.00 72.88 802 VAL A C 1
ATOM 6456 O O . VAL A 1 802 ? 33.925 -46.291 9.961 1.00 72.88 802 VAL A O 1
ATOM 6459 N N . ARG A 1 803 ? 35.176 -44.578 9.229 1.00 77.94 803 ARG A N 1
ATOM 6460 C CA . ARG A 1 803 ? 34.146 -43.547 9.424 1.00 77.94 803 ARG A CA 1
ATOM 6461 C C . ARG A 1 803 ? 33.268 -43.417 8.184 1.00 77.94 803 ARG A C 1
ATOM 6463 O O . ARG A 1 803 ? 33.782 -43.092 7.107 1.00 77.94 803 ARG A O 1
ATOM 6470 N N . HIS A 1 804 ? 31.963 -43.599 8.359 1.00 75.19 804 HIS A N 1
ATOM 6471 C CA . HIS A 1 804 ? 30.956 -43.519 7.306 1.00 75.19 804 HIS A CA 1
ATOM 6472 C C . HIS A 1 804 ? 30.068 -42.290 7.508 1.00 75.19 804 HIS A C 1
ATOM 6474 O O . HIS A 1 804 ? 29.455 -42.118 8.561 1.00 75.19 804 HIS A O 1
ATOM 6480 N N . GLY A 1 805 ? 29.982 -41.436 6.486 1.00 78.75 805 GLY A N 1
ATOM 6481 C CA . GLY A 1 805 ? 28.997 -40.355 6.438 1.00 78.75 805 GLY A CA 1
ATOM 6482 C C . GLY A 1 805 ? 27.854 -40.679 5.481 1.00 78.75 805 GLY A C 1
ATOM 6483 O O . GLY A 1 805 ? 28.101 -41.153 4.371 1.00 78.75 805 GLY A O 1
ATOM 6484 N N . LEU A 1 806 ? 26.624 -40.402 5.912 1.00 76.62 806 LEU A N 1
ATOM 6485 C CA . LEU A 1 806 ? 25.387 -40.609 5.162 1.00 76.62 806 LEU A CA 1
ATOM 6486 C C . LEU A 1 806 ? 24.699 -39.262 4.916 1.00 76.62 806 LEU A C 1
ATOM 6488 O O . LEU A 1 806 ? 24.506 -38.482 5.852 1.00 76.62 806 LEU A O 1
ATOM 6492 N N . GLU A 1 807 ? 24.301 -39.005 3.669 1.00 70.44 807 GLU A N 1
ATOM 6493 C CA . GLU A 1 807 ? 23.456 -37.856 3.317 1.00 70.44 807 GLU A CA 1
ATOM 6494 C C . GLU A 1 807 ? 22.254 -38.274 2.462 1.00 70.44 807 GLU A C 1
ATOM 6496 O O . GLU A 1 807 ? 22.369 -38.933 1.419 1.00 70.44 807 GLU A O 1
ATOM 6501 N N . TYR A 1 808 ? 21.072 -37.870 2.915 1.00 65.38 808 TYR A N 1
ATOM 6502 C CA . TYR A 1 808 ? 19.803 -38.150 2.265 1.00 65.38 808 TYR A CA 1
ATOM 6503 C C . TYR A 1 808 ? 19.527 -37.083 1.199 1.00 65.38 808 TYR A C 1
ATOM 6505 O O . TYR A 1 808 ? 19.484 -35.891 1.482 1.00 65.38 808 TYR A O 1
ATOM 6513 N N . GLY A 1 809 ? 19.364 -37.499 -0.062 1.00 60.50 809 GLY A N 1
ATOM 6514 C CA . GLY A 1 809 ? 19.170 -36.572 -1.187 1.00 60.50 809 GLY A CA 1
ATOM 6515 C C . GLY A 1 809 ? 20.443 -35.857 -1.661 1.00 60.50 809 GLY A C 1
ATOM 6516 O O . GLY A 1 809 ? 20.366 -34.992 -2.531 1.00 60.50 809 GLY A O 1
ATOM 6517 N N . GLY A 1 810 ? 21.623 -36.246 -1.163 1.00 48.72 810 GLY A N 1
ATOM 6518 C CA . GLY A 1 810 ? 22.887 -35.567 -1.449 1.00 48.72 810 GLY A CA 1
ATOM 6519 C C . GLY A 1 810 ? 23.154 -35.296 -2.940 1.00 48.72 810 GLY A C 1
ATOM 6520 O O . GLY A 1 810 ? 23.559 -34.197 -3.290 1.00 48.72 810 GLY A O 1
ATOM 6521 N N . CYS A 1 811 ? 22.880 -36.228 -3.858 1.00 44.62 811 CYS A N 1
ATOM 6522 C CA . CYS A 1 811 ? 23.173 -36.046 -5.294 1.00 44.62 811 CYS A CA 1
ATOM 6523 C C . CYS A 1 811 ? 22.403 -34.888 -5.963 1.00 44.62 811 CYS A C 1
ATOM 6525 O O . CYS A 1 811 ? 22.958 -34.219 -6.833 1.00 44.62 811 CYS A O 1
ATOM 6527 N N . VAL A 1 812 ? 21.170 -34.600 -5.531 1.00 36.75 812 VAL A N 1
ATOM 6528 C CA . VAL A 1 812 ? 20.347 -33.494 -6.068 1.00 36.75 812 VAL A CA 1
ATOM 6529 C C . VAL A 1 812 ? 20.902 -32.126 -5.638 1.00 36.75 812 VAL A C 1
ATOM 6531 O O . VAL A 1 812 ? 20.732 -31.128 -6.338 1.00 36.75 812 VAL A O 1
ATOM 6534 N N . PHE A 1 813 ? 21.646 -32.090 -4.529 1.00 35.84 813 PHE A N 1
ATOM 6535 C CA . PHE A 1 813 ? 22.205 -30.877 -3.927 1.00 35.84 813 PHE A CA 1
ATOM 6536 C C . PHE A 1 813 ? 23.742 -30.757 -4.074 1.00 35.84 813 PHE A C 1
ATOM 6538 O O . PHE A 1 813 ? 24.306 -29.688 -3.833 1.00 35.84 813 PHE A O 1
ATOM 6545 N N . HIS A 1 814 ? 24.450 -31.805 -4.534 1.00 39.28 814 HIS A N 1
ATOM 6546 C CA . HIS A 1 814 ? 25.918 -31.889 -4.421 1.00 39.28 814 HIS A CA 1
ATOM 6547 C C . HIS A 1 814 ? 26.794 -31.574 -5.633 1.00 39.28 814 HIS A C 1
ATOM 6549 O O . HIS A 1 814 ? 28.006 -31.508 -5.439 1.00 39.28 814 HIS A O 1
ATOM 6555 N N . GLY A 1 815 ? 26.297 -31.320 -6.846 1.00 35.22 815 GLY A N 1
ATOM 6556 C CA . GLY A 1 815 ? 27.169 -30.850 -7.944 1.00 35.22 815 GLY A CA 1
ATOM 6557 C C . GLY A 1 815 ? 28.496 -31.626 -8.094 1.00 35.22 815 GLY A C 1
ATOM 6558 O O . GLY A 1 815 ? 29.567 -31.029 -8.238 1.00 35.22 815 GLY A O 1
ATOM 6559 N N . HIS A 1 816 ? 28.439 -32.954 -7.994 1.00 37.41 816 HIS A N 1
ATOM 6560 C CA . HIS A 1 816 ? 29.511 -33.843 -8.437 1.00 37.41 816 HIS A CA 1
ATOM 6561 C C . HIS A 1 816 ? 29.232 -34.299 -9.876 1.00 37.41 816 HIS A C 1
ATOM 6563 O O . HIS A 1 816 ? 28.086 -34.271 -10.316 1.00 37.41 816 HIS A O 1
ATOM 6569 N N . CYS A 1 817 ? 30.276 -34.687 -10.620 1.00 35.94 817 CYS A N 1
ATOM 6570 C CA . CYS A 1 817 ? 30.166 -35.201 -11.992 1.00 35.94 817 CYS A CA 1
ATOM 6571 C C . CYS A 1 817 ? 29.501 -36.591 -12.028 1.00 35.94 817 CYS A C 1
ATOM 6573 O O . CYS A 1 817 ? 30.148 -37.580 -12.359 1.00 35.94 817 CYS A O 1
ATOM 6575 N N . CYS A 1 818 ? 28.211 -36.683 -11.727 1.00 35.34 818 CYS A N 1
ATOM 6576 C CA . CYS A 1 818 ? 27.369 -37.624 -12.457 1.00 35.34 818 CYS A CA 1
ATOM 6577 C C . CYS A 1 818 ? 27.199 -37.016 -13.853 1.00 35.34 818 CYS A C 1
ATOM 6579 O O . CYS A 1 818 ? 26.951 -35.813 -13.952 1.00 35.34 818 CYS A O 1
ATOM 6581 N N . ARG A 1 819 ? 27.443 -37.779 -14.925 1.00 31.73 819 ARG A N 1
ATOM 6582 C CA . ARG A 1 819 ? 27.324 -37.282 -16.305 1.00 31.73 819 ARG A CA 1
ATOM 6583 C C . ARG A 1 819 ? 25.903 -36.747 -16.515 1.00 31.73 819 ARG A C 1
ATOM 6585 O O . ARG A 1 819 ? 24.978 -37.519 -16.709 1.00 31.73 819 ARG A O 1
ATOM 6592 N N . PHE A 1 820 ? 25.739 -35.432 -16.429 1.00 28.12 820 PHE A N 1
ATOM 6593 C CA . PHE A 1 820 ? 24.532 -34.750 -16.866 1.00 28.12 820 PHE A CA 1
ATOM 6594 C C . PHE A 1 820 ? 24.548 -34.792 -18.393 1.00 28.12 820 PHE A C 1
ATOM 6596 O O . PHE A 1 820 ? 25.348 -34.092 -19.018 1.00 28.12 820 PHE A O 1
ATOM 6603 N N . GLU A 1 821 ? 23.709 -35.635 -18.992 1.00 27.20 821 GLU A N 1
ATOM 6604 C CA . GLU A 1 821 ? 23.346 -35.443 -20.390 1.00 27.20 821 GLU A CA 1
ATOM 6605 C C . GLU A 1 821 ? 22.498 -34.161 -20.499 1.00 27.20 821 GLU A C 1
ATOM 6607 O O . GLU A 1 821 ? 21.583 -33.970 -19.695 1.00 27.20 821 GLU A O 1
ATOM 6612 N N . PRO A 1 822 ? 22.779 -33.250 -21.449 1.00 28.80 822 PRO A N 1
ATOM 6613 C CA . PRO A 1 822 ? 22.173 -31.913 -21.474 1.00 28.80 822 PRO A CA 1
ATOM 6614 C C . PRO A 1 822 ? 20.656 -31.864 -21.730 1.00 28.80 822 PRO A C 1
ATOM 6616 O O . PRO A 1 822 ? 20.085 -30.777 -21.684 1.00 28.80 822 PRO A O 1
ATOM 6619 N N . ASN A 1 823 ? 20.003 -32.998 -22.012 1.00 27.64 823 ASN A N 1
ATOM 6620 C CA . ASN A 1 823 ? 18.685 -33.021 -22.656 1.00 27.64 823 ASN A CA 1
ATOM 6621 C C . ASN A 1 823 ? 17.512 -33.511 -21.785 1.00 27.64 823 ASN A C 1
ATOM 6623 O O . ASN A 1 823 ? 16.389 -33.554 -22.280 1.00 27.64 823 ASN A O 1
ATOM 6627 N N . HIS A 1 824 ? 17.702 -33.814 -20.497 1.00 27.72 824 HIS A N 1
ATOM 6628 C CA . HIS A 1 824 ? 16.579 -34.157 -19.612 1.00 27.72 824 HIS A CA 1
ATOM 6629 C C . HIS A 1 824 ? 16.098 -32.945 -18.794 1.00 27.72 824 HIS A C 1
ATOM 6631 O O . HIS A 1 824 ? 16.838 -32.370 -17.994 1.00 27.72 824 HIS A O 1
ATOM 6637 N N . ARG A 1 825 ? 14.830 -32.556 -19.004 1.00 27.56 825 ARG A N 1
ATOM 6638 C CA . ARG A 1 825 ? 14.108 -31.562 -18.189 1.00 27.56 825 ARG A CA 1
ATOM 6639 C C . ARG A 1 825 ? 14.066 -32.029 -16.721 1.00 27.56 825 ARG A C 1
ATOM 6641 O O . ARG A 1 825 ? 13.859 -33.221 -16.495 1.00 27.56 825 ARG A O 1
ATOM 6648 N N . PRO A 1 826 ? 14.199 -31.140 -15.718 1.00 28.44 826 PRO A N 1
ATOM 6649 C CA . PRO A 1 826 ? 13.892 -31.501 -14.338 1.00 28.44 826 PRO A CA 1
ATOM 6650 C C . PRO A 1 826 ? 12.415 -31.901 -14.255 1.00 28.44 826 PRO A C 1
ATOM 6652 O O . PRO A 1 826 ? 11.556 -31.111 -14.642 1.00 28.44 826 PRO A O 1
ATOM 6655 N N . LEU A 1 827 ? 12.130 -33.115 -13.782 1.00 25.41 827 LEU A N 1
ATOM 6656 C CA . LEU A 1 827 ? 10.775 -33.550 -13.443 1.00 25.41 827 LEU A CA 1
ATOM 6657 C C . LEU A 1 827 ? 10.150 -32.558 -12.453 1.00 25.41 827 LEU A C 1
ATOM 6659 O O . LEU A 1 827 ? 10.748 -32.218 -11.429 1.00 25.41 827 LEU A O 1
ATOM 6663 N N . ASP A 1 828 ? 8.949 -32.098 -12.793 1.00 29.39 828 ASP A N 1
ATOM 6664 C CA . ASP A 1 828 ? 8.100 -31.223 -11.996 1.00 29.39 828 ASP A CA 1
ATOM 6665 C C . ASP A 1 828 ? 7.754 -31.873 -10.643 1.00 29.39 828 ASP A C 1
ATOM 6667 O O . ASP A 1 828 ? 6.805 -32.643 -10.525 1.00 29.39 828 ASP A O 1
ATOM 6671 N N . LEU A 1 829 ? 8.510 -31.544 -9.592 1.00 25.59 829 LEU A N 1
ATOM 6672 C CA . LEU A 1 829 ? 8.144 -31.833 -8.204 1.00 25.59 829 LEU A CA 1
ATOM 6673 C C . LEU A 1 829 ? 7.667 -30.540 -7.523 1.00 25.59 829 LEU A C 1
ATOM 6675 O O . LEU A 1 829 ? 8.459 -29.684 -7.141 1.00 25.59 829 LEU A O 1
ATOM 6679 N N . ILE A 1 830 ? 6.337 -30.424 -7.448 1.00 26.41 830 ILE A N 1
ATOM 6680 C CA . ILE A 1 830 ? 5.498 -29.653 -6.512 1.00 26.41 830 ILE A CA 1
ATOM 6681 C C . ILE A 1 830 ? 6.001 -28.235 -6.173 1.00 26.41 830 ILE A C 1
ATOM 6683 O O . ILE A 1 830 ? 6.757 -27.985 -5.235 1.00 26.41 830 ILE A O 1
ATOM 6687 N N . LYS A 1 831 ? 5.464 -27.268 -6.925 1.00 27.86 831 LYS A N 1
ATOM 6688 C CA . LYS A 1 831 ? 5.506 -25.830 -6.638 1.00 27.86 831 LYS A CA 1
ATOM 6689 C C . LYS A 1 831 ? 4.544 -25.482 -5.494 1.00 27.86 831 LYS A C 1
ATOM 6691 O O . LYS A 1 831 ? 3.478 -24.930 -5.746 1.00 27.86 831 LYS A O 1
ATOM 6696 N N . GLU A 1 832 ? 4.937 -25.704 -4.244 1.00 25.36 832 GLU A N 1
ATOM 6697 C CA . GLU A 1 832 ? 4.360 -24.935 -3.135 1.00 25.36 832 GLU A CA 1
ATOM 6698 C C . GLU A 1 832 ? 5.231 -23.710 -2.841 1.00 25.36 832 GLU A C 1
ATOM 6700 O O . GLU A 1 832 ? 6.347 -23.779 -2.324 1.00 25.36 832 GLU A O 1
ATOM 6705 N N . LYS A 1 833 ? 4.709 -22.545 -3.233 1.00 28.33 833 LYS A N 1
ATOM 6706 C CA . LYS A 1 833 ? 5.300 -21.233 -2.972 1.00 28.33 833 LYS A CA 1
ATOM 6707 C C . LYS A 1 833 ? 5.221 -20.916 -1.472 1.00 28.33 833 LYS A C 1
ATOM 6709 O O . LYS A 1 833 ? 4.203 -20.426 -0.996 1.00 28.33 833 LYS A O 1
ATOM 6714 N N . LYS A 1 834 ? 6.342 -21.036 -0.760 1.00 25.27 834 LYS A N 1
ATOM 6715 C CA . LYS A 1 834 ? 6.692 -20.091 0.314 1.00 25.27 834 LYS A CA 1
ATOM 6716 C C . LYS A 1 834 ? 7.867 -19.244 -0.162 1.00 25.27 834 LYS A C 1
ATOM 6718 O O . LYS A 1 834 ? 8.877 -19.765 -0.621 1.00 25.27 834 LYS A O 1
ATOM 6723 N N . GLY A 1 835 ? 7.679 -17.927 -0.134 1.00 27.53 835 GLY A N 1
ATOM 6724 C CA . GLY A 1 835 ? 8.627 -16.945 -0.647 1.00 27.53 835 GLY A CA 1
ATOM 6725 C C . GLY A 1 835 ? 10.012 -17.080 -0.018 1.00 27.53 835 GLY A C 1
ATOM 6726 O O . GLY A 1 835 ? 10.182 -16.962 1.190 1.00 27.53 835 GLY A O 1
ATOM 6727 N N . GLY A 1 836 ? 10.996 -17.296 -0.879 1.00 24.28 836 GLY A N 1
ATOM 6728 C CA . GLY A 1 836 ? 12.416 -17.324 -0.578 1.00 24.28 836 GLY A CA 1
ATOM 6729 C C . GLY A 1 836 ? 13.132 -17.789 -1.836 1.00 24.28 836 GLY A C 1
ATOM 6730 O O . GLY A 1 836 ? 12.836 -18.862 -2.350 1.00 24.28 836 GLY A O 1
ATOM 6731 N N . ASP A 1 837 ? 14.021 -16.962 -2.383 1.00 23.92 837 ASP A N 1
ATOM 6732 C CA . ASP A 1 837 ? 14.911 -17.373 -3.466 1.00 23.92 837 ASP A CA 1
ATOM 6733 C C . ASP A 1 837 ? 15.559 -18.715 -3.093 1.00 23.92 837 ASP A C 1
ATOM 6735 O O . ASP A 1 837 ? 16.259 -18.792 -2.079 1.00 23.92 837 ASP A O 1
ATOM 6739 N N . ILE A 1 838 ? 15.358 -19.765 -3.900 1.00 21.78 838 ILE A N 1
ATOM 6740 C CA . ILE A 1 838 ? 16.102 -21.020 -3.747 1.00 21.78 838 ILE A CA 1
ATOM 6741 C C . ILE A 1 838 ? 17.559 -20.710 -4.103 1.00 21.78 838 ILE A C 1
ATOM 6743 O O . ILE A 1 838 ? 18.004 -20.711 -5.251 1.00 21.78 838 ILE A O 1
ATOM 6747 N N . HIS A 1 839 ? 18.297 -20.327 -3.070 1.00 26.56 839 HIS A N 1
ATOM 6748 C CA . HIS A 1 839 ? 19.737 -20.242 -3.050 1.00 26.56 839 HIS A CA 1
ATOM 6749 C C . HIS A 1 839 ? 20.271 -21.669 -3.129 1.00 26.56 839 HIS A C 1
ATOM 6751 O O . HIS A 1 839 ? 20.205 -22.381 -2.140 1.00 26.56 839 HIS A O 1
ATOM 6757 N N . PHE A 1 840 ? 20.876 -22.061 -4.250 1.00 27.73 840 PHE A N 1
ATOM 6758 C CA . PHE A 1 840 ? 21.911 -23.093 -4.204 1.00 27.73 840 PHE A CA 1
ATOM 6759 C C . PHE A 1 840 ? 23.178 -22.442 -3.640 1.00 27.73 840 PHE A C 1
ATOM 6761 O O . PHE A 1 840 ? 23.782 -21.579 -4.301 1.00 27.73 840 PHE A O 1
ATOM 6768 N N . PRO A 1 841 ? 23.610 -22.766 -2.411 1.00 29.34 841 PRO A N 1
ATOM 6769 C CA . PRO A 1 841 ? 24.851 -22.247 -1.898 1.00 29.34 841 PRO A CA 1
ATOM 6770 C C . PRO A 1 841 ? 25.975 -23.057 -2.542 1.00 29.34 841 PRO A C 1
ATOM 6772 O O . PRO A 1 841 ? 26.107 -24.259 -2.347 1.00 29.34 841 PRO A O 1
ATOM 6775 N N . ARG A 1 842 ? 26.921 -22.358 -3.165 1.00 32.12 842 ARG A N 1
ATOM 6776 C CA . ARG A 1 842 ? 28.284 -22.841 -3.473 1.00 32.12 842 ARG A CA 1
ATOM 6777 C C . ARG A 1 842 ? 29.005 -23.513 -2.272 1.00 32.12 842 ARG A C 1
ATOM 6779 O O . ARG A 1 842 ? 30.106 -24.037 -2.416 1.00 32.12 842 ARG A O 1
ATOM 6786 N N . VAL A 1 843 ? 28.407 -23.443 -1.082 1.00 33.12 843 VAL A N 1
ATOM 6787 C CA . VAL A 1 843 ? 28.837 -24.016 0.193 1.00 33.12 843 VAL A CA 1
ATOM 6788 C C . VAL A 1 843 ? 28.679 -25.546 0.224 1.00 33.12 843 VAL A C 1
ATOM 6790 O O . VAL A 1 843 ? 29.513 -26.193 0.852 1.00 33.12 843 VAL A O 1
ATOM 6793 N N . GLU A 1 844 ? 27.712 -26.130 -0.494 1.00 34.59 844 GLU A N 1
ATOM 6794 C CA . GLU A 1 844 ? 27.460 -27.588 -0.498 1.00 34.59 844 GLU A CA 1
ATOM 6795 C C . GLU A 1 844 ? 28.422 -28.353 -1.422 1.00 34.59 844 GLU A C 1
ATOM 6797 O O . GLU A 1 844 ? 29.007 -29.349 -1.017 1.00 34.59 844 GLU A O 1
ATOM 6802 N N . ILE A 1 845 ? 28.785 -27.796 -2.581 1.00 37.22 845 ILE A N 1
ATOM 6803 C CA . ILE A 1 845 ? 29.841 -28.365 -3.452 1.00 37.22 845 ILE A CA 1
ATOM 6804 C C . ILE A 1 845 ? 31.225 -28.360 -2.750 1.00 37.22 845 ILE A C 1
ATOM 6806 O O . ILE A 1 845 ? 32.088 -29.210 -2.991 1.00 37.22 845 ILE A O 1
ATOM 6810 N N . LEU A 1 846 ? 31.462 -27.403 -1.840 1.00 37.16 846 LEU A N 1
ATOM 6811 C CA . LEU A 1 846 ? 32.665 -27.350 -0.993 1.00 37.16 846 LEU A CA 1
ATOM 6812 C C . LEU A 1 846 ? 32.600 -28.303 0.215 1.00 37.16 846 LEU A C 1
ATOM 6814 O O . LEU A 1 846 ? 33.662 -28.676 0.725 1.00 37.16 846 LEU A O 1
ATOM 6818 N N . LYS A 1 847 ? 31.394 -28.684 0.664 1.00 39.25 847 LYS A N 1
ATOM 6819 C CA . LYS A 1 847 ? 31.142 -29.657 1.741 1.00 39.25 847 LYS A CA 1
ATOM 6820 C C . LYS A 1 847 ? 31.663 -31.030 1.309 1.00 39.25 847 LYS A C 1
ATOM 6822 O O . LYS A 1 847 ? 32.561 -31.562 1.959 1.00 39.25 847 LYS A O 1
ATOM 6827 N N . THR A 1 848 ? 31.272 -31.509 0.129 1.00 40.88 848 THR A N 1
ATOM 6828 C CA . THR A 1 848 ? 31.658 -32.829 -0.407 1.00 40.88 848 THR A CA 1
ATOM 6829 C C . THR A 1 848 ? 33.166 -32.959 -0.677 1.00 40.88 848 THR A C 1
ATOM 6831 O O . THR A 1 848 ? 33.796 -33.920 -0.243 1.00 40.88 848 THR A O 1
ATOM 6834 N N . ARG A 1 849 ? 33.816 -31.956 -1.299 1.00 41.06 849 ARG A N 1
ATOM 6835 C CA . ARG A 1 849 ? 35.280 -31.985 -1.559 1.00 41.06 849 ARG A CA 1
ATOM 6836 C C . ARG A 1 849 ? 36.147 -31.980 -0.290 1.00 41.06 849 ARG A C 1
ATOM 6838 O O . ARG A 1 849 ? 37.316 -32.364 -0.363 1.00 41.06 849 ARG A O 1
ATOM 6845 N N . ARG A 1 850 ? 35.620 -31.500 0.845 1.00 41.81 850 ARG A N 1
ATOM 6846 C CA . ARG A 1 850 ? 36.315 -31.487 2.147 1.00 41.81 850 ARG A CA 1
ATOM 6847 C C . ARG A 1 850 ? 35.957 -32.700 3.012 1.00 41.81 850 ARG A C 1
ATOM 6849 O O . ARG A 1 850 ? 36.846 -33.187 3.706 1.00 41.81 850 ARG A O 1
ATOM 6856 N N . LEU A 1 851 ? 34.720 -33.199 2.935 1.00 44.28 851 LEU A N 1
ATOM 6857 C CA . LEU A 1 851 ? 34.287 -34.450 3.571 1.00 44.28 851 LEU A CA 1
ATOM 6858 C C . LEU A 1 851 ? 35.011 -35.663 2.968 1.00 44.28 851 LEU A C 1
ATOM 6860 O O . LEU A 1 851 ? 35.570 -36.451 3.722 1.00 44.28 851 LEU A O 1
ATOM 6864 N N . ASN A 1 852 ? 35.166 -35.724 1.639 1.00 43.81 852 ASN A N 1
ATOM 6865 C CA . ASN A 1 852 ? 35.898 -36.798 0.945 1.00 43.81 852 ASN A CA 1
ATOM 6866 C C . ASN A 1 852 ? 37.402 -36.881 1.281 1.00 43.81 852 ASN A C 1
ATOM 6868 O O . ASN A 1 852 ? 38.055 -37.838 0.890 1.00 43.81 852 ASN A O 1
ATOM 6872 N N . ARG A 1 853 ? 37.986 -35.886 1.969 1.00 42.94 853 ARG A N 1
ATOM 6873 C CA . ARG A 1 853 ? 39.375 -35.958 2.475 1.00 42.94 853 ARG A CA 1
ATOM 6874 C C . ARG A 1 853 ? 39.473 -36.425 3.930 1.00 42.94 853 ARG A C 1
ATOM 6876 O O . ARG A 1 853 ? 40.582 -36.592 4.422 1.00 42.94 853 ARG A O 1
ATOM 6883 N N . ARG A 1 854 ? 38.347 -36.511 4.644 1.00 40.59 854 ARG A N 1
ATOM 6884 C CA . ARG A 1 854 ? 38.281 -36.752 6.099 1.00 40.59 854 ARG A CA 1
ATOM 6885 C C . ARG A 1 854 ? 37.420 -37.958 6.483 1.00 40.59 854 ARG A C 1
ATOM 6887 O O . ARG A 1 854 ? 37.518 -38.409 7.618 1.00 40.59 854 ARG A O 1
ATOM 6894 N N . LEU A 1 855 ? 36.587 -38.439 5.565 1.00 44.91 855 LEU A N 1
ATOM 6895 C CA . LEU A 1 855 ? 35.816 -39.674 5.665 1.00 44.91 855 LEU A CA 1
ATOM 6896 C C . LEU A 1 855 ? 36.422 -40.725 4.738 1.00 44.91 855 LEU A C 1
ATOM 6898 O O . LEU A 1 855 ? 36.850 -40.394 3.633 1.00 44.91 855 LEU A O 1
ATOM 6902 N N . SER A 1 856 ? 36.429 -41.978 5.187 1.00 39.41 856 SER A N 1
ATOM 6903 C CA . SER A 1 856 ? 36.960 -43.106 4.417 1.00 39.41 856 SER A CA 1
ATOM 6904 C C . SER A 1 856 ? 35.981 -43.561 3.331 1.00 39.41 856 SER A C 1
ATOM 6906 O O . SER A 1 856 ? 36.405 -44.033 2.281 1.00 39.41 856 SER A O 1
ATOM 6908 N N . THR A 1 857 ? 34.672 -43.392 3.559 1.00 44.72 857 THR A N 1
ATOM 6909 C CA . THR A 1 857 ? 33.600 -43.676 2.591 1.00 44.72 857 THR A CA 1
ATOM 6910 C C . THR A 1 857 ? 32.413 -42.719 2.788 1.00 44.72 857 THR A C 1
ATOM 6912 O O . THR A 1 857 ? 32.184 -42.206 3.888 1.00 44.72 857 THR A O 1
ATOM 6915 N N . TYR A 1 858 ? 31.677 -42.444 1.708 1.00 45.75 858 TYR A N 1
ATOM 6916 C CA . TYR A 1 858 ? 30.553 -41.502 1.681 1.00 45.75 858 TYR A CA 1
ATOM 6917 C C . TYR A 1 858 ? 29.416 -42.087 0.840 1.00 45.75 858 TYR A C 1
ATOM 6919 O O . TYR A 1 858 ? 29.617 -42.358 -0.345 1.00 45.75 858 TYR A O 1
ATOM 6927 N N . ASP A 1 859 ? 28.248 -42.293 1.450 1.00 52.78 859 ASP A N 1
ATOM 6928 C CA . ASP A 1 859 ? 27.095 -42.941 0.817 1.00 52.78 859 ASP A CA 1
ATOM 6929 C C . ASP A 1 859 ? 25.904 -41.982 0.710 1.00 52.78 859 ASP A C 1
ATOM 6931 O O . ASP A 1 859 ? 25.476 -41.369 1.691 1.00 52.78 859 ASP A O 1
ATOM 6935 N N . ASN A 1 860 ? 25.336 -41.899 -0.494 1.00 51.09 860 ASN A N 1
ATOM 6936 C CA . ASN A 1 860 ? 24.147 -41.103 -0.786 1.00 51.09 860 ASN A CA 1
ATOM 6937 C C . ASN A 1 860 ? 22.930 -42.017 -0.949 1.00 51.09 860 ASN A C 1
ATOM 6939 O O . ASN A 1 860 ? 22.998 -43.028 -1.650 1.00 51.09 860 ASN A O 1
ATOM 6943 N N . GLY A 1 861 ? 21.788 -41.615 -0.387 1.00 41.78 861 GLY A N 1
ATOM 6944 C CA . GLY A 1 861 ? 20.516 -42.348 -0.501 1.00 41.78 861 GLY A CA 1
ATOM 6945 C C . GLY A 1 861 ? 19.899 -42.404 -1.902 1.00 41.78 861 GLY A C 1
ATOM 6946 O O . GLY A 1 861 ? 18.838 -42.991 -2.068 1.00 41.78 861 GLY A O 1
ATOM 6947 N N . TRP A 1 862 ? 20.555 -41.813 -2.903 1.00 40.66 862 TRP A N 1
ATOM 6948 C CA . TRP A 1 862 ? 20.204 -41.897 -4.319 1.00 40.66 862 TRP A CA 1
ATOM 6949 C C . TRP A 1 862 ? 21.461 -42.277 -5.103 1.00 40.66 862 TRP A C 1
ATOM 6951 O O . TRP A 1 862 ? 22.332 -41.438 -5.351 1.00 40.66 862 TRP A O 1
ATOM 6961 N N . LYS A 1 863 ? 21.581 -43.554 -5.477 1.00 32.19 863 LYS A N 1
ATOM 6962 C CA . LYS A 1 863 ? 22.581 -43.977 -6.460 1.00 32.19 863 LYS A CA 1
ATOM 6963 C C . LYS A 1 863 ? 22.049 -43.622 -7.848 1.00 32.19 863 LYS A C 1
ATOM 6965 O O . LYS A 1 863 ? 21.150 -44.289 -8.340 1.00 32.19 863 LYS A O 1
ATOM 6970 N N . CYS A 1 864 ? 22.628 -42.604 -8.487 1.00 32.69 864 CYS A N 1
ATOM 6971 C CA . CYS A 1 864 ? 22.612 -42.512 -9.947 1.00 32.69 864 CYS A CA 1
ATOM 6972 C C . CYS A 1 864 ? 23.478 -43.654 -10.483 1.00 32.69 864 CYS A C 1
ATOM 6974 O O . CYS A 1 864 ? 24.687 -43.497 -10.629 1.00 32.69 864 CYS A O 1
ATOM 6976 N N . ASN A 1 865 ? 22.872 -44.812 -10.700 1.00 26.17 865 ASN A N 1
ATOM 6977 C CA . ASN A 1 865 ? 23.380 -45.799 -11.632 1.00 26.17 865 ASN A CA 1
ATOM 6978 C C . ASN A 1 865 ? 22.168 -46.348 -12.373 1.00 26.17 865 ASN A C 1
ATOM 6980 O O . ASN A 1 865 ? 21.269 -46.918 -11.756 1.00 26.17 865 ASN A O 1
ATOM 6984 N N . ASP A 1 866 ? 22.168 -46.127 -13.684 1.00 35.31 866 ASP A N 1
ATOM 6985 C CA . ASP A 1 866 ? 21.266 -46.762 -14.629 1.00 35.31 866 ASP A CA 1
ATOM 6986 C C . ASP A 1 866 ? 21.231 -48.275 -14.386 1.00 35.31 866 ASP A C 1
ATOM 6988 O O . ASP A 1 866 ? 22.265 -48.893 -14.120 1.00 35.31 866 ASP A O 1
ATOM 6992 N N . SER A 1 867 ? 20.032 -48.845 -14.520 1.00 28.95 867 SER A N 1
ATOM 6993 C CA . SER A 1 867 ? 19.602 -50.218 -14.202 1.00 28.95 867 SER A CA 1
ATOM 6994 C C . SER A 1 867 ? 19.006 -50.414 -12.800 1.00 28.95 867 SER A C 1
ATOM 6996 O O . SER A 1 867 ? 19.647 -50.937 -11.896 1.00 28.95 867 SER A O 1
ATOM 6998 N N . LEU A 1 868 ? 17.735 -50.010 -12.642 1.00 27.09 868 LEU A N 1
ATOM 6999 C CA . LEU A 1 868 ? 16.640 -50.751 -11.974 1.00 27.09 868 LEU A CA 1
ATOM 7000 C C . LEU A 1 868 ? 15.437 -49.817 -11.714 1.00 27.09 868 LEU A C 1
ATOM 7002 O O . LEU A 1 868 ? 15.009 -49.617 -10.581 1.00 27.09 868 LEU A O 1
ATOM 7006 N N . ASP A 1 869 ? 14.827 -49.304 -12.784 1.00 31.14 869 ASP A N 1
ATOM 7007 C CA . ASP A 1 869 ? 13.536 -48.586 -12.754 1.00 31.14 869 ASP A CA 1
ATOM 7008 C C . ASP A 1 869 ? 12.321 -49.516 -12.519 1.00 31.14 869 ASP A C 1
ATOM 7010 O O . ASP A 1 869 ? 11.233 -49.329 -13.059 1.00 31.14 869 ASP A O 1
ATOM 7014 N N . ARG A 1 870 ? 12.461 -50.565 -11.700 1.00 31.11 870 ARG A N 1
ATOM 7015 C CA . ARG A 1 870 ? 11.348 -51.472 -11.363 1.00 31.11 870 ARG A CA 1
ATOM 7016 C C . ARG A 1 870 ? 11.438 -51.980 -9.928 1.00 31.11 870 ARG A C 1
ATOM 7018 O O . ARG A 1 870 ? 11.800 -53.131 -9.720 1.00 31.11 870 ARG A O 1
ATOM 7025 N N . ALA A 1 871 ? 11.078 -51.146 -8.947 1.00 26.53 871 ALA A N 1
ATOM 7026 C CA . ALA A 1 871 ? 10.693 -51.633 -7.608 1.00 26.53 871 ALA A CA 1
ATOM 7027 C C . ALA A 1 871 ? 9.953 -50.627 -6.692 1.00 26.53 871 ALA A C 1
ATOM 7029 O O . ALA A 1 871 ? 9.699 -50.968 -5.541 1.00 26.53 871 ALA A O 1
ATOM 7030 N N . PHE A 1 872 ? 9.587 -49.414 -7.132 1.00 27.89 872 PHE A N 1
ATOM 7031 C CA . PHE A 1 872 ? 9.077 -48.366 -6.222 1.00 27.89 872 PHE A CA 1
ATOM 7032 C C . PHE A 1 872 ? 7.597 -47.980 -6.402 1.00 27.89 872 PHE A C 1
ATOM 7034 O O . PHE A 1 872 ? 7.232 -46.825 -6.216 1.00 27.89 872 PHE A O 1
ATOM 7041 N N . ILE A 1 873 ? 6.725 -48.950 -6.719 1.00 28.72 873 ILE A N 1
ATOM 7042 C CA . ILE A 1 873 ? 5.255 -48.756 -6.690 1.00 28.72 873 ILE A CA 1
ATOM 7043 C C . ILE A 1 873 ? 4.491 -49.832 -5.881 1.00 28.72 873 ILE A C 1
ATOM 7045 O O . ILE A 1 873 ? 3.302 -49.671 -5.644 1.00 28.72 873 ILE A O 1
ATOM 7049 N N . HIS A 1 874 ? 5.120 -50.887 -5.338 1.00 26.55 874 HIS A N 1
ATOM 7050 C CA . HIS A 1 874 ? 4.345 -52.015 -4.776 1.00 26.55 874 HIS A CA 1
ATOM 7051 C C . HIS A 1 874 ? 4.222 -52.151 -3.246 1.00 26.55 874 HIS A C 1
ATOM 7053 O O . HIS A 1 874 ? 3.684 -53.156 -2.790 1.00 26.55 874 HIS A O 1
ATOM 7059 N N . LEU A 1 875 ? 4.619 -51.164 -2.432 1.00 27.41 875 LEU A N 1
ATOM 7060 C CA . LEU A 1 875 ? 4.424 -51.248 -0.969 1.00 27.41 875 LEU A CA 1
ATOM 7061 C C . LEU A 1 875 ? 3.967 -49.936 -0.306 1.00 27.41 875 LEU A C 1
ATOM 7063 O O . LEU A 1 875 ? 4.250 -49.703 0.861 1.00 27.41 875 LEU A O 1
ATOM 7067 N N . TYR A 1 876 ? 3.251 -49.082 -1.044 1.00 26.31 876 TYR A N 1
ATOM 7068 C CA . TYR A 1 876 ? 2.518 -47.933 -0.482 1.00 26.31 876 TYR A CA 1
ATOM 7069 C C . TYR A 1 876 ? 0.991 -48.178 -0.453 1.00 26.31 876 TYR A C 1
ATOM 7071 O O . TYR A 1 876 ? 0.208 -47.254 -0.277 1.00 26.31 876 TYR A O 1
ATOM 7079 N N . LEU A 1 877 ? 0.554 -49.436 -0.628 1.00 28.17 877 LEU A N 1
ATOM 7080 C CA . LEU A 1 877 ? -0.861 -49.847 -0.602 1.00 28.17 877 LEU A CA 1
ATOM 7081 C C . LEU A 1 877 ? -1.170 -51.046 0.310 1.00 28.17 877 LEU A C 1
ATOM 7083 O O . LEU A 1 877 ? -2.271 -51.583 0.249 1.00 28.17 877 LEU A O 1
ATOM 7087 N N . MET A 1 878 ? -0.263 -51.457 1.200 1.00 26.84 878 MET A N 1
ATOM 7088 C CA . MET A 1 878 ? -0.639 -52.384 2.271 1.00 26.84 878 MET A CA 1
ATOM 7089 C C . MET A 1 878 ? -0.009 -51.988 3.602 1.00 26.84 878 MET A C 1
ATOM 7091 O O . MET A 1 878 ? 1.188 -52.148 3.810 1.00 26.84 878 MET A O 1
ATOM 7095 N N . ILE A 1 879 ? -0.902 -51.593 4.511 1.00 31.36 879 ILE A N 1
ATOM 7096 C CA . ILE A 1 879 ? -0.740 -51.382 5.954 1.00 31.36 879 ILE A CA 1
ATOM 7097 C C . ILE A 1 879 ? -0.484 -49.918 6.360 1.00 31.36 879 ILE A C 1
ATOM 7099 O O . ILE A 1 879 ? 0.654 -49.476 6.496 1.00 31.36 879 ILE A O 1
ATOM 7103 N N . LYS A 1 880 ? -1.622 -49.301 6.715 1.00 30.42 880 LYS A N 1
ATOM 7104 C CA . LYS A 1 880 ? -1.890 -48.058 7.458 1.00 30.42 880 LYS A CA 1
ATOM 7105 C C . LYS A 1 880 ? -2.018 -46.771 6.662 1.00 30.42 880 LYS A C 1
ATOM 7107 O O . LYS A 1 880 ? -0.985 -46.167 6.315 1.00 30.42 880 LYS A O 1
#

Secondary structure (DSSP, 8-state):
------------PPPHHHHHHHTTS-HHHHHHHHTTS-------------------------------------------------------------PPPP-----TT-PPPPPHHHHHHHHHH-EEETTEEEEE-TTSSEEEEEEEEEGGG---SSHHHHHHHHHHHHHHHHHHHHHS-SS--EEEEEEE-TT-SS-EEEEE-GGGTT-SHHHHHHHHHHHHTT----TTSEEEEEEEEE----------GGGS-GGGHHHHHGGGEE----SSSS-HHHHHHHHHH-TTS-HHHHHHHHHHHHHHTT--TTS---GGGHHHHHHHHT-EEEEEEE-TT--EEEE-S-SS--SSEEEEEEETTEEEEES-HHHHHT-SEE-TTT--EES-TTT---SS--TTT--TTGGGSPP--EE-TTT--EESSHHHHHHHHHPPPTT-SS-HHHHEEE-TTT--EEE--TT-TT-PPPSS-SB-TTT-PBPPTTS----BPPPPPP------EEEEEEEEEEETTEEEEEEEEEEETT--EEEEESTTHHHHHHHHHSSGGGTT-EEEESSGGGTHHHHHHHHHHHTT---EEEEETTEEEEEEETTTTEEEEEGGGTS-S-GGGHHHHHT--SPP-----GGG-SGGGTT-EEEPPPGGGGTGGGS-HHHHHHHHHHHHHHTTSEEEHHHHHHHHHHHHHHHHHHHHHHHHHHHHHHHSS-GGGSSSHHHHHHHHIIIII--TT-SB--SSSSS-TT-----HHHHHHHHHHHHHHT---EETTTT-PPEETTEE-SEEEEETTEEEEEETTHHHHS-------TTPPPP-------S------HHHHHHHHHHTTT-SEEEESS---SS---SSSSSSSS--